Protein 7BVJ (pdb70)

Solvent-accessible surface area: 51273 Å² total; per-residue (Å²): 162,28,165,16,109,0,0,0,3,4,2,27,158,65,1,76,68,0,0,49,33,0,39,36,31,7,73,24,28,0,0,44,17,170,59,78,140,97,3,51,105,2,7,79,82,34,214,24,120,43,10,107,43,33,89,32,0,7,82,78,7,45,0,0,0,0,21,27,97,34,70,48,2,49,57,27,0,73,65,0,0,121,54,30,2,31,0,0,0,23,32,4,1,1,86,59,34,122,35,0,66,39,0,40,37,39,6,142,130,80,164,24,31,12,0,0,0,2,43,21,21,11,21,21,0,0,80,87,7,136,155,40,63,56,52,32,1,73,9,0,31,2,40,9,37,14,32,88,84,121,181,0,92,130,33,45,5,3,13,39,20,0,1,16,1,0,1,0,0,2,33,26,15,61,6,84,43,103,34,27,69,10,2,3,12,7,36,78,51,118,114,14,0,53,3,10,0,0,0,11,2,93,41,2,1,4,0,13,1,22,2,5,6,43,36,227,105,69,11,90,92,0,55,0,27,26,120,81,87,47,0,33,1,31,10,68,75,23,30,1,27,2,24,65,126,39,87,55,98,14,85,21,16,67,42,15,69,42,80,33,13,123,22,79,76,112,68,28,13,25,25,1,0,87,35,0,0,29,1,18,67,62,166,120,126,22,31,1,62,3,81,8,1,74,78,0,1,30,2,0,35,87,0,70,106,22,3,69,60,24,47,150,182,76,172,18,106,0,0,0,5,5,0,26,115,65,0,46,45,1,0,19,40,0,23,62,61,12,89,23,24,0,0,25,19,158,61,80,144,100,3,53,104,1,7,65,9,6,144,26,123,42,7,114,43,31,90,30,0,6,84,67,6,48,0,0,0,0,21,24,91,36,68,52,2,50,60,29,0,62,60,0,1,103,57,41,2,30,0,0,0,20,35,13,1,1,88,60,37,137,32,0,62,44,0,34,30,36,5,140,130,82,161,28,31,11,0,0,0,3,39,43,23,13,24,30,0,0,94,93,4,130,156,42,63,38,54,37,1,105,6,0,37,4,31,5,34,35,47,38,113,140,144,5,94,134,58,16,0,2,17,28,27,0,1,16,1,0,2,0,0,2,34,21,15,63,7,79,33,90,35,24,66,4,6,0,44,21,23,68,54,139,90,18,0,35,5,9,0,0,0,23,2,92,65,8,3,9,0,10,0,24,2,10,9,11,36,112,74,57,9,83,93,1,66,1,21,13,72,60,91,24,1,36,2,28,11,56,38,27,36,2,50,3,80,102,110,226,82,84,77,21,148,13,83,134,153,68,36,14,29,13,2,0,62,35,0,0,37,0,17,61,59,172,114,123,21,27,1,61,3,80,15,0,73,63,0,0,29,1,0,35,74,0,85,101,14,5,109,44,5,73,153,103,62,138,24,165,16,114,0,0,0,4,4,1,27,120,65,0,66,66,0,0,58,49,0,39,76,46,7,77,26,29,0,0,40,17,171,59,83,145,102,3,50,115,3,6,77,71,26,208,27,122,38,12,110,41,34,88,29,0,7,80,82,6,39,0,0,0,0,23,25,96,33,70,49,3,50,58,29,0,67,64,0,1,103,54,45,4,29,0,0,0,23,32,7,1,0,90,48,35,125,40,0,68,44,0,37,24,23,8,149,89,83,162,26,31,11,0,0,0,2,41,29,24,7,22,17,0,0,67,87,4,133,162,41,64,54,52,34,1,123,6,0,27,2,39,6,31,13,37,80,88,143,162,0,93,133,32,43,4,2,12,37,22,0,1,15,0,0,2,0,0,2,34,25,15,69,5,44,26,74,32,37,65,10,2,2,11,4,38,74,50,112,108,10,0,47,3,10,0,1,0,24,2,43,74,42,4,9,0,15,0,22,2,8,5,39,42,208,137,64,13,95,95,0,70,0,20,17,100,71,82,27,2,41,1,30,10,88,101,30,55,2,59,2,66,50,96,112,67,117,86,71,65,17,146,25,71,175,112,64,27,14,36,24,1,0,75,36,0,0,30,1,20,59,62,167,118,126,23,31,1,61,3,62,6,0,32,75,1,1,24,1,0,34,47,0,72,95,20,0,74,67,25,34,175,149,23,172,16,104,0,0,0,5,5,2,26,155,60,0,88,62,0,0,56,48,0,40,73,37,7,73,26,24,0,0,22,19,154,63,78,146,106,3,51,129,5,7,78,78,37,214,26,129,43,7,114,43,29,91,31,0,7,87,67,6,47,0,0,0,0,20,25,94,33,68,50,2,52,61,25,0,67,62,0,1,113,54,44,2,31,0,0,0,21,27,5,1,0,86,62,39,118,38,0,17,12,0,26,1,6,7,92,34,23,159,25,31,11,0,0,0,2,42,32,27,12,20,26,0,0,91,78,4,131,124,37,62,40,52,44,0,52,7,0,31,3,46,8,34,32,31,78,114,111,152,8,98,126,58,48,2,2,12,30,26,1,1,16,1,0,3,0,0,7,33,21,14,57,9,84,16,29,21,26,41,8,2,2,14,6,20,73,52,116,136,11,0,47,2,8,0,0,0,30,2,27,75,42,2,8,0,12,0,22,1,5,6,48,44,217,130,61,6,97,90,0,69,0,22,16,83,69,92,23,2,39,3,24,14,85,91,18,49,2,66,2,73,63,139,221,100,70,74,19,150,23,48,144,188,65,34,14,35,36,1,0,83,34,0,0,34,0,19,61,64,166,117,121,22,26,2,66,4,83,17,0,73,73,1,1,26,1,0,38,76,0,84,107,21,3,103,59,52,52,188

Organism: Acidithiobacillus ferrooxidans (strain ATCC 23270 / DSM 14882 / CIP 104768 / NCIMB 8455) (NCBI:txid243159)

InterPro domains:
  IPR000683 Gfo/Idh/MocA-like oxidoreductase, N-terminal [PF01408] (4-118)
  IPR036291 NAD(P)-binding domain superfamily [SSF51735] (4-131)
  IPR051450 Gfo/Idh/MocA Oxidoreductases [PTHR43377] (4-303)
  IPR055170 GFO/IDH/MocA-like oxidoreductase domain [PF22725] (154-225)

Secondary structure (DSSP, 8-state):
----EEEEE--SHHHHHHHHHHHHHSEEEEEE-SSHHHHHHHHHHHT-EE-SSHHHHHHT-SEEEE-S-GGGHHHHHHHHHHTT-EEEEESS--SSHHHHHHHHHHHHHHT--EEEE-GGGGSHHHHHHHHHT--S-SEEEEEEEEE--TTGGG--IIIIIIHHHHHHHHHHH---EEEEEEEEE-SSSSS-SEEEEEEEETTS-EEEEEEEEEESS-EEEEEEE-SSEEEEEETTTTEEEEEEE-SS--TTS-SEEEEEE-PPP--HHHHHHHHHHHHHHH----SSBHHHHHHHHHHHHHHHHHHHHHHH-/---EEEEE--SHHHHHHHHHHHHHSEEEEEE-SSHHHHHHHHHHHTSEE-SSHHHHHHT-SEEEE-S-HHHHHHHHHHHHHTT-EEEEESS--SSHHHHHHHHHHHHHHT--EEEE-GGGG-HHHHHHHHTT--S-SEEEEEEE----TTTTSS-IIIIIIHHHHHHHHHHH---EEEEEEEEE-SSSSS-SEEEEEEEETTS-EEEEEEES--SS-EEEEEEE-SSEEEEEETTTTEEEEEE--EEE--PPP--HHHHHHHHHHHHHHHT---SSBHHHHHHHHHHHHHHHHHHHHHHHH-/----EEEEE--SHHHHHHHHHHHHHSEEEEEE-SSHHHHHHHHHHHTSEE-SSHHHHHHT-SEEEE-S-GGGHHHHHHHHHHTT-EEEEESS--SSHHHHHHHHHHHHHHT--EEEE-GGGGSHHHHHHHHTT--S-SEEEEEEEEE--GGGGG--IIIIIIHHHHHHHHHHH---EEEEEEEEE-SSSSS-SEEEEEEEETTS-EEEEEEEEEESS-EEEEEEE-SSEEEEEETTTTEEEEEE---EEEEE-PPP--HHHHHHHHHHHHHHH-PPPSSBHHHHHHHHHHHHHHHHHHHHHH-/----EEEEE--SHHHHHHHHHHHHHSEEEEEE-SSHHHHHHHHHHHTSEE-SSHHHHHHT-SEEEE-S-HHHHHHHHHHHHHTT-EEEEESS--SSHHHHHHHHHHHHHHT--EEEE-GGGG-HHHHHHHHTT--S-SEEEEEEE----TTGGG--IIIIIIHHHHHHHHHHH---EEEEEEEEE-SSSSS-SEEEEEEEETTS-EEEEEEES--SS-EEEEEEE-SSEEEEEETTTTEEEEEE--EEEE-PPP--HHHHHHHHHHHHHHHT---SSBHHHHHHHHHHHHHHHHHHHHHH-

Radius of gyration: 35.22 Å; Cα contacts (8 Å, |Δi|>4): 2727; chains: 4; bounding box: 78×50×99 Å

B-factor: mean 30.52, std 9.44, range [9.85, 81.15]

Nearest PDB structures (foldseek):
  7bvj-assembly4_D  TM=9.996E-01  e=5.137E-62  Acidithiobacillus ferrooxidans ATCC 23270
  7bvj-assembly3_C  TM=9.978E-01  e=2.803E-60  Acidithiobacillus ferrooxidans ATCC 23270
  7bvj-assembly1_A  TM=9.958E-01  e=2.133E-59  Acidithiobacillus ferrooxidans ATCC 23270
  7bvk-assembly2_B  TM=9.977E-01  e=4.366E-59  Acidithiobacillus ferrooxidans ATCC 23270
  3uuw-assembly1_D  TM=8.964E-01  e=7.278E-20  Clostridioides difficile 630

Sequence (1219 aa):
MIHMRTGVIGVGHLGRFHAQKYAAISQLAGVFDENAERAAEVAAELRCRAFPSVDALLAEVDAVSIVTPTSTHFAVAEVAMQAGVHCLIEKPFTLDTEEADALIGMAQERHLVLAIGHIKRVHPAIQYLRQAGFGAPRYLEAERLAPFKPRSLDIDVIMDLMIHDLDLTLLLTGAEPVDVRAVGVAAVTDKADMATAWMTLNNGTVANLAASRVVREPARRMRIFWQDRYASVDFLNNTLHIYHHRGAGTVPGIPGVRDEAVDLAKRDALAAEIEDFLNAIAAHRPVFCDGVAGRRVLAAALQVRVAVEAFLQRIHMRTGVIGVGHLGRFHAQKYAAISQLAGVFDENAERAAEVAAELRCRAFPSVDALLAEVDAVSIVTPTSTHFAVAEVAMQAGVHCLIEKPFTLDTEEADALIGMAQERHLVLAIGHIKRVHPAIQYLRQAGFGAPRYLEAERLAPFKPRSLDIDVIMDLMIHDLDLTLLLTGAEPVDVRAVGVAAVTDKADMATAWMTLNNGTVANLAASRVVREPARRMRIFWQDRYASSVDFLNNTLHIYHRRDEAVDLAKRDALAAEIEDFLNAIAAHRPVFCDGVAGRRVLAAALQVRVAVEAFLQRLMIHMRTGVIGVGHLGRFHAQKYAAISQLAGVFDENAERAAEVAAELRCRAFPSVDALLAEVDAVSIVTPTSTHFAVAEVAMQAGVHCLIEKPFTLDTEEADALIGMAQERHLVLAIGHIKRVHPAIQYLRQAGFGAPRYLEAERLAPFKPRSLDIDVIMDLMIHDLDLTLLLTGAEPVDVRAVGVAAVTDKADMATAWMTLNNGTVANLAASRVVREPARRMRIFWQDRYASVDFLNNTLHIYHRGVRDEAVDLAKRDALAAEIEDFLNAIAAHRPVFCDGVAGRRRVLAAALQVRVAVEAFLQMIHMRTGVIGVGHLGRFHAQKYAAISQLAGVFDENAERAAEVAAELRCRAFPSVDALLAEVDAVSIVTPTSTHFAVAEVAMQAGVHCLIEKPFTLDTEEADALIGMAQERHLVLAIGHIKRVHPAIQYLRQAGFGAPRYLEAERLAPFKPRSLDIDVIMDLMIHDLDLTLLLTGAEPVDVRAVGVAAVTDKADMATAWMTLNNGTVANLAASRVVREPARRMRIFWQDRYASVDFLNNTLHIYHRRDEAVDLAKRDALAAEIEDFLNAIAAHRPVFCDGVAGRRVLAAALQVRVAVEAFLQ

Structure (mmCIF, N/CA/C/O backbone):
data_7BVJ
#
_entry.id   7BVJ
#
_cell.length_a   72.809
_cell.length_b   80.057
_cell.length_c   107.211
_cell.angle_alpha   90.000
_cell.angle_beta   95.020
_cell.angle_gamma   90.000
#
_symmetry.space_group_name_H-M   'P 1 21 1'
#
loop_
_entity.id
_entity.type
_entity.pdbx_description
1 polymer 'Oxidoreductase, NAD-binding'
2 non-polymer NICOTINAMIDE-ADENINE-DINUCLEOTIDE
3 non-polymer '(2R,3R)-2,3-bis(oxidanyl)butane-1,4-disulfonic acid'
4 water water
#
loop_
_atom_site.group_PDB
_atom_site.id
_atom_site.type_symbol
_atom_site.label_atom_id
_atom_site.label_alt_id
_atom_site.label_comp_id
_atom_site.label_asym_id
_atom_site.label_entity_id
_atom_site.label_seq_id
_atom_site.pdbx_PDB_ins_code
_atom_site.Cartn_x
_atom_site.Cartn_y
_atom_site.Cartn_z
_atom_site.occupancy
_atom_site.B_iso_or_equiv
_atom_site.auth_seq_id
_atom_site.auth_comp_id
_atom_site.auth_asym_id
_atom_site.auth_atom_id
_atom_site.pdbx_PDB_model_num
ATOM 1 N N . MET A 1 1 ? 25.213 60.467 40.866 1.00 30.64 1 MET A N 1
ATOM 2 C CA . MET A 1 1 ? 25.760 59.398 40.037 1.00 38.67 1 MET A CA 1
ATOM 3 C C . MET A 1 1 ? 27.128 59.773 39.483 1.00 43.56 1 MET A C 1
ATOM 4 O O . MET A 1 1 ? 27.275 60.794 38.797 1.00 43.03 1 MET A O 1
ATOM 9 N N . ILE A 1 2 ? 28.123 58.930 39.779 1.00 31.63 2 ILE A N 1
ATOM 10 C CA . ILE A 1 2 ? 29.509 59.151 39.384 1.00 28.72 2 ILE A CA 1
ATOM 11 C C . ILE A 1 2 ? 29.747 58.518 38.020 1.00 32.97 2 ILE A C 1
ATOM 12 O O . ILE A 1 2 ? 29.193 57.459 37.702 1.00 35.95 2 ILE A O 1
ATOM 17 N N . HIS A 1 3 ? 30.558 59.173 37.194 1.00 29.66 3 HIS A N 1
ATOM 18 C CA . HIS A 1 3 ? 30.885 58.634 35.879 1.00 28.49 3 HIS A CA 1
ATOM 19 C C . HIS A 1 3 ? 32.147 57.805 36.048 1.00 30.87 3 HIS A C 1
ATOM 20 O O . HIS A 1 3 ? 33.271 58.307 35.993 1.00 29.29 3 HIS A O 1
ATOM 27 N N . MET A 1 4 ? 31.945 56.510 36.266 1.00 29.89 4 MET A N 1
ATOM 28 C CA . MET A 1 4 ? 33.027 55.595 36.572 1.00 26.78 4 MET A CA 1
ATOM 29 C C . MET A 1 4 ? 32.640 54.198 36.105 1.00 29.76 4 MET A C 1
ATOM 30 O O . MET A 1 4 ? 31.498 53.770 36.305 1.00 24.27 4 MET A O 1
ATOM 35 N N . ARG A 1 5 ? 33.593 53.490 35.493 1.00 22.73 5 ARG A N 1
ATOM 36 C CA . ARG A 1 5 ? 33.389 52.095 35.117 1.00 23.98 5 ARG A CA 1
ATOM 37 C C . ARG A 1 5 ? 33.744 51.200 36.304 1.00 17.98 5 ARG A C 1
ATOM 38 O O . ARG A 1 5 ? 34.894 51.193 36.773 1.00 14.75 5 ARG A O 1
ATOM 46 N N . THR A 1 6 ? 32.755 50.442 36.779 1.00 18.53 6 THR A N 1
ATOM 47 C CA . THR A 1 6 ? 32.871 49.703 38.026 1.00 17.58 6 THR A CA 1
ATOM 48 C C . THR A 1 6 ? 32.542 48.228 37.819 1.00 20.18 6 THR A C 1
ATOM 49 O O . THR A 1 6 ? 31.848 47.837 36.875 1.00 18.48 6 THR A O 1
ATOM 53 N N . GLY A 1 7 ? 33.080 47.405 38.723 1.00 22.70 7 GLY A N 1
ATOM 54 C CA . GLY A 1 7 ? 32.816 45.980 38.721 1.00 18.11 7 GLY A CA 1
ATOM 55 C C . GLY A 1 7 ? 32.911 45.398 40.119 1.00 20.05 7 GLY A C 1
ATOM 56 O O . GLY A 1 7 ? 33.388 46.038 41.060 1.00 19.90 7 GLY A O 1
ATOM 57 N N . VAL A 1 8 ? 32.430 44.166 40.249 1.00 17.44 8 VAL A N 1
ATOM 58 C CA . VAL A 1 8 ? 32.536 43.410 41.489 1.00 19.45 8 VAL A CA 1
ATOM 59 C C . VAL A 1 8 ? 33.140 42.053 41.172 1.00 19.40 8 VAL A C 1
ATOM 60 O O . VAL A 1 8 ? 32.695 41.364 40.249 1.00 22.93 8 VAL A O 1
ATOM 64 N N . ILE A 1 9 ? 34.168 41.688 41.920 1.00 23.52 9 ILE A N 1
ATOM 65 C CA . ILE A 1 9 ? 34.822 40.390 41.837 1.00 24.16 9 ILE A CA 1
ATOM 66 C C . ILE A 1 9 ? 34.378 39.606 43.061 1.00 22.24 9 ILE A C 1
ATOM 67 O O . ILE A 1 9 ? 34.761 39.939 44.190 1.00 25.38 9 ILE A O 1
ATOM 72 N N . GLY A 1 10 ? 33.527 38.606 42.847 1.00 20.33 10 GLY A N 1
ATOM 73 C CA . GLY A 1 10 ? 32.957 37.847 43.941 1.00 25.61 10 GLY A CA 1
ATOM 74 C C . GLY A 1 10 ? 31.567 38.345 44.277 1.00 21.38 10 GLY A C 1
ATOM 75 O O . GLY A 1 10 ? 31.430 39.353 44.971 1.00 16.30 10 GLY A O 1
ATOM 76 N N . VAL A 1 11 ? 30.538 37.652 43.796 1.00 17.98 11 VAL A N 1
ATOM 77 C CA . VAL A 1 11 ? 29.161 38.105 43.942 1.00 21.82 11 VAL A CA 1
ATOM 78 C C . VAL A 1 11 ? 28.304 37.097 44.697 1.00 20.36 11 VAL A C 1
ATOM 79 O O . VAL A 1 11 ? 27.142 36.869 44.353 1.00 21.31 11 VAL A O 1
ATOM 83 N N . GLY A 1 12 ? 28.861 36.487 45.732 1.00 25.24 12 GLY A N 1
ATOM 84 C CA . GLY A 1 12 ? 28.020 35.766 46.666 1.00 25.00 12 GLY A CA 1
ATOM 85 C C . GLY A 1 12 ? 27.088 36.689 47.432 1.00 29.04 12 GLY A C 1
ATOM 86 O O . GLY A 1 12 ? 26.654 37.718 46.899 1.00 21.41 12 GLY A O 1
ATOM 87 N N . HIS A 1 13 ? 26.718 36.283 48.635 1.00 26.02 13 HIS A N 1
ATOM 88 C CA . HIS A 1 13 ? 25.722 37.014 49.458 1.00 29.44 13 HIS A CA 1
ATOM 89 C C . HIS A 1 13 ? 25.941 38.525 49.529 1.00 29.30 13 HIS A C 1
ATOM 90 O O . HIS A 1 13 ? 25.063 39.246 49.170 1.00 32.34 13 HIS A O 1
ATOM 97 N N . LEU A 1 14 ? 27.096 38.962 49.977 1.00 26.84 14 LEU A N 1
ATOM 98 C CA . LEU A 1 14 ? 27.354 40.396 50.146 1.00 28.88 14 LEU A CA 1
ATOM 99 C C . LEU A 1 14 ? 27.863 41.075 48.869 1.00 27.12 14 LEU A C 1
ATOM 100 O O . LEU A 1 14 ? 27.636 42.289 48.664 1.00 28.59 14 LEU A O 1
ATOM 105 N N . GLY A 1 15 ? 28.578 40.322 48.028 1.00 19.94 15 GLY A N 1
ATOM 106 C CA . GLY A 1 15 ? 29.057 40.870 46.771 1.00 22.73 15 GLY A CA 1
ATOM 107 C C . GLY A 1 15 ? 27.924 41.308 45.871 1.00 24.86 15 GLY A C 1
ATOM 108 O O . GLY A 1 15 ? 28.037 42.317 45.165 1.00 23.41 15 GLY A O 1
ATOM 109 N N . ARG A 1 16 ? 26.812 40.568 45.893 1.00 20.11 16 ARG A N 1
ATOM 110 C CA . ARG A 1 16 ? 25.635 40.971 45.137 1.00 22.22 16 ARG A CA 1
ATOM 111 C C . ARG A 1 16 ? 25.138 42.350 45.568 1.00 22.56 16 ARG A C 1
ATOM 112 O O . ARG A 1 16 ? 24.772 43.171 44.722 1.00 24.39 16 ARG A O 1
ATOM 120 N N . PHE A 1 17 ? 25.106 42.620 46.878 1.00 22.39 17 PHE A N 1
ATOM 121 C CA . PHE A 1 17 ? 24.702 43.942 47.362 1.00 25.44 17 PHE A CA 1
ATOM 122 C C . PHE A 1 17 ? 25.656 45.025 46.871 1.00 19.37 17 PHE A C 1
ATOM 123 O O . PHE A 1 17 ? 25.219 46.112 46.468 1.00 23.01 17 PHE A O 1
ATOM 131 N N . HIS A 1 18 ? 26.965 44.750 46.916 1.00 16.79 18 HIS A N 1
ATOM 132 C CA . HIS A 1 18 ? 27.921 45.680 46.315 1.00 17.63 18 HIS A CA 1
ATOM 133 C C . HIS A 1 18 ? 27.541 45.986 44.872 1.00 21.09 18 HIS A C 1
ATOM 134 O O . HIS A 1 18 ? 27.558 47.150 44.436 1.00 19.07 18 HIS A O 1
ATOM 141 N N . ALA A 1 19 ? 27.216 44.933 44.113 1.00 15.60 19 ALA A N 1
ATOM 142 C CA . ALA A 1 19 ? 26.888 45.095 42.697 1.00 21.07 19 ALA A CA 1
ATOM 143 C C . ALA A 1 19 ? 25.628 45.938 42.503 1.00 26.13 19 ALA A C 1
ATOM 144 O O . ALA A 1 19 ? 25.571 46.788 41.598 1.00 25.25 19 ALA A O 1
ATOM 146 N N . GLN A 1 20 ? 24.609 45.720 43.346 1.00 23.73 20 GLN A N 1
ATOM 147 C CA . GLN A 1 20 ? 23.396 46.538 43.271 1.00 25.46 20 GLN A CA 1
ATOM 148 C C . GLN A 1 20 ? 23.721 48.013 43.474 1.00 26.66 20 GLN A C 1
ATOM 149 O O . GLN A 1 20 ? 23.225 48.878 42.733 1.00 27.97 20 GLN A O 1
ATOM 155 N N . LYS A 1 21 ? 24.565 48.319 44.468 1.00 25.79 21 LYS A N 1
ATOM 156 C CA . LYS A 1 21 ? 24.918 49.721 44.719 1.00 21.51 21 LYS A CA 1
ATOM 157 C C . LYS A 1 21 ? 25.632 50.328 43.516 1.00 25.40 21 LYS A C 1
ATOM 158 O O . LYS A 1 21 ? 25.288 51.432 43.052 1.00 32.11 21 LYS A O 1
ATOM 164 N N . TYR A 1 22 ? 26.645 49.623 42.999 1.00 28.47 22 TYR A N 1
ATOM 165 C CA . TYR A 1 22 ? 27.389 50.170 41.869 1.00 23.95 22 TYR A CA 1
ATOM 166 C C . TYR A 1 22 ? 26.473 50.411 40.682 1.00 24.88 22 TYR A C 1
ATOM 167 O O . TYR A 1 22 ? 26.621 51.412 39.970 1.00 30.11 22 TYR A O 1
ATOM 176 N N . ALA A 1 23 ? 25.519 49.507 40.451 1.00 27.70 23 ALA A N 1
ATOM 177 C CA . ALA A 1 23 ? 24.589 49.696 39.341 1.00 32.40 23 ALA A CA 1
ATOM 178 C C . ALA A 1 23 ? 23.725 50.931 39.544 1.00 35.09 23 ALA A C 1
ATOM 179 O O . ALA A 1 23 ? 23.362 51.604 38.567 1.00 22.50 23 ALA A O 1
ATOM 181 N N . ALA A 1 24 ? 23.392 51.247 40.799 1.00 27.89 24 ALA A N 1
ATOM 182 C CA . ALA A 1 24 ? 22.583 52.437 41.032 1.00 32.39 24 ALA A CA 1
ATOM 183 C C . ALA A 1 24 ? 23.376 53.740 40.902 1.00 29.83 24 ALA A C 1
ATOM 184 O O . ALA A 1 24 ? 22.802 54.765 40.519 1.00 30.50 24 ALA A O 1
ATOM 186 N N . ILE A 1 25 ? 24.671 53.760 41.217 1.00 31.45 25 ILE A N 1
ATOM 187 C CA . ILE A 1 25 ? 25.365 55.042 41.327 1.00 23.98 25 ILE A CA 1
ATOM 188 C C . ILE A 1 25 ? 26.519 55.217 40.347 1.00 29.33 25 ILE A C 1
ATOM 189 O O . ILE A 1 25 ? 27.236 56.220 40.435 1.00 28.55 25 ILE A O 1
ATOM 194 N N . SER A 1 26 ? 26.736 54.287 39.427 1.00 35.20 26 SER A N 1
ATOM 195 C CA . SER A 1 26 ? 27.878 54.359 38.515 1.00 25.90 26 SER A CA 1
ATOM 196 C C . SER A 1 26 ? 27.536 53.537 37.284 1.00 23.73 26 SER A C 1
ATOM 197 O O . SER A 1 26 ? 26.392 53.107 37.110 1.00 22.15 26 SER A O 1
ATOM 200 N N . GLN A 1 27 ? 28.539 53.308 36.436 1.00 24.10 27 GLN A N 1
ATOM 201 C CA . GLN A 1 27 ? 28.372 52.546 35.196 1.00 25.08 27 GLN A CA 1
ATOM 202 C C . GLN A 1 27 ? 28.927 51.143 35.443 1.00 24.90 27 GLN A C 1
ATOM 203 O O . GLN A 1 27 ? 30.106 50.859 35.204 1.00 24.00 27 GLN A O 1
ATOM 209 N N . LEU A 1 28 ? 28.072 50.272 35.962 1.00 20.07 28 LEU A N 1
ATOM 210 C CA . LEU A 1 28 ? 28.476 48.904 36.285 1.00 25.36 28 LEU A CA 1
ATOM 211 C C . LEU A 1 28 ? 28.692 48.125 34.994 1.00 23.88 28 LEU A C 1
ATOM 212 O O . LEU A 1 28 ? 27.730 47.807 34.294 1.00 22.89 28 LEU A O 1
ATOM 217 N N . ALA A 1 29 ? 29.952 47.837 34.664 1.00 20.06 29 ALA A N 1
ATOM 218 C CA . ALA A 1 29 ? 30.226 46.956 33.536 1.00 23.65 29 ALA A CA 1
ATOM 219 C C . ALA A 1 29 ? 29.729 45.542 33.814 1.00 28.65 29 ALA A C 1
ATOM 220 O O . ALA A 1 29 ? 29.126 44.909 32.941 1.00 28.39 29 ALA A O 1
ATOM 222 N N . GLY A 1 30 ? 29.963 45.029 35.018 1.00 27.14 30 GLY A N 1
ATOM 223 C CA . GLY A 1 30 ? 29.505 43.687 35.329 1.00 26.86 30 GLY A CA 1
ATOM 224 C C . GLY A 1 30 ? 30.276 43.080 36.493 1.00 26.43 30 GLY A C 1
ATOM 225 O O . GLY A 1 30 ? 30.878 43.785 37.303 1.00 23.36 30 GLY A O 1
ATOM 226 N N . VAL A 1 31 ? 30.239 41.748 36.540 1.00 21.01 31 VAL A N 1
ATOM 227 C CA . VAL A 1 31 ? 30.647 40.980 37.702 1.00 18.95 31 VAL A CA 1
ATOM 228 C C . VAL A 1 31 ? 31.429 39.749 37.251 1.00 25.73 31 VAL A C 1
ATOM 229 O O . VAL A 1 31 ? 31.315 39.288 36.110 1.00 25.58 31 VAL A O 1
ATOM 233 N N . PHE A 1 32 ? 32.266 39.244 38.154 1.00 20.12 32 PHE A N 1
ATOM 234 C CA . PHE A 1 32 ? 32.956 37.980 37.964 1.00 20.87 32 PHE A CA 1
ATOM 235 C C . PHE A 1 32 ? 32.882 37.187 39.257 1.00 23.01 32 PHE A C 1
ATOM 236 O O . PHE A 1 32 ? 33.071 37.737 40.344 1.00 26.04 32 PHE A O 1
ATOM 244 N N . ASP A 1 33 ? 32.630 35.891 39.127 1.00 20.95 33 ASP A N 1
ATOM 245 C CA . ASP A 1 33 ? 32.630 34.962 40.244 1.00 23.28 33 ASP A CA 1
ATOM 246 C C . ASP A 1 33 ? 33.199 33.640 39.740 1.00 27.50 33 ASP A C 1
ATOM 247 O O . ASP A 1 33 ? 33.091 33.317 38.550 1.00 22.30 33 ASP A O 1
ATOM 252 N N . GLU A 1 34 ? 33.857 32.899 40.634 1.00 21.92 34 GLU A N 1
ATOM 253 C CA . GLU A 1 34 ? 34.401 31.607 40.221 1.00 24.21 34 GLU A CA 1
ATOM 254 C C . GLU A 1 34 ? 33.283 30.634 39.872 1.00 22.54 34 GLU A C 1
ATOM 255 O O . GLU A 1 34 ? 33.480 29.728 39.062 1.00 29.07 34 GLU A O 1
ATOM 261 N N . ASN A 1 35 ? 32.101 30.836 40.435 1.00 23.74 35 ASN A N 1
ATOM 262 C CA . ASN A 1 35 ? 30.915 30.037 40.139 1.00 23.70 35 ASN A CA 1
ATOM 263 C C . ASN A 1 35 ? 30.146 30.764 39.035 1.00 23.56 35 ASN A C 1
ATOM 264 O O . ASN A 1 35 ? 29.515 31.798 39.282 1.00 21.19 35 ASN A O 1
ATOM 269 N N . ALA A 1 36 ? 30.217 30.235 37.801 1.00 25.56 36 ALA A N 1
ATOM 270 C CA . ALA A 1 36 ? 29.706 30.966 36.639 1.00 23.53 36 ALA A CA 1
ATOM 271 C C . ALA A 1 36 ? 28.196 31.154 36.714 1.00 24.01 36 ALA A C 1
ATOM 272 O O . ALA A 1 36 ? 27.683 32.232 36.402 1.00 21.84 36 ALA A O 1
ATOM 274 N N . GLU A 1 37 ? 27.472 30.115 37.130 1.00 29.63 37 GLU A N 1
ATOM 275 C CA . GLU A 1 37 ? 26.029 30.225 37.350 1.00 29.73 37 GLU A CA 1
ATOM 276 C C . GLU A 1 37 ? 25.664 31.453 38.179 1.00 31.55 37 GLU A C 1
ATOM 277 O O . GLU A 1 37 ? 24.705 32.173 37.863 1.00 31.28 37 GLU A O 1
ATOM 283 N N . ARG A 1 38 ? 26.416 31.696 39.256 1.00 29.30 38 ARG A N 1
ATOM 284 C CA . ARG A 1 38 ? 26.068 32.754 40.201 1.00 28.88 38 ARG A CA 1
ATOM 285 C C . ARG A 1 38 ? 26.318 34.137 39.603 1.00 28.04 38 ARG A C 1
ATOM 286 O O . ARG A 1 38 ? 25.484 35.045 39.727 1.00 28.32 38 ARG A O 1
ATOM 294 N N . ALA A 1 39 ? 27.478 34.319 38.966 1.00 27.89 39 ALA A N 1
ATOM 295 C CA . ALA A 1 39 ? 27.715 35.525 38.186 1.00 23.27 39 ALA A CA 1
ATOM 296 C C . ALA A 1 39 ? 26.614 35.746 37.160 1.00 28.56 39 ALA A C 1
ATOM 297 O O . ALA A 1 39 ? 26.157 36.877 36.963 1.00 27.45 39 ALA A O 1
ATOM 299 N N . ALA A 1 40 ? 26.197 34.678 36.472 1.00 26.54 40 ALA A N 1
ATOM 300 C CA . ALA A 1 40 ? 25.183 34.820 35.433 1.00 28.57 40 ALA A CA 1
ATOM 301 C C . ALA A 1 40 ? 23.859 35.298 36.014 1.00 28.44 40 ALA A C 1
ATOM 302 O O . ALA A 1 40 ? 23.207 36.178 35.440 1.00 31.19 40 ALA A O 1
ATOM 304 N N . GLU A 1 41 ? 23.448 34.757 37.163 1.00 24.20 41 GLU A N 1
ATOM 305 C CA . GLU A 1 41 ? 22.188 35.240 37.729 1.00 24.82 41 GLU A CA 1
ATOM 306 C C . GLU A 1 41 ? 22.318 36.679 38.233 1.00 29.42 41 GLU A C 1
ATOM 307 O O . GLU A 1 41 ? 21.381 37.478 38.089 1.00 27.22 41 GLU A O 1
ATOM 313 N N . VAL A 1 42 ? 23.468 37.037 38.818 1.00 29.05 42 VAL A N 1
ATOM 314 C CA . VAL A 1 42 ? 23.649 38.413 39.281 1.00 32.99 42 VAL A CA 1
ATOM 315 C C . VAL A 1 42 ? 23.597 39.377 38.099 1.00 31.56 42 VAL A C 1
ATOM 316 O O . VAL A 1 42 ? 22.925 40.419 38.151 1.00 29.07 42 VAL A O 1
ATOM 320 N N . ALA A 1 43 ? 24.280 39.028 37.008 1.00 28.93 43 ALA A N 1
ATOM 321 C CA . ALA A 1 43 ? 24.259 39.865 35.813 1.00 26.29 43 ALA A CA 1
ATOM 322 C C . ALA A 1 43 ? 22.851 39.968 35.232 1.00 25.06 43 ALA A C 1
ATOM 323 O O . ALA A 1 43 ? 22.416 41.055 34.848 1.00 30.76 43 ALA A O 1
ATOM 325 N N . ALA A 1 44 ? 22.119 38.853 35.165 1.00 29.03 44 ALA A N 1
ATOM 326 C CA . ALA A 1 44 ? 20.741 38.896 34.681 1.00 32.64 44 ALA A CA 1
ATOM 327 C C . ALA A 1 44 ? 19.887 39.826 35.530 1.00 32.13 44 ALA A C 1
ATOM 328 O O . ALA A 1 44 ? 19.053 40.570 35.009 1.00 39.70 44 ALA A O 1
ATOM 330 N N . GLU A 1 45 ? 20.081 39.797 36.842 1.00 37.40 45 GLU A N 1
ATOM 331 C CA . GLU A 1 45 ? 19.240 40.598 37.717 1.00 32.83 45 GLU A CA 1
ATOM 332 C C . GLU A 1 45 ? 19.592 42.081 37.617 1.00 39.13 45 GLU A C 1
ATOM 333 O O . GLU A 1 45 ? 18.704 42.943 37.681 1.00 40.30 45 GLU A O 1
ATOM 339 N N . LEU A 1 46 ? 20.871 42.406 37.425 1.00 29.59 46 LEU A N 1
ATOM 340 C CA . LEU A 1 46 ? 21.275 43.803 37.357 1.00 34.74 46 LEU A CA 1
ATOM 341 C C . LEU A 1 46 ? 21.441 44.314 35.937 1.00 32.55 46 LEU A C 1
ATOM 342 O O . LEU A 1 46 ? 21.725 45.502 35.756 1.00 36.57 46 LEU A O 1
ATOM 347 N N . ARG A 1 47 ? 21.273 43.452 34.934 1.00 36.20 47 ARG A N 1
ATOM 348 C CA . ARG A 1 47 ? 21.389 43.834 33.524 1.00 34.80 47 ARG A CA 1
ATOM 349 C C . ARG A 1 47 ? 22.785 44.351 33.200 1.00 30.52 47 ARG A C 1
ATOM 350 O O . ARG A 1 47 ? 22.959 45.288 32.422 1.00 42.06 47 ARG A O 1
ATOM 358 N N . CYS A 1 48 ? 23.784 43.745 33.806 1.00 34.00 48 CYS A N 1
ATOM 359 C CA . CYS A 1 48 ? 25.181 43.953 33.465 1.00 28.39 48 CYS A CA 1
ATOM 360 C C . CYS A 1 48 ? 25.727 42.677 32.841 1.00 31.50 48 CYS A C 1
ATOM 361 O O . CYS A 1 48 ? 25.001 41.701 32.664 1.00 31.16 48 CYS A O 1
ATOM 364 N N . ARG A 1 49 ? 27.021 42.686 32.528 1.00 30.49 49 ARG A N 1
ATOM 365 C CA . ARG A 1 49 ? 27.688 41.510 31.983 1.00 25.36 49 ARG A CA 1
ATOM 366 C C . ARG A 1 49 ? 28.055 40.529 33.091 1.00 32.98 49 ARG A C 1
ATOM 367 O O . ARG A 1 49 ? 28.285 40.914 34.236 1.00 33.65 49 ARG A O 1
ATOM 375 N N . ALA A 1 50 ? 28.110 39.250 32.740 1.00 25.22 50 ALA A N 1
ATOM 376 C CA . ALA A 1 50 ? 28.822 38.251 33.522 1.00 31.00 50 ALA A CA 1
ATOM 377 C C . ALA A 1 50 ? 30.109 37.946 32.770 1.00 29.72 50 ALA A C 1
ATOM 378 O O . ALA A 1 50 ? 30.062 37.425 31.651 1.00 31.59 50 ALA A O 1
ATOM 380 N N . PHE A 1 51 ? 31.274 38.285 33.385 1.00 25.49 51 PHE A N 1
ATOM 381 C CA . PHE A 1 51 ? 32.493 38.152 32.604 1.00 21.99 51 PHE A CA 1
ATOM 382 C C . PHE A 1 51 ? 33.049 36.729 32.676 1.00 32.02 51 PHE A C 1
ATOM 383 O O . PHE A 1 51 ? 32.893 36.035 33.691 1.00 27.54 51 PHE A O 1
ATOM 391 N N . PRO A 1 52 ? 33.708 36.276 31.606 1.00 35.88 52 PRO A N 1
ATOM 392 C CA . PRO A 1 52 ? 34.268 34.921 31.605 1.00 32.36 52 PRO A CA 1
ATOM 393 C C . PRO A 1 52 ? 35.569 34.787 32.374 1.00 31.42 52 PRO A C 1
ATOM 394 O O . PRO A 1 52 ? 36.035 33.658 32.549 1.00 29.96 52 PRO A O 1
ATOM 398 N N . SER A 1 53 ? 36.179 35.881 32.822 1.00 27.82 53 SER A N 1
ATOM 399 C CA . SER A 1 53 ? 37.406 35.801 33.611 1.00 31.48 53 SER A CA 1
ATOM 400 C C . SER A 1 53 ? 37.567 37.104 34.381 1.00 28.41 53 SER A C 1
ATOM 401 O O . SER A 1 53 ? 36.965 38.124 34.034 1.00 25.44 53 SER A O 1
ATOM 404 N N . VAL A 1 54 ? 38.387 37.054 35.438 1.00 30.65 54 VAL A N 1
ATOM 405 C CA . VAL A 1 54 ? 38.682 38.272 36.192 1.00 28.86 54 VAL A CA 1
ATOM 406 C C . VAL A 1 54 ? 39.376 39.292 35.297 1.00 30.44 54 VAL A C 1
ATOM 407 O O . VAL A 1 54 ? 39.125 40.503 35.398 1.00 22.77 54 VAL A O 1
ATOM 411 N N . ASP A 1 55 ? 40.233 38.820 34.379 1.00 28.70 55 ASP A N 1
ATOM 412 C CA . ASP A 1 55 ? 41.031 39.745 33.577 1.00 31.54 55 ASP A CA 1
ATOM 413 C C . ASP A 1 55 ? 40.158 40.552 32.624 1.00 25.48 55 ASP A C 1
ATOM 414 O O . ASP A 1 55 ? 40.416 41.738 32.395 1.00 25.95 55 ASP A O 1
ATOM 419 N N . ALA A 1 56 ? 39.103 39.935 32.086 1.00 25.07 56 ALA A N 1
ATOM 420 C CA . ALA A 1 56 ? 38.233 40.637 31.149 1.00 24.20 56 ALA A CA 1
ATOM 421 C C . ALA A 1 56 ? 37.343 41.638 31.866 1.00 27.62 56 ALA A C 1
ATOM 422 O O . ALA A 1 56 ? 37.010 42.695 31.309 1.00 26.85 56 ALA A O 1
ATOM 424 N N . LEU A 1 57 ? 36.923 41.315 33.093 1.00 28.80 57 LEU A N 1
ATOM 425 C CA . LEU A 1 57 ? 36.337 42.333 33.957 1.00 30.29 57 LEU A CA 1
ATOM 426 C C . LEU A 1 57 ? 37.291 43.513 34.111 1.00 21.07 57 LEU A C 1
ATOM 427 O O . LEU A 1 57 ? 36.931 44.657 33.841 1.00 27.02 57 LEU A O 1
ATOM 432 N N . LEU A 1 58 ? 38.522 43.243 34.550 1.00 22.12 58 LEU A N 1
ATOM 433 C CA . LEU A 1 58 ? 39.436 44.334 34.858 1.00 26.49 58 LEU A CA 1
ATOM 434 C C . LEU A 1 58 ? 39.717 45.198 33.628 1.00 29.97 58 LEU A C 1
ATOM 435 O O . LEU A 1 58 ? 39.911 46.412 33.758 1.00 23.82 58 LEU A O 1
ATOM 440 N N . ALA A 1 59 ? 39.709 44.603 32.429 1.00 28.51 59 ALA A N 1
ATOM 441 C CA . ALA A 1 59 ? 39.928 45.395 31.212 1.00 30.70 59 ALA A CA 1
ATOM 442 C C . ALA A 1 59 ? 38.845 46.446 30.980 1.00 25.00 59 ALA A C 1
ATOM 443 O O . ALA A 1 59 ? 39.108 47.443 30.306 1.00 38.48 59 ALA A O 1
ATOM 445 N N . GLU A 1 60 ? 37.643 46.259 31.525 1.00 26.03 60 GLU A N 1
ATOM 446 C CA . GLU A 1 60 ? 36.501 47.120 31.247 1.00 27.46 60 GLU A CA 1
ATOM 447 C C . GLU A 1 60 ? 36.125 48.064 32.398 1.00 31.23 60 GLU A C 1
ATOM 448 O O . GLU A 1 60 ? 35.059 48.683 32.333 1.00 25.75 60 GLU A O 1
ATOM 454 N N . VAL A 1 61 ? 36.936 48.185 33.457 1.00 24.48 61 VAL A N 1
ATOM 455 C CA . VAL A 1 61 ? 36.553 49.002 34.610 1.00 24.13 61 VAL A CA 1
ATOM 456 C C . VAL A 1 61 ? 37.710 49.845 35.118 1.00 23.56 61 VAL A C 1
ATOM 457 O O . VAL A 1 61 ? 38.883 49.570 34.857 1.00 23.90 61 VAL A O 1
ATOM 461 N N . ASP A 1 62 ? 37.342 50.856 35.915 1.00 26.08 62 ASP A N 1
ATOM 462 C CA . ASP A 1 62 ? 38.250 51.693 36.684 1.00 22.74 62 ASP A CA 1
ATOM 463 C C . ASP A 1 62 ? 38.320 51.297 38.155 1.00 20.57 62 ASP A C 1
ATOM 464 O O . ASP A 1 62 ? 39.386 51.427 38.766 1.00 20.17 62 ASP A O 1
ATOM 469 N N . ALA A 1 63 ? 37.218 50.838 38.750 1.00 18.87 63 ALA A N 1
ATOM 470 C CA . ALA A 1 63 ? 37.259 50.409 40.145 1.00 23.40 63 ALA A CA 1
ATOM 471 C C . ALA A 1 63 ? 36.469 49.124 40.338 1.00 18.86 63 ALA A C 1
ATOM 472 O O . ALA A 1 63 ? 35.503 48.850 39.621 1.00 21.83 63 ALA A O 1
ATOM 474 N N . VAL A 1 64 ? 36.877 48.340 41.329 1.00 16.29 64 VAL A N 1
ATOM 475 C CA . VAL A 1 64 ? 36.121 47.153 41.691 1.00 16.97 64 VAL A CA 1
ATOM 476 C C . VAL A 1 64 ? 35.945 47.079 43.200 1.00 22.79 64 VAL A C 1
ATOM 477 O O . VAL A 1 64 ? 36.753 47.601 43.981 1.00 21.49 64 VAL A O 1
ATOM 481 N N . SER A 1 65 ? 34.872 46.410 43.600 1.00 22.20 65 SER A N 1
ATOM 482 C CA . SER A 1 65 ? 34.799 45.805 44.923 1.00 25.12 65 SER A CA 1
ATOM 483 C C . SER A 1 65 ? 35.261 44.347 44.853 1.00 21.25 65 SER A C 1
ATOM 484 O O . SER A 1 65 ? 34.916 43.616 43.921 1.00 20.59 65 SER A O 1
ATOM 487 N N . ILE A 1 66 ? 36.057 43.944 45.838 1.00 25.02 66 ILE A N 1
ATOM 488 C CA . ILE A 1 66 ? 36.547 42.574 45.980 1.00 21.47 66 ILE A CA 1
ATOM 489 C C . ILE A 1 66 ? 35.858 41.976 47.197 1.00 23.37 66 ILE A C 1
ATOM 490 O O . ILE A 1 66 ? 36.112 42.386 48.342 1.00 18.10 66 ILE A O 1
ATOM 495 N N . VAL A 1 67 ? 34.941 41.040 46.935 1.00 25.95 67 VAL A N 1
ATOM 496 C CA . VAL A 1 67 ? 34.090 40.462 47.966 1.00 24.16 67 VAL A CA 1
ATOM 497 C C . VAL A 1 67 ? 34.230 38.940 47.947 1.00 23.69 67 VAL A C 1
ATOM 498 O O . VAL A 1 67 ? 33.238 38.210 48.062 1.00 20.96 67 VAL A O 1
ATOM 502 N N . THR A 1 68 ? 35.444 38.461 47.705 1.00 20.93 68 THR A N 1
ATOM 503 C CA . THR A 1 68 ? 35.773 37.044 47.712 1.00 22.28 68 THR A CA 1
ATOM 504 C C . THR A 1 68 ? 36.186 36.613 49.119 1.00 24.37 68 THR A C 1
ATOM 505 O O . THR A 1 68 ? 36.292 37.446 50.026 1.00 19.22 68 THR A O 1
ATOM 509 N N . PRO A 1 69 ? 36.404 35.309 49.363 1.00 23.44 69 PRO A N 1
ATOM 510 C CA . PRO A 1 69 ? 36.831 34.893 50.709 1.00 20.67 69 PRO A CA 1
ATOM 511 C C . PRO A 1 69 ? 38.165 35.521 51.077 1.00 23.01 69 PRO A C 1
ATOM 512 O O . PRO A 1 69 ? 39.025 35.742 50.226 1.00 21.29 69 PRO A O 1
ATOM 516 N N . THR A 1 70 ? 38.313 35.804 52.376 1.00 19.36 70 THR A N 1
ATOM 517 C CA . THR A 1 70 ? 39.410 36.626 52.884 1.00 25.99 70 THR A CA 1
ATOM 518 C C . THR A 1 70 ? 40.778 36.100 52.468 1.00 23.85 70 THR A C 1
ATOM 519 O O . THR A 1 70 ? 41.669 36.882 52.109 1.00 20.91 70 THR A O 1
ATOM 523 N N . SER A 1 71 ? 40.971 34.779 52.538 1.00 23.81 71 SER A N 1
ATOM 524 C CA . SER A 1 71 ? 42.226 34.162 52.118 1.00 23.65 71 SER A CA 1
ATOM 525 C C . SER A 1 71 ? 42.550 34.417 50.646 1.00 26.86 71 SER A C 1
ATOM 526 O O . SER A 1 71 ? 43.703 34.232 50.237 1.00 28.03 71 SER A O 1
ATOM 529 N N . THR A 1 72 ? 41.574 34.842 49.844 1.00 21.16 72 THR A N 1
ATOM 530 C CA . THR A 1 72 ? 41.800 35.157 48.432 1.00 27.61 72 THR A CA 1
ATOM 531 C C . THR A 1 72 ? 42.002 36.644 48.156 1.00 22.47 72 THR A C 1
ATOM 532 O O . THR A 1 72 ? 42.317 37.005 47.005 1.00 21.01 72 THR A O 1
ATOM 536 N N . HIS A 1 73 ? 41.811 37.504 49.173 1.00 18.92 73 HIS A N 1
ATOM 537 C CA . HIS A 1 73 ? 41.865 38.953 48.964 1.00 18.48 73 HIS A CA 1
ATOM 538 C C . HIS A 1 73 ? 43.187 39.371 48.360 1.00 21.33 73 HIS A C 1
ATOM 539 O O . HIS A 1 73 ? 43.224 40.189 47.436 1.00 22.48 73 HIS A O 1
ATOM 546 N N . PHE A 1 74 ? 44.294 38.848 48.898 1.00 18.80 74 PHE A N 1
ATOM 547 C CA . PHE A 1 74 ? 45.609 39.254 48.413 1.00 21.40 74 PHE A CA 1
ATOM 548 C C . PHE A 1 74 ? 45.786 38.932 46.930 1.00 22.11 74 PHE A C 1
ATOM 549 O O . PHE A 1 74 ? 46.142 39.805 46.135 1.00 24.58 74 PHE A O 1
ATOM 557 N N . ALA A 1 75 ? 45.576 37.678 46.540 1.00 22.15 75 ALA A N 1
ATOM 558 C CA . ALA A 1 75 ? 45.813 37.307 45.146 1.00 27.18 75 ALA A CA 1
ATOM 559 C C . ALA A 1 75 ? 44.916 38.106 44.208 1.00 23.72 75 ALA A C 1
ATOM 560 O O . ALA A 1 75 ? 45.374 38.601 43.164 1.00 22.79 75 ALA A O 1
ATOM 562 N N . VAL A 1 76 ? 43.642 38.287 44.584 1.00 27.39 76 VAL A N 1
ATOM 563 C CA . VAL A 1 76 ? 42.725 38.985 43.691 1.00 22.58 76 VAL A CA 1
ATOM 564 C C . VAL A 1 76 ? 43.073 40.467 43.618 1.00 26.40 76 VAL A C 1
ATOM 565 O O . VAL A 1 76 ? 43.100 41.058 42.528 1.00 20.59 76 VAL A O 1
ATOM 569 N N . ALA A 1 77 ? 43.322 41.096 44.771 1.00 20.79 77 ALA A N 1
ATOM 570 C CA . ALA A 1 77 ? 43.686 42.510 44.785 1.00 24.70 77 ALA A CA 1
ATOM 571 C C . ALA A 1 77 ? 44.995 42.739 44.056 1.00 24.40 77 ALA A C 1
ATOM 572 O O . ALA A 1 77 ? 45.173 43.769 43.396 1.00 22.17 77 ALA A O 1
ATOM 574 N N . GLU A 1 78 ? 45.932 41.795 44.170 1.00 20.80 78 GLU A N 1
ATOM 575 C CA . GLU A 1 78 ? 47.172 41.902 43.414 1.00 26.65 78 GLU A CA 1
ATOM 576 C C . GLU A 1 78 ? 46.886 41.950 41.916 1.00 25.92 78 GLU A C 1
ATOM 577 O O . GLU A 1 78 ? 47.429 42.801 41.196 1.00 28.74 78 GLU A O 1
ATOM 583 N N . VAL A 1 79 ? 46.029 41.042 41.422 1.00 24.65 79 VAL A N 1
ATOM 584 C CA . VAL A 1 79 ? 45.724 41.059 39.987 1.00 25.57 79 VAL A CA 1
ATOM 585 C C . VAL A 1 79 ? 45.011 42.357 39.609 1.00 28.66 79 VAL A C 1
ATOM 586 O O . VAL A 1 79 ? 45.284 42.955 38.559 1.00 21.45 79 VAL A O 1
ATOM 590 N N . ALA A 1 80 ? 44.112 42.832 40.477 1.00 23.36 80 ALA A N 1
ATOM 591 C CA . ALA A 1 80 ? 43.332 44.017 40.149 1.00 23.98 80 ALA A CA 1
ATOM 592 C C . ALA A 1 80 ? 44.212 45.261 40.118 1.00 24.38 80 ALA A C 1
ATOM 593 O O . ALA A 1 80 ? 44.070 46.104 39.226 1.00 23.35 80 ALA A O 1
ATOM 595 N N . MET A 1 81 ? 45.168 45.365 41.039 1.00 22.53 81 MET A N 1
ATOM 596 C CA . MET A 1 81 ? 46.048 46.526 41.039 1.00 28.67 81 MET A CA 1
ATOM 597 C C . MET A 1 81 ? 47.103 46.453 39.950 1.00 27.70 81 MET A C 1
ATOM 598 O O . MET A 1 81 ? 47.588 47.500 39.506 1.00 24.07 81 MET A O 1
ATOM 603 N N . GLN A 1 82 ? 47.506 45.246 39.539 1.00 26.79 82 GLN A N 1
ATOM 604 C CA . GLN A 1 82 ? 48.442 45.143 38.423 1.00 26.40 82 GLN A CA 1
ATOM 605 C C . GLN A 1 82 ? 47.834 45.709 37.149 1.00 29.14 82 GLN A C 1
ATOM 606 O O . GLN A 1 82 ? 48.559 46.186 36.270 1.00 30.53 82 GLN A O 1
ATOM 612 N N . ALA A 1 83 ? 46.509 45.661 37.042 1.00 27.49 83 ALA A N 1
ATOM 613 C CA . ALA A 1 83 ? 45.743 46.238 35.950 1.00 28.01 83 ALA A CA 1
ATOM 614 C C . ALA A 1 83 ? 45.393 47.712 36.173 1.00 28.94 83 ALA A C 1
ATOM 615 O O . ALA A 1 83 ? 44.518 48.239 35.475 1.00 30.14 83 ALA A O 1
ATOM 617 N N . GLY A 1 84 ? 46.041 48.379 37.125 1.00 25.66 84 GLY A N 1
ATOM 618 C CA . GLY A 1 84 ? 45.767 49.791 37.370 1.00 25.56 84 GLY A CA 1
ATOM 619 C C . GLY A 1 84 ? 44.339 50.078 37.774 1.00 25.59 84 GLY A C 1
ATOM 620 O O . GLY A 1 84 ? 43.819 51.154 37.459 1.00 32.83 84 GLY A O 1
ATOM 621 N N . VAL A 1 85 ? 43.683 49.140 38.461 1.00 22.95 85 VAL A N 1
ATOM 622 C CA . VAL A 1 85 ? 42.281 49.262 38.849 1.00 22.55 85 VAL A CA 1
ATOM 623 C C . VAL A 1 85 ? 42.211 49.536 40.356 1.00 26.88 85 VAL A C 1
ATOM 624 O O . VAL A 1 85 ? 42.820 48.814 41.158 1.00 25.17 85 VAL A O 1
ATOM 628 N N . HIS A 1 86 ? 41.484 50.586 40.739 1.00 25.35 86 HIS A N 1
ATOM 629 C CA . HIS A 1 86 ? 41.284 50.893 42.156 1.00 22.94 86 HIS A CA 1
ATOM 630 C C . HIS A 1 86 ? 40.425 49.816 42.829 1.00 21.63 86 HIS A C 1
ATOM 631 O O . HIS A 1 86 ? 39.585 49.169 42.189 1.00 22.03 86 HIS A O 1
ATOM 638 N N . CYS A 1 87 ? 40.615 49.641 44.145 1.00 17.19 87 CYS A N 1
ATOM 639 C CA . CYS A 1 87 ? 40.031 48.510 44.870 1.00 17.36 87 CYS A CA 1
ATOM 640 C C . CYS A 1 87 ? 39.375 48.930 46.177 1.00 21.39 87 CYS A C 1
ATOM 641 O O . CYS A 1 87 ? 39.997 49.605 47.008 1.00 21.32 87 CYS A O 1
ATOM 644 N N . LEU A 1 88 ? 38.129 48.511 46.359 1.00 21.44 88 LEU A N 1
ATOM 645 C CA . LEU A 1 88 ? 37.480 48.463 47.668 1.00 22.67 88 LEU A CA 1
ATOM 646 C C . LEU A 1 88 ? 37.411 46.984 48.088 1.00 21.23 88 LEU A C 1
ATOM 647 O O . LEU A 1 88 ? 36.694 46.187 47.471 1.00 22.97 88 LEU A O 1
ATOM 652 N N . ILE A 1 89 ? 38.170 46.609 49.119 1.00 20.04 89 ILE A N 1
ATOM 653 C CA . ILE A 1 89 ? 38.248 45.225 49.582 1.00 21.43 89 ILE A CA 1
ATOM 654 C C . ILE A 1 89 ? 37.339 45.064 50.791 1.00 23.52 89 ILE A C 1
ATOM 655 O O . ILE A 1 89 ? 37.426 45.843 51.752 1.00 20.77 89 ILE A O 1
ATOM 660 N N . GLU A 1 90 ? 36.464 44.064 50.755 1.00 26.98 90 GLU A N 1
ATOM 661 C CA . GLU A 1 90 ? 35.640 43.807 51.931 1.00 25.39 90 GLU A CA 1
ATOM 662 C C . GLU A 1 90 ? 36.533 43.488 53.130 1.00 24.98 90 GLU A C 1
ATOM 663 O O . GLU A 1 90 ? 37.645 42.975 52.987 1.00 23.77 90 GLU A O 1
ATOM 669 N N . LYS A 1 91 ? 36.075 43.870 54.320 1.00 28.14 91 LYS A N 1
ATOM 670 C CA . LYS A 1 91 ? 36.809 43.505 55.522 1.00 25.41 91 LYS A CA 1
ATOM 671 C C . LYS A 1 91 ? 36.646 42.010 55.799 1.00 18.51 91 LYS A C 1
ATOM 672 O O . LYS A 1 91 ? 35.608 41.420 55.491 1.00 25.21 91 LYS A O 1
ATOM 678 N N . PRO A 1 92 ? 37.662 41.367 56.381 1.00 24.98 92 PRO A N 1
ATOM 679 C CA . PRO A 1 92 ? 38.970 41.948 56.688 1.00 22.46 92 PRO A CA 1
ATOM 680 C C . PRO A 1 92 ? 39.901 42.007 55.485 1.00 21.67 92 PRO A C 1
ATOM 681 O O . PRO A 1 92 ? 39.762 41.226 54.552 1.00 24.70 92 PRO A O 1
ATOM 685 N N . PHE A 1 93 ? 40.830 42.958 55.550 1.00 22.16 93 PHE A N 1
ATOM 686 C CA . PHE A 1 93 ? 41.799 43.240 54.493 1.00 24.11 93 PHE A CA 1
ATOM 687 C C . PHE A 1 93 ? 42.428 41.962 53.937 1.00 26.08 93 PHE A C 1
ATOM 688 O O . PHE A 1 93 ? 42.283 41.647 52.745 1.00 24.71 93 PHE A O 1
ATOM 696 N N . THR A 1 94 ? 43.150 41.228 54.784 1.00 24.81 94 THR A N 1
ATOM 697 C CA . THR A 1 94 ? 43.898 40.033 54.375 1.00 24.45 94 THR A CA 1
ATOM 698 C C . THR A 1 94 ? 43.954 39.063 55.556 1.00 30.83 94 THR A C 1
ATOM 699 O O . THR A 1 94 ? 43.321 39.278 56.594 1.00 26.20 94 THR A O 1
ATOM 703 N N . LEU A 1 95 ? 44.739 37.996 55.404 1.00 32.26 95 LEU A N 1
ATOM 704 C CA . LEU A 1 95 ? 44.931 37.035 56.484 1.00 33.57 95 LEU A CA 1
ATOM 705 C C . LEU A 1 95 ? 46.066 37.422 57.415 1.00 34.20 95 LEU A C 1
ATOM 706 O O . LEU A 1 95 ? 46.059 37.026 58.588 1.00 32.92 95 LEU A O 1
ATOM 711 N N . ASP A 1 96 ? 47.059 38.151 56.908 1.00 35.13 96 ASP A N 1
ATOM 712 C CA . ASP A 1 96 ? 48.205 38.545 57.711 1.00 31.48 96 ASP A CA 1
ATOM 713 C C . ASP A 1 96 ? 48.685 39.912 57.251 1.00 31.24 96 ASP A C 1
ATOM 714 O O . ASP A 1 96 ? 48.304 40.406 56.186 1.00 33.93 96 ASP A O 1
ATOM 719 N N . THR A 1 97 ? 49.547 40.516 58.065 1.00 31.89 97 THR A N 1
ATOM 720 C CA . THR A 1 97 ? 49.950 41.901 57.854 1.00 30.79 97 THR A CA 1
ATOM 721 C C . THR A 1 97 ? 50.967 42.070 56.733 1.00 32.89 97 THR A C 1
ATOM 722 O O . THR A 1 97 ? 51.154 43.191 56.248 1.00 35.28 97 THR A O 1
ATOM 726 N N . GLU A 1 98 ? 51.631 40.993 56.319 1.00 30.35 98 GLU A N 1
ATOM 727 C CA . GLU A 1 98 ? 52.598 41.071 55.231 1.00 33.37 98 GLU A CA 1
ATOM 728 C C . GLU A 1 98 ? 51.905 41.195 53.872 1.00 27.61 98 GLU A C 1
ATOM 729 O O . GLU A 1 98 ? 52.365 41.942 53.005 1.00 31.00 98 GLU A O 1
ATOM 735 N N . GLU A 1 99 ? 50.789 40.485 53.682 1.00 29.97 99 GLU A N 1
ATOM 736 C CA . GLU A 1 99 ? 49.957 40.699 52.504 1.00 30.80 99 GLU A CA 1
ATOM 737 C C . GLU A 1 99 ? 49.442 42.134 52.464 1.00 25.78 99 GLU A C 1
ATOM 738 O O . GLU A 1 99 ? 49.468 42.786 51.412 1.00 22.86 99 GLU A O 1
ATOM 744 N N . ALA A 1 100 ? 49.003 42.652 53.616 1.00 31.28 100 ALA A N 1
ATOM 745 C CA . ALA A 1 100 ? 48.503 44.020 53.685 1.00 29.56 100 ALA A CA 1
ATOM 746 C C . ALA A 1 100 ? 49.605 45.026 53.368 1.00 27.09 100 ALA A C 1
ATOM 747 O O . ALA A 1 100 ? 49.376 45.999 52.636 1.00 29.70 100 ALA A O 1
ATOM 749 N N . ASP A 1 101 ? 50.809 44.797 53.905 1.00 25.31 101 ASP A N 1
ATOM 750 C CA . ASP A 1 101 ? 51.967 45.624 53.581 1.00 25.50 101 ASP A CA 1
ATOM 751 C C . ASP A 1 101 ? 52.222 45.644 52.078 1.00 23.66 101 ASP A C 1
ATOM 752 O O . ASP A 1 101 ? 52.426 46.709 51.483 1.00 24.43 101 ASP A O 1
ATOM 757 N N . ALA A 1 102 ? 52.209 44.467 51.449 1.00 26.64 102 ALA A N 1
ATOM 758 C CA . ALA A 1 102 ? 52.476 44.381 50.014 1.00 22.01 102 ALA A CA 1
ATOM 759 C C . ALA A 1 102 ? 51.423 45.127 49.201 1.00 21.73 102 ALA A C 1
ATOM 760 O O . ALA A 1 102 ? 51.751 45.810 48.224 1.00 26.13 102 ALA A O 1
ATOM 762 N N . LEU A 1 103 ? 50.144 44.985 49.559 1.00 22.21 103 LEU A N 1
ATOM 763 C CA . LEU A 1 103 ? 49.129 45.648 48.750 1.00 22.15 103 LEU A CA 1
ATOM 764 C C . LEU A 1 103 ? 49.159 47.159 48.961 1.00 27.80 103 LEU A C 1
ATOM 765 O O . LEU A 1 103 ? 48.941 47.919 48.010 1.00 25.62 103 LEU A O 1
ATOM 770 N N . ILE A 1 104 ? 49.455 47.616 50.182 1.00 24.51 104 ILE A N 1
ATOM 771 C CA . ILE A 1 104 ? 49.645 49.048 50.409 1.00 27.68 104 ILE A CA 1
ATOM 772 C C . ILE A 1 104 ? 50.782 49.570 49.536 1.00 24.46 104 ILE A C 1
ATOM 773 O O . ILE A 1 104 ? 50.649 50.598 48.865 1.00 27.63 104 ILE A O 1
ATOM 778 N N . GLY A 1 105 ? 51.903 48.845 49.504 1.00 29.03 105 GLY A N 1
ATOM 779 C CA . GLY A 1 105 ? 53.016 49.267 48.662 1.00 25.70 105 GLY A CA 1
ATOM 780 C C . GLY A 1 105 ? 52.654 49.324 47.187 1.00 29.28 105 GLY A C 1
ATOM 781 O O . GLY A 1 105 ? 52.930 50.314 46.500 1.00 29.83 105 GLY A O 1
ATOM 782 N N . MET A 1 106 ? 52.039 48.256 46.676 1.00 30.12 106 MET A N 1
ATOM 783 C CA . MET A 1 106 ? 51.672 48.226 45.261 1.00 31.78 106 MET A CA 1
ATOM 784 C C . MET A 1 106 ? 50.672 49.332 44.928 1.00 35.35 106 MET A C 1
ATOM 785 O O . MET A 1 106 ? 50.726 49.927 43.840 1.00 32.42 106 MET A O 1
ATOM 790 N N . ALA A 1 107 ? 49.775 49.647 45.873 1.00 31.02 107 ALA A N 1
ATOM 791 C CA . ALA A 1 107 ? 48.799 50.711 45.660 1.00 35.81 107 ALA A CA 1
ATOM 792 C C . ALA A 1 107 ? 49.491 52.054 45.556 1.00 33.19 107 ALA A C 1
ATOM 793 O O . ALA A 1 107 ? 49.199 52.852 44.657 1.00 28.60 107 ALA A O 1
ATOM 795 N N . GLN A 1 108 ? 50.424 52.317 46.471 1.00 33.33 108 GLN A N 1
ATOM 796 C CA . GLN A 1 108 ? 51.152 53.580 46.420 1.00 35.49 108 GLN A CA 1
ATOM 797 C C . GLN A 1 108 ? 51.956 53.695 45.128 1.00 37.05 108 GLN A C 1
ATOM 798 O O . GLN A 1 108 ? 51.935 54.743 44.470 1.00 35.78 108 GLN A O 1
ATOM 804 N N . GLU A 1 109 ? 52.645 52.618 44.731 1.00 33.98 109 GLU A N 1
ATOM 805 C CA . GLU A 1 109 ? 53.392 52.650 43.472 1.00 36.81 109 GLU A CA 1
ATOM 806 C C . GLU A 1 109 ? 52.472 52.931 42.293 1.00 35.03 109 GLU A C 1
ATOM 807 O O . GLU A 1 109 ? 52.852 53.642 41.358 1.00 37.79 109 GLU A O 1
ATOM 813 N N . ARG A 1 110 ? 51.255 52.396 42.321 1.00 33.89 110 ARG A N 1
ATOM 814 C CA . ARG A 1 110 ? 50.351 52.566 41.192 1.00 32.12 110 ARG A CA 1
ATOM 815 C C . ARG A 1 110 ? 49.504 53.826 41.289 1.00 32.80 110 ARG A C 1
ATOM 816 O O . ARG A 1 110 ? 48.763 54.123 40.345 1.00 33.02 110 ARG A O 1
ATOM 824 N N . HIS A 1 111 ? 49.613 54.577 42.388 1.00 31.71 111 HIS A N 1
ATOM 825 C CA . HIS A 1 111 ? 48.761 55.732 42.652 1.00 30.31 111 HIS A CA 1
ATOM 826 C C . HIS A 1 111 ? 47.285 55.345 42.539 1.00 28.82 111 HIS A C 1
ATOM 827 O O . HIS A 1 111 ? 46.491 55.999 41.862 1.00 32.58 111 HIS A O 1
ATOM 834 N N . LEU A 1 112 ? 46.920 54.267 43.232 1.00 31.24 112 LEU A N 1
ATOM 835 C CA . LEU A 1 112 ? 45.566 53.736 43.257 1.00 28.24 112 LEU A CA 1
ATOM 836 C C . LEU A 1 112 ? 44.932 53.986 44.619 1.00 27.46 112 LEU A C 1
ATOM 837 O O . LEU A 1 112 ? 45.622 54.046 45.641 1.00 23.22 112 LEU A O 1
ATOM 842 N N . VAL A 1 113 ? 43.607 54.136 44.627 1.00 25.38 113 VAL A N 1
ATOM 843 C CA . VAL A 1 113 ? 42.870 54.222 45.886 1.00 21.10 113 VAL A CA 1
ATOM 844 C C . VAL A 1 113 ? 42.647 52.811 46.402 1.00 23.62 113 VAL A C 1
ATOM 845 O O . VAL A 1 113 ? 42.174 51.929 45.672 1.00 21.03 113 VAL A O 1
ATOM 849 N N . LEU A 1 114 ? 42.998 52.593 47.657 1.00 26.71 114 LEU A N 1
ATOM 850 C CA . LEU A 1 114 ? 42.837 51.315 48.325 1.00 23.60 114 LEU A CA 1
ATOM 851 C C . LEU A 1 114 ? 41.937 51.560 49.526 1.00 21.68 114 LEU A C 1
ATOM 852 O O . LEU A 1 114 ? 42.309 52.297 50.445 1.00 23.46 114 LEU A O 1
ATOM 857 N N . ALA A 1 115 ? 40.742 50.983 49.496 1.00 24.43 115 ALA A N 1
ATOM 858 C CA . ALA A 1 115 ? 39.782 51.115 50.576 1.00 21.13 115 ALA A CA 1
ATOM 859 C C . ALA A 1 115 ? 39.419 49.730 51.092 1.00 25.34 115 ALA A C 1
ATOM 860 O O . ALA A 1 115 ? 39.348 48.763 50.322 1.00 23.72 115 ALA A O 1
ATOM 862 N N . ILE A 1 116 ? 39.223 49.635 52.403 1.00 20.84 116 ILE A N 1
ATOM 863 C CA . ILE A 1 116 ? 38.784 48.410 53.055 1.00 20.60 116 ILE A CA 1
ATOM 864 C C . ILE A 1 116 ? 37.348 48.625 53.513 1.00 23.11 116 ILE A C 1
ATOM 865 O O . ILE A 1 116 ? 37.007 49.699 54.021 1.00 22.83 116 ILE A O 1
ATOM 870 N N . GLY A 1 117 ? 36.510 47.606 53.334 1.00 19.92 117 GLY A N 1
ATOM 871 C CA . GLY A 1 117 ? 35.107 47.689 53.698 1.00 19.13 117 GLY A CA 1
ATOM 872 C C . GLY A 1 117 ? 34.798 47.606 55.184 1.00 25.90 117 GLY A C 1
ATOM 873 O O . GLY A 1 117 ? 34.204 46.630 55.648 1.00 25.51 117 GLY A O 1
ATOM 874 N N . HIS A 1 118 ? 35.165 48.645 55.939 1.00 21.46 118 HIS A N 1
ATOM 875 C CA . HIS A 1 118 ? 34.869 48.711 57.365 1.00 25.43 118 HIS A CA 1
ATOM 876 C C . HIS A 1 118 ? 33.621 49.565 57.556 1.00 24.71 118 HIS A C 1
ATOM 877 O O . HIS A 1 118 ? 33.675 50.748 57.924 1.00 21.66 118 HIS A O 1
ATOM 884 N N . ILE A 1 119 ? 32.477 48.904 57.352 1.00 21.99 119 ILE A N 1
ATOM 885 C CA . ILE A 1 119 ? 31.187 49.565 57.178 1.00 25.90 119 ILE A CA 1
ATOM 886 C C . ILE A 1 119 ? 30.779 50.404 58.391 1.00 25.69 119 ILE A C 1
ATOM 887 O O . ILE A 1 119 ? 30.150 51.460 58.228 1.00 23.43 119 ILE A O 1
ATOM 892 N N . LYS A 1 120 ? 31.152 49.997 59.608 1.00 26.65 120 LYS A N 1
ATOM 893 C CA . LYS A 1 120 ? 30.716 50.617 60.891 1.00 24.05 120 LYS A CA 1
ATOM 894 C C . LYS A 1 120 ? 31.202 52.061 60.985 1.00 25.05 120 LYS A C 1
ATOM 895 O O . LYS A 1 120 ? 30.676 52.778 61.732 1.00 25.85 120 LYS A O 1
ATOM 901 N N . ARG A 1 121 ? 32.212 52.417 60.222 1.00 25.67 121 ARG A N 1
ATOM 902 C CA . ARG A 1 121 ? 32.683 53.792 60.226 1.00 27.40 121 ARG A CA 1
ATOM 903 C C . ARG A 1 121 ? 31.644 54.742 59.659 1.00 28.33 121 ARG A C 1
ATOM 904 O O . ARG A 1 121 ? 31.632 55.918 60.039 1.00 33.75 121 ARG A O 1
ATOM 912 N N . VAL A 1 122 ? 30.791 54.283 58.736 1.00 25.26 122 VAL A N 1
ATOM 913 C CA . VAL A 1 122 ? 29.796 55.169 58.132 1.00 28.78 122 VAL A CA 1
ATOM 914 C C . VAL A 1 122 ? 28.433 55.023 58.803 1.00 24.43 122 VAL A C 1
ATOM 915 O O . VAL A 1 122 ? 27.454 55.635 58.358 1.00 27.35 122 VAL A O 1
ATOM 919 N N . HIS A 1 123 ? 28.356 54.250 59.886 1.00 26.71 123 HIS A N 1
ATOM 920 C CA . HIS A 1 123 ? 27.131 54.167 60.667 1.00 22.66 123 HIS A CA 1
ATOM 921 C C . HIS A 1 123 ? 26.711 55.560 61.138 1.00 25.66 123 HIS A C 1
ATOM 922 O O . HIS A 1 123 ? 27.566 56.367 61.520 1.00 23.64 123 HIS A O 1
ATOM 929 N N . PRO A 1 124 ? 25.410 55.881 61.103 1.00 28.79 124 PRO A N 1
ATOM 930 C CA . PRO A 1 124 ? 24.982 57.253 61.445 1.00 23.63 124 PRO A CA 1
ATOM 931 C C . PRO A 1 124 ? 25.410 57.711 62.837 1.00 28.63 124 PRO A C 1
ATOM 932 O O . PRO A 1 124 ? 25.745 58.890 63.031 1.00 27.57 124 PRO A O 1
ATOM 936 N N . ALA A 1 125 ? 25.410 56.808 63.819 1.00 28.45 125 ALA A N 1
ATOM 937 C CA . ALA A 1 125 ? 25.804 57.204 65.165 1.00 24.88 125 ALA A CA 1
ATOM 938 C C . ALA A 1 125 ? 27.279 57.570 65.218 1.00 23.74 125 ALA A C 1
ATOM 939 O O . ALA A 1 125 ? 27.667 58.545 65.884 1.00 23.89 125 ALA A O 1
ATOM 941 N N . ILE A 1 126 ? 28.112 56.822 64.496 1.00 21.95 126 ILE A N 1
ATOM 942 C CA . ILE A 1 126 ? 29.545 57.099 64.516 1.00 23.34 126 ILE A CA 1
ATOM 943 C C . ILE A 1 126 ? 29.836 58.401 63.777 1.00 25.79 126 ILE A C 1
ATOM 944 O O . ILE A 1 126 ? 30.681 59.194 64.201 1.00 27.75 126 ILE A O 1
ATOM 949 N N . GLN A 1 127 ? 29.141 58.647 62.668 1.00 24.96 127 GLN A N 1
ATOM 950 C CA . GLN A 1 127 ? 29.349 59.898 61.950 1.00 31.57 127 GLN A CA 1
ATOM 951 C C . GLN A 1 127 ? 28.960 61.080 62.821 1.00 24.81 127 GLN A C 1
ATOM 952 O O . GLN A 1 127 ? 29.682 62.080 62.882 1.00 28.84 127 GLN A O 1
ATOM 958 N N . TYR A 1 128 ? 27.835 60.960 63.532 1.00 28.04 128 TYR A N 1
ATOM 959 C CA . TYR A 1 128 ? 27.409 62.035 64.415 1.00 25.13 128 TYR A CA 1
ATOM 960 C C . TYR A 1 128 ? 28.426 62.278 65.522 1.00 26.73 128 TYR A C 1
ATOM 961 O O . TYR A 1 128 ? 28.732 63.433 65.855 1.00 23.74 128 TYR A O 1
ATOM 970 N N . LEU A 1 129 ? 28.945 61.203 66.121 1.00 24.20 129 LEU A N 1
ATOM 971 C CA . LEU A 1 129 ? 29.871 61.368 67.239 1.00 25.09 129 LEU A CA 1
ATOM 972 C C . LEU A 1 129 ? 31.207 61.921 66.765 1.00 23.83 129 LEU A C 1
ATOM 973 O O . LEU A 1 129 ? 31.854 62.701 67.474 1.00 26.09 129 LEU A O 1
ATOM 978 N N . ARG A 1 130 ? 31.639 61.533 65.567 1.00 22.52 130 ARG A N 1
ATOM 979 C CA . ARG A 1 130 ? 32.846 62.133 65.018 1.00 27.31 130 ARG A CA 1
ATOM 980 C C . ARG A 1 130 ? 32.628 63.621 64.745 1.00 26.84 130 ARG A C 1
ATOM 981 O O . ARG A 1 130 ? 33.507 64.440 65.030 1.00 27.69 130 ARG A O 1
ATOM 989 N N . GLN A 1 131 ? 31.450 63.995 64.224 1.00 24.27 131 GLN A N 1
ATOM 990 C CA . GLN A 1 131 ? 31.204 65.407 63.951 1.00 27.25 131 GLN A CA 1
ATOM 991 C C . GLN A 1 131 ? 30.998 66.224 65.222 1.00 25.29 131 GLN A C 1
ATOM 992 O O . GLN A 1 131 ? 31.150 67.449 65.183 1.00 27.74 131 GLN A O 1
ATOM 998 N N . ALA A 1 132 ? 30.674 65.579 66.348 1.00 26.02 132 ALA A N 1
ATOM 999 C CA . ALA A 1 132 ? 30.574 66.301 67.615 1.00 24.58 132 ALA A CA 1
ATOM 1000 C C . ALA A 1 132 ? 31.930 66.694 68.196 1.00 22.54 132 ALA A C 1
ATOM 1001 O O . ALA A 1 132 ? 31.968 67.543 69.091 1.00 26.46 132 ALA A O 1
ATOM 1003 N N . GLY A 1 133 ? 33.032 66.112 67.724 1.00 25.57 133 GLY A N 1
ATOM 1004 C CA . GLY A 1 133 ? 34.358 66.496 68.192 1.00 24.24 133 GLY A CA 1
ATOM 1005 C C . GLY A 1 133 ? 34.592 66.381 69.692 1.00 28.21 133 GLY A C 1
ATOM 1006 O O . GLY A 1 133 ? 35.082 67.320 70.328 1.00 26.23 133 GLY A O 1
ATOM 1007 N N . PHE A 1 134 ? 34.252 65.227 70.274 1.00 30.63 134 PHE A N 1
ATOM 1008 C CA . PHE A 1 134 ? 34.427 65.002 71.703 1.00 24.53 134 PHE A CA 1
ATOM 1009 C C . PHE A 1 134 ? 35.853 64.628 72.093 1.00 22.87 134 PHE A C 1
ATOM 1010 O O . PHE A 1 134 ? 36.154 64.569 73.285 1.00 29.10 134 PHE A O 1
ATOM 1018 N N . GLY A 1 135 ? 36.743 64.413 71.147 1.00 26.50 135 GLY A N 1
ATOM 1019 C CA . GLY A 1 135 ? 38.061 63.925 71.492 1.00 28.77 135 GLY A CA 1
ATOM 1020 C C . GLY A 1 135 ? 38.066 62.416 71.663 1.00 25.30 135 GLY A C 1
ATOM 1021 O O . GLY A 1 135 ? 37.050 61.727 71.536 1.00 23.89 135 GLY A O 1
ATOM 1022 N N . ALA A 1 136 ? 39.254 61.901 71.948 1.00 20.93 136 ALA A N 1
ATOM 1023 C CA . ALA A 1 136 ? 39.422 60.477 72.172 1.00 21.70 136 ALA A CA 1
ATOM 1024 C C . ALA A 1 136 ? 38.649 60.037 73.412 1.00 23.22 136 ALA A C 1
ATOM 1025 O O . ALA A 1 136 ? 38.856 60.597 74.501 1.00 27.18 136 ALA A O 1
ATOM 1027 N N . PRO A 1 137 ? 37.763 59.048 73.301 1.00 27.21 137 PRO A N 1
ATOM 1028 C CA . PRO A 1 137 ? 37.141 58.493 74.508 1.00 24.82 137 PRO A CA 1
ATOM 1029 C C . PRO A 1 137 ? 38.193 57.914 75.433 1.00 22.81 137 PRO A C 1
ATOM 1030 O O . PRO A 1 137 ? 39.262 57.483 74.996 1.00 22.80 137 PRO A O 1
ATOM 1034 N N . ARG A 1 138 ? 37.867 57.899 76.722 1.00 20.38 138 ARG A N 1
ATOM 1035 C CA . ARG A 1 138 ? 38.742 57.306 77.719 1.00 21.99 138 ARG A CA 1
ATOM 1036 C C . ARG A 1 138 ? 38.448 55.829 77.923 1.00 18.98 138 ARG A C 1
ATOM 1037 O O . ARG A 1 138 ? 39.369 55.061 78.228 1.00 18.43 138 ARG A O 1
ATOM 1045 N N . TYR A 1 139 ? 37.192 55.414 77.749 1.00 16.81 139 TYR A N 1
ATOM 1046 C CA . TYR A 1 139 ? 36.832 54.003 77.871 1.00 20.37 139 TYR A CA 1
ATOM 1047 C C . TYR A 1 139 ? 35.771 53.638 76.837 1.00 22.18 139 TYR A C 1
ATOM 1048 O O . TYR A 1 139 ? 34.833 54.406 76.616 1.00 22.02 139 TYR A O 1
ATOM 1057 N N . LEU A 1 140 ? 35.918 52.472 76.189 1.00 20.07 140 LEU A N 1
ATOM 1058 C CA . LEU A 1 140 ? 34.876 51.940 75.306 1.00 22.42 140 LEU A CA 1
ATOM 1059 C C . LEU A 1 140 ? 34.515 50.513 75.728 1.00 23.17 140 LEU A C 1
ATOM 1060 O O . LEU A 1 140 ? 35.395 49.692 76.000 1.00 17.29 140 LEU A O 1
ATOM 1065 N N . GLU A 1 141 ? 33.212 50.229 75.762 1.00 19.70 141 GLU A N 1
ATOM 1066 C CA . GLU A 1 141 ? 32.660 48.941 76.152 1.00 20.91 141 GLU A CA 1
ATOM 1067 C C . GLU A 1 141 ? 31.694 48.525 75.051 1.00 24.98 141 GLU A C 1
ATOM 1068 O O . GLU A 1 141 ? 30.724 49.237 74.791 1.00 24.91 141 GLU A O 1
ATOM 1074 N N . ALA A 1 142 ? 31.931 47.387 74.404 1.00 19.04 142 ALA A N 1
ATOM 1075 C CA . ALA A 1 142 ? 31.088 47.040 73.261 1.00 25.68 142 ALA A CA 1
ATOM 1076 C C . ALA A 1 142 ? 30.698 45.570 73.287 1.00 23.61 142 ALA A C 1
ATOM 1077 O O . ALA A 1 142 ? 31.426 44.722 73.821 1.00 18.53 142 ALA A O 1
ATOM 1079 N N . GLU A 1 143 ? 29.524 45.289 72.702 1.00 24.75 143 GLU A N 1
ATOM 1080 C CA . GLU A 1 143 ? 29.009 43.931 72.522 1.00 26.33 143 GLU A CA 1
ATOM 1081 C C . GLU A 1 143 ? 28.527 43.736 71.087 1.00 24.74 143 GLU A C 1
ATOM 1082 O O . GLU A 1 143 ? 27.707 44.518 70.589 1.00 24.52 143 GLU A O 1
ATOM 1088 N N . ARG A 1 144 ? 29.024 42.688 70.430 1.00 21.84 144 ARG A N 1
ATOM 1089 C CA . ARG A 1 144 ? 28.559 42.293 69.099 1.00 21.09 144 ARG A CA 1
ATOM 1090 C C . ARG A 1 144 ? 28.210 40.807 69.160 1.00 20.35 144 ARG A C 1
ATOM 1091 O O . ARG A 1 144 ? 29.088 39.948 69.054 1.00 15.35 144 ARG A O 1
ATOM 1099 N N . LEU A 1 145 ? 26.930 40.521 69.325 1.00 19.26 145 LEU A N 1
ATOM 1100 C CA . LEU A 1 145 ? 26.414 39.196 69.621 1.00 25.43 145 LEU A CA 1
ATOM 1101 C C . LEU A 1 145 ? 25.471 38.796 68.501 1.00 28.07 145 LEU A C 1
ATOM 1102 O O . LEU A 1 145 ? 24.470 39.479 68.258 1.00 32.46 145 LEU A O 1
ATOM 1107 N N . ALA A 1 146 ? 25.787 37.693 67.823 1.00 29.90 146 ALA A N 1
ATOM 1108 C CA . ALA A 1 146 ? 24.995 37.210 66.707 1.00 28.31 146 ALA A CA 1
ATOM 1109 C C . ALA A 1 146 ? 24.412 35.835 67.018 1.00 34.57 146 ALA A C 1
ATOM 1110 O O . ALA A 1 146 ? 25.097 34.991 67.603 1.00 31.26 146 ALA A O 1
ATOM 1112 N N . PRO A 1 147 ? 23.151 35.592 66.675 1.00 36.02 147 PRO A N 1
ATOM 1113 C CA . PRO A 1 147 ? 22.577 34.263 66.898 1.00 35.24 147 PRO A CA 1
ATOM 1114 C C . PRO A 1 147 ? 23.259 33.213 66.036 1.00 36.27 147 PRO A C 1
ATOM 1115 O O . PRO A 1 147 ? 23.751 33.490 64.938 1.00 34.79 147 PRO A O 1
ATOM 1119 N N . PHE A 1 148 ? 23.286 31.989 66.546 1.00 33.01 148 PHE A N 1
ATOM 1120 C CA . PHE A 1 148 ? 23.879 30.894 65.791 1.00 35.24 148 PHE A CA 1
ATOM 1121 C C . PHE A 1 148 ? 22.987 30.540 64.605 1.00 33.53 148 PHE A C 1
ATOM 1122 O O . PHE A 1 148 ? 21.793 30.274 64.773 1.00 36.12 148 PHE A O 1
ATOM 1130 N N . LYS A 1 149 ? 23.554 30.580 63.408 1.00 36.78 149 LYS A N 1
ATOM 1131 C CA . LYS A 1 149 ? 22.867 30.279 62.162 1.00 39.79 149 LYS A CA 1
ATOM 1132 C C . LYS A 1 149 ? 23.586 29.137 61.455 1.00 36.32 149 LYS A C 1
ATOM 1133 O O . LYS A 1 149 ? 24.732 28.817 61.794 1.00 33.28 149 LYS A O 1
ATOM 1139 N N . PRO A 1 150 ? 22.948 28.500 60.462 1.00 41.19 150 PRO A N 1
ATOM 1140 C CA . PRO A 1 150 ? 23.609 27.364 59.795 1.00 36.50 150 PRO A CA 1
ATOM 1141 C C . PRO A 1 150 ? 25.026 27.660 59.343 1.00 36.78 150 PRO A C 1
ATOM 1142 O O . PRO A 1 150 ? 25.872 26.757 59.342 1.00 36.12 150 PRO A O 1
ATOM 1146 N N . ARG A 1 151 ? 25.329 28.911 59.013 1.00 38.40 151 ARG A N 1
ATOM 1147 C CA . ARG A 1 151 ? 26.646 29.287 58.521 1.00 35.01 151 ARG A CA 1
ATOM 1148 C C . ARG A 1 151 ? 27.593 29.768 59.619 1.00 34.47 151 ARG A C 1
ATOM 1149 O O . ARG A 1 151 ? 28.750 30.082 59.318 1.00 29.16 151 ARG A O 1
ATOM 1157 N N . SER A 1 152 ? 27.143 29.820 60.879 1.00 35.15 152 SER A N 1
ATOM 1158 C CA . SER A 1 152 ? 27.921 30.497 61.915 1.00 34.65 152 SER A CA 1
ATOM 1159 C C . SER A 1 152 ? 29.276 29.844 62.157 1.00 34.01 152 SER A C 1
ATOM 1160 O O . SER A 1 152 ? 30.192 30.505 62.659 1.00 30.42 152 SER A O 1
ATOM 1163 N N . LEU A 1 153 ? 29.430 28.570 61.807 1.00 32.86 153 LEU A N 1
ATOM 1164 C CA . LEU A 1 153 ? 30.711 27.909 62.003 1.00 32.89 153 LEU A CA 1
ATOM 1165 C C . LEU A 1 153 ? 31.816 28.542 61.177 1.00 29.60 153 LEU A C 1
ATOM 1166 O O . LEU A 1 153 ? 32.992 28.357 61.490 1.00 29.12 153 LEU A O 1
ATOM 1171 N N . ASP A 1 154 ? 31.473 29.291 60.135 1.00 34.09 154 ASP A N 1
ATOM 1172 C CA . ASP A 1 154 ? 32.462 30.012 59.352 1.00 31.97 154 ASP A CA 1
ATOM 1173 C C . ASP A 1 154 ? 32.548 31.486 59.738 1.00 34.98 154 ASP A C 1
ATOM 1174 O O . ASP A 1 154 ? 33.103 32.284 58.978 1.00 35.31 154 ASP A O 1
ATOM 1179 N N . ILE A 1 155 ? 32.005 31.862 60.894 1.00 34.29 155 ILE A N 1
ATOM 1180 C CA . ILE A 1 155 ? 32.100 33.225 61.413 1.00 29.65 155 ILE A CA 1
ATOM 1181 C C . ILE A 1 155 ? 33.256 33.254 62.400 1.00 32.41 155 ILE A C 1
ATOM 1182 O O . ILE A 1 155 ? 33.160 32.672 63.492 1.00 27.76 155 ILE A O 1
ATOM 1187 N N . ASP A 1 156 ? 34.347 33.929 62.030 1.00 26.06 156 ASP A N 1
ATOM 1188 C CA . ASP A 1 156 ? 35.474 34.099 62.944 1.00 30.62 156 ASP A CA 1
ATOM 1189 C C . ASP A 1 156 ? 35.101 35.184 63.948 1.00 22.61 156 ASP A C 1
ATOM 1190 O O . ASP A 1 156 ? 34.954 36.355 63.588 1.00 26.19 156 ASP A O 1
ATOM 1195 N N . VAL A 1 157 ? 34.950 34.789 65.208 1.00 22.19 157 VAL A N 1
ATOM 1196 C CA . VAL A 1 157 ? 34.419 35.674 66.242 1.00 23.85 157 VAL A CA 1
ATOM 1197 C C . VAL A 1 157 ? 35.240 36.961 66.366 1.00 20.89 157 VAL A C 1
ATOM 1198 O O . VAL A 1 157 ? 34.686 38.033 66.609 1.00 21.52 157 VAL A O 1
ATOM 1202 N N . ILE A 1 158 ? 36.552 36.887 66.165 1.00 23.18 158 ILE A N 1
ATOM 1203 C CA . ILE A 1 158 ? 37.401 38.072 66.218 1.00 20.62 158 ILE A CA 1
ATOM 1204 C C . ILE A 1 158 ? 37.461 38.779 64.867 1.00 26.21 158 ILE A C 1
ATOM 1205 O O . ILE A 1 158 ? 37.199 39.984 64.779 1.00 26.90 158 ILE A O 1
ATOM 1210 N N . MET A 1 159 ? 37.799 38.037 63.797 1.00 23.42 159 MET A N 1
ATOM 1211 C CA . MET A 1 159 ? 38.061 38.630 62.485 1.00 27.22 159 MET A CA 1
ATOM 1212 C C . MET A 1 159 ? 36.795 39.049 61.743 1.00 25.54 159 MET A C 1
ATOM 1213 O O . MET A 1 159 ? 36.866 39.914 60.861 1.00 25.41 159 MET A O 1
ATOM 1218 N N . ASP A 1 160 ? 35.640 38.468 62.069 1.00 26.74 160 ASP A N 1
ATOM 1219 C CA . ASP A 1 160 ? 34.400 38.819 61.391 1.00 28.17 160 ASP A CA 1
ATOM 1220 C C . ASP A 1 160 ? 33.415 39.606 62.247 1.00 28.25 160 ASP A C 1
ATOM 1221 O O . ASP A 1 160 ? 32.491 40.193 61.684 1.00 29.64 160 ASP A O 1
ATOM 1226 N N . LEU A 1 161 ? 33.546 39.590 63.580 1.00 22.06 161 LEU A N 1
ATOM 1227 C CA . LEU A 1 161 ? 32.663 40.352 64.458 1.00 22.58 161 LEU A CA 1
ATOM 1228 C C . LEU A 1 161 ? 33.417 41.423 65.231 1.00 23.84 161 LEU A C 1
ATOM 1229 O O . LEU A 1 161 ? 33.125 42.615 65.078 1.00 27.04 161 LEU A O 1
ATOM 1234 N N . MET A 1 162 ? 34.414 41.033 66.025 1.00 25.39 162 MET A N 1
ATOM 1235 C CA . MET A 1 162 ? 35.022 41.980 66.948 1.00 23.76 162 MET A CA 1
ATOM 1236 C C . MET A 1 162 ? 35.798 43.055 66.211 1.00 24.09 162 MET A C 1
ATOM 1237 O O . MET A 1 162 ? 35.944 44.178 66.718 1.00 19.40 162 MET A O 1
ATOM 1242 N N . ILE A 1 163 ? 36.267 42.737 65.006 1.00 22.45 163 ILE A N 1
ATOM 1243 C CA . ILE A 1 163 ? 37.101 43.663 64.251 1.00 18.87 163 ILE A CA 1
ATOM 1244 C C . ILE A 1 163 ? 36.380 44.979 63.998 1.00 20.19 163 ILE A C 1
ATOM 1245 O O . ILE A 1 163 ? 37.029 46.023 63.864 1.00 20.38 163 ILE A O 1
ATOM 1250 N N . HIS A 1 164 ? 35.040 44.967 63.978 1.00 21.86 164 HIS A N 1
ATOM 1251 C CA . HIS A 1 164 ? 34.277 46.214 63.852 1.00 21.23 164 HIS A CA 1
ATOM 1252 C C . HIS A 1 164 ? 34.592 47.169 64.988 1.00 21.82 164 HIS A C 1
ATOM 1253 O O . HIS A 1 164 ? 34.936 48.342 64.769 1.00 22.66 164 HIS A O 1
ATOM 1260 N N . ASP A 1 165 ? 34.461 46.683 66.220 1.00 18.66 165 ASP A N 1
ATOM 1261 C CA . ASP A 1 165 ? 34.647 47.548 67.371 1.00 18.59 165 ASP A CA 1
ATOM 1262 C C . ASP A 1 165 ? 36.118 47.785 67.668 1.00 18.73 165 ASP A C 1
ATOM 1263 O O . ASP A 1 165 ? 36.474 48.863 68.152 1.00 21.49 165 ASP A O 1
ATOM 1268 N N . LEU A 1 166 ? 36.990 46.834 67.338 1.00 17.73 166 LEU A N 1
ATOM 1269 C CA . LEU A 1 166 ? 38.416 47.142 67.354 1.00 20.31 166 LEU A CA 1
ATOM 1270 C C . LEU A 1 166 ? 38.726 48.324 66.439 1.00 20.56 166 LEU A C 1
ATOM 1271 O O . LEU A 1 166 ? 39.449 49.252 66.832 1.00 22.43 166 LEU A O 1
ATOM 1276 N N . ASP A 1 167 ? 38.157 48.328 65.225 1.00 21.83 167 ASP A N 1
ATOM 1277 C CA . ASP A 1 167 ? 38.417 49.417 64.294 1.00 21.58 167 ASP A CA 1
ATOM 1278 C C . ASP A 1 167 ? 37.855 50.733 64.816 1.00 19.81 167 ASP A C 1
ATOM 1279 O O . ASP A 1 167 ? 38.523 51.768 64.744 1.00 21.54 167 ASP A O 1
ATOM 1284 N N . LEU A 1 168 ? 36.616 50.707 65.314 1.00 17.06 168 LEU A N 1
ATOM 1285 C CA . LEU A 1 168 ? 36.008 51.899 65.886 1.00 21.04 168 LEU A CA 1
ATOM 1286 C C . LEU A 1 168 ? 36.866 52.459 67.008 1.00 22.44 168 LEU A C 1
ATOM 1287 O O . LEU A 1 168 ? 37.064 53.673 67.106 1.00 22.29 168 LEU A O 1
ATOM 1292 N N . THR A 1 169 ? 37.375 51.576 67.863 1.00 25.16 169 THR A N 1
ATOM 1293 C CA . THR A 1 169 ? 38.274 51.969 68.936 1.00 18.74 169 THR A CA 1
ATOM 1294 C C . THR A 1 169 ? 39.490 52.702 68.390 1.00 24.68 169 THR A C 1
ATOM 1295 O O . THR A 1 169 ? 39.829 53.814 68.838 1.00 21.80 169 THR A O 1
ATOM 1299 N N . LEU A 1 170 ? 40.176 52.080 67.425 1.00 22.25 170 LEU A N 1
ATOM 1300 C CA . LEU A 1 170 ? 41.384 52.714 66.902 1.00 29.12 170 LEU A CA 1
ATOM 1301 C C . LEU A 1 170 ? 41.062 54.054 66.250 1.00 25.01 170 LEU A C 1
ATOM 1302 O O . LEU A 1 170 ? 41.861 54.989 66.332 1.00 27.26 170 LEU A O 1
ATOM 1307 N N . LEU A 1 171 ? 39.885 54.177 65.633 1.00 26.29 171 LEU A N 1
ATOM 1308 C CA . LEU A 1 171 ? 39.546 55.404 64.918 1.00 26.50 171 LEU A CA 1
ATOM 1309 C C . LEU A 1 171 ? 39.160 56.525 65.878 1.00 24.25 171 LEU A C 1
ATOM 1310 O O . LEU A 1 171 ? 39.664 57.645 65.771 1.00 27.43 171 LEU A O 1
ATOM 1315 N N . LEU A 1 172 ? 38.263 56.241 66.814 1.00 26.24 172 LEU A N 1
ATOM 1316 C CA . LEU A 1 172 ? 37.837 57.255 67.766 1.00 27.35 172 LEU A CA 1
ATOM 1317 C C . LEU A 1 172 ? 38.984 57.718 68.643 1.00 23.84 172 LEU A C 1
ATOM 1318 O O . LEU A 1 172 ? 39.028 58.896 69.018 1.00 27.93 172 LEU A O 1
ATOM 1323 N N . THR A 1 173 ? 39.927 56.828 68.971 1.00 19.74 173 THR A N 1
ATOM 1324 C CA . THR A 1 173 ? 41.036 57.250 69.818 1.00 21.91 173 THR A CA 1
ATOM 1325 C C . THR A 1 173 ? 42.217 57.811 69.041 1.00 26.69 173 THR A C 1
ATOM 1326 O O . THR A 1 173 ? 42.924 58.693 69.546 1.00 18.83 173 THR A O 1
ATOM 1330 N N . GLY A 1 174 ? 42.473 57.312 67.837 1.00 29.13 174 GLY A N 1
ATOM 1331 C CA . GLY A 1 174 ? 43.701 57.699 67.169 1.00 27.91 174 GLY A CA 1
ATOM 1332 C C . GLY A 1 174 ? 44.954 57.173 67.833 1.00 23.81 174 GLY A C 1
ATOM 1333 O O . GLY A 1 174 ? 46.046 57.671 67.561 1.00 20.44 174 GLY A O 1
ATOM 1334 N N . ALA A 1 175 ? 44.830 56.155 68.679 1.00 27.09 175 ALA A N 1
ATOM 1335 C CA . ALA A 1 175 ? 45.944 55.627 69.449 1.00 28.72 175 ALA A CA 1
ATOM 1336 C C . ALA A 1 175 ? 46.289 54.216 68.981 1.00 27.58 175 ALA A C 1
ATOM 1337 O O . ALA A 1 175 ? 45.590 53.618 68.155 1.00 25.54 175 ALA A O 1
ATOM 1339 N N . GLU A 1 176 ? 47.401 53.691 69.506 1.00 30.38 176 GLU A N 1
ATOM 1340 C CA . GLU A 1 176 ? 47.900 52.363 69.189 1.00 26.72 176 GLU A CA 1
ATOM 1341 C C . GLU A 1 176 ? 47.879 51.459 70.419 1.00 26.50 176 GLU A C 1
ATOM 1342 O O . GLU A 1 176 ? 48.158 51.921 71.531 1.00 27.66 176 GLU A O 1
ATOM 1348 N N . PRO A 1 177 ? 47.593 50.163 70.248 1.00 29.22 177 PRO A N 1
ATOM 1349 C CA . PRO A 1 177 ? 47.541 49.257 71.406 1.00 32.78 177 PRO A CA 1
ATOM 1350 C C . PRO A 1 177 ? 48.914 49.058 72.034 1.00 31.53 177 PRO A C 1
ATOM 1351 O O . PRO A 1 177 ? 49.921 48.895 71.335 1.00 25.54 177 PRO A O 1
ATOM 1355 N N . VAL A 1 178 ? 48.929 49.083 73.369 1.00 26.65 178 VAL A N 1
ATOM 1356 C CA . VAL A 1 178 ? 50.104 48.738 74.156 1.00 28.19 178 VAL A CA 1
ATOM 1357 C C . VAL A 1 178 ? 49.965 47.374 74.804 1.00 30.20 178 VAL A C 1
ATOM 1358 O O . VAL A 1 178 ? 50.985 46.731 75.076 1.00 27.09 178 VAL A O 1
ATOM 1362 N N . ASP A 1 179 ? 48.743 46.955 75.135 1.00 24.02 179 ASP A N 1
ATOM 1363 C CA . ASP A 1 179 ? 48.529 45.688 75.819 1.00 26.32 179 ASP A CA 1
ATOM 1364 C C . ASP A 1 179 ? 47.208 45.127 75.341 1.00 26.17 179 ASP A C 1
ATOM 1365 O O . ASP A 1 179 ? 46.221 45.858 75.236 1.00 23.53 179 ASP A O 1
ATOM 1370 N N . VAL A 1 180 ? 47.195 43.832 75.049 1.00 24.11 180 VAL A N 1
ATOM 1371 C CA . VAL A 1 180 ? 45.974 43.131 74.684 1.00 24.10 180 VAL A CA 1
ATOM 1372 C C . VAL A 1 180 ? 45.879 41.875 75.537 1.00 27.12 180 VAL A C 1
ATOM 1373 O O . VAL A 1 180 ? 46.813 41.066 75.567 1.00 25.88 180 VAL A O 1
ATOM 1377 N N . ARG A 1 181 ? 44.775 41.731 76.252 1.00 22.96 181 ARG A N 1
ATOM 1378 C CA . ARG A 1 181 ? 44.469 40.509 76.962 1.00 20.29 181 ARG A CA 1
ATOM 1379 C C . ARG A 1 181 ? 43.095 40.082 76.506 1.00 19.67 181 ARG A C 1
ATOM 1380 O O . ARG A 1 181 ? 42.301 40.915 76.073 1.00 19.05 181 ARG A O 1
ATOM 1388 N N . ALA A 1 182 ? 42.822 38.782 76.583 1.00 20.50 182 ALA A N 1
ATOM 1389 C CA . ALA A 1 182 ? 41.563 38.282 76.053 1.00 19.33 182 ALA A CA 1
ATOM 1390 C C . ALA A 1 182 ? 41.232 36.945 76.699 1.00 29.47 182 ALA A C 1
ATOM 1391 O O . ALA A 1 182 ? 42.100 36.258 77.251 1.00 25.81 182 ALA A O 1
ATOM 1393 N N . VAL A 1 183 ? 39.943 36.603 76.635 1.00 24.64 183 VAL A N 1
ATOM 1394 C CA . VAL A 1 183 ? 39.435 35.296 77.020 1.00 24.78 183 VAL A CA 1
ATOM 1395 C C . VAL A 1 183 ? 38.527 34.806 75.906 1.00 27.87 183 VAL A C 1
ATOM 1396 O O . VAL A 1 183 ? 37.966 35.593 75.133 1.00 26.47 183 VAL A O 1
ATOM 1400 N N . GLY A 1 184 ? 38.377 33.489 75.847 1.00 23.15 184 GLY A N 1
ATOM 1401 C CA . GLY A 1 184 ? 37.531 32.865 74.851 1.00 24.19 184 GLY A CA 1
ATOM 1402 C C . GLY A 1 184 ? 36.788 31.694 75.452 1.00 25.88 184 GLY A C 1
ATOM 1403 O O . GLY A 1 184 ? 37.232 31.081 76.422 1.00 23.82 184 GLY A O 1
ATOM 1404 N N . VAL A 1 185 ? 35.626 31.408 74.875 1.00 23.06 185 VAL A N 1
ATOM 1405 C CA . VAL A 1 185 ? 34.822 30.251 75.247 1.00 24.02 185 VAL A CA 1
ATOM 1406 C C . VAL A 1 185 ? 34.450 29.514 73.962 1.00 21.96 185 VAL A C 1
ATOM 1407 O O . VAL A 1 185 ? 33.876 30.112 73.036 1.00 21.33 185 VAL A O 1
ATOM 1411 N N . ALA A 1 186 ? 34.804 28.227 73.904 1.00 24.63 186 ALA A N 1
ATOM 1412 C CA . ALA A 1 186 ? 34.564 27.342 72.762 1.00 25.44 186 ALA A CA 1
ATOM 1413 C C . ALA A 1 186 ? 33.565 26.269 73.186 1.00 23.93 186 ALA A C 1
ATOM 1414 O O . ALA A 1 186 ? 33.916 25.334 73.905 1.00 30.34 186 ALA A O 1
ATOM 1416 N N . ALA A 1 187 ? 32.319 26.395 72.736 1.00 25.74 187 ALA A N 1
ATOM 1417 C CA . ALA A 1 187 ? 31.284 25.410 73.038 1.00 28.61 187 ALA A CA 1
ATOM 1418 C C . ALA A 1 187 ? 31.071 24.391 71.918 1.00 27.31 187 ALA A C 1
ATOM 1419 O O . ALA A 1 187 ? 30.982 23.189 72.184 1.00 25.51 187 ALA A O 1
ATOM 1421 N N . VAL A 1 188 ? 30.962 24.846 70.670 1.00 23.99 188 VAL A N 1
ATOM 1422 C CA . VAL A 1 188 ? 30.608 23.941 69.576 1.00 26.26 188 VAL A CA 1
ATOM 1423 C C . VAL A 1 188 ? 31.830 23.164 69.113 1.00 27.40 188 VAL A C 1
ATOM 1424 O O . VAL A 1 188 ? 31.780 21.939 68.935 1.00 29.13 188 VAL A O 1
ATOM 1428 N N . THR A 1 189 ? 32.949 23.868 68.943 1.00 21.81 189 THR A N 1
ATOM 1429 C CA . THR A 1 189 ? 34.193 23.314 68.432 1.00 26.31 189 THR A CA 1
ATOM 1430 C C . THR A 1 189 ? 35.345 23.725 69.333 1.00 24.23 189 THR A C 1
ATOM 1431 O O . THR A 1 189 ? 35.122 24.189 70.453 1.00 26.94 189 THR A O 1
ATOM 1435 N N . ASP A 1 190 ? 36.578 23.530 68.863 1.00 24.50 190 ASP A N 1
ATOM 1436 C CA . ASP A 1 190 ? 37.766 24.099 69.488 1.00 23.54 190 ASP A CA 1
ATOM 1437 C C . ASP A 1 190 ? 37.938 25.592 69.209 1.00 29.24 190 ASP A C 1
ATOM 1438 O O . ASP A 1 190 ? 38.774 26.231 69.862 1.00 29.19 190 ASP A O 1
ATOM 1443 N N . LYS A 1 191 ? 37.209 26.140 68.232 1.00 26.75 191 LYS A N 1
ATOM 1444 C CA . LYS A 1 191 ? 37.267 27.560 67.903 1.00 29.12 191 LYS A CA 1
ATOM 1445 C C . LYS A 1 191 ? 36.356 28.340 68.833 1.00 25.30 191 LYS A C 1
ATOM 1446 O O . LYS A 1 191 ? 35.268 27.876 69.184 1.00 24.11 191 LYS A O 1
ATOM 1452 N N . ALA A 1 192 ? 36.786 29.549 69.191 1.00 27.17 192 ALA A N 1
ATOM 1453 C CA . ALA A 1 192 ? 36.014 30.372 70.112 1.00 22.90 192 ALA A CA 1
ATOM 1454 C C . ALA A 1 192 ? 34.620 30.609 69.549 1.00 21.34 192 ALA A C 1
ATOM 1455 O O . ALA A 1 192 ? 34.466 30.925 68.365 1.00 24.84 192 ALA A O 1
ATOM 1457 N N . ASP A 1 193 ? 33.598 30.412 70.384 1.00 16.74 193 ASP A N 1
ATOM 1458 C CA . ASP A 1 193 ? 32.257 30.871 70.043 1.00 22.68 193 ASP A CA 1
ATOM 1459 C C . ASP A 1 193 ? 31.954 32.229 70.645 1.00 25.46 193 ASP A C 1
ATOM 1460 O O . ASP A 1 193 ? 31.037 32.914 70.182 1.00 24.25 193 ASP A O 1
ATOM 1465 N N . MET A 1 194 ? 32.676 32.602 71.689 1.00 22.30 194 MET A N 1
ATOM 1466 C CA . MET A 1 194 ? 32.577 33.947 72.224 1.00 29.04 194 MET A CA 1
ATOM 1467 C C . MET A 1 194 ? 33.960 34.353 72.695 1.00 20.14 194 MET A C 1
ATOM 1468 O O . MET A 1 194 ? 34.749 33.518 73.124 1.00 20.53 194 MET A O 1
ATOM 1473 N N . ALA A 1 195 ? 34.266 35.630 72.565 1.00 23.01 195 ALA A N 1
ATOM 1474 C CA . ALA A 1 195 ? 35.533 36.134 73.055 1.00 24.18 195 ALA A CA 1
ATOM 1475 C C . ALA A 1 195 ? 35.313 37.522 73.632 1.00 24.07 195 ALA A C 1
ATOM 1476 O O . ALA A 1 195 ? 34.336 38.205 73.322 1.00 17.31 195 ALA A O 1
ATOM 1478 N N . THR A 1 196 ? 36.220 37.906 74.518 1.00 21.87 196 THR A N 1
ATOM 1479 C CA . THR A 1 196 ? 36.199 39.235 75.098 1.00 17.65 196 THR A CA 1
ATOM 1480 C C . THR A 1 196 ? 37.639 39.676 75.246 1.00 21.53 196 THR A C 1
ATOM 1481 O O . THR A 1 196 ? 38.473 38.923 75.766 1.00 14.87 196 THR A O 1
ATOM 1485 N N . ALA A 1 197 ? 37.931 40.862 74.719 1.00 17.34 197 ALA A N 1
ATOM 1486 C CA . ALA A 1 197 ? 39.260 41.438 74.773 1.00 18.67 197 ALA A CA 1
ATOM 1487 C C . ALA A 1 197 ? 39.247 42.699 75.623 1.00 23.10 197 ALA A C 1
ATOM 1488 O O . ALA A 1 197 ? 38.245 43.422 75.684 1.00 20.91 197 ALA A O 1
ATOM 1490 N N . TRP A 1 198 ? 40.392 42.948 76.254 1.00 20.46 198 TRP A N 1
ATOM 1491 C CA . TRP A 1 198 ? 40.655 44.079 77.132 1.00 19.71 198 TRP A CA 1
ATOM 1492 C C . TRP A 1 198 ? 41.960 44.681 76.630 1.00 24.02 198 TRP A C 1
ATOM 1493 O O . TRP A 1 198 ? 43.037 44.083 76.791 1.00 21.06 198 TRP A O 1
ATOM 1504 N N . MET A 1 199 ? 41.842 45.820 75.959 1.00 23.03 199 MET A N 1
ATOM 1505 C CA . MET A 1 199 ? 42.904 46.428 75.176 1.00 22.55 199 MET A CA 1
ATOM 1506 C C . MET A 1 199 ? 43.259 47.765 75.807 1.00 18.31 199 MET A C 1
ATOM 1507 O O . MET A 1 199 ? 42.379 48.594 76.042 1.00 19.13 199 MET A O 1
ATOM 1512 N N . THR A 1 200 ? 44.536 47.974 76.077 1.00 19.46 200 THR A N 1
ATOM 1513 C CA . THR A 1 200 ? 45.043 49.255 76.554 1.00 24.16 200 THR A CA 1
ATOM 1514 C C . THR A 1 200 ? 45.856 49.899 75.436 1.00 23.74 200 THR A C 1
ATOM 1515 O O . THR A 1 200 ? 46.810 49.291 74.929 1.00 24.65 200 THR A O 1
ATOM 1519 N N . LEU A 1 201 ? 45.467 51.117 75.057 1.00 22.74 201 LEU A N 1
ATOM 1520 C CA . LEU A 1 201 ? 46.115 51.889 74.005 1.00 26.02 201 LEU A CA 1
ATOM 1521 C C . LEU A 1 201 ? 47.153 52.835 74.596 1.00 24.96 201 LEU A C 1
ATOM 1522 O O . LEU A 1 201 ? 47.230 53.031 75.809 1.00 23.71 201 LEU A O 1
ATOM 1527 N N . ASN A 1 202 ? 47.958 53.440 73.716 1.00 27.08 202 ASN A N 1
ATOM 1528 C CA . ASN A 1 202 ? 49.101 54.215 74.194 1.00 28.01 202 ASN A CA 1
ATOM 1529 C C . ASN A 1 202 ? 48.739 55.622 74.654 1.00 24.00 202 ASN A C 1
ATOM 1530 O O . ASN A 1 202 ? 49.628 56.339 75.121 1.00 26.41 202 ASN A O 1
ATOM 1535 N N . ASN A 1 203 ? 47.468 56.019 74.580 1.00 21.15 203 ASN A N 1
ATOM 1536 C CA . ASN A 1 203 ? 46.992 57.243 75.210 1.00 22.80 203 ASN A CA 1
ATOM 1537 C C . ASN A 1 203 ? 46.299 56.963 76.534 1.00 24.07 203 ASN A C 1
ATOM 1538 O O . ASN A 1 203 ? 45.635 57.852 77.072 1.00 21.00 203 ASN A O 1
ATOM 1543 N N . GLY A 1 204 ? 46.390 55.723 77.034 1.00 23.00 204 GLY A N 1
ATOM 1544 C CA . GLY A 1 204 ? 45.695 55.280 78.225 1.00 23.33 204 GLY A CA 1
ATOM 1545 C C . GLY A 1 204 ? 44.254 54.826 78.054 1.00 22.70 204 GLY A C 1
ATOM 1546 O O . GLY A 1 204 ? 43.645 54.413 79.049 1.00 19.29 204 GLY A O 1
ATOM 1547 N N . THR A 1 205 ? 43.672 54.918 76.851 1.00 21.56 205 THR A N 1
ATOM 1548 C CA . THR A 1 205 ? 42.310 54.419 76.636 1.00 21.58 205 THR A CA 1
ATOM 1549 C C . THR A 1 205 ? 42.242 52.903 76.793 1.00 16.70 205 THR A C 1
ATOM 1550 O O . THR A 1 205 ? 43.154 52.180 76.394 1.00 17.59 205 THR A O 1
ATOM 1554 N N . VAL A 1 206 ? 41.143 52.423 77.370 1.00 20.92 206 VAL A N 1
ATOM 1555 C CA . VAL A 1 206 ? 40.883 50.997 77.545 1.00 23.30 206 VAL A CA 1
ATOM 1556 C C . VAL A 1 206 ? 39.640 50.649 76.738 1.00 17.64 206 VAL A C 1
ATOM 1557 O O . VAL A 1 206 ? 38.637 51.365 76.800 1.00 15.33 206 VAL A O 1
ATOM 1561 N N . ALA A 1 207 ? 39.716 49.561 75.976 1.00 17.79 207 ALA A N 1
ATOM 1562 C CA . ALA A 1 207 ? 38.589 49.023 75.218 1.00 21.21 207 ALA A CA 1
ATOM 1563 C C . ALA A 1 207 ? 38.270 47.626 75.722 1.00 18.48 207 ALA A C 1
ATOM 1564 O O . ALA A 1 207 ? 39.159 46.781 75.803 1.00 17.01 207 ALA A O 1
ATOM 1566 N N . ASN A 1 208 ? 36.998 47.376 76.019 1.00 18.07 208 ASN A N 1
ATOM 1567 C CA . ASN A 1 208 ? 36.520 46.128 76.608 1.00 20.40 208 ASN A CA 1
ATOM 1568 C C . ASN A 1 208 ? 35.454 45.591 75.655 1.00 22.76 208 ASN A C 1
ATOM 1569 O O . ASN A 1 208 ? 34.286 45.981 75.750 1.00 21.92 208 ASN A O 1
ATOM 1574 N N . LEU A 1 209 ? 35.863 44.701 74.742 1.00 15.67 209 LEU A N 1
ATOM 1575 C CA . LEU A 1 209 ? 35.099 44.359 73.545 1.00 19.24 209 LEU A CA 1
ATOM 1576 C C . LEU A 1 209 ? 34.687 42.894 73.559 1.00 20.47 209 LEU A C 1
ATOM 1577 O O . LEU A 1 209 ? 35.545 42.006 73.579 1.00 20.41 209 LEU A O 1
ATOM 1582 N N . ALA A 1 210 ? 33.384 42.642 73.488 1.00 18.93 210 ALA A N 1
ATOM 1583 C CA . ALA A 1 210 ? 32.842 41.292 73.514 1.00 17.19 210 ALA A CA 1
ATOM 1584 C C . ALA A 1 210 ? 32.221 40.944 72.165 1.00 21.18 210 ALA A C 1
ATOM 1585 O O . ALA A 1 210 ? 31.631 41.799 71.499 1.00 18.62 210 ALA A O 1
ATOM 1587 N N . ALA A 1 211 ? 32.367 39.688 71.756 1.00 21.01 211 ALA A N 1
ATOM 1588 C CA . ALA A 1 211 ? 31.734 39.221 70.534 1.00 21.59 211 ALA A CA 1
ATOM 1589 C C . ALA A 1 211 ? 31.313 37.768 70.719 1.00 19.61 211 ALA A C 1
ATOM 1590 O O . ALA A 1 211 ? 31.994 37.005 71.400 1.00 22.30 211 ALA A O 1
ATOM 1592 N N . SER A 1 212 ? 30.171 37.404 70.133 1.00 24.22 212 SER A N 1
ATOM 1593 C CA . SER A 1 212 ? 29.624 36.054 70.236 1.00 26.49 212 SER A CA 1
ATOM 1594 C C . SER A 1 212 ? 28.835 35.704 68.975 1.00 24.51 212 SER A C 1
ATOM 1595 O O . SER A 1 212 ? 28.173 36.562 68.376 1.00 27.34 212 SER A O 1
ATOM 1598 N N . ARG A 1 213 ? 28.896 34.424 68.597 1.00 26.33 213 ARG A N 1
ATOM 1599 C CA . ARG A 1 213 ? 28.130 33.887 67.478 1.00 24.41 213 ARG A CA 1
ATOM 1600 C C . ARG A 1 213 ? 27.086 32.863 67.911 1.00 27.97 213 ARG A C 1
ATOM 1601 O O . ARG A 1 213 ? 26.525 32.169 67.055 1.00 28.63 213 ARG A O 1
ATOM 1609 N N . VAL A 1 214 ? 26.794 32.757 69.204 1.00 26.46 214 VAL A N 1
ATOM 1610 C CA . VAL A 1 214 ? 25.849 31.756 69.688 1.00 33.79 214 VAL A CA 1
ATOM 1611 C C . VAL A 1 214 ? 24.771 32.334 70.608 1.00 38.05 214 VAL A C 1
ATOM 1612 O O . VAL A 1 214 ? 24.273 31.629 71.490 1.00 39.23 214 VAL A O 1
ATOM 1616 N N . VAL A 1 215 ? 24.405 33.608 70.451 1.00 31.98 215 VAL A N 1
ATOM 1617 C CA . VAL A 1 215 ? 23.421 34.175 71.381 1.00 38.54 215 VAL A CA 1
ATOM 1618 C C . VAL A 1 215 ? 22.006 33.836 70.921 1.00 46.09 215 VAL A C 1
ATOM 1619 O O . VAL A 1 215 ? 21.805 33.339 69.805 1.00 45.01 215 VAL A O 1
ATOM 1623 N N . ARG A 1 216 ? 21.018 34.100 71.784 1.00 41.68 216 ARG A N 1
ATOM 1624 C CA . ARG A 1 216 ? 19.617 33.955 71.393 1.00 46.63 216 ARG A CA 1
ATOM 1625 C C . ARG A 1 216 ? 19.204 35.049 70.413 1.00 50.24 216 ARG A C 1
ATOM 1626 O O . ARG A 1 216 ? 18.850 34.773 69.257 1.00 48.30 216 ARG A O 1
ATOM 1634 N N . GLU A 1 217 ? 19.255 36.304 70.854 1.00 46.50 217 GLU A N 1
ATOM 1635 C CA . GLU A 1 217 ? 18.857 37.410 69.998 1.00 46.91 217 GLU A CA 1
ATOM 1636 C C . GLU A 1 217 ? 20.049 38.320 69.701 1.00 44.93 217 GLU A C 1
ATOM 1637 O O . GLU A 1 217 ? 20.953 38.466 70.534 1.00 42.58 217 GLU A O 1
ATOM 1643 N N . PRO A 1 218 ? 20.076 38.942 68.520 1.00 37.00 218 PRO A N 1
ATOM 1644 C CA . PRO A 1 218 ? 21.204 39.814 68.170 1.00 38.92 218 PRO A CA 1
ATOM 1645 C C . PRO A 1 218 ? 21.350 40.972 69.152 1.00 37.75 218 PRO A C 1
ATOM 1646 O O . PRO A 1 218 ? 20.385 41.415 69.782 1.00 35.28 218 PRO A O 1
ATOM 1650 N N . ALA A 1 219 ? 22.581 41.453 69.283 1.00 36.30 219 ALA A N 1
ATOM 1651 C CA . ALA A 1 219 ? 22.865 42.619 70.116 1.00 32.84 219 ALA A CA 1
ATOM 1652 C C . ALA A 1 219 ? 24.116 43.297 69.580 1.00 31.81 219 ALA A C 1
ATOM 1653 O O . ALA A 1 219 ? 25.166 42.659 69.474 1.00 29.09 219 ALA A O 1
ATOM 1655 N N . ARG A 1 220 ? 23.999 44.577 69.228 1.00 27.13 220 ARG A N 1
ATOM 1656 C CA . ARG A 1 220 ? 25.087 45.365 68.645 1.00 26.90 220 ARG A CA 1
ATOM 1657 C C . ARG A 1 220 ? 25.078 46.706 69.366 1.00 31.08 220 ARG A C 1
ATOM 1658 O O . ARG A 1 220 ? 24.364 47.627 68.947 1.00 26.85 220 ARG A O 1
ATOM 1666 N N . ARG A 1 221 ? 25.864 46.809 70.439 1.00 26.62 221 ARG A N 1
ATOM 1667 C CA . ARG A 1 221 ? 25.832 47.983 71.295 1.00 22.30 221 ARG A CA 1
ATOM 1668 C C . ARG A 1 221 ? 27.247 48.437 71.629 1.00 25.43 221 ARG A C 1
ATOM 1669 O O . ARG A 1 221 ? 28.198 47.645 71.594 1.00 24.82 221 ARG A O 1
ATOM 1677 N N . MET A 1 222 ? 27.378 49.736 71.916 1.00 23.01 222 MET A N 1
ATOM 1678 C CA . MET A 1 222 ? 28.645 50.318 72.360 1.00 21.93 222 MET A CA 1
ATOM 1679 C C . MET A 1 222 ? 28.371 51.466 73.316 1.00 27.98 222 MET A C 1
ATOM 1680 O O . MET A 1 222 ? 27.683 52.430 72.962 1.00 27.26 222 MET A O 1
ATOM 1685 N N . ARG A 1 223 ? 28.927 51.377 74.514 1.00 20.59 223 ARG A N 1
ATOM 1686 C CA . ARG A 1 223 ? 28.958 52.490 75.439 1.00 21.38 223 ARG A CA 1
ATOM 1687 C C . ARG A 1 223 ? 30.351 53.117 75.415 1.00 25.02 223 ARG A C 1
ATOM 1688 O O . ARG A 1 223 ? 31.367 52.419 75.301 1.00 20.41 223 ARG A O 1
ATOM 1696 N N . ILE A 1 224 ? 30.385 54.447 75.451 1.00 22.09 224 ILE A N 1
ATOM 1697 C CA . ILE A 1 224 ? 31.598 55.225 75.261 1.00 19.31 224 ILE A CA 1
ATOM 1698 C C . ILE A 1 224 ? 31.666 56.275 76.363 1.00 23.54 224 ILE A C 1
ATOM 1699 O O . ILE A 1 224 ? 30.688 56.994 76.602 1.00 23.20 224 ILE A O 1
ATOM 1704 N N . PHE A 1 225 ? 32.812 56.361 77.034 1.00 24.49 225 PHE A N 1
ATOM 1705 C CA . PHE A 1 225 ? 33.007 57.234 78.183 1.00 21.81 225 PHE A CA 1
ATOM 1706 C C . PHE A 1 225 ? 34.137 58.214 77.897 1.00 20.82 225 PHE A C 1
ATOM 1707 O O . PHE A 1 225 ? 35.286 57.806 77.658 1.00 19.75 225 PHE A O 1
ATOM 1715 N N . TRP A 1 226 ? 33.801 59.502 77.929 1.00 32.79 226 TRP A N 1
ATOM 1716 C CA . TRP A 1 226 ? 34.747 60.601 78.014 1.00 30.12 226 TRP A CA 1
ATOM 1717 C C . TRP A 1 226 ? 34.733 61.130 79.440 1.00 29.55 226 TRP A C 1
ATOM 1718 O O . TRP A 1 226 ? 33.940 60.701 80.280 1.00 28.12 226 TRP A O 1
ATOM 1729 N N . GLN A 1 227 ? 35.612 62.097 79.710 1.00 32.65 227 GLN A N 1
ATOM 1730 C CA . GLN A 1 227 ? 35.676 62.688 81.043 1.00 37.52 227 GLN A CA 1
ATOM 1731 C C . GLN A 1 227 ? 34.384 63.398 81.431 1.00 36.15 227 GLN A C 1
ATOM 1732 O O . GLN A 1 227 ? 34.096 63.538 82.624 1.00 40.41 227 GLN A O 1
ATOM 1738 N N . ASP A 1 228 ? 33.593 63.851 80.461 1.00 36.98 228 ASP A N 1
ATOM 1739 C CA . ASP A 1 228 ? 32.395 64.611 80.787 1.00 36.49 228 ASP A CA 1
ATOM 1740 C C . ASP A 1 228 ? 31.157 64.140 80.042 1.00 36.00 228 ASP A C 1
ATOM 1741 O O . ASP A 1 228 ? 30.135 64.835 80.087 1.00 37.35 228 ASP A O 1
ATOM 1746 N N . ARG A 1 229 ? 31.207 62.983 79.377 1.00 30.32 229 ARG A N 1
ATOM 1747 C CA . ARG A 1 229 ? 30.089 62.526 78.561 1.00 30.42 229 ARG A CA 1
ATOM 1748 C C . ARG A 1 229 ? 29.988 61.012 78.611 1.00 32.87 229 ARG A C 1
ATOM 1749 O O . ARG A 1 229 ? 30.971 60.310 78.864 1.00 32.59 229 ARG A O 1
ATOM 1757 N N . TYR A 1 230 ? 28.784 60.522 78.336 1.00 28.02 230 TYR A N 1
ATOM 1758 C CA . TYR A 1 230 ? 28.553 59.095 78.151 1.00 29.39 230 TYR A CA 1
ATOM 1759 C C . TYR A 1 230 ? 27.667 58.901 76.931 1.00 26.53 230 TYR A C 1
ATOM 1760 O O . TYR A 1 230 ? 26.545 59.405 76.897 1.00 27.82 230 TYR A O 1
ATOM 1769 N N . ALA A 1 231 ? 28.165 58.190 75.929 1.00 23.76 231 ALA A N 1
ATOM 1770 C CA . ALA A 1 231 ? 27.397 57.882 74.729 1.00 22.19 231 ALA A CA 1
ATOM 1771 C C . ALA A 1 231 ? 27.025 56.403 74.727 1.00 25.91 231 ALA A C 1
ATOM 1772 O O . ALA A 1 231 ? 27.891 55.538 74.893 1.00 20.10 231 ALA A O 1
ATOM 1774 N N . SER A 1 232 ? 25.740 56.114 74.544 1.00 17.46 232 SER A N 1
ATOM 1775 C CA . SER A 1 232 ? 25.249 54.753 74.383 1.00 23.64 232 SER A CA 1
ATOM 1776 C C . SER A 1 232 ? 24.690 54.623 72.969 1.00 27.68 232 SER A C 1
ATOM 1777 O O . SER A 1 232 ? 23.818 55.405 72.571 1.00 25.78 232 SER A O 1
ATOM 1780 N N . VAL A 1 233 ? 25.206 53.656 72.212 1.00 22.87 233 VAL A N 1
ATOM 1781 C CA . VAL A 1 233 ? 24.853 53.445 70.819 1.00 25.07 233 VAL A CA 1
ATOM 1782 C C . VAL A 1 233 ? 24.259 52.049 70.693 1.00 27.91 233 VAL A C 1
ATOM 1783 O O . VAL A 1 233 ? 24.909 51.055 71.054 1.00 23.03 233 VAL A O 1
ATOM 1787 N N . ASP A 1 234 ? 23.030 51.978 70.180 1.00 26.32 234 ASP A N 1
ATOM 1788 C CA . ASP A 1 234 ? 22.422 50.738 69.705 1.00 22.98 234 ASP A CA 1
ATOM 1789 C C . ASP A 1 234 ? 22.539 50.759 68.186 1.00 30.59 234 ASP A C 1
ATOM 1790 O O . ASP A 1 234 ? 21.749 51.420 67.498 1.00 28.50 234 ASP A O 1
ATOM 1795 N N . PHE A 1 235 ? 23.559 50.061 67.682 1.00 28.70 235 PHE A N 1
ATOM 1796 C CA . PHE A 1 235 ? 23.798 49.975 66.249 1.00 26.55 235 PHE A CA 1
ATOM 1797 C C . PHE A 1 235 ? 22.616 49.336 65.529 1.00 32.48 235 PHE A C 1
ATOM 1798 O O . PHE A 1 235 ? 22.208 49.796 64.454 1.00 27.42 235 PHE A O 1
ATOM 1806 N N . LEU A 1 236 ? 22.057 48.271 66.107 1.00 28.73 236 LEU A N 1
ATOM 1807 C CA . LEU A 1 236 ? 20.976 47.542 65.452 1.00 32.20 236 LEU A CA 1
ATOM 1808 C C . LEU A 1 236 ? 19.743 48.418 65.300 1.00 33.38 236 LEU A C 1
ATOM 1809 O O . LEU A 1 236 ? 19.201 48.570 64.197 1.00 28.64 236 LEU A O 1
ATOM 1814 N N . ASN A 1 237 ? 19.298 49.020 66.399 1.00 31.99 237 ASN A N 1
ATOM 1815 C CA . ASN A 1 237 ? 18.101 49.842 66.391 1.00 32.87 237 ASN A CA 1
ATOM 1816 C C . ASN A 1 237 ? 18.369 51.278 65.972 1.00 31.19 237 ASN A C 1
ATOM 1817 O O . ASN A 1 237 ? 17.423 52.064 65.897 1.00 35.78 237 ASN A O 1
ATOM 1822 N N . ASN A 1 238 ? 19.626 51.615 65.671 1.00 27.67 238 ASN A N 1
ATOM 1823 C CA . ASN A 1 238 ? 20.039 52.927 65.169 1.00 28.64 238 ASN A CA 1
ATOM 1824 C C . ASN A 1 238 ? 19.669 54.058 66.136 1.00 35.86 238 ASN A C 1
ATOM 1825 O O . ASN A 1 238 ? 19.125 55.094 65.734 1.00 25.37 238 ASN A O 1
ATOM 1830 N N . THR A 1 239 ? 19.998 53.870 67.422 1.00 28.69 239 THR A N 1
ATOM 1831 C CA . THR A 1 239 ? 19.736 54.898 68.426 1.00 26.35 239 THR A CA 1
ATOM 1832 C C . THR A 1 239 ? 21.013 55.336 69.127 1.00 26.87 239 THR A C 1
ATOM 1833 O O . THR A 1 239 ? 21.937 54.544 69.325 1.00 20.31 239 THR A O 1
ATOM 1837 N N . LEU A 1 240 ? 21.040 56.610 69.538 1.00 27.51 240 LEU A N 1
ATOM 1838 C CA . LEU A 1 240 ? 22.193 57.186 70.220 1.00 27.47 240 LEU A CA 1
ATOM 1839 C C . LEU A 1 240 ? 21.732 58.078 71.367 1.00 32.66 240 LEU A C 1
ATOM 1840 O O . LEU A 1 240 ? 20.848 58.922 71.189 1.00 33.29 240 LEU A O 1
ATOM 1845 N N . HIS A 1 241 ? 22.330 57.889 72.542 1.00 31.90 241 HIS A N 1
ATOM 1846 C CA . HIS A 1 241 ? 22.016 58.684 73.725 1.00 32.13 241 HIS A CA 1
ATOM 1847 C C . HIS A 1 241 ? 23.299 59.231 74.322 1.00 31.85 241 HIS A C 1
ATOM 1848 O O . HIS A 1 241 ? 24.265 58.487 74.492 1.00 24.51 241 HIS A O 1
ATOM 1855 N N . ILE A 1 242 ? 23.299 60.519 74.652 1.00 28.08 242 ILE A N 1
ATOM 1856 C CA . ILE A 1 242 ? 24.470 61.198 75.194 1.00 26.76 242 ILE A CA 1
ATOM 1857 C C . ILE A 1 242 ? 24.079 61.824 76.519 1.00 31.82 242 ILE A C 1
ATOM 1858 O O . ILE A 1 242 ? 23.148 62.634 76.579 1.00 33.34 242 ILE A O 1
ATOM 1863 N N . TYR A 1 243 ? 24.782 61.452 77.579 1.00 28.70 243 TYR A N 1
ATOM 1864 C CA . TYR A 1 243 ? 24.533 61.988 78.906 1.00 36.52 243 TYR A CA 1
ATOM 1865 C C . TYR A 1 243 ? 25.643 62.972 79.240 1.00 38.48 243 TYR A C 1
ATOM 1866 O O . TYR A 1 243 ? 26.826 62.667 79.036 1.00 38.93 243 TYR A O 1
ATOM 1875 N N A HIS A 1 244 ? 25.259 64.141 79.754 0.45 39.49 244 HIS A N 1
ATOM 1876 N N B HIS A 1 244 ? 25.251 64.126 79.764 0.55 39.45 244 HIS A N 1
ATOM 1877 C CA A HIS A 1 244 ? 26.228 65.082 80.311 0.45 44.21 244 HIS A CA 1
ATOM 1878 C CA B HIS A 1 244 ? 26.242 65.085 80.312 0.55 44.23 244 HIS A CA 1
ATOM 1879 C C A HIS A 1 244 ? 25.701 65.622 81.636 0.45 42.97 244 HIS A C 1
ATOM 1880 C C B HIS A 1 244 ? 25.725 65.563 81.667 0.55 42.94 244 HIS A C 1
ATOM 1881 O O A HIS A 1 244 ? 24.505 65.586 81.897 0.45 42.43 244 HIS A O 1
ATOM 1882 O O B HIS A 1 244 ? 24.528 65.537 81.870 0.55 42.39 244 HIS A O 1
ATOM 1895 N N . ARG A 1 245 ? 26.599 66.124 82.486 1.00 45.27 245 ARG A N 1
ATOM 1896 C CA . ARG A 1 245 ? 26.183 66.590 83.813 1.00 53.52 245 ARG A CA 1
ATOM 1897 C C . ARG A 1 245 ? 25.238 67.790 83.684 1.00 50.70 245 ARG A C 1
ATOM 1898 O O . ARG A 1 245 ? 25.612 68.830 83.129 1.00 52.72 245 ARG A O 1
ATOM 1906 N N . GLY A 1 246 ? 24.009 67.641 84.196 1.00 52.15 246 GLY A N 1
ATOM 1907 C CA . GLY A 1 246 ? 22.903 68.506 83.801 1.00 56.69 246 GLY A CA 1
ATOM 1908 C C . GLY A 1 246 ? 21.789 68.776 84.804 1.00 62.40 246 GLY A C 1
ATOM 1909 O O . GLY A 1 246 ? 22.052 69.130 85.959 1.00 60.70 246 GLY A O 1
ATOM 1910 N N . ALA A 1 247 ? 20.532 68.634 84.360 1.00 62.98 247 ALA A N 1
ATOM 1911 C CA . ALA A 1 247 ? 19.360 69.172 85.051 1.00 64.93 247 ALA A CA 1
ATOM 1912 C C . ALA A 1 247 ? 18.244 68.133 85.243 1.00 63.83 247 ALA A C 1
ATOM 1913 O O . ALA A 1 247 ? 17.060 68.435 85.058 1.00 70.80 247 ALA A O 1
ATOM 1915 N N . GLY A 1 248 ? 18.585 66.898 85.613 1.00 59.48 248 GLY A N 1
ATOM 1916 C CA . GLY A 1 248 ? 17.642 66.011 86.290 1.00 57.37 248 GLY A CA 1
ATOM 1917 C C . GLY A 1 248 ? 16.382 65.464 85.625 1.00 58.03 248 GLY A C 1
ATOM 1918 O O . GLY A 1 248 ? 15.268 65.840 86.007 1.00 59.44 248 GLY A O 1
ATOM 1919 N N . THR A 1 249 ? 16.526 64.555 84.657 1.00 58.66 249 THR A N 1
ATOM 1920 C CA . THR A 1 249 ? 15.409 63.729 84.193 1.00 63.44 249 THR A CA 1
ATOM 1921 C C . THR A 1 249 ? 15.717 62.230 84.260 1.00 57.46 249 THR A C 1
ATOM 1922 O O . THR A 1 249 ? 14.793 61.412 84.160 1.00 55.18 249 THR A O 1
ATOM 1926 N N . VAL A 1 250 ? 16.967 61.843 84.541 1.00 54.61 250 VAL A N 1
ATOM 1927 C CA . VAL A 1 250 ? 17.419 60.476 84.358 1.00 55.82 250 VAL A CA 1
ATOM 1928 C C . VAL A 1 250 ? 17.183 59.699 85.649 1.00 47.13 250 VAL A C 1
ATOM 1929 O O . VAL A 1 250 ? 17.782 60.018 86.686 1.00 44.51 250 VAL A O 1
ATOM 1933 N N . PRO A 1 251 ? 16.349 58.640 85.620 1.00 49.05 251 PRO A N 1
ATOM 1934 C CA . PRO A 1 251 ? 16.064 57.894 86.853 1.00 47.51 251 PRO A CA 1
ATOM 1935 C C . PRO A 1 251 ? 17.268 57.071 87.277 1.00 40.46 251 PRO A C 1
ATOM 1936 O O . PRO A 1 251 ? 17.904 56.412 86.453 1.00 39.21 251 PRO A O 1
ATOM 1940 N N . GLY A 1 252 ? 17.586 57.129 88.573 1.00 42.99 252 GLY A N 1
ATOM 1941 C CA . GLY A 1 252 ? 18.698 56.394 89.141 1.00 35.32 252 GLY A CA 1
ATOM 1942 C C . GLY A 1 252 ? 20.059 57.026 88.951 1.00 43.33 252 GLY A C 1
ATOM 1943 O O . GLY A 1 252 ? 21.031 56.544 89.545 1.00 40.33 252 GLY A O 1
ATOM 1944 N N . ILE A 1 253 ? 20.170 58.072 88.130 1.00 46.70 253 ILE A N 1
ATOM 1945 C CA . ILE A 1 253 ? 21.428 58.788 87.918 1.00 44.05 253 ILE A CA 1
ATOM 1946 C C . ILE A 1 253 ? 21.182 60.273 88.155 1.00 48.62 253 ILE A C 1
ATOM 1947 O O . ILE A 1 253 ? 20.628 60.957 87.279 1.00 46.81 253 ILE A O 1
ATOM 1952 N N . PRO A 1 254 ? 21.565 60.811 89.312 1.00 52.58 254 PRO A N 1
ATOM 1953 C CA . PRO A 1 254 ? 21.277 62.221 89.605 1.00 55.31 254 PRO A CA 1
ATOM 1954 C C . PRO A 1 254 ? 22.229 63.175 88.899 1.00 50.95 254 PRO A C 1
ATOM 1955 O O . PRO A 1 254 ? 23.384 62.849 88.610 1.00 50.57 254 PRO A O 1
ATOM 1959 N N . GLY A 1 255 ? 21.715 64.374 88.629 1.00 51.66 255 GLY A N 1
ATOM 1960 C CA . GLY A 1 255 ? 22.519 65.465 88.086 1.00 43.07 255 GLY A CA 1
ATOM 1961 C C . GLY A 1 255 ? 23.063 65.208 86.699 1.00 47.58 255 GLY A C 1
ATOM 1962 O O . GLY A 1 255 ? 24.229 65.520 86.422 1.00 46.94 255 GLY A O 1
ATOM 1963 N N . VAL A 1 256 ? 22.245 64.645 85.816 1.00 45.18 256 VAL A N 1
ATOM 1964 C CA . VAL A 1 256 ? 22.673 64.329 84.462 1.00 48.30 256 VAL A CA 1
ATOM 1965 C C . VAL A 1 256 ? 21.499 64.558 83.513 1.00 44.13 256 VAL A C 1
ATOM 1966 O O . VAL A 1 256 ? 20.330 64.411 83.882 1.00 47.67 256 VAL A O 1
ATOM 1970 N N . ARG A 1 257 ? 21.827 64.985 82.300 1.00 43.50 257 ARG A N 1
ATOM 1971 C CA . ARG A 1 257 ? 20.880 65.177 81.216 1.00 44.18 257 ARG A CA 1
ATOM 1972 C C . ARG A 1 257 ? 21.151 64.139 80.138 1.00 44.91 257 ARG A C 1
ATOM 1973 O O . ARG A 1 257 ? 22.299 63.975 79.692 1.00 37.41 257 ARG A O 1
ATOM 1981 N N . ASP A 1 258 ? 20.092 63.438 79.744 1.00 36.34 258 ASP A N 1
ATOM 1982 C CA . ASP A 1 258 ? 20.137 62.446 78.684 1.00 40.27 258 ASP A CA 1
ATOM 1983 C C . ASP A 1 258 ? 19.552 63.075 77.430 1.00 35.29 258 ASP A C 1
ATOM 1984 O O . ASP A 1 258 ? 18.377 63.451 77.412 1.00 42.23 258 ASP A O 1
ATOM 1989 N N . GLU A 1 259 ? 20.378 63.219 76.401 1.00 30.66 259 GLU A N 1
ATOM 1990 C CA . GLU A 1 259 ? 19.953 63.735 75.108 1.00 31.69 259 GLU A CA 1
ATOM 1991 C C . GLU A 1 259 ? 19.843 62.562 74.142 1.00 31.79 259 GLU A C 1
ATOM 1992 O O . GLU A 1 259 ? 20.842 61.902 73.834 1.00 26.72 259 GLU A O 1
ATOM 1998 N N . ALA A 1 260 ? 18.611 62.309 73.732 1.00 29.61 260 ALA A N 1
ATOM 1999 C CA . ALA A 1 260 ? 18.275 61.273 72.742 1.00 38.74 260 ALA A CA 1
ATOM 2000 C C . ALA A 1 260 ? 18.581 61.866 71.372 1.00 30.73 260 ALA A C 1
ATOM 2001 O O . ALA A 1 260 ? 17.938 62.811 71.003 1.00 35.64 260 ALA A O 1
ATOM 2003 N N . VAL A 1 261 ? 19.581 61.336 70.691 1.00 34.48 261 VAL A N 1
ATOM 2004 C CA . VAL A 1 261 ? 20.044 61.918 69.400 1.00 30.40 261 VAL A CA 1
ATOM 2005 C C . VAL A 1 261 ? 19.201 61.411 68.243 1.00 39.62 261 VAL A C 1
ATOM 2006 O O . VAL A 1 261 ? 19.051 60.229 68.038 1.00 37.30 261 VAL A O 1
ATOM 2010 N N . ASP A 1 262 ? 18.679 62.355 67.470 1.00 34.79 262 ASP A N 1
ATOM 2011 C CA . ASP A 1 262 ? 17.826 61.997 66.322 1.00 34.54 262 ASP A CA 1
ATOM 2012 C C . ASP A 1 262 ? 18.698 61.541 65.147 1.00 38.60 262 ASP A C 1
ATOM 2013 O O . ASP A 1 262 ? 19.244 62.326 64.406 1.00 35.33 262 ASP A O 1
ATOM 2018 N N . LEU A 1 263 ? 18.784 60.244 65.007 1.00 37.27 263 LEU A N 1
ATOM 2019 C CA . LEU A 1 263 ? 19.598 59.631 63.914 1.00 37.13 263 LEU A CA 1
ATOM 2020 C C . LEU A 1 263 ? 18.743 59.246 62.707 1.00 34.61 263 LEU A C 1
ATOM 2021 O O . LEU A 1 263 ? 17.744 58.602 62.866 1.00 37.28 263 LEU A O 1
ATOM 2026 N N . ALA A 1 264 ? 19.219 59.586 61.532 1.00 34.68 264 ALA A N 1
ATOM 2027 C CA . ALA A 1 264 ? 18.568 59.214 60.263 1.00 38.61 264 ALA A CA 1
ATOM 2028 C C . ALA A 1 264 ? 19.110 57.858 59.811 1.00 38.46 264 ALA A C 1
ATOM 2029 O O . ALA A 1 264 ? 20.304 57.650 59.941 1.00 34.18 264 ALA A O 1
ATOM 2031 N N . LYS A 1 265 ? 18.232 56.984 59.325 1.00 35.78 265 LYS A N 1
ATOM 2032 C CA . LYS A 1 265 ? 18.675 55.680 58.785 1.00 40.92 265 LYS A CA 1
ATOM 2033 C C . LYS A 1 265 ? 19.105 55.906 57.339 1.00 38.63 265 LYS A C 1
ATOM 2034 O O . LYS A 1 265 ? 18.375 56.550 56.641 1.00 37.91 265 LYS A O 1
ATOM 2040 N N . ARG A 1 266 ? 20.295 55.459 56.959 1.00 36.22 266 ARG A N 1
ATOM 2041 C CA . ARG A 1 266 ? 20.724 55.520 55.566 1.00 40.72 266 ARG A CA 1
ATOM 2042 C C . ARG A 1 266 ? 21.381 54.201 55.161 1.00 35.29 266 ARG A C 1
ATOM 2043 O O . ARG A 1 266 ? 21.701 53.351 55.993 1.00 34.42 266 ARG A O 1
ATOM 2051 N N . ASP A 1 267 ? 21.551 54.031 53.853 1.00 34.03 267 ASP A N 1
ATOM 2052 C CA . ASP A 1 267 ? 22.198 52.848 53.293 1.00 35.10 267 ASP A CA 1
ATOM 2053 C C . ASP A 1 267 ? 23.699 52.922 53.557 1.00 28.11 267 ASP A C 1
ATOM 2054 O O . ASP A 1 267 ? 24.395 53.748 52.969 1.00 28.43 267 ASP A O 1
ATOM 2059 N N . ALA A 1 268 ? 24.206 52.069 54.445 1.00 30.36 268 ALA A N 1
ATOM 2060 C CA . ALA A 1 268 ? 25.618 52.157 54.811 1.00 30.01 268 ALA A CA 1
ATOM 2061 C C . ALA A 1 268 ? 26.526 51.723 53.661 1.00 28.87 268 ALA A C 1
ATOM 2062 O O . ALA A 1 268 ? 27.553 52.359 53.391 1.00 31.84 268 ALA A O 1
ATOM 2064 N N . LEU A 1 269 ? 26.170 50.646 52.971 1.00 28.15 269 LEU A N 1
ATOM 2065 C CA . LEU A 1 269 ? 27.044 50.142 51.920 1.00 26.62 269 LEU A CA 1
ATOM 2066 C C . LEU A 1 269 ? 27.038 51.070 50.705 1.00 23.45 269 LEU A C 1
ATOM 2067 O O . LEU A 1 269 ? 28.086 51.302 50.084 1.00 22.11 269 LEU A O 1
ATOM 2072 N N . ALA A 1 270 ? 25.873 51.621 50.355 1.00 24.58 270 ALA A N 1
ATOM 2073 C CA . ALA A 1 270 ? 25.832 52.684 49.350 1.00 27.63 270 ALA A CA 1
ATOM 2074 C C . ALA A 1 270 ? 26.716 53.864 49.748 1.00 23.49 270 ALA A C 1
ATOM 2075 O O . ALA A 1 270 ? 27.415 54.433 48.906 1.00 19.45 270 ALA A O 1
ATOM 2077 N N . ALA A 1 271 ? 26.672 54.263 51.023 1.00 25.56 271 ALA A N 1
ATOM 2078 C CA . ALA A 1 271 ? 27.499 55.375 51.495 1.00 26.01 271 ALA A CA 1
ATOM 2079 C C . ALA A 1 271 ? 28.980 55.063 51.326 1.00 20.74 271 ALA A C 1
ATOM 2080 O O . ALA A 1 271 ? 29.763 55.895 50.856 1.00 21.15 271 ALA A O 1
ATOM 2082 N N . GLU A 1 272 ? 29.376 53.857 51.716 1.00 19.72 272 GLU A N 1
ATOM 2083 C CA . GLU A 1 272 ? 30.771 53.444 51.638 1.00 26.94 272 GLU A CA 1
ATOM 2084 C C . GLU A 1 272 ? 31.237 53.372 50.178 1.00 25.43 272 GLU A C 1
ATOM 2085 O O . GLU A 1 272 ? 32.358 53.783 49.839 1.00 24.68 272 GLU A O 1
ATOM 2091 N N . ILE A 1 273 ? 30.360 52.936 49.279 1.00 22.18 273 ILE A N 1
ATOM 2092 C CA . ILE A 1 273 ? 30.776 52.826 47.887 1.00 19.37 273 ILE A CA 1
ATOM 2093 C C . ILE A 1 273 ? 30.850 54.205 47.246 1.00 22.78 273 ILE A C 1
ATOM 2094 O O . ILE A 1 273 ? 31.794 54.507 46.495 1.00 23.31 273 ILE A O 1
ATOM 2099 N N . GLU A 1 274 ? 29.884 55.079 47.549 1.00 21.14 274 GLU A N 1
ATOM 2100 C CA . GLU A 1 274 ? 29.981 56.441 47.031 1.00 26.72 274 GLU A CA 1
ATOM 2101 C C . GLU A 1 274 ? 31.241 57.123 47.536 1.00 23.36 274 GLU A C 1
ATOM 2102 O O . GLU A 1 274 ? 31.904 57.850 46.787 1.00 20.72 274 GLU A O 1
ATOM 2108 N N . ASP A 1 275 ? 31.605 56.880 48.795 1.00 23.13 275 ASP A N 1
ATOM 2109 C CA . ASP A 1 275 ? 32.828 57.472 49.320 1.00 22.83 275 ASP A CA 1
ATOM 2110 C C . ASP A 1 275 ? 34.059 56.964 48.563 1.00 22.57 275 ASP A C 1
ATOM 2111 O O . ASP A 1 275 ? 34.934 57.751 48.182 1.00 21.91 275 ASP A O 1
ATOM 2116 N N . PHE A 1 276 ? 34.138 55.646 48.336 1.00 23.37 276 PHE A N 1
ATOM 2117 C CA . PHE A 1 276 ? 35.241 55.058 47.565 1.00 23.79 276 PHE A CA 1
ATOM 2118 C C . PHE A 1 276 ? 35.365 55.715 46.182 1.00 18.99 276 PHE A C 1
ATOM 2119 O O . PHE A 1 276 ? 36.462 56.133 45.755 1.00 16.83 276 PHE A O 1
ATOM 2127 N N . LEU A 1 277 ? 34.239 55.854 45.483 1.00 16.13 277 LEU A N 1
ATOM 2128 C CA . LEU A 1 277 ? 34.287 56.402 44.125 1.00 23.83 277 LEU A CA 1
ATOM 2129 C C . LEU A 1 277 ? 34.602 57.908 44.132 1.00 23.67 277 LEU A C 1
ATOM 2130 O O . LEU A 1 277 ? 35.311 58.412 43.246 1.00 20.67 277 LEU A O 1
ATOM 2135 N N . ASN A 1 278 ? 34.105 58.635 45.131 1.00 20.90 278 ASN A N 1
ATOM 2136 C CA . ASN A 1 278 ? 34.469 60.043 45.260 1.00 28.55 278 ASN A CA 1
ATOM 2137 C C . ASN A 1 278 ? 35.948 60.190 45.553 1.00 27.43 278 ASN A C 1
ATOM 2138 O O . ASN A 1 278 ? 36.589 61.115 45.056 1.00 26.04 278 ASN A O 1
ATOM 2143 N N . ALA A 1 279 ? 36.513 59.279 46.341 1.00 27.88 279 ALA A N 1
ATOM 2144 C CA . ALA A 1 279 ? 37.941 59.363 46.619 1.00 25.44 279 ALA A CA 1
ATOM 2145 C C . ALA A 1 279 ? 38.745 59.211 45.341 1.00 27.35 279 ALA A C 1
ATOM 2146 O O . ALA A 1 279 ? 39.735 59.924 45.127 1.00 25.36 279 ALA A O 1
ATOM 2148 N N . ILE A 1 280 ? 38.339 58.276 44.479 1.00 24.27 280 ILE A N 1
ATOM 2149 C CA . ILE A 1 280 ? 39.036 58.138 43.198 1.00 25.78 280 ILE A CA 1
ATOM 2150 C C . ILE A 1 280 ? 38.918 59.425 42.396 1.00 23.04 280 ILE A C 1
ATOM 2151 O O . ILE A 1 280 ? 39.917 59.961 41.898 1.00 23.39 280 ILE A O 1
ATOM 2156 N N . ALA A 1 281 ? 37.688 59.954 42.291 1.00 23.58 281 ALA A N 1
ATOM 2157 C CA . ALA A 1 281 ? 37.386 61.031 41.344 1.00 29.37 281 ALA A CA 1
ATOM 2158 C C . ALA A 1 281 ? 37.834 62.418 41.812 1.00 31.02 281 ALA A C 1
ATOM 2159 O O . ALA A 1 281 ? 38.097 63.286 40.976 1.00 29.57 281 ALA A O 1
ATOM 2161 N N . ALA A 1 282 ? 37.932 62.656 43.118 1.00 28.05 282 ALA A N 1
ATOM 2162 C CA . ALA A 1 282 ? 38.373 63.941 43.638 1.00 31.62 282 ALA A CA 1
ATOM 2163 C C . ALA A 1 282 ? 39.775 63.913 44.234 1.00 31.79 282 ALA A C 1
ATOM 2164 O O . ALA A 1 282 ? 40.285 64.969 44.608 1.00 33.91 282 ALA A O 1
ATOM 2166 N N . HIS A 1 283 ? 40.409 62.746 44.330 1.00 32.28 283 HIS A N 1
ATOM 2167 C CA . HIS A 1 283 ? 41.663 62.597 45.067 1.00 34.02 283 HIS A CA 1
ATOM 2168 C C . HIS A 1 283 ? 41.518 63.082 46.514 1.00 33.41 283 HIS A C 1
ATOM 2169 O O . HIS A 1 283 ? 42.407 63.736 47.064 1.00 33.48 283 HIS A O 1
ATOM 2176 N N . ARG A 1 284 ? 40.388 62.770 47.137 1.00 27.53 284 ARG A N 1
ATOM 2177 C CA . ARG A 1 284 ? 40.274 63.027 48.566 1.00 34.97 284 ARG A CA 1
ATOM 2178 C C . ARG A 1 284 ? 40.388 61.723 49.354 1.00 35.69 284 ARG A C 1
ATOM 2179 O O . ARG A 1 284 ? 40.187 60.636 48.807 1.00 27.42 284 ARG A O 1
ATOM 2187 N N . PRO A 1 285 ? 40.737 61.785 50.642 1.00 38.59 285 PRO A N 1
ATOM 2188 C CA . PRO A 1 285 ? 40.996 60.543 51.384 1.00 27.99 285 PRO A CA 1
ATOM 2189 C C . PRO A 1 285 ? 39.729 59.734 51.619 1.00 31.54 285 PRO A C 1
ATOM 2190 O O . PRO A 1 285 ? 38.648 60.270 51.871 1.00 30.42 285 PRO A O 1
ATOM 2194 N N . VAL A 1 286 ? 39.880 58.422 51.528 1.00 32.09 286 VAL A N 1
ATOM 2195 C CA . VAL A 1 286 ? 38.752 57.517 51.606 1.00 25.56 286 VAL A CA 1
ATOM 2196 C C . VAL A 1 286 ? 38.431 57.208 53.071 1.00 24.79 286 VAL A C 1
ATOM 2197 O O . VAL A 1 286 ? 39.256 57.391 53.963 1.00 26.16 286 VAL A O 1
ATOM 2201 N N . PHE A 1 287 ? 37.198 56.750 53.326 1.00 26.27 287 PHE A N 1
ATOM 2202 C CA . PHE A 1 287 ? 36.739 56.572 54.707 1.00 29.19 287 PHE A CA 1
ATOM 2203 C C . PHE A 1 287 ? 37.603 55.576 55.488 1.00 30.66 287 PHE A C 1
ATOM 2204 O O . PHE A 1 287 ? 37.771 55.726 56.709 1.00 26.99 287 PHE A O 1
ATOM 2212 N N . CYS A 1 288 ? 38.137 54.545 54.828 1.00 25.09 288 CYS A N 1
ATOM 2213 C CA . CYS A 1 288 ? 39.054 53.625 55.498 1.00 24.53 288 CYS A CA 1
ATOM 2214 C C . CYS A 1 288 ? 40.025 53.102 54.455 1.00 24.66 288 CYS A C 1
ATOM 2215 O O . CYS A 1 288 ? 39.615 52.344 53.566 1.00 22.22 288 CYS A O 1
ATOM 2218 N N . ASP A 1 289 ? 41.303 53.479 54.571 1.00 20.94 289 ASP A N 1
ATOM 2219 C CA . ASP A 1 289 ? 42.263 53.082 53.552 1.00 21.94 289 ASP A CA 1
ATOM 2220 C C . ASP A 1 289 ? 43.020 51.825 53.976 1.00 24.84 289 ASP A C 1
ATOM 2221 O O . ASP A 1 289 ? 42.764 51.248 55.035 1.00 22.86 289 ASP A O 1
ATOM 2226 N N . GLY A 1 290 ? 43.968 51.404 53.128 1.00 20.64 290 GLY A N 1
ATOM 2227 C CA . GLY A 1 290 ? 44.751 50.213 53.420 1.00 23.84 290 GLY A CA 1
ATOM 2228 C C . GLY A 1 290 ? 45.500 50.299 54.739 1.00 27.93 290 GLY A C 1
ATOM 2229 O O . GLY A 1 290 ? 45.589 49.313 55.479 1.00 21.94 290 GLY A O 1
ATOM 2230 N N . VAL A 1 291 ? 46.031 51.486 55.057 1.00 26.86 291 VAL A N 1
ATOM 2231 C CA . VAL A 1 291 ? 46.814 51.677 56.280 1.00 26.16 291 VAL A CA 1
ATOM 2232 C C . VAL A 1 291 ? 45.958 51.403 57.509 1.00 24.75 291 VAL A C 1
ATOM 2233 O O . VAL A 1 291 ? 46.347 50.638 58.402 1.00 27.05 291 VAL A O 1
ATOM 2237 N N . ALA A 1 292 ? 44.757 51.978 57.542 1.00 21.95 292 ALA A N 1
ATOM 2238 C CA . ALA A 1 292 ? 43.837 51.733 58.643 1.00 17.60 292 ALA A CA 1
ATOM 2239 C C . ALA A 1 292 ? 43.384 50.274 58.689 1.00 27.38 292 ALA A C 1
ATOM 2240 O O . ALA A 1 292 ? 43.245 49.685 59.778 1.00 21.36 292 ALA A O 1
ATOM 2242 N N . GLY A 1 293 ? 43.115 49.686 57.514 1.00 23.44 293 GLY A N 1
ATOM 2243 C CA . GLY A 1 293 ? 42.733 48.286 57.474 1.00 25.26 293 GLY A CA 1
ATOM 2244 C C . GLY A 1 293 ? 43.783 47.401 58.112 1.00 22.30 293 GLY A C 1
ATOM 2245 O O . GLY A 1 293 ? 43.469 46.534 58.927 1.00 23.61 293 GLY A O 1
ATOM 2246 N N . ARG A 1 294 ? 45.054 47.654 57.785 1.00 22.98 294 ARG A N 1
ATOM 2247 C CA . ARG A 1 294 ? 46.158 46.882 58.349 1.00 24.38 294 ARG A CA 1
ATOM 2248 C C . ARG A 1 294 ? 46.311 47.142 59.846 1.00 25.18 294 ARG A C 1
ATOM 2249 O O . ARG A 1 294 ? 46.603 46.215 60.606 1.00 26.86 294 ARG A O 1
ATOM 2257 N N . ARG A 1 295 ? 46.140 48.396 60.284 1.00 25.08 295 ARG A N 1
ATOM 2258 C CA . ARG A 1 295 ? 46.166 48.709 61.717 1.00 27.76 295 ARG A CA 1
ATOM 2259 C C . ARG A 1 295 ? 45.195 47.823 62.484 1.00 25.27 295 ARG A C 1
ATOM 2260 O O . ARG A 1 295 ? 45.569 47.142 63.461 1.00 24.48 295 ARG A O 1
ATOM 2268 N N . VAL A 1 296 ? 43.929 47.828 62.064 1.00 27.00 296 VAL A N 1
ATOM 2269 C CA . VAL A 1 296 ? 42.918 47.008 62.788 1.00 21.99 296 VAL A CA 1
ATOM 2270 C C . VAL A 1 296 ? 43.224 45.520 62.599 1.00 24.36 296 VAL A C 1
ATOM 2271 O O . VAL A 1 296 ? 42.951 44.792 63.509 1.00 20.13 296 VAL A O 1
ATOM 2275 N N . LEU A 1 297 ? 43.731 45.122 61.432 1.00 24.48 297 LEU A N 1
ATOM 2276 C CA . LEU A 1 297 ? 44.065 43.718 61.193 1.00 22.99 297 LEU A CA 1
ATOM 2277 C C . LEU A 1 297 ? 45.129 43.222 62.167 1.00 25.54 297 LEU A C 1
ATOM 2278 O O . LEU A 1 297 ? 45.018 42.112 62.700 1.00 23.63 297 LEU A O 1
ATOM 2283 N N . ALA A 1 298 ? 46.173 44.026 62.392 1.00 24.95 298 ALA A N 1
ATOM 2284 C CA . ALA A 1 298 ? 47.214 43.670 63.358 1.00 28.51 298 ALA A CA 1
ATOM 2285 C C . ALA A 1 298 ? 46.650 43.579 64.775 1.00 24.12 298 ALA A C 1
ATOM 2286 O O . ALA A 1 298 ? 46.964 42.639 65.521 1.00 21.41 298 ALA A O 1
ATOM 2288 N N . ALA A 1 299 ? 45.798 44.534 65.157 1.00 21.66 299 ALA A N 1
ATOM 2289 C CA . ALA A 1 299 ? 45.144 44.429 66.462 1.00 20.32 299 ALA A CA 1
ATOM 2290 C C . ALA A 1 299 ? 44.299 43.158 66.574 1.00 19.71 299 ALA A C 1
ATOM 2291 O O . ALA A 1 299 ? 44.294 42.478 67.614 1.00 17.87 299 ALA A O 1
ATOM 2293 N N . ALA A 1 300 ? 43.544 42.841 65.527 1.00 21.07 300 ALA A N 1
ATOM 2294 C CA . ALA A 1 300 ? 42.653 41.698 65.605 1.00 19.79 300 ALA A CA 1
ATOM 2295 C C . ALA A 1 300 ? 43.455 40.415 65.701 1.00 19.81 300 ALA A C 1
ATOM 2296 O O . ALA A 1 300 ? 43.080 39.502 66.437 1.00 19.31 300 ALA A O 1
ATOM 2298 N N . LEU A 1 301 ? 44.577 40.342 64.989 1.00 22.88 301 LEU A N 1
ATOM 2299 C CA . LEU A 1 301 ? 45.430 39.167 65.109 1.00 25.94 301 LEU A CA 1
ATOM 2300 C C . LEU A 1 301 ? 46.006 39.054 66.521 1.00 20.97 301 LEU A C 1
ATOM 2301 O O . LEU A 1 301 ? 46.089 37.954 67.077 1.00 24.58 301 LEU A O 1
ATOM 2306 N N . GLN A 1 302 ? 46.380 40.178 67.135 1.00 26.27 302 GLN A N 1
ATOM 2307 C CA . GLN A 1 302 ? 46.804 40.120 68.540 1.00 29.31 302 GLN A CA 1
ATOM 2308 C C . GLN A 1 302 ? 45.704 39.545 69.428 1.00 25.42 302 GLN A C 1
ATOM 2309 O O . GLN A 1 302 ? 45.948 38.647 70.254 1.00 24.79 302 GLN A O 1
ATOM 2315 N N . VAL A 1 303 ? 44.474 40.034 69.253 1.00 22.62 303 VAL A N 1
ATOM 2316 C CA . VAL A 1 303 ? 43.369 39.511 70.049 1.00 17.89 303 VAL A CA 1
ATOM 2317 C C . VAL A 1 303 ? 43.205 38.011 69.811 1.00 23.07 303 VAL A C 1
ATOM 2318 O O . VAL A 1 303 ? 43.062 37.233 70.754 1.00 16.06 303 VAL A O 1
ATOM 2322 N N . ARG A 1 304 ? 43.193 37.589 68.544 1.00 19.07 304 ARG A N 1
ATOM 2323 C CA . ARG A 1 304 ? 42.941 36.185 68.244 1.00 23.30 304 ARG A CA 1
ATOM 2324 C C . ARG A 1 304 ? 44.031 35.288 68.817 1.00 25.62 304 ARG A C 1
ATOM 2325 O O . ARG A 1 304 ? 43.744 34.199 69.314 1.00 24.74 304 ARG A O 1
ATOM 2333 N N . VAL A 1 305 ? 45.289 35.722 68.742 1.00 22.38 305 VAL A N 1
ATOM 2334 C CA . VAL A 1 305 ? 46.363 34.937 69.320 1.00 23.33 305 VAL A CA 1
ATOM 2335 C C . VAL A 1 305 ? 46.149 34.799 70.817 1.00 27.90 305 VAL A C 1
ATOM 2336 O O . VAL A 1 305 ? 46.319 33.713 71.390 1.00 28.41 305 VAL A O 1
ATOM 2340 N N . ALA A 1 306 ? 45.749 35.892 71.472 1.00 26.42 306 ALA A N 1
ATOM 2341 C CA . ALA A 1 306 ? 45.474 35.832 72.904 1.00 21.01 306 ALA A CA 1
ATOM 2342 C C . ALA A 1 306 ? 44.327 34.875 73.203 1.00 22.93 306 ALA A C 1
ATOM 2343 O O . ALA A 1 306 ? 44.360 34.140 74.195 1.00 25.60 306 ALA A O 1
AT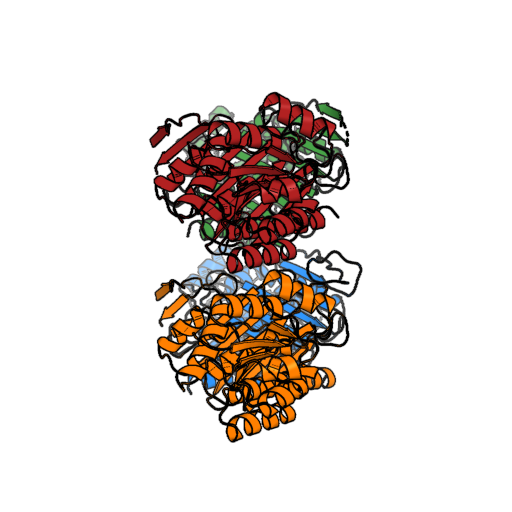OM 2345 N N . VAL A 1 307 ? 43.294 34.888 72.361 1.00 23.87 307 VAL A N 1
ATOM 2346 C CA . VAL A 1 307 ? 42.126 34.040 72.589 1.00 27.62 307 VAL A CA 1
ATOM 2347 C C . VAL A 1 307 ? 42.511 32.574 72.451 1.00 28.58 307 VAL A C 1
ATOM 2348 O O . VAL A 1 307 ? 42.202 31.745 73.317 1.00 25.17 307 VAL A O 1
ATOM 2352 N N . GLU A 1 308 ? 43.199 32.239 71.357 1.00 26.36 308 GLU A N 1
ATOM 2353 C CA . GLU A 1 308 ? 43.640 30.862 71.167 1.00 28.61 308 GLU A CA 1
ATOM 2354 C C . GLU A 1 308 ? 44.614 30.432 72.262 1.00 29.61 308 GLU A C 1
ATOM 2355 O O . GLU A 1 308 ? 44.668 29.249 72.611 1.00 32.55 308 GLU A O 1
ATOM 2361 N N . ALA A 1 309 ? 45.379 31.370 72.832 1.00 30.53 309 ALA A N 1
ATOM 2362 C CA . ALA A 1 309 ? 46.258 30.996 73.939 1.00 31.94 309 ALA A CA 1
ATOM 2363 C C . ALA A 1 309 ? 45.451 30.677 75.193 1.00 32.86 309 ALA A C 1
ATOM 2364 O O . ALA A 1 309 ? 45.717 29.680 75.872 1.00 28.47 309 ALA A O 1
ATOM 2366 N N . PHE A 1 310 ? 44.461 31.517 75.519 1.00 26.81 310 PHE A N 1
ATOM 2367 C CA . PHE A 1 310 ? 43.556 31.199 76.626 1.00 29.23 310 PHE A CA 1
ATOM 2368 C C . PHE A 1 310 ? 42.937 29.815 76.457 1.00 28.62 310 PHE A C 1
ATOM 2369 O O . PHE A 1 310 ? 42.890 29.022 77.403 1.00 29.82 310 PHE A O 1
ATOM 2377 N N . LEU A 1 311 ? 42.444 29.515 75.253 1.00 25.57 311 LEU A N 1
ATOM 2378 C CA . LEU A 1 311 ? 41.664 28.302 75.070 1.00 30.51 311 LEU A CA 1
ATOM 2379 C C . LEU A 1 311 ? 42.525 27.050 75.143 1.00 34.31 311 LEU A C 1
ATOM 2380 O O . LEU A 1 311 ? 42.002 25.970 75.433 1.00 35.30 311 LEU A O 1
ATOM 2385 N N . GLN A 1 312 ? 43.812 27.198 74.874 1.00 32.21 312 GLN A N 1
ATOM 2386 C CA . GLN A 1 312 ? 44.727 26.039 74.755 1.00 42.28 312 GLN A CA 1
ATOM 2387 C C . GLN A 1 312 ? 45.373 25.639 76.067 1.00 39.33 312 GLN A C 1
ATOM 2388 O O . GLN A 1 312 ? 45.808 24.522 76.132 1.00 42.62 312 GLN A O 1
ATOM 2394 N N . ARG A 1 313 ? 45.388 26.523 77.061 1.00 46.36 313 ARG A N 1
ATOM 2395 C CA . ARG A 1 313 ? 46.055 26.259 78.358 1.00 44.71 313 ARG A CA 1
ATOM 2396 C C . ARG A 1 313 ? 45.459 25.008 79.015 1.00 48.93 313 ARG A C 1
ATOM 2397 O O . ARG A 1 313 ? 44.244 24.841 78.958 1.00 51.12 313 ARG A O 1
ATOM 2405 N N . ILE B 1 2 ? 20.507 27.444 120.201 1.00 48.90 2 ILE B N 1
ATOM 2406 C CA . ILE B 1 2 ? 21.960 27.424 120.340 1.00 43.99 2 ILE B CA 1
ATOM 2407 C C . ILE B 1 2 ? 22.689 27.601 121.681 1.00 46.08 2 ILE B C 1
ATOM 2408 O O . ILE B 1 2 ? 23.881 27.325 121.805 1.00 49.99 2 ILE B O 1
ATOM 2413 N N . HIS B 1 3 ? 21.958 28.051 122.694 1.00 42.63 3 HIS B N 1
ATOM 2414 C CA . HIS B 1 3 ? 22.503 28.224 124.042 1.00 40.79 3 HIS B CA 1
ATOM 2415 C C . HIS B 1 3 ? 23.836 28.972 124.000 1.00 40.69 3 HIS B C 1
ATOM 2416 O O . HIS B 1 3 ? 24.903 28.427 124.285 1.00 46.67 3 HIS B O 1
ATOM 2423 N N . MET B 1 4 ? 23.754 30.231 123.587 1.00 29.48 4 MET B N 1
ATOM 2424 C CA . MET B 1 4 ? 24.948 31.050 123.590 1.00 32.45 4 MET B CA 1
ATOM 2425 C C . MET B 1 4 ? 24.574 32.509 123.792 1.00 22.48 4 MET B C 1
ATOM 2426 O O . MET B 1 4 ? 23.556 32.972 123.278 1.00 28.04 4 MET B O 1
ATOM 2431 N N . ARG B 1 5 ? 25.402 33.215 124.551 1.00 25.67 5 ARG B N 1
ATOM 2432 C CA . ARG B 1 5 ? 25.165 34.616 124.876 1.00 31.36 5 ARG B CA 1
ATOM 2433 C C . ARG B 1 5 ? 25.709 35.465 123.738 1.00 23.05 5 ARG B C 1
ATOM 2434 O O . ARG B 1 5 ? 26.910 35.410 123.432 1.00 21.93 5 ARG B O 1
ATOM 2442 N N . THR B 1 6 ? 24.821 36.236 123.112 1.00 25.55 6 THR B N 1
ATOM 2443 C CA . THR B 1 6 ? 25.157 37.016 121.932 1.00 27.34 6 THR B CA 1
ATOM 2444 C C . THR B 1 6 ? 24.858 38.499 122.151 1.00 26.81 6 THR B C 1
ATOM 2445 O O . THR B 1 6 ? 24.142 38.888 123.086 1.00 21.58 6 THR B O 1
ATOM 2449 N N . GLY B 1 7 ? 25.478 39.320 121.298 1.00 23.47 7 GLY B N 1
ATOM 2450 C CA . GLY B 1 7 ? 25.236 40.754 121.269 1.00 30.31 7 GLY B CA 1
ATOM 2451 C C . GLY B 1 7 ? 25.595 41.364 119.927 1.00 22.56 7 GLY B C 1
ATOM 2452 O O . GLY B 1 7 ? 26.331 40.774 119.128 1.00 24.58 7 GLY B O 1
ATOM 2453 N N . VAL B 1 8 ? 25.082 42.571 119.686 1.00 22.02 8 VAL B N 1
ATOM 2454 C CA . VAL B 1 8 ? 25.404 43.327 118.476 1.00 24.68 8 VAL B CA 1
ATOM 2455 C C . VAL B 1 8 ? 25.908 44.710 118.868 1.00 26.21 8 VAL B C 1
ATOM 2456 O O . VAL B 1 8 ? 25.218 45.453 119.571 1.00 25.33 8 VAL B O 1
ATOM 2460 N N . ILE B 1 9 ? 27.098 45.055 118.399 1.00 25.81 9 ILE B N 1
ATOM 2461 C CA . ILE B 1 9 ? 27.680 46.376 118.581 1.00 23.93 9 ILE B CA 1
ATOM 2462 C C . ILE B 1 9 ? 27.422 47.160 117.296 1.00 25.96 9 ILE B C 1
ATOM 2463 O O . ILE B 1 9 ? 28.000 46.846 116.249 1.00 27.70 9 ILE B O 1
ATOM 2468 N N . GLY B 1 10 ? 26.531 48.157 117.358 1.00 23.77 10 GLY B N 1
ATOM 2469 C CA . GLY B 1 10 ? 26.161 48.970 116.206 1.00 19.55 10 GLY B CA 1
ATOM 2470 C C . GLY B 1 10 ? 24.855 48.490 115.600 1.00 20.18 10 GLY B C 1
ATOM 2471 O O . GLY B 1 10 ? 24.839 47.543 114.809 1.00 21.03 10 GLY B O 1
ATOM 2472 N N . VAL B 1 11 ? 23.749 49.127 115.966 1.00 20.85 11 VAL B N 1
ATOM 2473 C CA . VAL B 1 11 ? 22.418 48.627 115.632 1.00 22.87 11 VAL B CA 1
ATOM 2474 C C . VAL B 1 11 ? 21.714 49.634 114.732 1.00 26.30 11 VAL B C 1
ATOM 2475 O O . VAL B 1 11 ? 20.543 49.965 114.937 1.00 28.66 11 VAL B O 1
ATOM 2479 N N . GLY B 1 12 ? 22.452 50.188 113.778 1.00 26.58 12 GLY B N 1
ATOM 2480 C CA . GLY B 1 12 ? 21.842 50.981 112.729 1.00 27.67 12 GLY B CA 1
ATOM 2481 C C . GLY B 1 12 ? 21.080 50.123 111.741 1.00 28.35 12 GLY B C 1
ATOM 2482 O O . GLY B 1 12 ? 20.486 49.110 112.126 1.00 28.03 12 GLY B O 1
ATOM 2483 N N . HIS B 1 13 ? 21.088 50.511 110.462 1.00 26.10 13 HIS B N 1
ATOM 2484 C CA . HIS B 1 13 ? 20.152 49.919 109.509 1.00 31.31 13 HIS B CA 1
ATOM 2485 C C . HIS B 1 13 ? 20.293 48.402 109.430 1.00 31.61 13 HIS B C 1
ATOM 2486 O O . HIS B 1 13 ? 19.288 47.682 109.358 1.00 31.17 13 HIS B O 1
ATOM 2493 N N . LEU B 1 14 ? 21.523 47.893 109.439 1.00 30.05 14 LEU B N 1
ATOM 2494 C CA . LEU B 1 14 ? 21.756 46.465 109.251 1.00 27.50 14 LEU B CA 1
ATOM 2495 C C . LEU B 1 14 ? 21.981 45.705 110.561 1.00 24.68 14 LEU B C 1
ATOM 2496 O O . LEU B 1 14 ? 21.514 44.554 110.709 1.00 26.31 14 LEU B O 1
ATOM 2501 N N . GLY B 1 15 ? 22.691 46.324 111.511 1.00 27.18 15 GLY B N 1
ATOM 2502 C CA . GLY B 1 15 ? 22.873 45.718 112.825 1.00 23.16 15 GLY B CA 1
ATOM 2503 C C . GLY B 1 15 ? 21.559 45.400 113.508 1.00 26.79 15 GLY B C 1
ATOM 2504 O O . GLY B 1 15 ? 21.465 44.417 114.248 1.00 26.94 15 GLY B O 1
ATOM 2505 N N . ARG B 1 16 ? 20.539 46.203 113.229 1.00 26.38 16 ARG B N 1
ATOM 2506 C CA . ARG B 1 16 ? 19.181 45.929 113.741 1.00 24.62 16 ARG B CA 1
ATOM 2507 C C . ARG B 1 16 ? 18.784 44.529 113.299 1.00 25.92 16 ARG B C 1
ATOM 2508 O O . ARG B 1 16 ? 18.433 43.792 114.138 1.00 25.98 16 ARG B O 1
ATOM 2516 N N . PHE B 1 17 ? 18.843 44.218 112.007 1.00 26.38 17 PHE B N 1
ATOM 2517 C CA . PHE B 1 17 ? 18.479 42.882 111.542 1.00 25.85 17 PHE B CA 1
ATOM 2518 C C . PHE B 1 17 ? 19.335 41.805 112.203 1.00 24.23 17 PHE B C 1
ATOM 2519 O O . PHE B 1 17 ? 18.807 40.760 112.614 1.00 25.08 17 PHE B O 1
ATOM 2527 N N . HIS B 1 18 ? 20.659 42.028 112.287 1.00 24.74 18 HIS B N 1
ATOM 2528 C CA . HIS B 1 18 ? 21.526 41.088 113.012 1.00 18.29 18 HIS B CA 1
ATOM 2529 C C . HIS B 1 18 ? 20.934 40.751 114.380 1.00 28.64 18 HIS B C 1
ATOM 2530 O O . HIS B 1 18 ? 20.799 39.576 114.756 1.00 26.30 18 HIS B O 1
ATOM 2537 N N . ALA B 1 19 ? 20.614 41.797 115.150 1.00 21.45 19 ALA B N 1
ATOM 2538 C CA . ALA B 1 19 ? 20.072 41.631 116.492 1.00 26.47 19 ALA B CA 1
ATOM 2539 C C . ALA B 1 19 ? 18.779 40.830 116.466 1.00 26.45 19 ALA B C 1
ATOM 2540 O O . ALA B 1 19 ? 18.548 39.989 117.344 1.00 21.62 19 ALA B O 1
ATOM 2542 N N . GLN B 1 20 ? 17.922 41.077 115.462 1.00 25.78 20 GLN B N 1
ATOM 2543 C CA . GLN B 1 20 ? 16.683 40.301 115.335 1.00 25.90 20 GLN B CA 1
ATOM 2544 C C . GLN B 1 20 ? 16.974 38.805 115.162 1.00 26.38 20 GLN B C 1
ATOM 2545 O O . GLN B 1 20 ? 16.370 37.954 115.836 1.00 25.28 20 GLN B O 1
ATOM 2551 N N . LYS B 1 21 ? 17.906 38.471 114.262 1.00 25.06 21 LYS B N 1
ATOM 2552 C CA . LYS B 1 21 ? 18.295 37.071 114.074 1.00 23.43 21 LYS B CA 1
ATOM 2553 C C . LYS B 1 21 ? 18.813 36.459 115.381 1.00 27.80 21 LYS B C 1
ATOM 2554 O O . LYS B 1 21 ? 18.433 35.338 115.763 1.00 27.15 21 LYS B O 1
ATOM 2560 N N . TYR B 1 22 ? 19.694 37.193 116.074 1.00 29.95 22 TYR B N 1
ATOM 2561 C CA . TYR B 1 22 ? 20.277 36.711 117.322 1.00 27.02 22 TYR B CA 1
ATOM 2562 C C . TYR B 1 22 ? 19.203 36.427 118.358 1.00 25.98 22 TYR B C 1
ATOM 2563 O O . TYR B 1 22 ? 19.243 35.399 119.050 1.00 25.18 22 TYR B O 1
ATOM 2572 N N . ALA B 1 23 ? 18.239 37.335 118.486 1.00 28.37 23 ALA B N 1
ATOM 2573 C CA . ALA B 1 23 ? 17.135 37.101 119.406 1.00 26.25 23 ALA B CA 1
ATOM 2574 C C . ALA B 1 23 ? 16.354 35.857 119.012 1.00 30.50 23 ALA B C 1
ATOM 2575 O O . ALA B 1 23 ? 15.858 35.140 119.886 1.00 27.33 23 ALA B O 1
ATOM 2577 N N . ALA B 1 24 ? 16.239 35.585 117.703 1.00 25.95 24 ALA B N 1
ATOM 2578 C CA . ALA B 1 24 ? 15.473 34.423 117.253 1.00 30.82 24 ALA B CA 1
ATOM 2579 C C . ALA B 1 24 ? 16.158 33.101 117.595 1.00 29.09 24 ALA B C 1
ATOM 2580 O O . ALA B 1 24 ? 15.474 32.129 117.926 1.00 33.30 24 ALA B O 1
ATOM 2582 N N . ILE B 1 25 ? 17.488 33.013 117.485 1.00 28.53 25 ILE B N 1
ATOM 2583 C CA . ILE B 1 25 ? 18.144 31.707 117.602 1.00 28.63 25 ILE B CA 1
ATOM 2584 C C . ILE B 1 25 ? 19.052 31.568 118.824 1.00 30.94 25 ILE B C 1
ATOM 2585 O O . ILE B 1 25 ? 19.618 30.486 119.031 1.00 27.90 25 ILE B O 1
ATOM 2590 N N . SER B 1 26 ? 19.255 32.614 119.611 1.00 26.96 26 SER B N 1
ATOM 2591 C CA . SER B 1 26 ? 20.290 32.558 120.632 1.00 30.13 26 SER B CA 1
ATOM 2592 C C . SER B 1 26 ? 19.789 33.284 121.867 1.00 24.93 26 SER B C 1
ATOM 2593 O O . SER B 1 26 ? 18.605 33.619 121.977 1.00 21.50 26 SER B O 1
ATOM 2596 N N . GLN B 1 27 ? 20.703 33.539 122.800 1.00 24.69 27 GLN B N 1
ATOM 2597 C CA . GLN B 1 27 ? 20.389 34.323 123.997 1.00 30.50 27 GLN B CA 1
ATOM 2598 C C . GLN B 1 27 ? 21.034 35.684 123.793 1.00 20.52 27 GLN B C 1
ATOM 2599 O O . GLN B 1 27 ? 22.210 35.887 124.092 1.00 21.83 27 GLN B O 1
ATOM 2605 N N . LEU B 1 28 ? 20.262 36.591 123.205 1.00 23.78 28 LEU B N 1
ATOM 2606 C CA . LEU B 1 28 ? 20.694 37.967 122.977 1.00 22.87 28 LEU B CA 1
ATOM 2607 C C . LEU B 1 28 ? 20.660 38.682 124.315 1.00 23.14 28 LEU B C 1
ATOM 2608 O O . LEU B 1 28 ? 19.580 38.949 124.853 1.00 24.66 28 LEU B O 1
ATOM 2613 N N . ALA B 1 29 ? 21.836 38.935 124.882 1.00 21.33 29 ALA B N 1
ATOM 2614 C CA . ALA B 1 29 ? 21.891 39.759 126.085 1.00 27.04 29 ALA B CA 1
ATOM 2615 C C . ALA B 1 29 ? 21.465 41.186 125.767 1.00 26.31 29 ALA B C 1
ATOM 2616 O O . ALA B 1 29 ? 20.674 41.786 126.500 1.00 31.44 29 ALA B O 1
ATOM 2618 N N . GLY B 1 30 ? 21.961 41.731 124.665 1.00 25.98 30 GLY B N 1
ATOM 2619 C CA . GLY B 1 30 ? 21.526 43.043 124.235 1.00 27.81 30 GLY B CA 1
ATOM 2620 C C . GLY B 1 30 ? 22.501 43.633 123.236 1.00 20.24 30 GLY B C 1
ATOM 2621 O O . GLY B 1 30 ? 23.220 42.913 122.555 1.00 28.08 30 GLY B O 1
ATOM 2622 N N . VAL B 1 31 ? 22.507 44.967 123.174 1.00 24.24 31 VAL B N 1
ATOM 2623 C CA . VAL B 1 31 ? 23.188 45.683 122.106 1.00 27.12 31 VAL B CA 1
ATOM 2624 C C . VAL B 1 31 ? 23.957 46.882 122.662 1.00 26.76 31 VAL B C 1
ATOM 2625 O O . VAL B 1 31 ? 23.731 47.332 123.785 1.00 21.05 31 VAL B O 1
ATOM 2629 N N . PHE B 1 32 ? 24.904 47.383 121.869 1.00 26.72 32 PHE B N 1
ATOM 2630 C CA . PHE B 1 32 ? 25.498 48.683 122.149 1.00 22.67 32 PHE B CA 1
ATOM 2631 C C . PHE B 1 32 ? 25.616 49.502 120.868 1.00 29.64 32 PHE B C 1
ATOM 2632 O O . PHE B 1 32 ? 25.968 48.979 119.806 1.00 27.15 32 PHE B O 1
ATOM 2640 N N . ASP B 1 33 ? 25.359 50.801 120.993 1.00 26.17 33 ASP B N 1
ATOM 2641 C CA . ASP B 1 33 ? 25.444 51.735 119.882 1.00 28.59 33 ASP B CA 1
ATOM 2642 C C . ASP B 1 33 ? 25.855 53.091 120.437 1.00 27.08 33 ASP B C 1
ATOM 2643 O O . ASP B 1 33 ? 25.483 53.453 121.557 1.00 26.33 33 ASP B O 1
ATOM 2648 N N . GLU B 1 34 ? 26.633 53.830 119.642 1.00 26.72 34 GLU B N 1
ATOM 2649 C CA . GLU B 1 34 ? 27.032 55.182 120.038 1.00 32.35 34 GLU B CA 1
ATOM 2650 C C . GLU B 1 34 ? 25.834 56.084 120.277 1.00 22.72 34 GLU B C 1
ATOM 2651 O O . GLU B 1 34 ? 25.929 57.030 121.056 1.00 25.04 34 GLU B O 1
ATOM 2657 N N . ASN B 1 35 ? 24.721 55.827 119.590 1.00 24.76 35 ASN B N 1
ATOM 2658 C CA . ASN B 1 35 ? 23.490 56.599 119.729 1.00 24.46 35 ASN B CA 1
ATOM 2659 C C . ASN B 1 35 ? 22.598 55.894 120.742 1.00 27.34 35 ASN B C 1
ATOM 2660 O O . ASN B 1 35 ? 22.025 54.837 120.449 1.00 25.81 35 ASN B O 1
ATOM 2665 N N . ALA B 1 36 ? 22.471 56.483 121.936 1.00 25.09 36 ALA B N 1
ATOM 2666 C CA . ALA B 1 36 ? 21.790 55.787 123.022 1.00 26.14 36 ALA B CA 1
ATOM 2667 C C . ALA B 1 36 ? 20.301 55.633 122.733 1.00 25.38 36 ALA B C 1
ATOM 2668 O O . ALA B 1 36 ? 19.699 54.613 123.084 1.00 25.08 36 ALA B O 1
ATOM 2670 N N . GLU B 1 37 ? 19.690 56.632 122.089 1.00 22.09 37 GLU B N 1
ATOM 2671 C CA . GLU B 1 37 ? 18.293 56.500 121.675 1.00 31.63 37 GLU B CA 1
ATOM 2672 C C . GLU B 1 37 ? 18.081 55.296 120.753 1.00 27.49 37 GLU B C 1
ATOM 2673 O O . GLU B 1 37 ? 17.063 54.598 120.854 1.00 28.25 37 GLU B O 1
ATOM 2679 N N . ARG B 1 38 ? 19.016 55.068 119.826 1.00 23.09 38 ARG B N 1
ATOM 2680 C CA . ARG B 1 38 ? 18.910 53.971 118.864 1.00 28.05 38 ARG B CA 1
ATOM 2681 C C . ARG B 1 38 ? 19.041 52.619 119.563 1.00 25.32 38 ARG B C 1
ATOM 2682 O O . ARG B 1 38 ? 18.272 51.677 119.302 1.00 27.58 38 ARG B O 1
ATOM 2690 N N . ALA B 1 39 ? 20.027 52.513 120.453 1.00 22.29 39 ALA B N 1
ATOM 2691 C CA . ALA B 1 39 ? 20.190 51.309 121.257 1.00 28.17 39 ALA B CA 1
ATOM 2692 C C . ALA B 1 39 ? 18.944 51.023 122.084 1.00 25.66 39 ALA B C 1
ATOM 2693 O O . ALA B 1 39 ? 18.493 49.876 122.157 1.00 21.80 39 ALA B O 1
ATOM 2695 N N . ALA B 1 40 ? 18.360 52.052 122.698 1.00 19.93 40 ALA B N 1
ATOM 2696 C CA . ALA B 1 40 ? 17.156 51.830 123.489 1.00 26.24 40 ALA B CA 1
ATOM 2697 C C . ALA B 1 40 ? 15.992 51.368 122.610 1.00 22.87 40 ALA B C 1
ATOM 2698 O O . ALA B 1 40 ? 15.218 50.491 123.011 1.00 19.60 40 ALA B O 1
ATOM 2700 N N . GLU B 1 41 ? 15.843 51.954 121.410 1.00 26.57 41 GLU B N 1
ATOM 2701 C CA . GLU B 1 41 ? 14.824 51.486 120.469 1.00 27.52 41 GLU B CA 1
ATOM 2702 C C . GLU B 1 41 ? 14.963 49.986 120.199 1.00 26.30 41 GLU B C 1
ATOM 2703 O O . GLU B 1 41 ? 13.992 49.221 120.317 1.00 22.02 41 GLU B O 1
ATOM 2709 N N . VAL B 1 42 ? 16.170 49.557 119.803 1.00 23.30 42 VAL B N 1
ATOM 2710 C CA . VAL B 1 42 ? 16.387 48.141 119.487 1.00 23.69 42 VAL B CA 1
ATOM 2711 C C . VAL B 1 42 ? 16.152 47.274 120.723 1.00 25.53 42 VAL B C 1
ATOM 2712 O O . VAL B 1 42 ? 15.543 46.193 120.646 1.00 25.87 42 VAL B O 1
ATOM 2716 N N . ALA B 1 43 ? 16.611 47.741 121.884 1.00 20.94 43 ALA B N 1
ATOM 2717 C CA . ALA B 1 43 ? 16.484 46.956 123.105 1.00 25.41 43 ALA B CA 1
ATOM 2718 C C . ALA B 1 43 ? 15.020 46.748 123.474 1.00 27.42 43 ALA B C 1
ATOM 2719 O O . ALA B 1 43 ? 14.604 45.630 123.808 1.00 25.12 43 ALA B O 1
ATOM 2721 N N . ALA B 1 44 ? 14.223 47.821 123.412 1.00 23.81 44 ALA B N 1
ATOM 2722 C CA . ALA B 1 44 ? 12.792 47.722 123.674 1.00 19.56 44 ALA B CA 1
ATOM 2723 C C . ALA B 1 44 ? 12.114 46.769 122.706 1.00 26.64 44 ALA B C 1
ATOM 2724 O O . ALA B 1 44 ? 11.295 45.936 123.119 1.00 23.48 44 ALA B O 1
ATOM 2726 N N . GLU B 1 45 ? 12.443 46.872 121.414 1.00 28.33 45 GLU B N 1
ATOM 2727 C CA . GLU B 1 45 ? 11.855 45.963 120.428 1.00 24.15 45 GLU B CA 1
ATOM 2728 C C . GLU B 1 45 ? 12.139 44.504 120.776 1.00 25.81 45 GLU B C 1
ATOM 2729 O O . GLU B 1 45 ? 11.235 43.657 120.768 1.00 23.73 45 GLU B O 1
ATOM 2735 N N . LEU B 1 46 ? 13.387 44.193 121.113 1.00 24.13 46 LEU B N 1
ATOM 2736 C CA . LEU B 1 46 ? 13.797 42.810 121.261 1.00 24.43 46 LEU B CA 1
ATOM 2737 C C . LEU B 1 46 ? 13.829 42.330 122.712 1.00 22.20 46 LEU B C 1
ATOM 2738 O O . LEU B 1 46 ? 14.246 41.195 122.953 1.00 24.81 46 LEU B O 1
ATOM 2743 N N . ARG B 1 47 ? 13.381 43.147 123.671 1.00 24.95 47 ARG B N 1
ATOM 2744 C CA . ARG B 1 47 ? 13.356 42.795 125.103 1.00 21.61 47 ARG B CA 1
ATOM 2745 C C . ARG B 1 47 ? 14.731 42.348 125.588 1.00 21.91 47 ARG B C 1
ATOM 2746 O O . ARG B 1 47 ? 14.883 41.313 126.238 1.00 26.73 47 ARG B O 1
ATOM 2754 N N . CYS B 1 48 ? 15.756 43.122 125.232 1.00 27.10 48 CYS B N 1
ATOM 2755 C CA . CYS B 1 48 ? 17.092 42.862 125.752 1.00 22.62 48 CYS B CA 1
ATOM 2756 C C . CYS B 1 48 ? 17.616 44.169 126.298 1.00 23.79 48 CYS B C 1
ATOM 2757 O O . CYS B 1 48 ? 16.871 45.151 126.414 1.00 25.11 48 CYS B O 1
ATOM 2760 N N . ARG B 1 49 ? 18.902 44.206 126.598 1.00 28.27 49 ARG B N 1
ATOM 2761 C CA . ARG B 1 49 ? 19.497 45.373 127.216 1.00 23.93 49 ARG B CA 1
ATOM 2762 C C . ARG B 1 49 ? 20.139 46.275 126.180 1.00 30.44 49 ARG B C 1
ATOM 2763 O O . ARG B 1 49 ? 20.707 45.803 125.190 1.00 24.52 49 ARG B O 1
ATOM 2771 N N . ALA B 1 50 ? 20.023 47.582 126.418 1.00 25.12 50 ALA B N 1
ATOM 2772 C CA . ALA B 1 50 ? 20.881 48.589 125.816 1.00 26.32 50 ALA B CA 1
ATOM 2773 C C . ALA B 1 50 ? 21.971 48.875 126.839 1.00 32.05 50 ALA B C 1
ATOM 2774 O O . ALA B 1 50 ? 21.746 49.593 127.818 1.00 30.82 50 ALA B O 1
ATOM 2776 N N . PHE B 1 51 ? 23.143 48.288 126.623 1.00 23.35 51 PHE B N 1
ATOM 2777 C CA . PHE B 1 51 ? 24.244 48.455 127.545 1.00 22.43 51 PHE B CA 1
ATOM 2778 C C . PHE B 1 51 ? 24.781 49.883 127.502 1.00 30.99 51 PHE B C 1
ATOM 2779 O O . PHE B 1 51 ? 24.666 50.577 126.482 1.00 24.99 51 PHE B O 1
ATOM 2787 N N . PRO B 1 52 ? 25.352 50.354 128.613 1.00 28.92 52 PRO B N 1
ATOM 2788 C CA . PRO B 1 52 ? 25.888 51.728 128.646 1.00 30.87 52 PRO B CA 1
ATOM 2789 C C . PRO B 1 52 ? 27.257 51.868 128.015 1.00 28.70 52 PRO B C 1
ATOM 2790 O O . PRO B 1 52 ? 27.642 52.990 127.659 1.00 29.46 52 PRO B O 1
ATOM 2794 N N . SER B 1 53 ? 28.015 50.785 127.877 1.00 28.68 53 SER B N 1
ATOM 2795 C CA . SER B 1 53 ? 29.275 50.833 127.154 1.00 28.51 53 SER B CA 1
ATOM 2796 C C . SER B 1 53 ? 29.451 49.530 126.388 1.00 26.12 53 SER B C 1
ATOM 2797 O O . SER B 1 53 ? 28.711 48.564 126.577 1.00 22.22 53 SER B O 1
ATOM 2800 N N . VAL B 1 54 ? 30.458 49.505 125.517 1.00 30.17 54 VAL B N 1
ATOM 2801 C CA . VAL B 1 54 ? 30.715 48.265 124.802 1.00 36.20 54 VAL B CA 1
ATOM 2802 C C . VAL B 1 54 ? 31.378 47.254 125.737 1.00 29.26 54 VAL B C 1
ATOM 2803 O O . VAL B 1 54 ? 31.165 46.045 125.602 1.00 28.05 54 VAL B O 1
ATOM 2807 N N . ASP B 1 55 ? 32.126 47.724 126.740 1.00 31.68 55 ASP B N 1
ATOM 2808 C CA . ASP B 1 55 ? 32.732 46.798 127.701 1.00 34.01 55 ASP B CA 1
ATOM 2809 C C . ASP B 1 55 ? 31.671 46.092 128.544 1.00 28.11 55 ASP B C 1
ATOM 2810 O O . ASP B 1 55 ? 31.797 44.899 128.848 1.00 33.22 55 ASP B O 1
ATOM 2815 N N . ALA B 1 56 ? 30.608 46.808 128.905 1.00 27.26 56 ALA B N 1
ATOM 2816 C CA . ALA B 1 56 ? 29.500 46.194 129.621 1.00 26.22 56 ALA B CA 1
ATOM 2817 C C . ALA B 1 56 ? 28.881 45.070 128.804 1.00 24.09 56 ALA B C 1
ATOM 2818 O O . ALA B 1 56 ? 28.630 43.978 129.320 1.00 28.78 56 ALA B O 1
ATOM 2820 N N . LEU B 1 57 ? 28.621 45.323 127.522 1.00 35.32 57 LEU B N 1
ATOM 2821 C CA . LEU B 1 57 ? 28.078 44.273 126.659 1.00 28.89 57 LEU B CA 1
ATOM 2822 C C . LEU B 1 57 ? 29.033 43.084 126.574 1.00 23.74 57 LEU B C 1
ATOM 2823 O O . LEU B 1 57 ? 28.616 41.932 126.720 1.00 27.58 57 LEU B O 1
ATOM 2828 N N . LEU B 1 58 ? 30.318 43.343 126.309 1.00 26.13 58 LEU B N 1
ATOM 2829 C CA . LEU B 1 58 ? 31.257 42.243 126.086 1.00 26.81 58 LEU B CA 1
ATOM 2830 C C . LEU B 1 58 ? 31.450 41.386 127.335 1.00 33.48 58 LEU B C 1
ATOM 2831 O O . LEU B 1 58 ? 31.719 40.178 127.228 1.00 27.32 58 LEU B O 1
ATOM 2836 N N . ALA B 1 59 ? 31.330 41.985 128.524 1.00 34.14 59 ALA B N 1
ATOM 2837 C CA . ALA B 1 59 ? 31.397 41.190 129.747 1.00 34.97 59 ALA B CA 1
ATOM 2838 C C . ALA B 1 59 ? 30.292 40.144 129.791 1.00 30.37 59 ALA B C 1
ATOM 2839 O O . ALA B 1 59 ? 30.455 39.083 130.400 1.00 36.45 59 ALA B O 1
ATOM 2841 N N . GLU B 1 60 ? 29.178 40.413 129.131 1.00 34.31 60 GLU B N 1
ATOM 2842 C CA . GLU B 1 60 ? 27.959 39.636 129.269 1.00 33.97 60 GLU B CA 1
ATOM 2843 C C . GLU B 1 60 ? 27.744 38.619 128.144 1.00 32.77 60 GLU B C 1
ATOM 2844 O O . GLU B 1 60 ? 26.731 37.912 128.161 1.00 33.64 60 GLU B O 1
ATOM 2850 N N . VAL B 1 61 ? 28.652 38.514 127.163 1.00 31.09 61 VAL B N 1
ATOM 2851 C CA . VAL B 1 61 ? 28.361 37.713 125.974 1.00 24.06 61 VAL B CA 1
ATOM 2852 C C . VAL B 1 61 ? 29.532 36.817 125.600 1.00 27.00 61 VAL B C 1
ATOM 2853 O O . VAL B 1 61 ? 30.669 37.011 126.034 1.00 24.59 61 VAL B O 1
ATOM 2857 N N . ASP B 1 62 ? 29.225 35.828 124.750 1.00 26.51 62 ASP B N 1
ATOM 2858 C CA . ASP B 1 62 ? 30.215 34.975 124.109 1.00 25.68 62 ASP B CA 1
ATOM 2859 C C . ASP B 1 62 ? 30.484 35.359 122.659 1.00 28.55 62 ASP B C 1
ATOM 2860 O O . ASP B 1 62 ? 31.603 35.171 122.176 1.00 24.87 62 ASP B O 1
ATOM 2865 N N . ALA B 1 63 ? 29.488 35.862 121.939 1.00 25.32 63 ALA B N 1
ATOM 2866 C CA . ALA B 1 63 ? 29.685 36.174 120.531 1.00 29.97 63 ALA B CA 1
ATOM 2867 C C . ALA B 1 63 ? 28.978 37.479 120.212 1.00 25.27 63 ALA B C 1
ATOM 2868 O O . ALA B 1 63 ? 27.947 37.802 120.814 1.00 24.83 63 ALA B O 1
ATOM 2870 N N . VAL B 1 64 ? 29.549 38.237 119.266 1.00 24.51 64 VAL B N 1
ATOM 2871 C CA . VAL B 1 64 ? 28.961 39.498 118.834 1.00 23.79 64 VAL B CA 1
ATOM 2872 C C . VAL B 1 64 ? 29.045 39.646 117.321 1.00 24.21 64 VAL B C 1
ATOM 2873 O O . VAL B 1 64 ? 29.992 39.184 116.677 1.00 22.66 64 VAL B O 1
ATOM 2877 N N . SER B 1 65 ? 28.019 40.290 116.764 1.00 24.63 65 SER B N 1
ATOM 2878 C CA . SER B 1 65 ? 28.132 40.975 115.479 1.00 30.72 65 SER B CA 1
ATOM 2879 C C . SER B 1 65 ? 28.658 42.397 115.695 1.00 26.09 65 SER B C 1
ATOM 2880 O O . SER B 1 65 ? 28.292 43.068 116.665 1.00 23.77 65 SER B O 1
ATOM 2883 N N . ILE B 1 66 ? 29.558 42.824 114.810 1.00 22.52 66 ILE B N 1
ATOM 2884 C CA . ILE B 1 66 ? 30.063 44.192 114.761 1.00 21.80 66 ILE B CA 1
ATOM 2885 C C . ILE B 1 66 ? 29.605 44.796 113.435 1.00 27.14 66 ILE B C 1
ATOM 2886 O O . ILE B 1 66 ? 30.094 44.422 112.357 1.00 18.82 66 ILE B O 1
ATOM 2891 N N . VAL B 1 67 ? 28.634 45.706 113.518 1.00 28.90 67 VAL B N 1
ATOM 2892 C CA . VAL B 1 67 ? 27.985 46.314 112.364 1.00 24.36 67 VAL B CA 1
ATOM 2893 C C . VAL B 1 67 ? 28.140 47.831 112.478 1.00 25.90 67 VAL B C 1
ATOM 2894 O O . VAL B 1 67 ? 27.187 48.603 112.296 1.00 19.47 67 VAL B O 1
ATOM 2898 N N . THR B 1 68 ? 29.309 48.255 112.910 1.00 25.77 68 THR B N 1
ATOM 2899 C CA . THR B 1 68 ? 29.644 49.665 112.984 1.00 25.51 68 THR B CA 1
ATOM 2900 C C . THR B 1 68 ? 30.293 50.104 111.678 1.00 28.19 68 THR B C 1
ATOM 2901 O O . THR B 1 68 ? 30.567 49.289 110.799 1.00 22.63 68 THR B O 1
ATOM 2905 N N . PRO B 1 69 ? 30.523 51.403 111.482 1.00 34.68 69 PRO B N 1
ATOM 2906 C CA . PRO B 1 69 ? 31.167 51.834 110.232 1.00 32.88 69 PRO B CA 1
ATOM 2907 C C . PRO B 1 69 ? 32.530 51.176 110.064 1.00 30.54 69 PRO B C 1
ATOM 2908 O O . PRO B 1 69 ? 33.208 50.853 111.045 1.00 23.25 69 PRO B O 1
ATOM 2912 N N . THR B 1 70 ? 32.898 50.952 108.793 1.00 28.74 70 THR B N 1
ATOM 2913 C CA . THR B 1 70 ? 34.063 50.130 108.451 1.00 26.46 70 THR B CA 1
ATOM 2914 C C . THR B 1 70 ? 35.346 50.662 109.091 1.00 30.25 70 THR B C 1
ATOM 2915 O O . THR B 1 70 ? 36.185 49.880 109.566 1.00 27.53 70 THR B O 1
ATOM 2919 N N . SER B 1 71 ? 35.503 51.991 109.134 1.00 28.02 71 SER B N 1
ATOM 2920 C CA . SER B 1 71 ? 36.646 52.627 109.788 1.00 26.57 71 SER B CA 1
ATOM 2921 C C . SER B 1 71 ? 36.721 52.346 111.281 1.00 29.18 71 SER B C 1
ATOM 2922 O O . SER B 1 71 ? 37.779 52.557 111.881 1.00 34.51 71 SER B O 1
ATOM 2925 N N . THR B 1 72 ? 35.626 51.928 111.912 1.00 28.02 72 THR B N 1
ATOM 2926 C CA . THR B 1 72 ? 35.690 51.575 113.326 1.00 23.13 72 THR B CA 1
ATOM 2927 C C . THR B 1 72 ? 35.892 50.085 113.547 1.00 27.15 72 THR B C 1
ATOM 2928 O O . THR B 1 72 ? 36.203 49.688 114.678 1.00 24.54 72 THR B O 1
ATOM 2932 N N . HIS B 1 73 ? 35.792 49.264 112.483 1.00 28.17 73 HIS B N 1
ATOM 2933 C CA . HIS B 1 73 ? 35.816 47.808 112.657 1.00 27.68 73 HIS B CA 1
ATOM 2934 C C . HIS B 1 73 ? 37.036 47.368 113.449 1.00 24.33 73 HIS B C 1
ATOM 2935 O O . HIS B 1 73 ? 36.943 46.519 114.336 1.00 29.54 73 HIS B O 1
ATOM 2942 N N . PHE B 1 74 ? 38.201 47.916 113.117 1.00 27.88 74 PHE B N 1
ATOM 2943 C CA . PHE B 1 74 ? 39.412 47.552 113.834 1.00 27.06 74 PHE B CA 1
ATOM 2944 C C . PHE B 1 74 ? 39.248 47.805 115.329 1.00 35.35 74 PHE B C 1
ATOM 2945 O O . PHE B 1 74 ? 39.257 46.862 116.135 1.00 30.05 74 PHE B O 1
ATOM 2953 N N . ALA B 1 75 ? 39.025 49.071 115.709 1.00 33.44 75 ALA B N 1
ATOM 2954 C CA . ALA B 1 75 ? 39.057 49.425 117.127 1.00 28.91 75 ALA B CA 1
ATOM 2955 C C . ALA B 1 75 ? 38.031 48.616 117.904 1.00 30.37 75 ALA B C 1
ATOM 2956 O O . ALA B 1 75 ? 38.370 47.908 118.859 1.00 34.21 75 ALA B O 1
ATOM 2958 N N . VAL B 1 76 ? 36.775 48.647 117.455 1.00 30.49 76 VAL B N 1
ATOM 2959 C CA . VAL B 1 76 ? 35.737 47.827 118.076 1.00 27.37 76 VAL B CA 1
ATOM 2960 C C . VAL B 1 76 ? 36.204 46.386 118.206 1.00 33.27 76 VAL B C 1
ATOM 2961 O O . VAL B 1 76 ? 36.251 45.836 119.316 1.00 34.56 76 VAL B O 1
ATOM 2965 N N . ALA B 1 77 ? 36.605 45.770 117.091 1.00 28.09 77 ALA B N 1
ATOM 2966 C CA . ALA B 1 77 ? 36.904 44.340 117.163 1.00 28.38 77 ALA B CA 1
ATOM 2967 C C . ALA B 1 77 ? 38.060 44.057 118.119 1.00 31.87 77 ALA B C 1
ATOM 2968 O O . ALA B 1 77 ? 38.070 43.021 118.808 1.00 34.80 77 ALA B O 1
ATOM 2970 N N . GLU B 1 78 ? 39.005 44.995 118.232 1.00 37.60 78 GLU B N 1
ATOM 2971 C CA . GLU B 1 78 ? 40.152 44.755 119.099 1.00 40.40 78 GLU B CA 1
ATOM 2972 C C . GLU B 1 78 ? 39.727 44.698 120.557 1.00 36.04 78 GLU B C 1
ATOM 2973 O O . GLU B 1 78 ? 40.277 43.914 121.337 1.00 42.82 78 GLU B O 1
ATOM 2979 N N . VAL B 1 79 ? 38.723 45.492 120.932 1.00 33.72 79 VAL B N 1
ATOM 2980 C CA . VAL B 1 79 ? 38.216 45.435 122.299 1.00 37.32 79 VAL B CA 1
ATOM 2981 C C . VAL B 1 79 ? 37.392 44.171 122.504 1.00 35.16 79 VAL B C 1
ATOM 2982 O O . VAL B 1 79 ? 37.327 43.636 123.618 1.00 33.09 79 VAL B O 1
ATOM 2986 N N . ALA B 1 80 ? 36.780 43.649 121.438 1.00 31.95 80 ALA B N 1
ATOM 2987 C CA . ALA B 1 80 ? 35.963 42.455 121.604 1.00 36.96 80 ALA B CA 1
ATOM 2988 C C . ALA B 1 80 ? 36.841 41.235 121.843 1.00 31.58 80 ALA B C 1
ATOM 2989 O O . ALA B 1 80 ? 36.634 40.495 122.810 1.00 32.11 80 ALA B O 1
ATOM 2991 N N . MET B 1 81 ? 37.851 41.034 120.991 1.00 32.38 81 MET B N 1
ATOM 2992 C CA . MET B 1 81 ? 38.726 39.877 121.146 1.00 34.87 81 MET B CA 1
ATOM 2993 C C . MET B 1 81 ? 39.636 40.012 122.358 1.00 37.18 81 MET B C 1
ATOM 2994 O O . MET B 1 81 ? 39.965 39.005 122.991 1.00 34.76 81 MET B O 1
ATOM 2999 N N . GLN B 1 82 ? 39.955 41.245 122.732 1.00 37.63 82 GLN B N 1
ATOM 3000 C CA . GLN B 1 82 ? 40.725 41.515 123.970 1.00 38.69 82 GLN B CA 1
ATOM 3001 C C . GLN B 1 82 ? 39.892 40.992 125.135 1.00 33.07 82 GLN B C 1
ATOM 3002 O O . GLN B 1 82 ? 40.490 40.567 126.082 1.00 33.30 82 GLN B O 1
ATOM 3008 N N . ALA B 1 83 ? 38.561 40.987 124.996 1.00 32.36 83 ALA B N 1
ATOM 3009 C CA . ALA B 1 83 ? 37.659 40.408 125.985 1.00 29.39 83 ALA B CA 1
ATOM 3010 C C . ALA B 1 83 ? 37.368 38.922 125.749 1.00 32.78 83 ALA B C 1
ATOM 3011 O O . ALA B 1 83 ? 36.521 38.356 126.447 1.00 30.07 83 ALA B O 1
ATOM 3013 N N . GLY B 1 84 ? 38.031 38.283 124.786 1.00 29.29 84 GLY B N 1
ATOM 3014 C CA . GLY B 1 84 ? 37.768 36.878 124.522 1.00 28.49 84 GLY B CA 1
ATOM 3015 C C . GLY B 1 84 ? 36.430 36.586 123.871 1.00 31.75 84 GLY B C 1
ATOM 3016 O O . GLY B 1 84 ? 35.907 35.478 124.025 1.00 28.14 84 GLY B O 1
ATOM 3017 N N . VAL B 1 85 ? 35.872 37.540 123.115 1.00 32.64 85 VAL B N 1
ATOM 3018 C CA . VAL B 1 85 ? 34.559 37.391 122.483 1.00 30.86 85 VAL B CA 1
ATOM 3019 C C . VAL B 1 85 ? 34.728 37.069 120.999 1.00 30.10 85 VAL B C 1
ATOM 3020 O O . VAL B 1 85 ? 35.468 37.758 120.281 1.00 31.27 85 VAL B O 1
ATOM 3024 N N . HIS B 1 86 ? 34.044 36.019 120.539 1.00 32.66 86 HIS B N 1
ATOM 3025 C CA . HIS B 1 86 ? 33.948 35.719 119.111 1.00 30.49 86 HIS B CA 1
ATOM 3026 C C . HIS B 1 86 ? 33.254 36.858 118.349 1.00 24.16 86 HIS B C 1
ATOM 3027 O O . HIS B 1 86 ? 32.328 37.491 118.862 1.00 29.74 86 HIS B O 1
ATOM 3034 N N . CYS B 1 87 ? 33.688 37.096 117.102 1.00 24.24 87 CYS B N 1
ATOM 3035 C CA . CYS B 1 87 ? 33.267 38.265 116.317 1.00 21.97 87 CYS B CA 1
ATOM 3036 C C . CYS B 1 87 ? 32.857 37.888 114.897 1.00 25.81 87 CYS B C 1
ATOM 3037 O O . CYS B 1 87 ? 33.661 37.336 114.143 1.00 24.41 87 CYS B O 1
ATOM 3040 N N . LEU B 1 88 ? 31.627 38.230 114.522 1.00 23.66 88 LEU B N 1
ATOM 3041 C CA . LEU B 1 88 ? 31.216 38.323 113.126 1.00 28.20 88 LEU B CA 1
ATOM 3042 C C . LEU B 1 88 ? 31.243 39.806 112.737 1.00 27.47 88 LEU B C 1
ATOM 3043 O O . LEU B 1 88 ? 30.406 40.593 113.189 1.00 25.90 88 LEU B O 1
ATOM 3048 N N . ILE B 1 89 ? 32.227 40.186 111.930 1.00 22.72 89 ILE B N 1
ATOM 3049 C CA . ILE B 1 89 ? 32.399 41.566 111.496 1.00 23.62 89 ILE B CA 1
ATOM 3050 C C . ILE B 1 89 ? 31.722 41.709 110.144 1.00 28.65 89 ILE B C 1
ATOM 3051 O O . ILE B 1 89 ? 32.040 40.967 109.206 1.00 26.02 89 ILE B O 1
ATOM 3056 N N . GLU B 1 90 ? 30.788 42.653 110.039 1.00 23.85 90 GLU B N 1
ATOM 3057 C CA . GLU B 1 90 ? 30.116 42.866 108.767 1.00 27.84 90 GLU B CA 1
ATOM 3058 C C . GLU B 1 90 ? 31.125 43.340 107.717 1.00 29.89 90 GLU B C 1
ATOM 3059 O O . GLU B 1 90 ? 32.115 44.001 108.035 1.00 30.82 90 GLU B O 1
ATOM 3065 N N . LYS B 1 91 ? 30.902 42.962 106.455 1.00 31.17 91 LYS B N 1
ATOM 3066 C CA . LYS B 1 91 ? 31.856 43.325 105.409 1.00 28.13 91 LYS B CA 1
ATOM 3067 C C . LYS B 1 91 ? 31.798 44.831 105.128 1.00 24.50 91 LYS B C 1
ATOM 3068 O O . LYS B 1 91 ? 30.742 45.450 105.265 1.00 29.36 91 LYS B O 1
ATOM 3074 N N . PRO B 1 92 ? 32.918 45.448 104.702 1.00 22.78 92 PRO B N 1
ATOM 3075 C CA . PRO B 1 92 ? 34.261 44.876 104.514 1.00 26.85 92 PRO B CA 1
ATOM 3076 C C . PRO B 1 92 ? 35.020 44.723 105.823 1.00 28.21 92 PRO B C 1
ATOM 3077 O O . PRO B 1 92 ? 34.726 45.460 106.767 1.00 29.04 92 PRO B O 1
ATOM 3081 N N . PHE B 1 93 ? 35.973 43.787 105.868 1.00 28.29 93 PHE B N 1
ATOM 3082 C CA . PHE B 1 93 ? 36.712 43.474 107.092 1.00 29.02 93 PHE B CA 1
ATOM 3083 C C . PHE B 1 93 ? 37.220 44.742 107.765 1.00 22.17 93 PHE B C 1
ATOM 3084 O O . PHE B 1 93 ? 36.762 45.088 108.856 1.00 24.13 93 PHE B O 1
ATOM 3092 N N . THR B 1 94 ? 38.138 45.453 107.118 1.00 26.84 94 THR B N 1
ATOM 3093 C CA . THR B 1 94 ? 38.751 46.641 107.701 1.00 25.48 94 THR B CA 1
ATOM 3094 C C . THR B 1 94 ? 38.991 47.659 106.589 1.00 28.11 94 THR B C 1
ATOM 3095 O O . THR B 1 94 ? 38.597 47.450 105.441 1.00 27.38 94 THR B O 1
ATOM 3099 N N . LEU B 1 95 ? 39.666 48.766 106.928 1.00 26.40 95 LEU B N 1
ATOM 3100 C CA . LEU B 1 95 ? 40.075 49.713 105.896 1.00 29.50 95 LEU B CA 1
ATOM 3101 C C . LEU B 1 95 ? 41.346 49.268 105.196 1.00 30.44 95 LEU B C 1
ATOM 3102 O O . LEU B 1 95 ? 41.545 49.600 104.023 1.00 31.60 95 LEU B O 1
ATOM 3107 N N . ASP B 1 96 ? 42.224 48.541 105.885 1.00 29.60 96 ASP B N 1
ATOM 3108 C CA . ASP B 1 96 ? 43.489 48.157 105.272 1.00 30.53 96 ASP B CA 1
ATOM 3109 C C . ASP B 1 96 ? 43.936 46.805 105.805 1.00 28.15 96 ASP B C 1
ATOM 3110 O O . ASP B 1 96 ? 43.437 46.313 106.819 1.00 28.96 96 ASP B O 1
ATOM 3115 N N . THR B 1 97 ? 44.895 46.208 105.100 1.00 27.86 97 THR B N 1
ATOM 3116 C CA . THR B 1 97 ? 45.323 44.859 105.441 1.00 35.26 97 THR B CA 1
ATOM 3117 C C . THR B 1 97 ? 46.115 44.803 106.740 1.00 35.95 97 THR B C 1
ATOM 3118 O O . THR B 1 97 ? 46.234 43.725 107.328 1.00 37.20 97 THR B O 1
ATOM 3122 N N . GLU B 1 98 ? 46.637 45.930 107.219 1.00 37.92 98 GLU B N 1
ATOM 3123 C CA . GLU B 1 98 ? 47.344 45.901 108.496 1.00 39.05 98 GLU B CA 1
ATOM 3124 C C . GLU B 1 98 ? 46.385 45.662 109.656 1.00 34.93 98 GLU B C 1
ATOM 3125 O O . GLU B 1 98 ? 46.635 44.804 110.517 1.00 36.46 98 GLU B O 1
ATOM 3131 N N . GLU B 1 99 ? 45.299 46.439 109.714 1.00 33.69 99 GLU B N 1
ATOM 3132 C CA . GLU B 1 99 ? 44.254 46.190 110.702 1.00 30.77 99 GLU B CA 1
ATOM 3133 C C . GLU B 1 99 ? 43.792 44.735 110.640 1.00 34.51 99 GLU B C 1
ATOM 3134 O O . GLU B 1 99 ? 43.718 44.040 111.667 1.00 32.99 99 GLU B O 1
ATOM 3140 N N . ALA B 1 100 ? 43.472 44.268 109.428 1.00 30.93 100 ALA B N 1
ATOM 3141 C CA . ALA B 1 100 ? 42.979 42.907 109.236 1.00 35.76 100 ALA B CA 1
ATOM 3142 C C . ALA B 1 100 ? 43.983 41.884 109.746 1.00 29.65 100 ALA B C 1
ATOM 3143 O O . ALA B 1 100 ? 43.619 40.940 110.451 1.00 34.41 100 ALA B O 1
ATOM 3145 N N . ASP B 1 101 ? 45.254 42.059 109.390 1.00 32.42 101 ASP B N 1
ATOM 3146 C CA . ASP B 1 101 ? 46.308 41.161 109.845 1.00 38.82 101 ASP B CA 1
ATOM 3147 C C . ASP B 1 101 ? 46.377 41.121 111.363 1.00 33.81 101 ASP B C 1
ATOM 3148 O O . ASP B 1 101 ? 46.480 40.046 111.968 1.00 41.59 101 ASP B O 1
ATOM 3153 N N . ALA B 1 102 ? 46.359 42.296 111.991 1.00 39.89 102 ALA B N 1
ATOM 3154 C CA . ALA B 1 102 ? 46.394 42.365 113.447 1.00 38.37 102 ALA B CA 1
ATOM 3155 C C . ALA B 1 102 ? 45.256 41.559 114.055 1.00 37.99 102 ALA B C 1
ATOM 3156 O O . ALA B 1 102 ? 45.478 40.705 114.926 1.00 39.30 102 ALA B O 1
ATOM 3158 N N . LEU B 1 103 ? 44.028 41.801 113.584 1.00 34.62 103 LEU B N 1
ATOM 3159 C CA . LEU B 1 103 ? 42.876 41.064 114.102 1.00 33.96 103 LEU B CA 1
ATOM 3160 C C . LEU B 1 103 ? 42.997 39.561 113.848 1.00 38.28 103 LEU B C 1
ATOM 3161 O O . LEU B 1 103 ? 42.611 38.750 114.701 1.00 38.98 103 LEU B O 1
ATOM 3166 N N . ILE B 1 104 ? 43.510 39.171 112.672 1.00 35.02 104 ILE B N 1
ATOM 3167 C CA . ILE B 1 104 ? 43.622 37.753 112.329 1.00 32.41 104 ILE B CA 1
ATOM 3168 C C . ILE B 1 104 ? 44.538 37.053 113.316 1.00 39.51 104 ILE B C 1
ATOM 3169 O O . ILE B 1 104 ? 44.214 35.987 113.856 1.00 33.39 104 ILE B O 1
ATOM 3174 N N . GLY B 1 105 ? 45.699 37.659 113.570 1.00 42.91 105 GLY B N 1
ATOM 3175 C CA . GLY B 1 105 ? 46.617 37.097 114.547 1.00 45.11 105 GLY B CA 1
ATOM 3176 C C . GLY B 1 105 ? 46.059 37.092 115.959 1.00 44.88 105 GLY B C 1
ATOM 3177 O O . GLY B 1 105 ? 46.285 36.145 116.718 1.00 42.44 105 GLY B O 1
ATOM 3178 N N . MET B 1 106 ? 45.328 38.144 116.337 1.00 39.66 106 MET B N 1
ATOM 3179 C CA . MET B 1 106 ? 44.749 38.171 117.676 1.00 39.23 106 MET B CA 1
ATOM 3180 C C . MET B 1 106 ? 43.753 37.030 117.868 1.00 45.27 106 MET B C 1
ATOM 3181 O O . MET B 1 106 ? 43.760 36.341 118.900 1.00 42.50 106 MET B O 1
ATOM 3186 N N . ALA B 1 107 ? 42.887 36.809 116.875 1.00 42.17 107 ALA B N 1
ATOM 3187 C CA . ALA B 1 107 ? 41.940 35.703 116.965 1.00 38.04 107 ALA B CA 1
ATOM 3188 C C . ALA B 1 107 ? 42.668 34.373 117.015 1.00 40.90 107 ALA B C 1
ATOM 3189 O O . ALA B 1 107 ? 42.282 33.477 117.776 1.00 36.53 107 ALA B O 1
ATOM 3191 N N . GLN B 1 108 ? 43.723 34.225 116.202 1.00 43.68 108 GLN B N 1
ATOM 3192 C CA . GLN B 1 108 ? 44.509 32.993 116.214 1.00 49.62 108 GLN B CA 1
ATOM 3193 C C . GLN B 1 108 ? 45.096 32.734 117.600 1.00 47.13 108 GLN B C 1
ATOM 3194 O O . GLN B 1 108 ? 44.987 31.625 118.139 1.00 44.02 108 GLN B O 1
ATOM 3200 N N . GLU B 1 109 ? 45.692 33.767 118.205 1.00 48.38 109 GLU B N 1
ATOM 3201 C CA . GLU B 1 109 ? 46.321 33.626 119.519 1.00 49.95 109 GLU B CA 1
ATOM 3202 C C . GLU B 1 109 ? 45.299 33.349 120.618 1.00 49.20 109 GLU B C 1
ATOM 3203 O O . GLU B 1 109 ? 45.621 32.675 121.602 1.00 43.00 109 GLU B O 1
ATOM 3209 N N . ARG B 1 110 ? 44.069 33.835 120.469 1.00 46.18 110 ARG B N 1
ATOM 3210 C CA . ARG B 1 110 ? 43.063 33.664 121.503 1.00 39.05 110 ARG B CA 1
ATOM 3211 C C . ARG B 1 110 ? 42.065 32.546 121.209 1.00 47.02 110 ARG B C 1
ATOM 3212 O O . ARG B 1 110 ? 41.147 32.333 122.009 1.00 48.53 110 ARG B O 1
ATOM 3220 N N . HIS B 1 111 ? 42.239 31.813 120.105 1.00 40.21 111 HIS B N 1
ATOM 3221 C CA . HIS B 1 111 ? 41.381 30.675 119.747 1.00 40.64 111 HIS B CA 1
ATOM 3222 C C . HIS B 1 111 ? 39.917 31.086 119.569 1.00 37.07 111 HIS B C 1
ATOM 3223 O O . HIS B 1 111 ? 38.997 30.336 119.910 1.00 33.96 111 HIS B O 1
ATOM 3230 N N . LEU B 1 112 ? 39.692 32.263 118.992 1.00 38.57 112 LEU B N 1
ATOM 3231 C CA . LEU B 1 112 ? 38.345 32.760 118.750 1.00 29.78 112 LEU B CA 1
ATOM 3232 C C . LEU B 1 112 ? 37.954 32.581 117.285 1.00 32.69 112 LEU B C 1
ATOM 3233 O O . LEU B 1 112 ? 38.800 32.472 116.391 1.00 30.18 112 LEU B O 1
ATOM 3238 N N . VAL B 1 113 ? 36.650 32.526 117.055 1.00 25.54 113 VAL B N 1
ATOM 3239 C CA . VAL B 1 113 ? 36.108 32.455 115.708 1.00 31.79 113 VAL B CA 1
ATOM 3240 C C . VAL B 1 113 ? 35.959 33.880 115.196 1.00 32.51 113 VAL B C 1
ATOM 3241 O O . VAL B 1 113 ? 35.186 34.667 115.758 1.00 32.33 113 VAL B O 1
ATOM 3245 N N . LEU B 1 114 ? 36.722 34.215 114.152 1.00 25.76 114 LEU B N 1
ATOM 3246 C CA . LEU B 1 114 ? 36.669 35.511 113.486 1.00 27.53 114 LEU B CA 1
ATOM 3247 C C . LEU B 1 114 ? 36.015 35.294 112.124 1.00 33.39 114 LEU B C 1
ATOM 3248 O O . LEU B 1 114 ? 36.599 34.655 111.243 1.00 31.65 114 LEU B O 1
ATOM 3253 N N . ALA B 1 115 ? 34.793 35.787 111.962 1.00 28.17 115 ALA B N 1
ATOM 3254 C CA . ALA B 1 115 ? 34.053 35.606 110.726 1.00 24.18 115 ALA B CA 1
ATOM 3255 C C . ALA B 1 115 ? 33.710 36.967 110.132 1.00 28.68 115 ALA B C 1
ATOM 3256 O O . ALA B 1 115 ? 33.483 37.939 110.855 1.00 23.48 115 ALA B O 1
ATOM 3258 N N . ILE B 1 116 ? 33.676 37.026 108.806 1.00 27.20 116 ILE B N 1
ATOM 3259 C CA . ILE B 1 116 ? 33.370 38.248 108.079 1.00 23.80 116 ILE B CA 1
ATOM 3260 C C . ILE B 1 116 ? 32.092 38.042 107.286 1.00 24.51 116 ILE B C 1
ATOM 3261 O O . ILE B 1 116 ? 31.890 36.989 106.673 1.00 22.76 116 ILE B O 1
ATOM 3266 N N . GLY B 1 117 ? 31.235 39.051 107.298 1.00 23.81 117 GLY B N 1
ATOM 3267 C CA . GLY B 1 117 ? 29.916 38.912 106.722 1.00 28.43 117 GLY B CA 1
ATOM 3268 C C . GLY B 1 117 ? 29.878 39.101 105.218 1.00 32.69 117 GLY B C 1
ATOM 3269 O O . GLY B 1 117 ? 29.334 40.098 104.729 1.00 27.54 117 GLY B O 1
ATOM 3270 N N . HIS B 1 118 ? 30.447 38.150 104.470 1.00 29.18 118 HIS B N 1
ATOM 3271 C CA . HIS B 1 118 ? 30.385 38.175 103.002 1.00 19.44 118 HIS B CA 1
ATOM 3272 C C . HIS B 1 118 ? 29.210 37.309 102.575 1.00 19.18 118 HIS B C 1
ATOM 3273 O O . HIS B 1 118 ? 29.353 36.135 102.217 1.00 22.58 118 HIS B O 1
ATOM 3280 N N . ILE B 1 119 ? 28.035 37.935 102.570 1.00 21.17 119 ILE B N 1
ATOM 3281 C CA . ILE B 1 119 ? 26.757 37.236 102.585 1.00 23.77 119 ILE B CA 1
ATOM 3282 C C . ILE B 1 119 ? 26.460 36.487 101.274 1.00 23.94 119 ILE B C 1
ATOM 3283 O O . ILE B 1 119 ? 25.710 35.501 101.278 1.00 24.66 119 ILE B O 1
ATOM 3288 N N . LYS B 1 120 ? 27.033 36.905 100.138 1.00 28.15 120 LYS B N 1
ATOM 3289 C CA . LYS B 1 120 ? 26.766 36.134 98.921 1.00 21.81 120 LYS B CA 1
ATOM 3290 C C . LYS B 1 120 ? 27.351 34.731 98.995 1.00 25.80 120 LYS B C 1
ATOM 3291 O O . LYS B 1 120 ? 26.987 33.873 98.175 1.00 25.00 120 LYS B O 1
ATOM 3297 N N . ARG B 1 121 ? 28.238 34.479 99.962 1.00 25.30 121 ARG B N 1
ATOM 3298 C CA . ARG B 1 121 ? 28.763 33.138 100.154 1.00 23.17 121 ARG B CA 1
ATOM 3299 C C . ARG B 1 121 ? 27.669 32.160 100.555 1.00 27.73 121 ARG B C 1
ATOM 3300 O O . ARG B 1 121 ? 27.787 30.963 100.281 1.00 27.12 121 ARG B O 1
ATOM 3308 N N . VAL B 1 122 ? 26.591 32.632 101.179 1.00 26.77 122 VAL B N 1
ATOM 3309 C CA . VAL B 1 122 ? 25.508 31.719 101.515 1.00 24.34 122 VAL B CA 1
ATOM 3310 C C . VAL B 1 122 ? 24.378 31.788 100.505 1.00 23.99 122 VAL B C 1
ATOM 3311 O O . VAL B 1 122 ? 23.329 31.170 100.720 1.00 21.71 122 VAL B O 1
ATOM 3315 N N . HIS B 1 123 ? 24.566 32.503 99.398 1.00 22.80 123 HIS B N 1
ATOM 3316 C CA . HIS B 1 123 ? 23.525 32.523 98.390 1.00 23.43 123 HIS B CA 1
ATOM 3317 C C . HIS B 1 123 ? 23.297 31.106 97.868 1.00 27.67 123 HIS B C 1
ATOM 3318 O O . HIS B 1 123 ? 24.264 30.384 97.594 1.00 22.40 123 HIS B O 1
ATOM 3325 N N . PRO B 1 124 ? 22.037 30.682 97.728 1.00 24.95 124 PRO B N 1
ATOM 3326 C CA . PRO B 1 124 ? 21.768 29.279 97.372 1.00 25.35 124 PRO B CA 1
ATOM 3327 C C . PRO B 1 124 ? 22.429 28.852 96.078 1.00 24.61 124 PRO B C 1
ATOM 3328 O O . PRO B 1 124 ? 22.906 27.714 95.977 1.00 25.39 124 PRO B O 1
ATOM 3332 N N . ALA B 1 125 ? 22.467 29.742 95.081 1.00 25.24 125 ALA B N 1
ATOM 3333 C CA . ALA B 1 125 ? 23.128 29.422 93.826 1.00 25.94 125 ALA B CA 1
ATOM 3334 C C . ALA B 1 125 ? 24.598 29.099 94.052 1.00 22.77 125 ALA B C 1
ATOM 3335 O O . ALA B 1 125 ? 25.129 28.132 93.488 1.00 21.38 125 ALA B O 1
ATOM 3337 N N . ILE B 1 126 ? 25.268 29.880 94.895 1.00 17.75 126 ILE B N 1
ATOM 3338 C CA . ILE B 1 126 ? 26.687 29.635 95.121 1.00 21.87 126 ILE B CA 1
ATOM 3339 C C . ILE B 1 126 ? 26.880 28.357 95.935 1.00 23.63 126 ILE B C 1
ATOM 3340 O O . ILE B 1 126 ? 27.834 27.600 95.706 1.00 25.41 126 ILE B O 1
ATOM 3345 N N . GLN B 1 127 ? 25.960 28.061 96.853 1.00 21.63 127 GLN B N 1
ATOM 3346 C CA . GLN B 1 127 ? 26.111 26.854 97.660 1.00 25.27 127 GLN B CA 1
ATOM 3347 C C . GLN B 1 127 ? 25.927 25.613 96.801 1.00 23.19 127 GLN B C 1
ATOM 3348 O O . GLN B 1 127 ? 26.693 24.644 96.916 1.00 22.59 127 GLN B O 1
ATOM 3354 N N . TYR B 1 128 ? 24.949 25.653 95.895 1.00 25.86 128 TYR B N 1
ATOM 3355 C CA . TYR B 1 128 ? 24.791 24.572 94.928 1.00 29.31 128 TYR B CA 1
ATOM 3356 C C . TYR B 1 128 ? 26.046 24.410 94.083 1.00 22.81 128 TYR B C 1
ATOM 3357 O O . TYR B 1 128 ? 26.536 23.292 93.898 1.00 26.14 128 TYR B O 1
ATOM 3366 N N . LEU B 1 129 ? 26.568 25.511 93.540 1.00 24.53 129 LEU B N 1
ATOM 3367 C CA . LEU B 1 129 ? 27.698 25.391 92.621 1.00 24.36 129 LEU B CA 1
ATOM 3368 C C . LEU B 1 129 ? 28.927 24.837 93.319 1.00 21.27 129 LEU B C 1
ATOM 3369 O O . LEU B 1 129 ? 29.702 24.083 92.720 1.00 22.76 129 LEU B O 1
ATOM 3374 N N . ARG B 1 130 ? 29.142 25.222 94.576 1.00 23.94 130 ARG B N 1
ATOM 3375 C CA . ARG B 1 130 ? 30.314 24.726 95.276 1.00 23.14 130 ARG B CA 1
ATOM 3376 C C . ARG B 1 130 ? 30.161 23.250 95.598 1.00 24.48 130 ARG B C 1
ATOM 3377 O O . ARG B 1 130 ? 31.135 22.492 95.520 1.00 23.29 130 ARG B O 1
ATOM 3385 N N . GLN B 1 131 ? 28.951 22.825 95.978 1.00 19.95 131 GLN B N 1
ATOM 3386 C CA . GLN B 1 131 ? 28.755 21.418 96.270 1.00 21.96 131 GLN B CA 1
ATOM 3387 C C . GLN B 1 131 ? 28.793 20.560 95.007 1.00 26.36 131 GLN B C 1
ATOM 3388 O O . GLN B 1 131 ? 29.007 19.345 95.100 1.00 25.17 131 GLN B O 1
ATOM 3394 N N . ALA B 1 132 ? 28.632 21.163 93.823 1.00 24.05 132 ALA B N 1
ATOM 3395 C CA . ALA B 1 132 ? 28.761 20.394 92.594 1.00 20.85 132 ALA B CA 1
ATOM 3396 C C . ALA B 1 132 ? 30.201 20.007 92.291 1.00 24.03 132 ALA B C 1
ATOM 3397 O O . ALA B 1 132 ? 30.420 19.153 91.424 1.00 26.72 132 ALA B O 1
ATOM 3399 N N . GLY B 1 133 ? 31.179 20.599 92.976 1.00 20.26 133 GLY B N 1
ATOM 3400 C CA . GLY B 1 133 ? 32.573 20.262 92.745 1.00 25.11 133 GLY B CA 1
ATOM 3401 C C . GLY B 1 133 ? 33.037 20.376 91.302 1.00 25.27 133 GLY B C 1
ATOM 3402 O O . GLY B 1 133 ? 33.615 19.431 90.760 1.00 22.54 133 GLY B O 1
ATOM 3403 N N . PHE B 1 134 ? 32.796 21.532 90.678 1.00 21.94 134 PHE B N 1
ATOM 3404 C CA . PHE B 1 134 ? 33.243 21.819 89.318 1.00 23.88 134 PHE B CA 1
ATOM 3405 C C . PHE B 1 134 ? 34.715 22.208 89.226 1.00 22.93 134 PHE B C 1
ATOM 3406 O O . PHE B 1 134 ? 35.240 22.268 88.111 1.00 25.95 134 PHE B O 1
ATOM 3414 N N . GLY B 1 135 ? 35.383 22.509 90.345 1.00 23.90 135 GLY B N 1
ATOM 3415 C CA . GLY B 1 135 ? 36.750 23.030 90.293 1.00 25.14 135 GLY B CA 1
ATOM 3416 C C . GLY B 1 135 ? 36.810 24.524 89.982 1.00 25.78 135 GLY B C 1
ATOM 3417 O O . GLY B 1 135 ? 35.818 25.248 90.077 1.00 24.33 135 GLY B O 1
ATOM 3418 N N . ALA B 1 136 ? 38.006 24.979 89.592 1.00 17.50 136 ALA B N 1
ATOM 3419 C CA . ALA B 1 136 ? 38.258 26.390 89.337 1.00 22.41 136 ALA B CA 1
ATOM 3420 C C . ALA B 1 136 ? 37.718 26.803 87.970 1.00 22.52 136 ALA B C 1
ATOM 3421 O O . ALA B 1 136 ? 38.110 26.217 86.958 1.00 19.33 136 ALA B O 1
ATOM 3423 N N . PRO B 1 137 ? 36.840 27.797 87.893 1.00 24.12 137 PRO B N 1
ATOM 3424 C CA . PRO B 1 137 ? 36.401 28.282 86.580 1.00 21.92 137 PRO B CA 1
ATOM 3425 C C . PRO B 1 137 ? 37.551 28.844 85.764 1.00 23.48 137 PRO B C 1
ATOM 3426 O O . PRO B 1 137 ? 38.551 29.327 86.298 1.00 24.57 137 PRO B O 1
ATOM 3430 N N . ARG B 1 138 ? 37.392 28.748 84.445 1.00 25.31 138 ARG B N 1
ATOM 3431 C CA . ARG B 1 138 ? 38.295 29.413 83.516 1.00 27.23 138 ARG B CA 1
ATOM 3432 C C . ARG B 1 138 ? 38.058 30.920 83.509 1.00 24.02 138 ARG B C 1
ATOM 3433 O O . ARG B 1 138 ? 39.007 31.710 83.588 1.00 21.72 138 ARG B O 1
ATOM 3441 N N . TYR B 1 139 ? 36.796 31.338 83.411 1.00 19.62 139 TYR B N 1
ATOM 3442 C CA . TYR B 1 139 ? 36.475 32.750 83.242 1.00 23.65 139 TYR B CA 1
ATOM 3443 C C . TYR B 1 139 ? 35.242 33.085 84.053 1.00 25.52 139 TYR B C 1
ATOM 3444 O O . TYR B 1 139 ? 34.315 32.275 84.127 1.00 23.48 139 TYR B O 1
ATOM 3453 N N . LEU B 1 140 ? 35.247 34.266 84.687 1.00 19.71 140 LEU B N 1
ATOM 3454 C CA . LEU B 1 140 ? 34.100 34.767 85.432 1.00 22.48 140 LEU B CA 1
ATOM 3455 C C . LEU B 1 140 ? 33.800 36.197 85.016 1.00 22.70 140 LEU B C 1
ATOM 3456 O O . LEU B 1 140 ? 34.713 37.017 84.868 1.00 19.51 140 LEU B O 1
ATOM 3461 N N . GLU B 1 141 ? 32.511 36.503 84.908 1.00 19.12 141 GLU B N 1
ATOM 3462 C CA . GLU B 1 141 ? 32.023 37.775 84.400 1.00 24.75 141 GLU B CA 1
ATOM 3463 C C . GLU B 1 141 ? 30.880 38.204 85.295 1.00 25.73 141 GLU B C 1
ATOM 3464 O O . GLU B 1 141 ? 29.949 37.432 85.510 1.00 26.27 141 GLU B O 1
ATOM 3470 N N . ALA B 1 142 ? 30.931 39.415 85.818 1.00 19.02 142 ALA B N 1
ATOM 3471 C CA . ALA B 1 142 ? 29.911 39.813 86.771 1.00 24.34 142 ALA B CA 1
ATOM 3472 C C . ALA B 1 142 ? 29.527 41.258 86.536 1.00 24.11 142 ALA B C 1
ATOM 3473 O O . ALA B 1 142 ? 30.353 42.089 86.133 1.00 20.68 142 ALA B O 1
ATOM 3475 N N . GLU B 1 143 ? 28.259 41.542 86.799 1.00 22.29 143 GLU B N 1
ATOM 3476 C CA . GLU B 1 143 ? 27.790 42.907 86.908 1.00 26.29 143 GLU B CA 1
ATOM 3477 C C . GLU B 1 143 ? 26.955 43.031 88.171 1.00 25.89 143 GLU B C 1
ATOM 3478 O O . GLU B 1 143 ? 26.157 42.147 88.492 1.00 26.48 143 GLU B O 1
ATOM 3484 N N . ARG B 1 144 ? 27.195 44.110 88.909 1.00 22.46 144 ARG B N 1
ATOM 3485 C CA . ARG B 1 144 ? 26.467 44.446 90.134 1.00 22.98 144 ARG B CA 1
ATOM 3486 C C . ARG B 1 144 ? 26.146 45.936 89.998 1.00 25.71 144 ARG B C 1
ATOM 3487 O O . ARG B 1 144 ? 26.959 46.801 90.330 1.00 23.46 144 ARG B O 1
ATOM 3495 N N . LEU B 1 145 ? 24.966 46.227 89.466 1.00 23.64 145 LEU B N 1
ATOM 3496 C CA . LEU B 1 145 ? 24.603 47.557 89.008 1.00 22.41 145 LEU B CA 1
ATOM 3497 C C . LEU B 1 145 ? 23.353 47.990 89.743 1.00 27.10 145 LEU B C 1
ATOM 3498 O O . LEU B 1 145 ? 22.375 47.234 89.800 1.00 23.82 145 LEU B O 1
ATOM 3503 N N . ALA B 1 146 ? 23.390 49.200 90.308 1.00 23.83 146 ALA B N 1
ATOM 3504 C CA . ALA B 1 146 ? 22.309 49.693 91.144 1.00 25.17 146 ALA B CA 1
ATOM 3505 C C . ALA B 1 146 ? 22.032 51.157 90.837 1.00 27.24 146 ALA B C 1
ATOM 3506 O O . ALA B 1 146 ? 22.970 51.929 90.585 1.00 25.06 146 ALA B O 1
ATOM 3508 N N . PRO B 1 147 ? 20.768 51.560 90.827 1.00 28.99 147 PRO B N 1
ATOM 3509 C CA . PRO B 1 147 ? 20.461 52.993 90.753 1.00 35.81 147 PRO B CA 1
ATOM 3510 C C . PRO B 1 147 ? 20.860 53.714 92.033 1.00 32.55 147 PRO B C 1
ATOM 3511 O O . PRO B 1 147 ? 20.926 53.132 93.120 1.00 35.72 147 PRO B O 1
ATOM 3515 N N . PHE B 1 148 ? 21.153 54.997 91.880 1.00 36.64 148 PHE B N 1
ATOM 3516 C CA . PHE B 1 148 ? 21.671 55.806 92.980 1.00 44.89 148 PHE B CA 1
ATOM 3517 C C . PHE B 1 148 ? 20.571 56.105 93.996 1.00 42.56 148 PHE B C 1
ATOM 3518 O O . PHE B 1 148 ? 19.487 56.572 93.631 1.00 45.98 148 PHE B O 1
ATOM 3526 N N . LYS B 1 149 ? 20.844 55.829 95.267 1.00 48.07 149 LYS B N 1
ATOM 3527 C CA . LYS B 1 149 ? 19.941 56.141 96.365 1.00 50.79 149 LYS B CA 1
ATOM 3528 C C . LYS B 1 149 ? 20.610 57.122 97.327 1.00 54.19 149 LYS B C 1
ATOM 3529 O O . LYS B 1 149 ? 21.842 57.224 97.364 1.00 49.78 149 LYS B O 1
ATOM 3535 N N . PRO B 1 150 ? 19.824 57.873 98.109 1.00 53.54 150 PRO B N 1
ATOM 3536 C CA . PRO B 1 150 ? 20.405 58.963 98.921 1.00 56.24 150 PRO B CA 1
ATOM 3537 C C . PRO B 1 150 ? 21.667 58.602 99.699 1.00 59.10 150 PRO B C 1
ATOM 3538 O O . PRO B 1 150 ? 22.549 59.459 99.846 1.00 59.03 150 PRO B O 1
ATOM 3542 N N . ARG B 1 151 ? 21.795 57.356 100.172 1.00 57.66 151 ARG B N 1
ATOM 3543 C CA . ARG B 1 151 ? 22.933 56.924 100.986 1.00 60.85 151 ARG B CA 1
ATOM 3544 C C . ARG B 1 151 ? 24.261 56.898 100.237 1.00 65.52 151 ARG B C 1
ATOM 3545 O O . ARG B 1 151 ? 25.311 56.740 100.872 1.00 60.06 151 ARG B O 1
ATOM 3553 N N . SER B 1 152 ? 24.250 57.047 98.915 1.00 70.10 152 SER B N 1
ATOM 3554 C CA . SER B 1 152 ? 25.340 56.501 98.106 1.00 65.64 152 SER B CA 1
ATOM 3555 C C . SER B 1 152 ? 26.602 57.367 98.060 1.00 68.52 152 SER B C 1
ATOM 3556 O O . SER B 1 152 ? 27.154 57.591 96.977 1.00 68.00 152 SER B O 1
ATOM 3559 N N . LEU B 1 153 ? 27.105 57.818 99.219 1.00 68.20 153 LEU B N 1
ATOM 3560 C CA . LEU B 1 153 ? 28.305 58.658 99.220 1.00 71.93 153 LEU B CA 1
ATOM 3561 C C . LEU B 1 153 ? 29.334 58.320 100.295 1.00 70.59 153 LEU B C 1
ATOM 3562 O O . LEU B 1 153 ? 30.478 58.779 100.185 1.00 67.44 153 LEU B O 1
ATOM 3567 N N . ASP B 1 154 ? 28.987 57.551 101.327 1.00 65.07 154 ASP B N 1
ATOM 3568 C CA . ASP B 1 154 ? 29.965 57.082 102.305 1.00 70.23 154 ASP B CA 1
ATOM 3569 C C . ASP B 1 154 ? 30.783 55.911 101.777 1.00 72.49 154 ASP B C 1
ATOM 3570 O O . ASP B 1 154 ? 31.846 55.601 102.332 1.00 56.70 154 ASP B O 1
ATOM 3575 N N . ILE B 1 155 ? 30.340 55.301 100.681 1.00 73.62 155 ILE B N 1
ATOM 3576 C CA . ILE B 1 155 ? 30.718 53.945 100.315 1.00 62.12 155 ILE B CA 1
ATOM 3577 C C . ILE B 1 155 ? 31.556 53.959 99.044 1.00 55.66 155 ILE B C 1
ATOM 3578 O O . ILE B 1 155 ? 31.305 54.739 98.119 1.00 50.92 155 ILE B O 1
ATOM 3583 N N . ASP B 1 156 ? 32.555 53.086 99.013 1.00 54.83 156 ASP B N 1
ATOM 3584 C CA . ASP B 1 156 ? 33.390 52.849 97.841 1.00 51.21 156 ASP B CA 1
ATOM 3585 C C . ASP B 1 156 ? 32.699 51.829 96.935 1.00 38.28 156 ASP B C 1
ATOM 3586 O O . ASP B 1 156 ? 32.419 50.706 97.374 1.00 40.25 156 ASP B O 1
ATOM 3591 N N . VAL B 1 157 ? 32.435 52.205 95.674 1.00 34.60 157 VAL B N 1
ATOM 3592 C CA . VAL B 1 157 ? 31.735 51.285 94.762 1.00 34.49 157 VAL B CA 1
ATOM 3593 C C . VAL B 1 157 ? 32.507 49.980 94.603 1.00 27.93 157 VAL B C 1
ATOM 3594 O O . VAL B 1 157 ? 31.909 48.916 94.384 1.00 23.26 157 VAL B O 1
ATOM 3598 N N . ILE B 1 158 ? 33.834 50.033 94.736 1.00 22.61 158 ILE B N 1
ATOM 3599 C CA . ILE B 1 158 ? 34.626 48.816 94.871 1.00 23.23 158 ILE B CA 1
ATOM 3600 C C . ILE B 1 158 ? 34.350 48.138 96.213 1.00 26.64 158 ILE B C 1
ATOM 3601 O O . ILE B 1 158 ? 34.041 46.942 96.266 1.00 28.09 158 ILE B O 1
ATOM 3606 N N . MET B 1 159 ? 34.452 48.889 97.319 1.00 28.15 159 MET B N 1
ATOM 3607 C CA . MET B 1 159 ? 34.400 48.277 98.650 1.00 29.17 159 MET B CA 1
ATOM 3608 C C . MET B 1 159 ? 32.999 47.858 99.069 1.00 28.54 159 MET B C 1
ATOM 3609 O O . MET B 1 159 ? 32.856 46.953 99.896 1.00 35.66 159 MET B O 1
ATOM 3614 N N . ASP B 1 160 ? 31.952 48.493 98.557 1.00 27.89 160 ASP B N 1
ATOM 3615 C CA . ASP B 1 160 ? 30.634 48.022 98.952 1.00 37.28 160 ASP B CA 1
ATOM 3616 C C . ASP B 1 160 ? 29.937 47.158 97.907 1.00 31.16 160 ASP B C 1
ATOM 3617 O O . ASP B 1 160 ? 29.069 46.367 98.283 1.00 33.10 160 ASP B O 1
ATOM 3622 N N . LEU B 1 161 ? 30.276 47.269 96.619 1.00 29.62 161 LEU B N 1
ATOM 3623 C CA . LEU B 1 161 ? 29.587 46.492 95.587 1.00 30.79 161 LEU B CA 1
ATOM 3624 C C . LEU B 1 161 ? 30.479 45.435 94.952 1.00 24.46 161 LEU B C 1
ATOM 3625 O O . LEU B 1 161 ? 30.173 44.237 95.004 1.00 23.76 161 LEU B O 1
ATOM 3630 N N . MET B 1 162 ? 31.593 45.849 94.350 1.00 24.02 162 MET B N 1
ATOM 3631 C CA . MET B 1 162 ? 32.383 44.903 93.577 1.00 24.44 162 MET B CA 1
ATOM 3632 C C . MET B 1 162 ? 32.986 43.823 94.465 1.00 24.81 162 MET B C 1
ATOM 3633 O O . MET B 1 162 ? 33.207 42.697 94.002 1.00 20.56 162 MET B O 1
ATOM 3638 N N . ILE B 1 163 ? 33.219 44.148 95.745 1.00 20.12 163 ILE B N 1
ATOM 3639 C CA . ILE B 1 163 ? 33.864 43.235 96.683 1.00 20.97 163 ILE B CA 1
ATOM 3640 C C . ILE B 1 163 ? 33.124 41.908 96.803 1.00 17.65 163 ILE B C 1
ATOM 3641 O O . ILE B 1 163 ? 33.751 40.879 97.068 1.00 23.18 163 ILE B O 1
ATOM 3646 N N . HIS B 1 164 ? 31.795 41.895 96.624 1.00 22.65 164 HIS B N 1
ATOM 3647 C CA . HIS B 1 164 ? 31.060 40.627 96.664 1.00 20.85 164 HIS B CA 1
ATOM 3648 C C . HIS B 1 164 ? 31.545 39.681 95.572 1.00 20.45 164 HIS B C 1
ATOM 3649 O O . HIS B 1 164 ? 31.721 38.473 95.796 1.00 21.38 164 HIS B O 1
ATOM 3656 N N . ASP B 1 165 ? 31.753 40.232 94.383 1.00 20.05 165 ASP B N 1
ATOM 3657 C CA . ASP B 1 165 ? 32.159 39.444 93.199 1.00 21.77 165 ASP B CA 1
ATOM 3658 C C . ASP B 1 165 ? 33.653 39.140 93.259 1.00 23.23 165 ASP B C 1
ATOM 3659 O O . ASP B 1 165 ? 34.021 38.105 92.788 1.00 22.32 165 ASP B O 1
ATOM 3664 N N . LEU B 1 166 ? 34.428 40.033 93.855 1.00 18.02 166 LEU B N 1
ATOM 3665 C CA . LEU B 1 166 ? 35.860 39.756 94.066 1.00 20.01 166 LEU B CA 1
ATOM 3666 C C . LEU B 1 166 ? 35.949 38.567 95.031 1.00 22.51 166 LEU B C 1
ATOM 3667 O O . LEU B 1 166 ? 36.655 37.676 94.747 1.00 22.82 166 LEU B O 1
ATOM 3672 N N . ASP B 1 167 ? 35.140 38.551 96.077 1.00 21.52 167 ASP B N 1
ATOM 3673 C CA . ASP B 1 167 ? 35.178 37.422 97.025 1.00 22.11 167 ASP B CA 1
ATOM 3674 C C . ASP B 1 167 ? 34.725 36.128 96.335 1.00 26.02 167 ASP B C 1
ATOM 3675 O O . ASP B 1 167 ? 35.383 35.151 96.531 1.00 21.30 167 ASP B O 1
ATOM 3680 N N . LEU B 1 168 ? 33.617 36.144 95.590 1.00 20.08 168 LEU B N 1
ATOM 3681 C CA . LEU B 1 168 ? 33.191 34.906 94.936 1.00 22.95 168 LEU B CA 1
ATOM 3682 C C . LEU B 1 168 ? 34.268 34.400 93.986 1.00 21.55 168 LEU B C 1
ATOM 3683 O O . LEU B 1 168 ? 34.484 33.187 93.875 1.00 22.47 168 LEU B O 1
ATOM 3688 N N . THR B 1 169 ? 34.947 35.315 93.285 1.00 20.44 169 THR B N 1
ATOM 3689 C CA . THR B 1 169 ? 36.066 34.942 92.425 1.00 20.29 169 THR B CA 1
ATOM 3690 C C . THR B 1 169 ? 37.140 34.210 93.220 1.00 21.50 169 THR B C 1
ATOM 3691 O O . THR B 1 169 ? 37.555 33.095 92.861 1.00 18.16 169 THR B O 1
ATOM 3695 N N . LEU B 1 170 ? 37.605 34.831 94.310 1.00 18.57 170 LEU B N 1
ATOM 3696 C CA . LEU B 1 170 ? 38.654 34.199 95.106 1.00 24.86 170 LEU B CA 1
ATOM 3697 C C . LEU B 1 170 ? 38.188 32.866 95.668 1.00 22.15 170 LEU B C 1
ATOM 3698 O O . LEU B 1 170 ? 38.976 31.922 95.764 1.00 25.12 170 LEU B O 1
ATOM 3703 N N . LEU B 1 171 ? 36.895 32.757 95.983 1.00 22.28 171 LEU B N 1
ATOM 3704 C CA . LEU B 1 171 ? 36.360 31.551 96.596 1.00 24.59 171 LEU B CA 1
ATOM 3705 C C . LEU B 1 171 ? 36.298 30.406 95.594 1.00 19.14 171 LEU B C 1
ATOM 3706 O O . LEU B 1 171 ? 36.757 29.297 95.874 1.00 26.55 171 LEU B O 1
ATOM 3711 N N . LEU B 1 172 ? 35.717 30.654 94.426 1.00 22.77 172 LEU B N 1
ATOM 3712 C CA . LEU B 1 172 ? 35.548 29.587 93.449 1.00 18.55 172 LEU B CA 1
ATOM 3713 C C . LEU B 1 172 ? 36.876 29.164 92.845 1.00 23.21 172 LEU B C 1
ATOM 3714 O O . LEU B 1 172 ? 37.056 27.982 92.530 1.00 24.85 172 LEU B O 1
ATOM 3719 N N . THR B 1 173 ? 37.820 30.099 92.690 1.00 21.03 173 THR B N 1
ATOM 3720 C CA . THR B 1 173 ? 39.096 29.742 92.074 1.00 23.81 173 THR B CA 1
ATOM 3721 C C . THR B 1 173 ? 40.066 29.127 93.079 1.00 23.75 173 THR B C 1
ATOM 3722 O O . THR B 1 173 ? 40.837 28.225 92.734 1.00 27.21 173 THR B O 1
ATOM 3726 N N . GLY B 1 174 ? 40.062 29.613 94.315 1.00 27.03 174 GLY B N 1
ATOM 3727 C CA . GLY B 1 174 ? 41.125 29.272 95.237 1.00 22.49 174 GLY B CA 1
ATOM 3728 C C . GLY B 1 174 ? 42.478 29.777 94.801 1.00 28.99 174 GLY B C 1
ATOM 3729 O O . GLY B 1 174 ? 43.502 29.189 95.161 1.00 33.06 174 GLY B O 1
ATOM 3730 N N . ALA B 1 175 ? 42.516 30.858 94.036 1.00 26.12 175 ALA B N 1
ATOM 3731 C CA . ALA B 1 175 ? 43.754 31.347 93.466 1.00 25.91 175 ALA B CA 1
ATOM 3732 C C . ALA B 1 175 ? 44.037 32.760 93.959 1.00 28.79 175 ALA B C 1
ATOM 3733 O O . ALA B 1 175 ? 43.195 33.426 94.570 1.00 27.73 175 ALA B O 1
ATOM 3735 N N . GLU B 1 176 ? 45.244 33.208 93.684 1.00 28.78 176 GLU B N 1
ATOM 3736 C CA . GLU B 1 176 ? 45.755 34.520 94.028 1.00 29.38 176 GLU B CA 1
ATOM 3737 C C . GLU B 1 176 ? 45.756 35.438 92.814 1.00 27.47 176 GLU B C 1
ATOM 3738 O O . GLU B 1 176 ? 46.091 35.005 91.708 1.00 26.91 176 GLU B O 1
ATOM 3744 N N . PRO B 1 177 ? 45.416 36.709 92.992 1.00 27.24 177 PRO B N 1
ATOM 3745 C CA . PRO B 1 177 ? 45.537 37.651 91.879 1.00 26.60 177 PRO B CA 1
ATOM 3746 C C . PRO B 1 177 ? 46.999 37.875 91.523 1.00 29.68 177 PRO B C 1
ATOM 3747 O O . PRO B 1 177 ? 47.867 37.966 92.393 1.00 30.36 177 PRO B O 1
ATOM 3751 N N . VAL B 1 178 ? 47.264 37.947 90.224 1.00 23.08 178 VAL B N 1
ATOM 3752 C CA . VAL B 1 178 ? 48.571 38.339 89.722 1.00 26.16 178 VAL B CA 1
ATOM 3753 C C . VAL B 1 178 ? 48.511 39.592 88.870 1.00 36.81 178 VAL B C 1
ATOM 3754 O O . VAL B 1 178 ? 49.563 40.187 88.591 1.00 34.98 178 VAL B O 1
ATOM 3758 N N . ASP B 1 179 ? 47.345 39.972 88.366 1.00 28.53 179 ASP B N 1
ATOM 3759 C CA . ASP B 1 179 ? 47.259 41.190 87.582 1.00 33.91 179 ASP B CA 1
ATOM 3760 C C . ASP B 1 179 ? 45.892 41.786 87.823 1.00 26.71 179 ASP B C 1
ATOM 3761 O O . ASP B 1 179 ? 44.902 41.054 87.800 1.00 22.40 179 ASP B O 1
ATOM 3766 N N . VAL B 1 180 ? 45.845 43.096 88.057 1.00 23.67 180 VAL B N 1
ATOM 3767 C CA . VAL B 1 180 ? 44.591 43.838 88.104 1.00 22.30 180 VAL B CA 1
ATOM 3768 C C . VAL B 1 180 ? 44.710 45.068 87.219 1.00 28.93 180 VAL B C 1
ATOM 3769 O O . VAL B 1 180 ? 45.596 45.906 87.424 1.00 24.96 180 VAL B O 1
ATOM 3773 N N . ARG B 1 181 ? 43.821 45.169 86.242 1.00 24.25 181 ARG B N 1
ATOM 3774 C CA . ARG B 1 181 ? 43.612 46.365 85.453 1.00 24.06 181 ARG B CA 1
ATOM 3775 C C . ARG B 1 181 ? 42.173 46.788 85.682 1.00 25.64 181 ARG B C 1
ATOM 3776 O O . ARG B 1 181 ? 41.337 45.970 86.075 1.00 20.66 181 ARG B O 1
ATOM 3784 N N . ALA B 1 182 ? 41.887 48.069 85.462 1.00 22.37 182 ALA B N 1
ATOM 3785 C CA . ALA B 1 182 ? 40.604 48.587 85.923 1.00 23.81 182 ALA B CA 1
ATOM 3786 C C . ALA B 1 182 ? 40.352 49.971 85.344 1.00 23.49 182 ALA B C 1
ATOM 3787 O O . ALA B 1 182 ? 41.281 50.755 85.163 1.00 21.11 182 ALA B O 1
ATOM 3789 N N . VAL B 1 183 ? 39.083 50.256 85.079 1.00 14.80 183 VAL B N 1
ATOM 3790 C CA . VAL B 1 183 ? 38.624 51.584 84.722 1.00 22.01 183 VAL B CA 1
ATOM 3791 C C . VAL B 1 183 ? 37.625 51.992 85.785 1.00 19.88 183 VAL B C 1
ATOM 3792 O O . VAL B 1 183 ? 36.977 51.154 86.417 1.00 16.70 183 VAL B O 1
ATOM 3796 N N . GLY B 1 184 ? 37.501 53.290 85.976 1.00 19.30 184 GLY B N 1
ATOM 3797 C CA . GLY B 1 184 ? 36.683 53.795 87.052 1.00 21.15 184 GLY B CA 1
ATOM 3798 C C . GLY B 1 184 ? 36.365 55.248 86.829 1.00 26.81 184 GLY B C 1
ATOM 3799 O O . GLY B 1 184 ? 37.213 56.025 86.367 1.00 20.05 184 GLY B O 1
ATOM 3800 N N . VAL B 1 185 ? 35.118 55.597 87.130 1.00 30.79 185 VAL B N 1
ATOM 3801 C CA . VAL B 1 185 ? 34.583 56.935 86.950 1.00 38.53 185 VAL B CA 1
ATOM 3802 C C . VAL B 1 185 ? 33.905 57.372 88.235 1.00 40.86 185 VAL B C 1
ATOM 3803 O O . VAL B 1 185 ? 33.059 56.653 88.789 1.00 31.51 185 VAL B O 1
ATOM 3807 N N . ALA B 1 186 ? 34.256 58.560 88.691 1.00 49.25 186 ALA B N 1
ATOM 3808 C CA . ALA B 1 186 ? 33.426 59.282 89.636 1.00 51.47 186 ALA B CA 1
ATOM 3809 C C . ALA B 1 186 ? 32.551 60.226 88.824 1.00 45.05 186 ALA B C 1
ATOM 3810 O O . ALA B 1 186 ? 33.055 61.138 88.163 1.00 49.16 186 ALA B O 1
ATOM 3812 N N . ALA B 1 187 ? 31.244 59.974 88.834 1.00 46.34 187 ALA B N 1
ATOM 3813 C CA . ALA B 1 187 ? 30.290 60.811 88.117 1.00 51.08 187 ALA B CA 1
ATOM 3814 C C . ALA B 1 187 ? 29.801 61.971 88.974 1.00 49.48 187 ALA B C 1
ATOM 3815 O O . ALA B 1 187 ? 29.752 63.116 88.510 1.00 46.85 187 ALA B O 1
ATOM 3817 N N . VAL B 1 188 ? 29.458 61.686 90.224 1.00 44.64 188 VAL B N 1
ATOM 3818 C CA . VAL B 1 188 ? 28.890 62.685 91.117 1.00 51.44 188 VAL B CA 1
ATOM 3819 C C . VAL B 1 188 ? 29.977 63.526 91.782 1.00 57.13 188 VAL B C 1
ATOM 3820 O O . VAL B 1 188 ? 29.824 64.741 91.932 1.00 50.10 188 VAL B O 1
ATOM 3824 N N . THR B 1 189 ? 31.087 62.890 92.138 1.00 56.78 189 THR B N 1
ATOM 3825 C CA . THR B 1 189 ? 32.136 63.441 92.997 1.00 55.04 189 THR B CA 1
ATOM 3826 C C . THR B 1 189 ? 33.450 63.075 92.311 1.00 59.47 189 THR B C 1
ATOM 3827 O O . THR B 1 189 ? 33.484 62.852 91.097 1.00 59.99 189 THR B O 1
ATOM 3831 N N . ASP B 1 190 ? 34.571 63.070 93.043 1.00 68.10 190 ASP B N 1
ATOM 3832 C CA . ASP B 1 190 ? 35.736 62.326 92.567 1.00 69.57 190 ASP B CA 1
ATOM 3833 C C . ASP B 1 190 ? 35.974 61.062 93.409 1.00 67.52 190 ASP B C 1
ATOM 3834 O O . ASP B 1 190 ? 37.109 60.605 93.575 1.00 72.65 190 ASP B O 1
ATOM 3839 N N . LYS B 1 191 ? 34.880 60.465 93.904 1.00 63.66 191 LYS B N 1
ATOM 3840 C CA . LYS B 1 191 ? 34.848 59.121 94.482 1.00 53.31 191 LYS B CA 1
ATOM 3841 C C . LYS B 1 191 ? 34.155 58.177 93.501 1.00 49.91 191 LYS B C 1
ATOM 3842 O O . LYS B 1 191 ? 32.993 58.401 93.147 1.00 53.22 191 LYS B O 1
ATOM 3848 N N . ALA B 1 192 ? 34.857 57.123 93.080 1.00 37.29 192 ALA B N 1
ATOM 3849 C CA . ALA B 1 192 ? 34.409 56.288 91.964 1.00 42.56 192 ALA B CA 1
ATOM 3850 C C . ALA B 1 192 ? 32.976 55.789 92.149 1.00 38.18 192 ALA B C 1
ATOM 3851 O O . ALA B 1 192 ? 32.653 55.137 93.147 1.00 42.95 192 ALA B O 1
ATOM 3853 N N . ASP B 1 193 ? 32.119 56.116 91.182 1.00 31.59 193 ASP B N 1
ATOM 3854 C CA . ASP B 1 193 ? 30.723 55.702 91.170 1.00 35.53 193 ASP B CA 1
ATOM 3855 C C . ASP B 1 193 ? 30.479 54.519 90.246 1.00 32.35 193 ASP B C 1
ATOM 3856 O O . ASP B 1 193 ? 29.398 53.925 90.295 1.00 27.61 193 ASP B O 1
ATOM 3861 N N . MET B 1 194 ? 31.451 54.178 89.433 1.00 29.86 194 MET B N 1
ATOM 3862 C CA . MET B 1 194 ? 31.343 52.999 88.551 1.00 32.24 194 MET B CA 1
ATOM 3863 C C . MET B 1 194 ? 32.759 52.526 88.244 1.00 28.51 194 MET B C 1
ATOM 3864 O O . MET B 1 194 ? 33.672 53.344 88.235 1.00 27.72 194 MET B O 1
ATOM 3869 N N . ALA B 1 195 ? 32.902 51.240 88.019 1.00 20.51 195 ALA B N 1
ATOM 3870 C CA . ALA B 1 195 ? 34.214 50.675 87.766 1.00 22.16 195 ALA B CA 1
ATOM 3871 C C . ALA B 1 195 ? 34.057 49.326 87.085 1.00 23.04 195 ALA B C 1
ATOM 3872 O O . ALA B 1 195 ? 33.014 48.670 87.184 1.00 19.76 195 ALA B O 1
ATOM 3874 N N . THR B 1 196 ? 35.114 48.929 86.386 1.00 20.66 196 THR B N 1
ATOM 3875 C CA . THR B 1 196 ? 35.212 47.595 85.823 1.00 16.14 196 THR B CA 1
ATOM 3876 C C . THR B 1 196 ? 36.649 47.131 86.002 1.00 17.68 196 THR B C 1
ATOM 3877 O O . THR B 1 196 ? 37.589 47.855 85.664 1.00 16.59 196 THR B O 1
ATOM 3881 N N . ALA B 1 197 ? 36.802 45.940 86.578 1.00 19.78 197 ALA B N 1
ATOM 3882 C CA . ALA B 1 197 ? 38.087 45.313 86.828 1.00 15.77 197 ALA B CA 1
ATOM 3883 C C . ALA B 1 197 ? 38.260 44.096 85.931 1.00 16.15 197 ALA B C 1
ATOM 3884 O O . ALA B 1 197 ? 37.314 43.327 85.708 1.00 14.21 197 ALA B O 1
ATOM 3886 N N . TRP B 1 198 ? 39.485 43.935 85.438 1.00 16.31 198 TRP B N 1
ATOM 3887 C CA . TRP B 1 198 ? 39.962 42.786 84.678 1.00 20.13 198 TRP B CA 1
ATOM 3888 C C . TRP B 1 198 ? 41.099 42.194 85.501 1.00 21.23 198 TRP B C 1
ATOM 3889 O O . TRP B 1 198 ? 42.171 42.803 85.626 1.00 19.31 198 TRP B O 1
ATOM 3900 N N . MET B 1 199 ? 40.836 41.041 86.110 1.00 20.42 199 MET B N 1
ATOM 3901 C CA . MET B 1 199 ? 41.709 40.440 87.109 1.00 23.37 199 MET B CA 1
ATOM 3902 C C . MET B 1 199 ? 42.210 39.109 86.575 1.00 23.26 199 MET B C 1
ATOM 3903 O O . MET B 1 199 ? 41.412 38.241 86.212 1.00 18.51 199 MET B O 1
ATOM 3908 N N . THR B 1 200 ? 43.523 38.952 86.521 1.00 21.17 200 THR B N 1
ATOM 3909 C CA . THR B 1 200 ? 44.144 37.703 86.128 1.00 23.55 200 THR B CA 1
ATOM 3910 C C . THR B 1 200 ? 44.720 37.060 87.381 1.00 21.58 200 THR B C 1
ATOM 3911 O O . THR B 1 200 ? 45.474 37.699 88.118 1.00 25.45 200 THR B O 1
ATOM 3915 N N . LEU B 1 201 ? 44.335 35.819 87.632 1.00 24.53 201 LEU B N 1
ATOM 3916 C CA . LEU B 1 201 ? 44.784 35.076 88.797 1.00 24.77 201 LEU B CA 1
ATOM 3917 C C . LEU B 1 201 ? 45.864 34.085 88.374 1.00 24.27 201 LEU B C 1
ATOM 3918 O O . LEU B 1 201 ? 46.065 33.833 87.186 1.00 23.38 201 LEU B O 1
ATOM 3923 N N . ASN B 1 202 ? 46.575 33.527 89.363 1.00 25.07 202 ASN B N 1
ATOM 3924 C CA . ASN B 1 202 ? 47.793 32.777 89.058 1.00 25.04 202 ASN B CA 1
ATOM 3925 C C . ASN B 1 202 ? 47.534 31.363 88.555 1.00 28.57 202 ASN B C 1
ATOM 3926 O O . ASN B 1 202 ? 48.486 30.688 88.157 1.00 28.55 202 ASN B O 1
ATOM 3931 N N . ASN B 1 203 ? 46.293 30.893 88.565 1.00 23.98 203 ASN B N 1
ATOM 3932 C CA . ASN B 1 203 ? 45.961 29.674 87.844 1.00 27.41 203 ASN B CA 1
ATOM 3933 C C . ASN B 1 203 ? 45.560 29.967 86.406 1.00 33.08 203 ASN B C 1
ATOM 3934 O O . ASN B 1 203 ? 45.251 29.034 85.657 1.00 32.06 203 ASN B O 1
ATOM 3939 N N . GLY B 1 204 ? 45.550 31.244 86.014 1.00 28.56 204 GLY B N 1
ATOM 3940 C CA . GLY B 1 204 ? 45.150 31.639 84.690 1.00 26.41 204 GLY B CA 1
ATOM 3941 C C . GLY B 1 204 ? 43.688 31.985 84.539 1.00 25.69 204 GLY B C 1
ATOM 3942 O O . GLY B 1 204 ? 43.269 32.316 83.427 1.00 32.71 204 GLY B O 1
ATOM 3943 N N . THR B 1 205 ? 42.892 31.902 85.604 1.00 24.73 205 THR B N 1
ATOM 3944 C CA . THR B 1 205 ? 41.526 32.408 85.531 1.00 26.37 205 THR B CA 1
ATOM 3945 C C . THR B 1 205 ? 41.549 33.907 85.234 1.00 26.36 205 THR B C 1
ATOM 3946 O O . THR B 1 205 ? 42.502 34.612 85.578 1.00 26.41 205 THR B O 1
ATOM 3950 N N . VAL B 1 206 ? 40.503 34.391 84.567 1.00 22.36 206 VAL B N 1
ATOM 3951 C CA . VAL B 1 206 ? 40.271 35.823 84.383 1.00 22.90 206 VAL B CA 1
ATOM 3952 C C . VAL B 1 206 ? 38.903 36.161 84.957 1.00 19.36 206 VAL B C 1
ATOM 3953 O O . VAL B 1 206 ? 37.930 35.436 84.714 1.00 23.07 206 VAL B O 1
ATOM 3957 N N . ALA B 1 207 ? 38.830 37.266 85.696 1.00 15.87 207 ALA B N 1
ATOM 3958 C CA . ALA B 1 207 ? 37.594 37.783 86.265 1.00 17.44 207 ALA B CA 1
ATOM 3959 C C . ALA B 1 207 ? 37.318 39.172 85.701 1.00 17.25 207 ALA B C 1
ATOM 3960 O O . ALA B 1 207 ? 38.147 40.079 85.839 1.00 17.81 207 ALA B O 1
ATOM 3962 N N . ASN B 1 208 ? 36.139 39.345 85.117 1.00 16.28 208 ASN B N 1
ATOM 3963 C CA . ASN B 1 208 ? 35.714 40.580 84.465 1.00 15.09 208 ASN B CA 1
ATOM 3964 C C . ASN B 1 208 ? 34.498 41.086 85.233 1.00 17.47 208 ASN B C 1
ATOM 3965 O O . ASN B 1 208 ? 33.388 40.566 85.074 1.00 15.63 208 ASN B O 1
ATOM 3970 N N . LEU B 1 209 ? 34.702 42.100 86.068 1.00 18.70 209 LEU B N 1
ATOM 3971 C CA . LEU B 1 209 ? 33.731 42.462 87.091 1.00 18.04 209 LEU B CA 1
ATOM 3972 C C . LEU B 1 209 ? 33.362 43.928 86.945 1.00 20.51 209 LEU B C 1
ATOM 3973 O O . LEU B 1 209 ? 34.238 44.797 86.984 1.00 20.86 209 LEU B O 1
ATOM 3978 N N . ALA B 1 210 ? 32.071 44.202 86.791 1.00 21.05 210 ALA B N 1
ATOM 3979 C CA . ALA B 1 210 ? 31.574 45.565 86.650 1.00 22.61 210 ALA B CA 1
ATOM 3980 C C . ALA B 1 210 ? 30.678 45.893 87.829 1.00 24.37 210 ALA B C 1
ATOM 3981 O O . ALA B 1 210 ? 29.923 45.037 88.301 1.00 22.78 210 ALA B O 1
ATOM 3983 N N . ALA B 1 211 ? 30.786 47.126 88.320 1.00 17.92 211 ALA B N 1
ATOM 3984 C CA . ALA B 1 211 ? 29.957 47.573 89.421 1.00 21.60 211 ALA B CA 1
ATOM 3985 C C . ALA B 1 211 ? 29.639 49.047 89.231 1.00 21.56 211 ALA B C 1
ATOM 3986 O O . ALA B 1 211 ? 30.515 49.850 88.903 1.00 20.50 211 ALA B O 1
ATOM 3988 N N . SER B 1 212 ? 28.383 49.405 89.441 1.00 20.46 212 SER B N 1
ATOM 3989 C CA . SER B 1 212 ? 28.018 50.799 89.285 1.00 25.52 212 SER B CA 1
ATOM 3990 C C . SER B 1 212 ? 26.856 51.097 90.211 1.00 28.62 212 SER B C 1
ATOM 3991 O O . SER B 1 212 ? 25.916 50.300 90.319 1.00 27.56 212 SER B O 1
ATOM 3994 N N . ARG B 1 213 ? 26.947 52.262 90.835 1.00 20.94 213 ARG B N 1
ATOM 3995 C CA . ARG B 1 213 ? 25.913 52.813 91.724 1.00 27.90 213 ARG B CA 1
ATOM 3996 C C . ARG B 1 213 ? 25.123 53.904 90.992 1.00 28.16 213 ARG B C 1
ATOM 3997 O O . ARG B 1 213 ? 24.356 54.550 91.631 1.00 29.62 213 ARG B O 1
ATOM 4005 N N . VAL B 1 214 ? 25.360 54.120 89.705 1.00 30.49 214 VAL B N 1
ATOM 4006 C CA . VAL B 1 214 ? 24.550 55.034 88.893 1.00 26.34 214 VAL B CA 1
ATOM 4007 C C . VAL B 1 214 ? 24.173 54.315 87.611 1.00 35.81 214 VAL B C 1
ATOM 4008 O O . VAL B 1 214 ? 24.815 54.482 86.563 1.00 40.51 214 VAL B O 1
ATOM 4012 N N . VAL B 1 215 ? 23.071 53.566 87.642 1.00 32.13 215 VAL B N 1
ATOM 4013 C CA . VAL B 1 215 ? 22.446 53.018 86.451 1.00 29.93 215 VAL B CA 1
ATOM 4014 C C . VAL B 1 215 ? 20.956 53.244 86.609 1.00 30.70 215 VAL B C 1
ATOM 4015 O O . VAL B 1 215 ? 20.451 53.457 87.714 1.00 26.57 215 VAL B O 1
ATOM 4019 N N . ARG B 1 216 ? 20.251 53.180 85.503 1.00 30.21 216 ARG B N 1
ATOM 4020 C CA . ARG B 1 216 ? 18.804 53.413 85.589 1.00 32.51 216 ARG B CA 1
ATOM 4021 C C . ARG B 1 216 ? 18.130 52.242 86.296 1.00 32.13 216 ARG B C 1
ATOM 4022 O O . ARG B 1 216 ? 17.296 52.505 87.100 1.00 35.03 216 ARG B O 1
ATOM 4030 N N . GLU B 1 217 ? 18.594 51.014 86.071 1.00 27.68 217 GLU B N 1
ATOM 4031 C CA . GLU B 1 217 ? 17.899 49.817 86.536 1.00 34.05 217 GLU B CA 1
ATOM 4032 C C . GLU B 1 217 ? 18.846 48.773 87.129 1.00 35.97 217 GLU B C 1
ATOM 4033 O O . GLU B 1 217 ? 19.946 48.552 86.596 1.00 27.59 217 GLU B O 1
ATOM 4039 N N . PRO B 1 218 ? 18.437 48.100 88.206 1.00 27.65 218 PRO B N 1
ATOM 4040 C CA . PRO B 1 218 ? 19.354 47.177 88.896 1.00 30.50 218 PRO B CA 1
ATOM 4041 C C . PRO B 1 218 ? 19.592 45.902 88.101 1.00 26.55 218 PRO B C 1
ATOM 4042 O O . PRO B 1 218 ? 18.683 45.372 87.459 1.00 25.59 218 PRO B O 1
ATOM 4046 N N . ALA B 1 219 ? 20.830 45.408 88.162 1.00 31.59 219 ALA B N 1
ATOM 4047 C CA . ALA B 1 219 ? 21.198 44.120 87.578 1.00 25.99 219 ALA B CA 1
ATOM 4048 C C . ALA B 1 219 ? 22.323 43.508 88.402 1.00 26.70 219 ALA B C 1
ATOM 4049 O O . ALA B 1 219 ? 23.363 44.138 88.588 1.00 24.72 219 ALA B O 1
ATOM 4051 N N . ARG B 1 220 ? 22.133 42.275 88.870 1.00 29.87 220 ARG B N 1
ATOM 4052 C CA . ARG B 1 220 ? 23.122 41.591 89.712 1.00 25.80 220 ARG B CA 1
ATOM 4053 C C . ARG B 1 220 ? 23.269 40.167 89.186 1.00 29.40 220 ARG B C 1
ATOM 4054 O O . ARG B 1 220 ? 22.500 39.276 89.551 1.00 23.62 220 ARG B O 1
ATOM 4062 N N . ARG B 1 221 ? 24.247 39.971 88.307 1.00 23.25 221 ARG B N 1
ATOM 4063 C CA . ARG B 1 221 ? 24.391 38.731 87.568 1.00 32.55 221 ARG B CA 1
ATOM 4064 C C . ARG B 1 221 ? 25.851 38.320 87.544 1.00 28.37 221 ARG B C 1
ATOM 4065 O O . ARG B 1 221 ? 26.751 39.165 87.612 1.00 25.13 221 ARG B O 1
ATOM 4073 N N . MET B 1 222 ? 26.070 37.011 87.441 1.00 23.91 222 MET B N 1
ATOM 4074 C CA . MET B 1 222 ? 27.405 36.449 87.279 1.00 24.18 222 MET B CA 1
ATOM 4075 C C . MET B 1 222 ? 27.322 35.262 86.333 1.00 26.65 222 MET B C 1
ATOM 4076 O O . MET B 1 222 ? 26.506 34.362 86.533 1.00 25.25 222 MET B O 1
ATOM 4081 N N . ARG B 1 223 ? 28.154 35.266 85.304 1.00 22.13 223 ARG B N 1
ATOM 4082 C CA . ARG B 1 223 ? 28.332 34.124 84.425 1.00 24.14 223 ARG B CA 1
ATOM 4083 C C . ARG B 1 223 ? 29.705 33.521 84.692 1.00 24.50 223 ARG B C 1
ATOM 4084 O O . ARG B 1 223 ? 30.713 34.239 84.732 1.00 21.98 223 ARG B O 1
ATOM 4092 N N . ILE B 1 224 ? 29.731 32.205 84.881 1.00 26.95 224 ILE B N 1
ATOM 4093 C CA . ILE B 1 224 ? 30.928 31.457 85.255 1.00 24.83 224 ILE B CA 1
ATOM 4094 C C . ILE B 1 224 ? 31.152 30.362 84.216 1.00 25.44 224 ILE B C 1
ATOM 4095 O O . ILE B 1 224 ? 30.288 29.504 84.026 1.00 25.50 224 ILE B O 1
ATOM 4100 N N . PHE B 1 225 ? 32.324 30.349 83.594 1.00 25.69 225 PHE B N 1
ATOM 4101 C CA . PHE B 1 225 ? 32.658 29.401 82.542 1.00 23.54 225 PHE B CA 1
ATOM 4102 C C . PHE B 1 225 ? 33.802 28.514 83.013 1.00 22.48 225 PHE B C 1
ATOM 4103 O O . PHE B 1 225 ? 34.958 28.960 83.089 1.00 23.60 225 PHE B O 1
ATOM 4111 N N . TRP B 1 226 ? 33.461 27.273 83.346 1.00 24.64 226 TRP B N 1
ATOM 4112 C CA . TRP B 1 226 ? 34.400 26.171 83.452 1.00 28.15 226 TRP B CA 1
ATOM 4113 C C . TRP B 1 226 ? 34.633 25.568 82.069 1.00 34.62 226 TRP B C 1
ATOM 4114 O O . TRP B 1 226 ? 34.047 25.998 81.073 1.00 31.70 226 TRP B O 1
ATOM 4125 N N . GLN B 1 227 ? 35.472 24.527 82.012 1.00 36.49 227 GLN B N 1
ATOM 4126 C CA . GLN B 1 227 ? 35.863 23.959 80.723 1.00 37.24 227 GLN B CA 1
ATOM 4127 C C . GLN B 1 227 ? 34.653 23.420 79.967 1.00 35.67 227 GLN B C 1
ATOM 4128 O O . GLN B 1 227 ? 34.472 23.708 78.777 1.00 33.06 227 GLN B O 1
ATOM 4134 N N . ASP B 1 228 ? 33.791 22.665 80.656 1.00 39.62 228 ASP B N 1
ATOM 4135 C CA . ASP B 1 228 ? 32.688 21.958 80.014 1.00 41.08 228 ASP B CA 1
ATOM 4136 C C . ASP B 1 228 ? 31.322 22.313 80.593 1.00 38.78 228 ASP B C 1
ATOM 4137 O O . ASP B 1 228 ? 30.333 21.641 80.269 1.00 39.49 228 ASP B O 1
ATOM 4142 N N . ARG B 1 229 ? 31.235 23.331 81.447 1.00 33.85 229 ARG B N 1
ATOM 4143 C CA . ARG B 1 229 ? 29.977 23.731 82.064 1.00 32.90 229 ARG B CA 1
ATOM 4144 C C . ARG B 1 229 ? 30.008 25.238 82.271 1.00 33.74 229 ARG B C 1
ATOM 4145 O O . ARG B 1 229 ? 31.037 25.785 82.679 1.00 33.33 229 ARG B O 1
ATOM 4153 N N . TYR B 1 230 ? 28.891 25.909 81.982 1.00 25.74 230 TYR B N 1
ATOM 4154 C CA . TYR B 1 230 ? 28.795 27.357 82.150 1.00 29.75 230 TYR B CA 1
ATOM 4155 C C . TYR B 1 230 ? 27.528 27.685 82.921 1.00 30.48 230 TYR B C 1
ATOM 4156 O O . TYR B 1 230 ? 26.440 27.227 82.566 1.00 28.59 230 TYR B O 1
ATOM 4165 N N . ALA B 1 231 ? 27.665 28.487 83.964 1.00 24.28 231 ALA B N 1
ATOM 4166 C CA . ALA B 1 231 ? 26.556 28.811 84.842 1.00 23.32 231 ALA B CA 1
ATOM 4167 C C . ALA B 1 231 ? 26.187 30.285 84.720 1.00 22.68 231 ALA B C 1
ATOM 4168 O O . ALA B 1 231 ? 27.061 31.157 84.651 1.00 17.91 231 ALA B O 1
ATOM 4170 N N . SER B 1 232 ? 24.889 30.549 84.686 1.00 17.58 232 SER B N 1
ATOM 4171 C CA A SER B 1 232 ? 24.340 31.896 84.751 0.59 22.37 232 SER B CA 1
ATOM 4172 C CA B SER B 1 232 ? 24.348 31.899 84.753 0.41 22.68 232 SER B CA 1
ATOM 4173 C C . SER B 1 232 ? 23.606 32.022 86.077 1.00 22.04 232 SER B C 1
ATOM 4174 O O . SER B 1 232 ? 22.582 31.359 86.291 1.00 24.37 232 SER B O 1
ATOM 4179 N N . VAL B 1 233 ? 24.155 32.831 86.971 1.00 17.72 233 VAL B N 1
ATOM 4180 C CA . VAL B 1 233 ? 23.572 33.138 88.263 1.00 20.72 233 VAL B CA 1
ATOM 4181 C C . VAL B 1 233 ? 22.939 34.517 88.154 1.00 26.69 233 VAL B C 1
ATOM 4182 O O . VAL B 1 233 ? 23.615 35.484 87.791 1.00 24.05 233 VAL B O 1
ATOM 4186 N N . ASP B 1 234 ? 21.647 34.613 88.431 1.00 24.77 234 ASP B N 1
ATOM 4187 C CA . ASP B 1 234 ? 20.957 35.902 88.489 1.00 30.62 234 ASP B CA 1
ATOM 4188 C C . ASP B 1 234 ? 20.599 36.136 89.955 1.00 23.67 234 ASP B C 1
ATOM 4189 O O . ASP B 1 234 ? 19.579 35.639 90.443 1.00 28.91 234 ASP B O 1
ATOM 4194 N N . PHE B 1 235 ? 21.469 36.861 90.658 1.00 24.12 235 PHE B N 1
ATOM 4195 C CA . PHE B 1 235 ? 21.246 37.133 92.077 1.00 26.67 235 PHE B CA 1
ATOM 4196 C C . PHE B 1 235 ? 19.919 37.851 92.308 1.00 33.18 235 PHE B C 1
ATOM 4197 O O . PHE B 1 235 ? 19.227 37.591 93.295 1.00 29.74 235 PHE B O 1
ATOM 4205 N N . LEU B 1 236 ? 19.547 38.771 91.419 1.00 35.02 236 LEU B N 1
ATOM 4206 C CA . LEU B 1 236 ? 18.347 39.557 91.688 1.00 35.85 236 LEU B CA 1
ATOM 4207 C C . LEU B 1 236 ? 17.096 38.692 91.595 1.00 36.44 236 LEU B C 1
ATOM 4208 O O . LEU B 1 236 ? 16.244 38.721 92.490 1.00 37.64 236 LEU B O 1
ATOM 4213 N N . ASN B 1 237 ? 16.991 37.886 90.540 1.00 35.37 237 ASN B N 1
ATOM 4214 C CA . ASN B 1 237 ? 15.866 36.981 90.353 1.00 37.28 237 ASN B CA 1
ATOM 4215 C C . ASN B 1 237 ? 15.974 35.698 91.168 1.00 38.01 237 ASN B C 1
ATOM 4216 O O . ASN B 1 237 ? 15.010 34.923 91.191 1.00 41.72 237 ASN B O 1
ATOM 4221 N N . ASN B 1 238 ? 17.099 35.461 91.839 1.00 34.25 238 ASN B N 1
ATOM 4222 C CA . ASN B 1 238 ? 17.386 34.189 92.510 1.00 35.90 238 ASN B CA 1
ATOM 4223 C C . ASN B 1 238 ? 17.262 33.017 91.528 1.00 36.21 238 ASN B C 1
ATOM 4224 O O . ASN B 1 238 ? 16.441 32.113 91.682 1.00 34.96 238 ASN B O 1
ATOM 4229 N N . THR B 1 239 ? 18.117 33.046 90.507 1.00 34.33 239 THR B N 1
ATOM 4230 C CA . THR B 1 239 ? 18.042 32.105 89.399 1.00 32.71 239 THR B CA 1
ATOM 4231 C C . THR B 1 239 ? 19.411 31.480 89.155 1.00 31.18 239 THR B C 1
ATOM 4232 O O . THR B 1 239 ? 20.435 32.159 89.277 1.00 23.61 239 THR B O 1
ATOM 4236 N N . LEU B 1 240 ? 19.427 30.183 88.829 1.00 26.36 240 LEU B N 1
ATOM 4237 C CA . LEU B 1 240 ? 20.658 29.498 88.440 1.00 28.53 240 LEU B CA 1
ATOM 4238 C C . LEU B 1 240 ? 20.373 28.567 87.274 1.00 26.31 240 LEU B C 1
ATOM 4239 O O . LEU B 1 240 ? 19.540 27.661 87.382 1.00 22.15 240 LEU B O 1
ATOM 4244 N N . HIS B 1 241 ? 21.065 28.792 86.167 1.00 26.70 241 HIS B N 1
ATOM 4245 C CA . HIS B 1 241 ? 20.998 27.897 85.027 1.00 25.48 241 HIS B CA 1
ATOM 4246 C C . HIS B 1 241 ? 22.398 27.389 84.726 1.00 28.46 241 HIS B C 1
ATOM 4247 O O . HIS B 1 241 ? 23.372 28.143 84.796 1.00 23.64 241 HIS B O 1
ATOM 4254 N N . ILE B 1 242 ? 22.498 26.096 84.436 1.00 27.42 242 ILE B N 1
ATOM 4255 C CA . ILE B 1 242 ? 23.761 25.446 84.111 1.00 28.01 242 ILE B CA 1
ATOM 4256 C C . ILE B 1 242 ? 23.639 24.836 82.720 1.00 35.57 242 ILE B C 1
ATOM 4257 O O . ILE B 1 242 ? 22.700 24.080 82.442 1.00 29.72 242 ILE B O 1
ATOM 4262 N N . TYR B 1 243 ? 24.571 25.191 81.845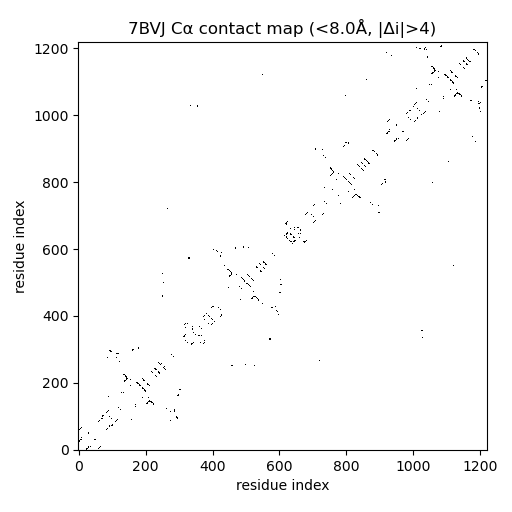 1.00 31.93 243 TYR B N 1
ATOM 4263 C CA . TYR B 1 243 ? 24.607 24.727 80.470 1.00 33.30 243 TYR B CA 1
ATOM 4264 C C . TYR B 1 243 ? 25.806 23.799 80.328 1.00 42.31 243 TYR B C 1
ATOM 4265 O O . TYR B 1 243 ? 26.945 24.199 80.610 1.00 39.67 243 TYR B O 1
ATOM 4274 N N . HIS B 1 244 ? 25.543 22.558 79.932 1.00 34.78 244 HIS B N 1
ATOM 4275 C CA . HIS B 1 244 ? 26.578 21.547 79.799 1.00 42.00 244 HIS B CA 1
ATOM 4276 C C . HIS B 1 244 ? 27.013 21.489 78.342 1.00 49.32 244 HIS B C 1
ATOM 4277 O O . HIS B 1 244 ? 26.165 21.458 77.443 1.00 43.96 244 HIS B O 1
ATOM 4284 N N . ARG B 1 245 ? 28.327 21.490 78.115 1.00 45.65 245 ARG B N 1
ATOM 4285 C CA . ARG B 1 245 ? 28.871 21.528 76.760 1.00 46.15 245 ARG B CA 1
ATOM 4286 C C . ARG B 1 245 ? 28.489 20.282 75.974 1.00 45.16 245 ARG B C 1
ATOM 4287 O O . ARG B 1 245 ? 29.025 19.210 76.226 1.00 49.74 245 ARG B O 1
ATOM 4295 N N . ARG B 1 257 ? 22.310 21.686 76.429 1.00 50.12 257 ARG B N 1
ATOM 4296 C CA . ARG B 1 257 ? 21.500 21.302 77.582 1.00 52.82 257 ARG B CA 1
ATOM 4297 C C . ARG B 1 257 ? 21.440 22.395 78.635 1.00 50.56 257 ARG B C 1
ATOM 4298 O O . ARG B 1 257 ? 22.387 22.557 79.401 1.00 47.00 257 ARG B O 1
ATOM 4306 N N . ASP B 1 258 ? 20.333 23.133 78.688 1.00 48.19 258 ASP B N 1
ATOM 4307 C CA . ASP B 1 258 ? 20.106 24.085 79.768 1.00 49.26 258 ASP B CA 1
ATOM 4308 C C . ASP B 1 258 ? 19.314 23.398 80.871 1.00 50.83 258 ASP B C 1
ATOM 4309 O O . ASP B 1 258 ? 18.168 22.989 80.661 1.00 54.77 258 ASP B O 1
ATOM 4314 N N . GLU B 1 259 ? 19.921 23.289 82.044 1.00 50.49 259 GLU B N 1
ATOM 4315 C CA . GLU B 1 259 ? 19.275 22.733 83.219 1.00 38.71 259 GLU B CA 1
ATOM 4316 C C . GLU B 1 259 ? 18.989 23.886 84.184 1.00 43.10 259 GLU B C 1
ATOM 4317 O O . GLU B 1 259 ? 19.892 24.659 84.535 1.00 33.23 259 GLU B O 1
ATOM 4323 N N . ALA B 1 260 ? 17.716 24.041 84.528 1.00 35.28 260 ALA B N 1
ATOM 4324 C CA . ALA B 1 260 ? 17.270 25.035 85.514 1.00 38.63 260 ALA B CA 1
ATOM 4325 C C . ALA B 1 260 ? 17.430 24.422 86.912 1.00 38.98 260 ALA B C 1
ATOM 4326 O O . ALA B 1 260 ? 17.025 23.283 87.129 1.00 43.19 260 ALA B O 1
ATOM 4328 N N . VAL B 1 261 ? 18.036 25.154 87.825 1.00 33.48 261 VAL B N 1
ATOM 4329 C CA . VAL B 1 261 ? 18.264 24.607 89.181 1.00 29.99 261 VAL B CA 1
ATOM 4330 C C . VAL B 1 261 ? 17.265 25.244 90.134 1.00 34.05 261 VAL B C 1
ATOM 4331 O O . VAL B 1 261 ? 17.261 26.426 90.237 1.00 33.80 261 VAL B O 1
ATOM 4335 N N . ASP B 1 262 ? 16.471 24.441 90.812 1.00 33.96 262 ASP B N 1
ATOM 4336 C CA . ASP B 1 262 ? 15.502 24.998 91.784 1.00 47.01 262 ASP B CA 1
ATOM 4337 C C . ASP B 1 262 ? 16.251 25.485 93.026 1.00 40.38 262 ASP B C 1
ATOM 4338 O O . ASP B 1 262 ? 16.758 24.672 93.747 1.00 42.70 262 ASP B O 1
ATOM 4343 N N . LEU B 1 263 ? 16.320 26.791 93.219 1.00 45.25 263 LEU B N 1
ATOM 4344 C CA . LEU B 1 263 ? 17.010 27.379 94.395 1.00 46.64 263 LEU B CA 1
ATOM 4345 C C . LEU B 1 263 ? 15.974 27.648 95.476 1.00 39.52 263 LEU B C 1
ATOM 4346 O O . LEU B 1 263 ? 15.052 28.357 95.177 1.00 46.74 263 LEU B O 1
ATOM 4351 N N . ALA B 1 264 ? 16.134 27.069 96.654 1.00 37.45 264 ALA B N 1
ATOM 4352 C CA . ALA B 1 264 ? 15.202 27.295 97.776 1.00 43.65 264 ALA B CA 1
ATOM 4353 C C . ALA B 1 264 ? 15.461 28.676 98.370 1.00 45.53 264 ALA B C 1
ATOM 4354 O O . ALA B 1 264 ? 16.594 29.026 98.469 1.00 47.62 264 ALA B O 1
ATOM 4356 N N . LYS B 1 265 ? 14.416 29.409 98.727 1.00 43.46 265 LYS B N 1
ATOM 4357 C CA . LYS B 1 265 ? 14.493 30.781 99.266 1.00 46.48 265 LYS B CA 1
ATOM 4358 C C . LYS B 1 265 ? 14.740 30.745 100.772 1.00 46.60 265 LYS B C 1
ATOM 4359 O O . LYS B 1 265 ? 13.991 30.104 101.471 1.00 46.20 265 LYS B O 1
ATOM 4365 N N . ARG B 1 266 ? 15.786 31.420 101.217 1.00 39.06 266 ARG B N 1
ATOM 4366 C CA . ARG B 1 266 ? 16.084 31.473 102.641 1.00 37.02 266 ARG B CA 1
ATOM 4367 C C . ARG B 1 266 ? 16.632 32.844 103.006 1.00 32.16 266 ARG B C 1
ATOM 4368 O O . ARG B 1 266 ? 17.174 33.559 102.160 1.00 24.70 266 ARG B O 1
ATOM 4376 N N . ASP B 1 267 ? 16.480 33.204 104.280 1.00 32.27 267 ASP B N 1
ATOM 4377 C CA . ASP B 1 267 ? 17.044 34.451 104.779 1.00 31.24 267 ASP B CA 1
ATOM 4378 C C . ASP B 1 267 ? 18.556 34.302 104.911 1.00 27.28 267 ASP B C 1
ATOM 4379 O O . ASP B 1 267 ? 19.039 33.494 105.709 1.00 23.88 267 ASP B O 1
ATOM 4384 N N . ALA B 1 268 ? 19.299 35.104 104.141 1.00 26.55 268 ALA B N 1
ATOM 4385 C CA . ALA B 1 268 ? 20.745 34.928 104.037 1.00 24.76 268 ALA B CA 1
ATOM 4386 C C . ALA B 1 268 ? 21.466 35.396 105.299 1.00 22.11 268 ALA B C 1
ATOM 4387 O O . ALA B 1 268 ? 22.445 34.771 105.734 1.00 19.10 268 ALA B O 1
ATOM 4389 N N . LEU B 1 269 ? 21.028 36.516 105.881 1.00 28.68 269 LEU B N 1
ATOM 4390 C CA . LEU B 1 269 ? 21.628 36.964 107.136 1.00 21.48 269 LEU B CA 1
ATOM 4391 C C . LEU B 1 269 ? 21.427 35.923 108.236 1.00 21.49 269 LEU B C 1
ATOM 4392 O O . LEU B 1 269 ? 22.364 35.601 108.972 1.00 21.69 269 LEU B O 1
ATOM 4397 N N . ALA B 1 270 ? 20.205 35.393 108.372 1.00 21.34 270 ALA B N 1
ATOM 4398 C CA . ALA B 1 270 ? 19.973 34.323 109.343 1.00 22.22 270 ALA B CA 1
ATOM 4399 C C . ALA B 1 270 ? 20.945 33.169 109.143 1.00 23.57 270 ALA B C 1
ATOM 4400 O O . ALA B 1 270 ? 21.509 32.643 110.112 1.00 21.40 270 ALA B O 1
ATOM 4402 N N . ALA B 1 271 ? 21.125 32.736 107.886 1.00 20.88 271 ALA B N 1
ATOM 4403 C CA . ALA B 1 271 ? 22.023 31.619 107.612 1.00 24.43 271 ALA B CA 1
ATOM 4404 C C . ALA B 1 271 ? 23.446 31.955 108.020 1.00 23.16 271 ALA B C 1
ATOM 4405 O O . ALA B 1 271 ? 24.159 31.107 108.573 1.00 25.39 271 ALA B O 1
ATOM 4407 N N . GLU B 1 272 ? 23.872 33.194 107.759 1.00 20.61 272 GLU B N 1
ATOM 4408 C CA . GLU B 1 272 ? 25.192 33.653 108.188 1.00 26.37 272 GLU B CA 1
ATOM 4409 C C . GLU B 1 272 ? 25.347 33.566 109.701 1.00 26.94 272 GLU B C 1
ATOM 4410 O O . GLU B 1 272 ? 26.351 33.053 110.213 1.00 25.99 272 GLU B O 1
ATOM 4416 N N . ILE B 1 273 ? 24.385 34.131 110.432 1.00 23.69 273 ILE B N 1
ATOM 4417 C CA . ILE B 1 273 ? 24.464 34.143 111.893 1.00 28.01 273 ILE B CA 1
ATOM 4418 C C . ILE B 1 273 ? 24.516 32.714 112.430 1.00 25.65 273 ILE B C 1
ATOM 4419 O O . ILE B 1 273 ? 25.359 32.371 113.276 1.00 25.85 273 ILE B O 1
ATOM 4424 N N . GLU B 1 274 ? 23.599 31.868 111.952 1.00 25.46 274 GLU B N 1
ATOM 4425 C CA . GLU B 1 274 ? 23.573 30.468 112.360 1.00 25.17 274 GLU B CA 1
ATOM 4426 C C . GLU B 1 274 ? 24.896 29.770 112.065 1.00 28.47 274 GLU B C 1
ATOM 4427 O O . GLU B 1 274 ? 25.381 28.980 112.887 1.00 33.00 274 GLU B O 1
ATOM 4433 N N . ASP B 1 275 ? 25.501 30.046 110.903 1.00 29.12 275 ASP B N 1
ATOM 4434 C CA . ASP B 1 275 ? 26.795 29.436 110.592 1.00 29.22 275 ASP B CA 1
ATOM 4435 C C . ASP B 1 275 ? 27.880 29.919 111.549 1.00 25.72 275 ASP B C 1
ATOM 4436 O O . ASP B 1 275 ? 28.714 29.130 112.000 1.00 25.48 275 ASP B O 1
ATOM 4441 N N . PHE B 1 276 ? 27.886 31.218 111.857 1.00 26.55 276 PHE B N 1
ATOM 4442 C CA . PHE B 1 276 ? 28.857 31.776 112.794 1.00 19.89 276 PHE B CA 1
ATOM 4443 C C . PHE B 1 276 ? 28.767 31.087 114.163 1.00 25.08 276 PHE B C 1
ATOM 4444 O O . PHE B 1 276 ? 29.780 30.650 114.738 1.00 23.09 276 PHE B O 1
ATOM 4452 N N . LEU B 1 277 ? 27.541 30.934 114.670 1.00 20.76 277 LEU B N 1
ATOM 4453 C CA . LEU B 1 277 ? 27.341 30.361 115.995 1.00 22.71 277 LEU B CA 1
ATOM 4454 C C . LEU B 1 277 ? 27.616 28.853 116.005 1.00 29.91 277 LEU B C 1
ATOM 4455 O O . LEU B 1 277 ? 28.177 28.325 116.981 1.00 27.43 277 LEU B O 1
ATOM 4460 N N . ASN B 1 278 ? 27.235 28.144 114.930 1.00 24.37 278 ASN B N 1
ATOM 4461 C CA . ASN B 1 278 ? 27.566 26.725 114.837 1.00 32.48 278 ASN B CA 1
ATOM 4462 C C . ASN B 1 278 ? 29.071 26.526 114.801 1.00 35.78 278 ASN B C 1
ATOM 4463 O O . ASN B 1 278 ? 29.597 25.615 115.449 1.00 33.95 278 ASN B O 1
ATOM 4468 N N . ALA B 1 279 ? 29.781 27.361 114.039 1.00 32.85 279 ALA B N 1
ATOM 4469 C CA . ALA B 1 279 ? 31.231 27.230 113.977 1.00 31.71 279 ALA B CA 1
ATOM 4470 C C . ALA B 1 279 ? 31.853 27.395 115.357 1.00 27.61 279 ALA B C 1
ATOM 4471 O O . ALA B 1 279 ? 32.783 26.660 115.716 1.00 30.68 279 ALA B O 1
ATOM 4473 N N . ILE B 1 280 ? 31.354 28.356 116.146 1.00 29.81 280 ILE B N 1
ATOM 4474 C CA . ILE B 1 280 ? 31.864 28.516 117.514 1.00 29.00 280 ILE B CA 1
ATOM 4475 C C . ILE B 1 280 ? 31.606 27.253 118.328 1.00 33.03 280 ILE B C 1
ATOM 4476 O O . ILE B 1 280 ? 32.524 26.649 118.901 1.00 29.41 280 ILE B O 1
ATOM 4481 N N . ALA B 1 281 ? 30.338 26.850 118.406 1.00 33.82 281 ALA B N 1
ATOM 4482 C CA . ALA B 1 281 ? 29.949 25.808 119.347 1.00 30.70 281 ALA B CA 1
ATOM 4483 C C . ALA B 1 281 ? 30.458 24.425 118.949 1.00 39.35 281 ALA B C 1
ATOM 4484 O O . ALA B 1 281 ? 30.617 23.567 119.825 1.00 36.66 281 ALA B O 1
ATOM 4486 N N . ALA B 1 282 ? 30.730 24.195 117.662 1.00 34.72 282 ALA B N 1
ATOM 4487 C CA . ALA B 1 282 ? 31.098 22.885 117.147 1.00 34.07 282 ALA B CA 1
ATOM 4488 C C . ALA B 1 282 ? 32.531 22.823 116.629 1.00 40.81 282 ALA B C 1
ATOM 4489 O O . ALA B 1 282 ? 32.918 21.808 116.044 1.00 49.49 282 ALA B O 1
ATOM 4491 N N . HIS B 1 283 ? 33.321 23.881 116.821 1.00 41.69 283 HIS B N 1
ATOM 4492 C CA . HIS B 1 283 ? 34.740 23.916 116.438 1.00 40.17 283 HIS B CA 1
ATOM 4493 C C . HIS B 1 283 ? 34.968 23.467 114.985 1.00 46.00 283 HIS B C 1
ATOM 4494 O O . HIS B 1 283 ? 35.792 22.592 114.700 1.00 48.47 283 HIS B O 1
ATOM 4501 N N . ARG B 1 284 ? 34.247 24.092 114.063 1.00 39.70 284 ARG B N 1
ATOM 4502 C CA . ARG B 1 284 ? 34.282 23.776 112.634 1.00 39.87 284 ARG B CA 1
ATOM 4503 C C . ARG B 1 284 ? 34.411 25.053 111.819 1.00 35.54 284 ARG B C 1
ATOM 4504 O O . ARG B 1 284 ? 34.203 26.155 112.335 1.00 30.87 284 ARG B O 1
ATOM 4512 N N . PRO B 1 285 ? 34.763 24.947 110.526 1.00 36.76 285 PRO B N 1
ATOM 4513 C CA . PRO B 1 285 ? 35.117 26.162 109.773 1.00 35.94 285 PRO B CA 1
ATOM 4514 C C . PRO B 1 285 ? 33.905 27.033 109.478 1.00 32.95 285 PRO B C 1
ATOM 4515 O O . PRO B 1 285 ? 32.811 26.548 109.177 1.00 33.20 285 PRO B O 1
ATOM 4519 N N . VAL B 1 286 ? 34.109 28.316 109.570 1.00 29.81 286 VAL B N 1
ATOM 4520 C CA . VAL B 1 286 ? 33.040 29.284 109.380 1.00 29.26 286 VAL B CA 1
ATOM 4521 C C . VAL B 1 286 ? 32.959 29.661 107.905 1.00 26.19 286 VAL B C 1
ATOM 4522 O O . VAL B 1 286 ? 33.937 29.544 107.163 1.00 25.72 286 VAL B O 1
ATOM 4526 N N . PHE B 1 287 ? 31.770 30.097 107.471 1.00 24.80 287 PHE B N 1
ATOM 4527 C CA . PHE B 1 287 ? 31.505 30.326 106.050 1.00 27.55 287 PHE B CA 1
ATOM 4528 C C . PHE B 1 287 ? 32.503 31.290 105.411 1.00 26.47 287 PHE B C 1
ATOM 4529 O O . PHE B 1 287 ? 32.770 31.197 104.210 1.00 23.00 287 PHE B O 1
ATOM 4537 N N . CYS B 1 288 ? 33.065 32.210 106.195 1.00 23.68 288 CYS B N 1
ATOM 4538 C CA . CYS B 1 288 ? 34.084 33.145 105.717 1.00 25.06 288 CYS B CA 1
ATOM 4539 C C . CYS B 1 288 ? 34.850 33.645 106.934 1.00 24.04 288 CYS B C 1
ATOM 4540 O O . CYS B 1 288 ? 34.293 34.400 107.729 1.00 22.78 288 CYS B O 1
ATOM 4543 N N . ASP B 1 289 ? 36.113 33.253 107.071 1.00 24.29 289 ASP B N 1
ATOM 4544 C CA . ASP B 1 289 ? 36.904 33.627 108.234 1.00 27.84 289 ASP B CA 1
ATOM 4545 C C . ASP B 1 289 ? 37.729 34.881 107.930 1.00 28.93 289 ASP B C 1
ATOM 4546 O O . ASP B 1 289 ? 37.642 35.477 106.848 1.00 27.30 289 ASP B O 1
ATOM 4551 N N . GLY B 1 290 ? 38.537 35.285 108.913 1.00 26.37 290 GLY B N 1
ATOM 4552 C CA . GLY B 1 290 ? 39.326 36.499 108.767 1.00 25.72 290 GLY B CA 1
ATOM 4553 C C . GLY B 1 290 ? 40.278 36.445 107.590 1.00 28.36 290 GLY B C 1
ATOM 4554 O O . GLY B 1 290 ? 40.365 37.399 106.812 1.00 23.02 290 GLY B O 1
ATOM 4555 N N . VAL B 1 291 ? 41.003 35.327 107.444 1.00 24.50 291 VAL B N 1
ATOM 4556 C CA . VAL B 1 291 ? 41.944 35.167 106.331 1.00 26.03 291 VAL B CA 1
ATOM 4557 C C . VAL B 1 291 ? 41.266 35.461 104.999 1.00 22.64 291 VAL B C 1
ATOM 4558 O O . VAL B 1 291 ? 41.812 36.171 104.140 1.00 26.93 291 VAL B O 1
ATOM 4562 N N . ALA B 1 292 ? 40.045 34.953 104.820 1.00 23.88 292 ALA B N 1
ATOM 4563 C CA . ALA B 1 292 ? 39.332 35.164 103.562 1.00 24.02 292 ALA B CA 1
ATOM 4564 C C . ALA B 1 292 ? 38.945 36.632 103.365 1.00 23.74 292 ALA B C 1
ATOM 4565 O O . ALA B 1 292 ? 39.071 37.178 102.252 1.00 23.23 292 ALA B O 1
ATOM 4567 N N . GLY B 1 293 ? 38.460 37.282 104.428 1.00 25.87 293 GLY B N 1
ATOM 4568 C CA . GLY B 1 293 ? 38.102 38.687 104.329 1.00 20.63 293 GLY B CA 1
ATOM 4569 C C . GLY B 1 293 ? 39.299 39.549 103.987 1.00 27.38 293 GLY B C 1
ATOM 4570 O O . GLY B 1 293 ? 39.199 40.488 103.191 1.00 24.81 293 GLY B O 1
ATOM 4571 N N . ARG B 1 294 ? 40.459 39.216 104.555 1.00 21.99 294 ARG B N 1
ATOM 4572 C CA . ARG B 1 294 ? 41.664 39.959 104.222 1.00 24.69 294 ARG B CA 1
ATOM 4573 C C . ARG B 1 294 ? 42.078 39.731 102.771 1.00 26.16 294 ARG B C 1
ATOM 4574 O O . ARG B 1 294 ? 42.550 40.661 102.110 1.00 22.98 294 ARG B O 1
ATOM 4582 N N . ARG B 1 295 ? 41.932 38.503 102.262 1.00 24.29 295 ARG B N 1
ATOM 4583 C CA . ARG B 1 295 ? 42.269 38.257 100.858 1.00 20.91 295 ARG B CA 1
ATOM 4584 C C . ARG B 1 295 ? 41.422 39.121 99.926 1.00 20.58 295 ARG B C 1
ATOM 4585 O O . ARG B 1 295 ? 41.937 39.761 98.990 1.00 22.08 295 ARG B O 1
ATOM 4593 N N . VAL B 1 296 ? 40.109 39.154 100.167 1.00 21.11 296 VAL B N 1
ATOM 4594 C CA . VAL B 1 296 ? 39.269 39.927 99.259 1.00 22.77 296 VAL B CA 1
ATOM 4595 C C . VAL B 1 296 ? 39.487 41.426 99.460 1.00 23.07 296 VAL B C 1
ATOM 4596 O O . VAL B 1 296 ? 39.391 42.204 98.500 1.00 21.16 296 VAL B O 1
ATOM 4600 N N . LEU B 1 297 ? 39.805 41.854 100.684 1.00 16.32 297 LEU B N 1
ATOM 4601 C CA . LEU B 1 297 ? 40.163 43.247 100.916 1.00 22.53 297 LEU B CA 1
ATOM 4602 C C . LEU B 1 297 ? 41.408 43.627 100.128 1.00 23.49 297 LEU B C 1
ATOM 4603 O O . LEU B 1 297 ? 41.452 44.683 99.485 1.00 26.97 297 LEU B O 1
ATOM 4608 N N . ALA B 1 298 ? 42.440 42.783 100.185 1.00 19.45 298 ALA B N 1
ATOM 4609 C CA . ALA B 1 298 ? 43.658 43.043 99.426 1.00 23.63 298 ALA B CA 1
ATOM 4610 C C . ALA B 1 298 ? 43.351 43.193 97.936 1.00 26.75 298 ALA B C 1
ATOM 4611 O O . ALA B 1 298 ? 43.850 44.120 97.278 1.00 24.68 298 ALA B O 1
ATOM 4613 N N . ALA B 1 299 ? 42.471 42.331 97.410 1.00 22.43 299 ALA B N 1
ATOM 4614 C CA . ALA B 1 299 ? 42.068 42.431 96.003 1.00 21.60 299 ALA B CA 1
ATOM 4615 C C . ALA B 1 299 ? 41.328 43.736 95.698 1.00 22.20 299 ALA B C 1
ATOM 4616 O O . ALA B 1 299 ? 41.597 44.404 94.686 1.00 23.12 299 ALA B O 1
ATOM 4618 N N . ALA B 1 300 ? 40.334 44.072 96.515 1.00 22.14 300 ALA B N 1
ATOM 4619 C CA . ALA B 1 300 ? 39.542 45.270 96.263 1.00 22.39 300 ALA B CA 1
ATOM 4620 C C . ALA B 1 300 ? 40.420 46.516 96.308 1.00 22.22 300 ALA B C 1
ATOM 4621 O O . ALA B 1 300 ? 40.244 47.448 95.510 1.00 23.54 300 ALA B O 1
ATOM 4623 N N . LEU B 1 301 ? 41.401 46.524 97.211 1.00 24.68 301 LEU B N 1
ATOM 4624 C CA . LEU B 1 301 ? 42.368 47.616 97.241 1.00 29.39 301 LEU B CA 1
ATOM 4625 C C . LEU B 1 301 ? 43.209 47.640 95.967 1.00 27.30 301 LEU B C 1
ATOM 4626 O O . LEU B 1 301 ? 43.528 48.715 95.444 1.00 29.42 301 LEU B O 1
ATOM 4631 N N . GLN B 1 302 ? 43.578 46.466 95.454 1.00 22.80 302 GLN B N 1
ATOM 4632 C CA . GLN B 1 302 ? 44.267 46.412 94.169 1.00 21.75 302 GLN B CA 1
ATOM 4633 C C . GLN B 1 302 ? 43.437 47.070 93.072 1.00 24.90 302 GLN B C 1
ATOM 4634 O O . GLN B 1 302 ? 43.969 47.813 92.241 1.00 25.17 302 GLN B O 1
ATOM 4640 N N . VAL B 1 303 ? 42.129 46.802 93.059 1.00 24.25 303 VAL B N 1
ATOM 4641 C CA . VAL B 1 303 ? 41.253 47.369 92.037 1.00 19.85 303 VAL B CA 1
ATOM 4642 C C . VAL B 1 303 ? 41.170 48.884 92.194 1.00 21.76 303 VAL B C 1
ATOM 4643 O O . VAL B 1 303 ? 41.165 49.626 91.211 1.00 20.64 303 VAL B O 1
ATOM 4647 N N . ARG B 1 304 ? 41.108 49.363 93.434 1.00 23.41 304 ARG B N 1
ATOM 4648 C CA . ARG B 1 304 ? 41.084 50.801 93.673 1.00 24.02 304 ARG B CA 1
ATOM 4649 C C . ARG B 1 304 ? 42.374 51.457 93.186 1.00 27.12 304 ARG B C 1
ATOM 4650 O O . ARG B 1 304 ? 42.348 52.482 92.487 1.00 26.80 304 ARG B O 1
ATOM 4658 N N . VAL B 1 305 ? 43.519 50.869 93.541 1.00 26.13 305 VAL B N 1
ATOM 4659 C CA . VAL B 1 305 ? 44.791 51.364 93.027 1.00 30.56 305 VAL B CA 1
ATOM 4660 C C . VAL B 1 305 ? 44.768 51.393 91.504 1.00 26.92 305 VAL B C 1
ATOM 4661 O O . VAL B 1 305 ? 45.197 52.369 90.885 1.00 29.80 305 VAL B O 1
ATOM 4665 N N . ALA B 1 306 ? 44.262 50.325 90.875 1.00 23.15 306 ALA B N 1
ATOM 4666 C CA . ALA B 1 306 ? 44.268 50.262 89.417 1.00 25.96 306 ALA B CA 1
ATOM 4667 C C . ALA B 1 306 ? 43.376 51.340 88.817 1.00 32.55 306 ALA B C 1
ATOM 4668 O O . ALA B 1 306 ? 43.708 51.917 87.771 1.00 30.74 306 ALA B O 1
ATOM 4670 N N . VAL B 1 307 ? 42.245 51.627 89.470 1.00 28.28 307 VAL B N 1
ATOM 4671 C CA . VAL B 1 307 ? 41.349 52.672 88.984 1.00 28.30 307 VAL B CA 1
ATOM 4672 C C . VAL B 1 307 ? 42.057 54.020 89.020 1.00 34.67 307 VAL B C 1
ATOM 4673 O O . VAL B 1 307 ? 42.016 54.797 88.053 1.00 32.33 307 VAL B O 1
ATOM 4677 N N . GLU B 1 308 ? 42.750 54.305 90.125 1.00 33.46 308 GLU B N 1
ATOM 4678 C CA . GLU B 1 308 ? 43.473 55.568 90.204 1.00 34.13 308 GLU B CA 1
ATOM 4679 C C . GLU B 1 308 ? 44.569 55.646 89.141 1.00 34.84 308 GLU B C 1
ATOM 4680 O O . GLU B 1 308 ? 44.739 56.685 88.487 1.00 33.03 308 GLU B O 1
ATOM 4686 N N . ALA B 1 309 ? 45.311 54.551 88.940 1.00 30.83 309 ALA B N 1
ATOM 4687 C CA . ALA B 1 309 ? 46.386 54.560 87.949 1.00 32.85 309 ALA B CA 1
ATOM 4688 C C . ALA B 1 309 ? 45.855 54.693 86.516 1.00 39.26 309 ALA B C 1
ATOM 4689 O O . ALA B 1 309 ? 46.511 55.314 85.662 1.00 35.78 309 ALA B O 1
ATOM 4691 N N . PHE B 1 310 ? 44.680 54.127 86.230 1.00 33.83 310 PHE B N 1
ATOM 4692 C CA . PHE B 1 310 ? 44.055 54.352 84.928 1.00 33.65 310 PHE B CA 1
ATOM 4693 C C . PHE B 1 310 ? 43.715 55.821 84.748 1.00 35.22 310 PHE B C 1
ATOM 4694 O O . PHE B 1 310 ? 44.002 56.418 83.699 1.00 38.88 310 PHE B O 1
ATOM 4702 N N . LEU B 1 311 ? 43.094 56.419 85.763 1.00 32.17 311 LEU B N 1
ATOM 4703 C CA . LEU B 1 311 ? 42.736 57.828 85.661 1.00 38.42 311 LEU B CA 1
ATOM 4704 C C . LEU B 1 311 ? 43.972 58.695 85.407 1.00 42.87 311 LEU B C 1
ATOM 4705 O O . LEU B 1 311 ? 43.978 59.543 84.503 1.00 36.25 311 LEU B O 1
ATOM 4710 N N . GLN B 1 312 ? 45.051 58.459 86.157 1.00 37.55 312 GLN B N 1
ATOM 4711 C CA . GLN B 1 312 ? 46.256 59.269 85.974 1.00 36.09 312 GLN B CA 1
ATOM 4712 C C . GLN B 1 312 ? 47.038 58.926 84.706 1.00 38.46 312 GLN B C 1
ATOM 4713 O O . GLN B 1 312 ? 47.933 59.692 84.334 1.00 34.28 312 GLN B O 1
ATOM 4719 N N . ARG B 1 313 ? 46.755 57.788 84.051 1.00 40.54 313 ARG B N 1
ATOM 4720 C CA . ARG B 1 313 ? 47.428 57.438 82.799 1.00 36.40 313 ARG B CA 1
ATOM 4721 C C . ARG B 1 313 ? 46.808 58.119 81.577 1.00 40.36 313 ARG B C 1
ATOM 4722 O O . ARG B 1 313 ? 47.378 58.041 80.481 1.00 43.65 313 ARG B O 1
ATOM 4730 N N . LEU B 1 314 ? 45.669 58.794 81.738 1.00 40.77 314 LEU B N 1
ATOM 4731 C CA . LEU B 1 314 ? 44.974 59.463 80.631 1.00 41.27 314 LEU B CA 1
ATOM 4732 C C . LEU B 1 314 ? 45.777 60.641 80.044 1.00 42.52 314 LEU B C 1
ATOM 4733 O O . LEU B 1 314 ? 46.086 60.674 78.841 1.00 40.79 314 LEU B O 1
ATOM 4738 N N . MET C 1 1 ? -11.481 64.207 41.153 1.00 43.09 1 MET C N 1
ATOM 4739 C CA . MET C 1 1 ? -10.925 63.280 40.172 1.00 37.16 1 MET C CA 1
ATOM 4740 C C . MET C 1 1 ? -9.531 63.719 39.737 1.00 42.91 1 MET C C 1
ATOM 4741 O O . MET C 1 1 ? -9.337 64.873 39.371 1.00 46.06 1 MET C O 1
ATOM 4746 N N . ILE C 1 2 ? -8.567 62.799 39.774 1.00 39.96 2 ILE C N 1
ATOM 4747 C CA . ILE C 1 2 ? -7.176 63.077 39.427 1.00 31.96 2 ILE C CA 1
ATOM 4748 C C . ILE C 1 2 ? -6.864 62.429 38.083 1.00 34.76 2 ILE C C 1
ATOM 4749 O O . ILE C 1 2 ? -7.354 61.334 37.783 1.00 37.02 2 ILE C O 1
ATOM 4754 N N . HIS C 1 3 ? -6.051 63.108 37.268 1.00 32.10 3 HIS C N 1
ATOM 4755 C CA . HIS C 1 3 ? -5.680 62.598 35.943 1.00 33.32 3 HIS C CA 1
ATOM 4756 C C . HIS C 1 3 ? -4.423 61.753 36.077 1.00 35.20 3 HIS C C 1
ATOM 4757 O O . HIS C 1 3 ? -3.301 62.188 35.799 1.00 37.96 3 HIS C O 1
ATOM 4764 N N . MET C 1 4 ? -4.624 60.517 36.506 1.00 30.13 4 MET C N 1
ATOM 4765 C CA . MET C 1 4 ? -3.532 59.569 36.590 1.00 27.75 4 MET C CA 1
ATOM 4766 C C . MET C 1 4 ? -4.017 58.190 36.176 1.00 25.28 4 MET C C 1
ATOM 4767 O O . MET C 1 4 ? -5.176 57.836 36.393 1.00 24.97 4 MET C O 1
ATOM 4772 N N . ARG C 1 5 ? -3.105 57.424 35.575 1.00 26.82 5 ARG C N 1
ATOM 4773 C CA . ARG C 1 5 ? -3.340 56.023 35.256 1.00 28.84 5 ARG C CA 1
ATOM 4774 C C . ARG C 1 5 ? -3.024 55.170 36.482 1.00 22.62 5 ARG C C 1
ATOM 4775 O O . ARG C 1 5 ? -1.872 55.133 36.946 1.00 21.90 5 ARG C O 1
ATOM 4783 N N . THR C 1 6 ? -4.035 54.477 36.995 1.00 24.77 6 THR C N 1
ATOM 4784 C CA . THR C 1 6 ? -3.899 53.731 38.238 1.00 24.05 6 THR C CA 1
ATOM 4785 C C . THR C 1 6 ? -4.143 52.241 38.013 1.00 28.75 6 THR C C 1
ATOM 4786 O O . THR C 1 6 ? -4.783 51.832 37.035 1.00 26.30 6 THR C O 1
ATOM 4790 N N . GLY C 1 7 ? -3.585 51.431 38.922 1.00 28.04 7 GLY C N 1
ATOM 4791 C CA . GLY C 1 7 ? -3.803 49.992 38.913 1.00 26.27 7 GLY C CA 1
ATOM 4792 C C . GLY C 1 7 ? -3.704 49.374 40.299 1.00 27.71 7 GLY C C 1
ATOM 4793 O O . GLY C 1 7 ? -3.225 49.994 41.257 1.00 25.89 7 GLY C O 1
ATOM 4794 N N . VAL C 1 8 ? -4.171 48.134 40.394 1.00 23.70 8 VAL C N 1
ATOM 4795 C CA . VAL C 1 8 ? -4.118 47.366 41.634 1.00 27.89 8 VAL C CA 1
ATOM 4796 C C . VAL C 1 8 ? -3.508 46.012 41.329 1.00 27.37 8 VAL C C 1
ATOM 4797 O O . VAL C 1 8 ? -3.920 45.346 40.375 1.00 29.65 8 VAL C O 1
ATOM 4801 N N . ILE C 1 9 ? -2.533 45.609 42.131 1.00 24.83 9 ILE C N 1
ATOM 4802 C CA . ILE C 1 9 ? -1.897 44.304 42.014 1.00 25.72 9 ILE C CA 1
ATOM 4803 C C . ILE C 1 9 ? -2.303 43.516 43.249 1.00 27.65 9 ILE C C 1
ATOM 4804 O O . ILE C 1 9 ? -1.944 43.879 44.379 1.00 23.92 9 ILE C O 1
ATOM 4809 N N . GLY C 1 10 ? -3.095 42.469 43.039 1.00 22.65 10 GLY C N 1
ATOM 4810 C CA . GLY C 1 10 ? -3.673 41.719 44.131 1.00 24.00 10 GLY C CA 1
ATOM 4811 C C . GLY C 1 10 ? -5.055 42.254 44.422 1.00 25.33 10 GLY C C 1
ATOM 4812 O O . GLY C 1 10 ? -5.199 43.308 45.054 1.00 19.03 10 GLY C O 1
ATOM 4813 N N . VAL C 1 11 ? -6.079 41.540 43.959 1.00 22.19 11 VAL C N 1
ATOM 4814 C CA . VAL C 1 11 ? -7.453 42.014 44.079 1.00 24.16 11 VAL C CA 1
ATOM 4815 C C . VAL C 1 11 ? -8.316 40.999 44.813 1.00 22.40 11 VAL C C 1
ATOM 4816 O O . VAL C 1 11 ? -9.437 40.697 44.396 1.00 22.61 11 VAL C O 1
ATOM 4820 N N . GLY C 1 12 ? -7.772 40.426 45.886 1.00 27.70 12 GLY C N 1
ATOM 4821 C CA . GLY C 1 12 ? -8.563 39.624 46.794 1.00 24.59 12 GLY C CA 1
ATOM 4822 C C . GLY C 1 12 ? -9.519 40.487 47.596 1.00 30.76 12 GLY C C 1
ATOM 4823 O O . GLY C 1 12 ? -10.060 41.464 47.071 1.00 25.74 12 GLY C O 1
ATOM 4824 N N . HIS C 1 13 ? -9.749 40.139 48.865 1.00 30.53 13 HIS C N 1
ATOM 4825 C CA . HIS C 1 13 ? -10.807 40.797 49.627 1.00 34.99 13 HIS C CA 1
ATOM 4826 C C . HIS C 1 13 ? -10.594 42.309 49.717 1.00 32.94 13 HIS C C 1
ATOM 4827 O O . HIS C 1 13 ? -11.503 43.088 49.402 1.00 35.32 13 HIS C O 1
ATOM 4834 N N . LEU C 1 14 ? -9.402 42.752 50.122 1.00 26.92 14 LEU C N 1
ATOM 4835 C CA . LEU C 1 14 ? -9.193 44.192 50.290 1.00 32.16 14 LEU C CA 1
ATOM 4836 C C . LEU C 1 14 ? -8.714 44.890 49.016 1.00 26.09 14 LEU C C 1
ATOM 4837 O O . LEU C 1 14 ? -9.039 46.075 48.797 1.00 29.59 14 LEU C O 1
ATOM 4842 N N . GLY C 1 15 ? -7.932 44.191 48.183 1.00 24.17 15 GLY C N 1
ATOM 4843 C CA . GLY C 1 15 ? -7.519 44.762 46.907 1.00 22.11 15 GLY C CA 1
ATOM 4844 C C . GLY C 1 15 ? -8.689 45.149 46.023 1.00 24.26 15 GLY C C 1
ATOM 4845 O O . GLY C 1 15 ? -8.618 46.138 45.271 1.00 24.15 15 GLY C O 1
ATOM 4846 N N . ARG C 1 16 ? -9.789 44.400 46.105 1.00 21.37 16 ARG C N 1
ATOM 4847 C CA . ARG C 1 16 ? -10.949 44.767 45.304 1.00 26.45 16 ARG C CA 1
ATOM 4848 C C . ARG C 1 16 ? -11.471 46.133 45.722 1.00 29.79 16 ARG C C 1
ATOM 4849 O O . ARG C 1 16 ? -11.795 46.968 44.869 1.00 25.08 16 ARG C O 1
ATOM 4857 N N . PHE C 1 17 ? -11.527 46.389 47.034 1.00 31.58 17 PHE C N 1
ATOM 4858 C CA . PHE C 1 17 ? -12.001 47.683 47.521 1.00 28.66 17 PHE C CA 1
ATOM 4859 C C . PHE C 1 17 ? -11.071 48.806 47.091 1.00 24.30 17 PHE C C 1
ATOM 4860 O O . PHE C 1 17 ? -11.536 49.902 46.744 1.00 25.29 17 PHE C O 1
ATOM 4868 N N . HIS C 1 18 ? -9.750 48.553 47.119 1.00 26.41 18 HIS C N 1
ATOM 4869 C CA . HIS C 1 18 ? -8.805 49.515 46.539 1.00 21.88 18 HIS C CA 1
ATOM 4870 C C . HIS C 1 18 ? -9.213 49.875 45.119 1.00 24.05 18 HIS C C 1
ATOM 4871 O O . HIS C 1 18 ? -9.261 51.056 44.743 1.00 22.59 18 HIS C O 1
ATOM 4878 N N . ALA C 1 19 ? -9.464 48.847 44.304 1.00 21.31 19 ALA C N 1
ATOM 4879 C CA . ALA C 1 19 ? -9.788 49.068 42.896 1.00 23.36 19 ALA C CA 1
ATOM 4880 C C . ALA C 1 19 ? -11.094 49.840 42.745 1.00 26.34 19 ALA C C 1
ATOM 4881 O O . ALA C 1 19 ? -11.231 50.670 41.839 1.00 25.41 19 ALA C O 1
ATOM 4883 N N . GLN C 1 20 ? -12.062 49.593 43.636 1.00 24.45 20 GLN C N 1
ATOM 4884 C CA . GLN C 1 20 ? -13.323 50.341 43.579 1.00 31.43 20 GLN C CA 1
ATOM 4885 C C . GLN C 1 20 ? -13.083 51.835 43.799 1.00 37.25 20 GLN C C 1
ATOM 4886 O O . GLN C 1 20 ? -13.571 52.691 43.032 1.00 34.24 20 GLN C O 1
ATOM 4892 N N . LYS C 1 21 ? -12.325 52.167 44.851 1.00 32.71 21 LYS C N 1
ATOM 4893 C CA . LYS C 1 21 ? -11.989 53.574 45.088 1.00 27.84 21 LYS C CA 1
ATOM 4894 C C . LYS C 1 21 ? -11.252 54.177 43.890 1.00 22.60 21 LYS C C 1
ATOM 4895 O O . LYS C 1 21 ? -11.580 55.285 43.424 1.00 34.44 21 LYS C O 1
ATOM 4901 N N . TYR C 1 22 ? -10.251 53.458 43.370 1.00 27.13 22 TYR C N 1
ATOM 4902 C CA . TYR C 1 22 ? -9.493 53.960 42.226 1.00 25.41 22 TYR C CA 1
ATOM 4903 C C . TYR C 1 22 ? -10.404 54.233 41.039 1.00 30.93 22 TYR C C 1
ATOM 4904 O O . TYR C 1 22 ? -10.226 55.225 40.321 1.00 35.71 22 TYR C O 1
ATOM 4913 N N . ALA C 1 23 ? -11.385 53.355 40.815 1.00 29.59 23 ALA C N 1
ATOM 4914 C CA . ALA C 1 23 ? -12.322 53.548 39.718 1.00 35.86 23 ALA C CA 1
ATOM 4915 C C . ALA C 1 23 ? -13.111 54.831 39.899 1.00 34.12 23 ALA C C 1
ATOM 4916 O O . ALA C 1 23 ? -13.399 55.529 38.922 1.00 34.03 23 ALA C O 1
ATOM 4918 N N . ALA C 1 24 ? -13.479 55.148 41.140 1.00 34.73 24 ALA C N 1
ATOM 4919 C CA . ALA C 1 24 ? -14.283 56.352 41.361 1.00 35.61 24 ALA C CA 1
ATOM 4920 C C . ALA C 1 24 ? -13.466 57.643 41.258 1.00 36.92 24 ALA C C 1
ATOM 4921 O O . ALA C 1 24 ? -14.027 58.701 40.952 1.00 39.16 24 ALA C O 1
ATOM 4923 N N . ILE C 1 25 ? -12.161 57.603 41.517 1.00 36.74 25 ILE C N 1
ATOM 4924 C CA . ILE C 1 25 ? -11.394 58.838 41.669 1.00 35.83 25 ILE C CA 1
ATOM 4925 C C . ILE C 1 25 ? -10.340 59.053 40.590 1.00 32.81 25 ILE C C 1
ATOM 4926 O O . ILE C 1 25 ? -9.754 60.144 40.535 1.00 33.72 25 ILE C O 1
ATOM 4931 N N . SER C 1 26 ? -10.054 58.076 39.737 1.00 33.79 26 SER C N 1
ATOM 4932 C CA . SER C 1 26 ? -8.937 58.204 38.800 1.00 30.83 26 SER C CA 1
ATOM 4933 C C . SER C 1 26 ? -9.281 57.433 37.534 1.00 27.94 26 SER C C 1
ATOM 4934 O O . SER C 1 26 ? -10.433 57.050 37.317 1.00 29.46 26 SER C O 1
ATOM 4937 N N . GLN C 1 27 ? -8.272 57.204 36.693 1.00 28.71 27 GLN C N 1
ATOM 4938 C CA . GLN C 1 27 ? -8.449 56.456 35.444 1.00 28.50 27 GLN C CA 1
ATOM 4939 C C . GLN C 1 27 ? -7.896 55.047 35.650 1.00 22.74 27 GLN C C 1
ATOM 4940 O O . GLN C 1 27 ? -6.747 54.741 35.326 1.00 25.96 27 GLN C O 1
ATOM 4946 N N . LEU C 1 28 ? -8.735 54.178 36.208 1.00 23.82 28 LEU C N 1
ATOM 4947 C CA . LEU C 1 28 ? -8.312 52.821 36.539 1.00 22.79 28 LEU C CA 1
ATOM 4948 C C . LEU C 1 28 ? -8.109 52.028 35.253 1.00 24.14 28 LEU C C 1
ATOM 4949 O O . LEU C 1 28 ? -9.082 51.655 34.596 1.00 23.76 28 LEU C O 1
ATOM 4954 N N . ALA C 1 29 ? -6.846 51.796 34.885 1.00 20.18 29 ALA C N 1
ATOM 4955 C CA . ALA C 1 29 ? -6.544 50.927 33.754 1.00 26.79 29 ALA C CA 1
ATOM 4956 C C . ALA C 1 29 ? -7.010 49.491 34.008 1.00 28.90 29 ALA C C 1
ATOM 4957 O O . ALA C 1 29 ? -7.585 48.851 33.119 1.00 31.48 29 ALA C O 1
ATOM 4959 N N . GLY C 1 30 ? -6.769 48.959 35.201 1.00 30.44 30 GLY C N 1
ATOM 4960 C CA . GLY C 1 30 ? -7.216 47.604 35.477 1.00 25.76 30 GLY C CA 1
ATOM 4961 C C . GLY C 1 30 ? -6.483 46.999 36.665 1.00 23.68 30 GLY C C 1
ATOM 4962 O O . GLY C 1 30 ? -5.972 47.706 37.531 1.00 26.86 30 GLY C O 1
ATOM 4963 N N . VAL C 1 31 ? -6.465 45.668 36.693 1.00 26.19 31 VAL C N 1
ATOM 4964 C CA . VAL C 1 31 ? -5.981 44.936 37.857 1.00 21.96 31 VAL C CA 1
ATOM 4965 C C . VAL C 1 31 ? -5.152 43.733 37.411 1.00 27.56 31 VAL C C 1
ATOM 4966 O O . VAL C 1 31 ? -5.287 43.224 36.293 1.00 29.48 31 VAL C O 1
ATOM 4970 N N . PHE C 1 32 ? -4.255 43.301 38.288 1.00 18.81 32 PHE C N 1
ATOM 4971 C CA . PHE C 1 32 ? -3.575 42.030 38.099 1.00 24.88 32 PHE C CA 1
ATOM 4972 C C . PHE C 1 32 ? -3.628 41.211 39.384 1.00 27.69 32 PHE C C 1
ATOM 4973 O O . PHE C 1 32 ? -3.403 41.726 40.487 1.00 21.45 32 PHE C O 1
ATOM 4981 N N . ASP C 1 33 ? -3.898 39.927 39.227 1.00 21.62 33 ASP C N 1
ATOM 4982 C CA . ASP C 1 33 ? -3.875 38.997 40.340 1.00 24.35 33 ASP C CA 1
ATOM 4983 C C . ASP C 1 33 ? -3.274 37.692 39.844 1.00 25.89 33 ASP C C 1
ATOM 4984 O O . ASP C 1 33 ? -3.386 37.354 38.659 1.00 26.21 33 ASP C O 1
ATOM 4989 N N . GLU C 1 34 ? -2.615 36.968 40.749 1.00 23.30 34 GLU C N 1
ATOM 4990 C CA . GLU C 1 34 ? -2.055 35.682 40.347 1.00 28.23 34 GLU C CA 1
ATOM 4991 C C . GLU C 1 34 ? -3.151 34.669 40.022 1.00 20.73 34 GLU C C 1
ATOM 4992 O O . GLU C 1 34 ? -2.915 33.754 39.232 1.00 26.65 34 GLU C O 1
ATOM 4998 N N . ASN C 1 35 ? -4.356 34.859 40.554 1.00 23.25 35 ASN C N 1
ATOM 4999 C CA . ASN C 1 35 ? -5.526 34.029 40.256 1.00 23.22 35 ASN C CA 1
ATOM 5000 C C . ASN C 1 35 ? -6.283 34.683 39.096 1.00 23.44 35 ASN C C 1
ATOM 5001 O O . ASN C 1 35 ? -6.974 35.690 39.287 1.00 18.00 35 ASN C O 1
ATOM 5006 N N . ALA C 1 36 ? -6.171 34.092 37.888 1.00 23.43 36 ALA C N 1
ATOM 5007 C CA . ALA C 1 36 ? -6.651 34.751 36.668 1.00 23.06 36 ALA C CA 1
ATOM 5008 C C . ALA C 1 36 ? -8.159 34.981 36.709 1.00 27.31 36 ALA C C 1
ATOM 5009 O O . ALA C 1 36 ? -8.642 36.078 36.383 1.00 20.06 36 ALA C O 1
ATOM 5011 N N . GLU C 1 37 ? -8.914 33.960 37.142 1.00 24.16 37 GLU C N 1
ATOM 5012 C CA . GLU C 1 37 ? -10.373 34.057 37.217 1.00 27.22 37 GLU C CA 1
ATOM 5013 C C . GLU C 1 37 ? -10.826 35.158 38.183 1.00 27.79 37 GLU C C 1
ATOM 5014 O O . GLU C 1 37 ? -11.801 35.870 37.905 1.00 28.61 37 GLU C O 1
ATOM 5020 N N . ARG C 1 38 ? -10.143 35.301 39.332 1.00 23.77 38 ARG C N 1
ATOM 5021 C CA . ARG C 1 38 ? -10.506 36.352 40.291 1.00 28.54 38 ARG C CA 1
ATOM 5022 C C . ARG C 1 38 ? -10.273 37.752 39.720 1.00 24.63 38 ARG C C 1
ATOM 5023 O O . ARG C 1 38 ? -11.106 38.652 39.899 1.00 24.72 38 ARG C O 1
ATOM 5031 N N . ALA C 1 39 ? -9.128 37.963 39.062 1.00 20.98 39 ALA C N 1
ATOM 5032 C CA . ALA C 1 39 ? -8.879 39.229 38.388 1.00 23.76 39 ALA C CA 1
ATOM 5033 C C . ALA C 1 39 ? -9.931 39.510 37.320 1.00 25.75 39 ALA C C 1
ATOM 5034 O O . ALA C 1 39 ? -10.380 40.652 37.171 1.00 25.00 39 ALA C O 1
ATOM 5036 N N . ALA C 1 40 ? -10.334 38.485 36.559 1.00 22.30 40 ALA C N 1
ATOM 5037 C CA . ALA C 1 40 ? -11.343 38.709 35.527 1.00 26.51 40 ALA C CA 1
ATOM 5038 C C . ALA C 1 40 ? -12.687 39.081 36.142 1.00 27.19 40 ALA C C 1
ATOM 5039 O O . ALA C 1 40 ? -13.411 39.924 35.598 1.00 26.55 40 ALA C O 1
ATOM 5041 N N . GLU C 1 41 ? -13.037 38.488 37.289 1.00 23.75 41 GLU C N 1
ATOM 5042 C CA . GLU C 1 41 ? -14.311 38.869 37.894 1.00 26.77 41 GLU C CA 1
ATOM 5043 C C . GLU C 1 41 ? -14.254 40.288 38.465 1.00 31.03 41 GLU C C 1
ATOM 5044 O O . GLU C 1 41 ? -15.231 41.040 38.348 1.00 31.41 41 GLU C O 1
ATOM 5050 N N . VAL C 1 42 ? -13.115 40.690 39.051 1.00 30.01 42 VAL C N 1
ATOM 5051 C CA . VAL C 1 42 ? -12.969 42.072 39.526 1.00 28.26 42 VAL C CA 1
ATOM 5052 C C . VAL C 1 42 ? -13.024 43.052 38.351 1.00 32.63 42 VAL C C 1
ATOM 5053 O O . VAL C 1 42 ? -13.614 44.142 38.443 1.00 28.93 42 VAL C O 1
ATOM 5057 N N . ALA C 1 43 ? -12.415 42.673 37.226 1.00 24.89 43 ALA C N 1
ATOM 5058 C CA . ALA C 1 43 ? -12.424 43.517 36.036 1.00 29.68 43 ALA C CA 1
ATOM 5059 C C . ALA C 1 43 ? -13.813 43.632 35.418 1.00 30.93 43 ALA C C 1
ATOM 5060 O O . ALA C 1 43 ? -14.165 44.690 34.887 1.00 34.44 43 ALA C O 1
ATOM 5062 N N . ALA C 1 44 ? -14.599 42.557 35.445 1.00 30.68 44 ALA C N 1
ATOM 5063 C CA . ALA C 1 44 ? -15.964 42.632 34.936 1.00 31.24 44 ALA C CA 1
ATOM 5064 C C . ALA C 1 44 ? -16.852 43.442 35.871 1.00 33.73 44 ALA C C 1
ATOM 5065 O O . ALA C 1 44 ? -17.724 44.184 35.416 1.00 31.65 44 ALA C O 1
ATOM 5067 N N . GLU C 1 45 ? -16.647 43.310 37.185 1.00 36.70 45 GLU C N 1
ATOM 5068 C CA . GLU C 1 45 ? -17.382 44.139 38.132 1.00 30.88 45 GLU C CA 1
ATOM 5069 C C . GLU C 1 45 ? -17.092 45.617 37.911 1.00 37.03 45 GLU C C 1
ATOM 5070 O O . GLU C 1 45 ? -18.010 46.446 37.941 1.00 35.61 45 GLU C O 1
ATOM 5076 N N . LEU C 1 46 ? -15.823 45.968 37.679 1.00 33.88 46 LEU C N 1
ATOM 5077 C CA . LEU C 1 46 ? -15.418 47.365 37.593 1.00 31.60 46 LEU C CA 1
ATOM 5078 C C . LEU C 1 46 ? -15.326 47.878 36.168 1.00 33.45 46 LEU C C 1
ATOM 5079 O O . LEU C 1 46 ? -14.946 49.038 35.968 1.00 30.18 46 LEU C O 1
ATOM 5084 N N . ARG C 1 47 ? -15.660 47.046 35.182 1.00 39.13 47 ARG C N 1
ATOM 5085 C CA . ARG C 1 47 ? -15.598 47.414 33.764 1.00 35.13 47 ARG C CA 1
ATOM 5086 C C . ARG C 1 47 ? -14.211 47.937 33.375 1.00 35.31 47 ARG C C 1
ATOM 5087 O O . ARG C 1 47 ? -14.072 48.900 32.622 1.00 41.51 47 ARG C O 1
ATOM 5095 N N . CYS C 1 48 ? -13.172 47.291 33.888 1.00 39.34 48 CYS C N 1
ATOM 5096 C CA . CYS C 1 48 ? -11.790 47.610 33.544 1.00 33.35 48 CYS C CA 1
ATOM 5097 C C . CYS C 1 48 ? -11.129 46.353 32.978 1.00 31.35 48 CYS C C 1
ATOM 5098 O O . CYS C 1 48 ? -11.781 45.329 32.773 1.00 39.11 48 CYS C O 1
ATOM 5101 N N . ARG C 1 49 ? -9.842 46.433 32.759 1.00 30.05 49 ARG C N 1
ATOM 5102 C CA . ARG C 1 49 ? -9.145 45.285 32.173 1.00 32.02 49 ARG C CA 1
ATOM 5103 C C . ARG C 1 49 ? -8.516 44.394 33.239 1.00 34.24 49 ARG C C 1
ATOM 5104 O O . ARG C 1 49 ? -8.118 44.902 34.245 1.00 30.87 49 ARG C O 1
ATOM 5112 N N . ALA C 1 50 ? -8.571 43.088 33.025 1.00 31.74 50 ALA C N 1
ATOM 5113 C CA . ALA C 1 50 ? -7.762 42.123 33.762 1.00 30.86 50 ALA C CA 1
ATOM 5114 C C . ALA C 1 50 ? -6.545 41.824 32.901 1.00 27.74 50 ALA C C 1
ATOM 5115 O O . ALA C 1 50 ? -6.671 41.260 31.810 1.00 32.68 50 ALA C O 1
ATOM 5117 N N . PHE C 1 51 ? -5.386 42.208 33.379 1.00 28.22 51 PHE C N 1
ATOM 5118 C CA . PHE C 1 51 ? -4.165 42.094 32.613 1.00 25.39 51 PHE C CA 1
ATOM 5119 C C . PHE C 1 51 ? -3.595 40.679 32.681 1.00 32.90 51 PHE C C 1
ATOM 5120 O O . PHE C 1 51 ? -3.820 39.947 33.650 1.00 27.88 51 PHE C O 1
ATOM 5128 N N . PRO C 1 52 ? -2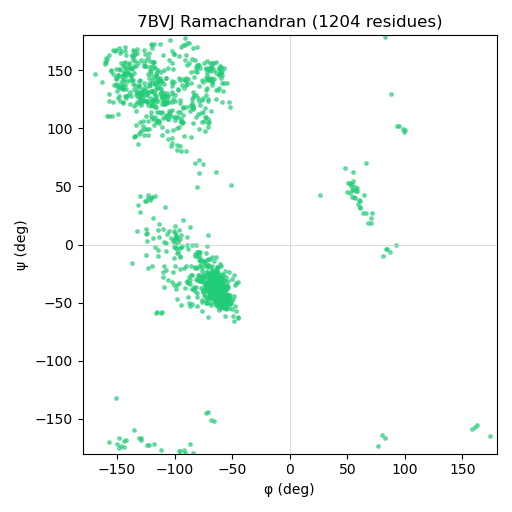.851 40.270 31.653 1.00 36.55 52 PRO C N 1
ATOM 5129 C CA . PRO C 1 52 ? -2.303 38.910 31.647 1.00 30.66 52 PRO C CA 1
ATOM 5130 C C . PRO C 1 52 ? -1.027 38.768 32.450 1.00 31.07 52 PRO C C 1
ATOM 5131 O O . PRO C 1 52 ? -0.693 37.643 32.834 1.00 27.30 52 PRO C O 1
ATOM 5135 N N . SER C 1 53 ? -0.304 39.853 32.719 1.00 28.30 53 SER C N 1
ATOM 5136 C CA . SER C 1 53 ? 0.888 39.800 33.557 1.00 29.12 53 SER C CA 1
ATOM 5137 C C . SER C 1 53 ? 0.963 41.058 34.415 1.00 27.93 53 SER C C 1
ATOM 5138 O O . SER C 1 53 ? 0.271 42.052 34.170 1.00 22.60 53 SER C O 1
ATOM 5141 N N . VAL C 1 54 ? 1.844 41.023 35.418 1.00 32.32 54 VAL C N 1
ATOM 5142 C CA . VAL C 1 54 ? 2.017 42.217 36.236 1.00 32.39 54 VAL C CA 1
ATOM 5143 C C . VAL C 1 54 ? 2.744 43.296 35.440 1.00 32.24 54 VAL C C 1
ATOM 5144 O O . VAL C 1 54 ? 2.507 44.497 35.647 1.00 28.16 54 VAL C O 1
ATOM 5148 N N . ASP C 1 55 ? 3.585 42.898 34.476 1.00 30.31 55 ASP C N 1
ATOM 5149 C CA . ASP C 1 55 ? 4.313 43.885 33.676 1.00 32.33 55 ASP C CA 1
ATOM 5150 C C . ASP C 1 55 ? 3.387 44.630 32.721 1.00 28.96 55 ASP C C 1
ATOM 5151 O O . ASP C 1 55 ? 3.584 45.822 32.459 1.00 34.08 55 ASP C O 1
ATOM 5156 N N . ALA C 1 56 ? 2.377 43.942 32.194 1.00 26.87 56 ALA C N 1
ATOM 5157 C CA . ALA C 1 56 ? 1.456 44.556 31.244 1.00 29.81 56 ALA C CA 1
ATOM 5158 C C . ALA C 1 56 ? 0.545 45.553 31.940 1.00 33.72 56 ALA C C 1
ATOM 5159 O O . ALA C 1 56 ? 0.185 46.590 31.357 1.00 25.31 56 ALA C O 1
ATOM 5161 N N . LEU C 1 57 ? 0.144 45.237 33.179 1.00 29.50 57 LEU C N 1
ATOM 5162 C CA . LEU C 1 57 ? -0.453 46.246 34.048 1.00 30.33 57 LEU C CA 1
ATOM 5163 C C . LEU C 1 57 ? 0.489 47.426 34.234 1.00 27.42 57 LEU C C 1
ATOM 5164 O O . LEU C 1 57 ? 0.110 48.576 33.994 1.00 31.26 57 LEU C O 1
ATOM 5169 N N . LEU C 1 58 ? 1.722 47.161 34.679 1.00 27.64 58 LEU C N 1
ATOM 5170 C CA . LEU C 1 58 ? 2.609 48.259 35.045 1.00 30.22 58 LEU C CA 1
ATOM 5171 C C . LEU C 1 58 ? 2.891 49.179 33.861 1.00 34.86 58 LEU C C 1
ATOM 5172 O O . LEU C 1 58 ? 3.148 50.374 34.053 1.00 27.72 58 LEU C O 1
ATOM 5177 N N . ALA C 1 59 ? 2.847 48.644 32.636 1.00 34.38 59 ALA C N 1
ATOM 5178 C CA . ALA C 1 59 ? 3.114 49.472 31.462 1.00 34.28 59 ALA C CA 1
ATOM 5179 C C . ALA C 1 59 ? 2.007 50.488 31.219 1.00 31.40 59 ALA C C 1
ATOM 5180 O O . ALA C 1 59 ? 2.263 51.543 30.639 1.00 38.80 59 ALA C O 1
ATOM 5182 N N . GLU C 1 60 ? 0.792 50.205 31.654 1.00 32.75 60 GLU C N 1
ATOM 5183 C CA . GLU C 1 60 ? -0.345 51.129 31.436 1.00 28.09 60 GLU C CA 1
ATOM 5184 C C . GLU C 1 60 ? -0.699 51.984 32.664 1.00 35.15 60 GLU C C 1
ATOM 5185 O O . GLU C 1 60 ? -1.729 52.618 32.596 1.00 33.70 60 GLU C O 1
ATOM 5191 N N . VAL C 1 61 ? 0.114 52.044 33.724 1.00 31.56 61 VAL C N 1
ATOM 5192 C CA . VAL C 1 61 ? -0.325 52.807 34.934 1.00 30.26 61 VAL C CA 1
ATOM 5193 C C . VAL C 1 61 ? 0.703 53.852 35.365 1.00 30.53 61 VAL C C 1
ATOM 5194 O O . VAL C 1 61 ? 1.739 53.821 34.890 1.00 26.80 61 VAL C O 1
ATOM 5198 N N . ASP C 1 62 ? 0.340 54.762 36.262 1.00 29.62 62 ASP C N 1
ATOM 5199 C CA . ASP C 1 62 ? 1.327 55.705 36.844 1.00 30.70 62 ASP C CA 1
ATOM 5200 C C . ASP C 1 62 ? 1.533 55.284 38.302 1.00 26.38 62 ASP C C 1
ATOM 5201 O O . ASP C 1 62 ? 2.606 55.361 38.800 1.00 28.20 62 ASP C O 1
ATOM 5206 N N . ALA C 1 63 ? 0.480 54.843 38.938 1.00 24.65 63 ALA C N 1
ATOM 5207 C CA . ALA C 1 63 ? 0.562 54.445 40.346 1.00 26.26 63 ALA C CA 1
ATOM 5208 C C . ALA C 1 63 ? -0.243 53.171 40.539 1.00 27.31 63 ALA C C 1
ATOM 5209 O O . ALA C 1 63 ? -1.130 52.903 39.752 1.00 26.11 63 ALA C O 1
ATOM 5211 N N . VAL C 1 64 ? 0.148 52.374 41.523 1.00 25.49 64 VAL C N 1
ATOM 5212 C CA . VAL C 1 64 ? -0.543 51.139 41.869 1.00 23.43 64 VAL C CA 1
ATOM 5213 C C . VAL C 1 64 ? -0.696 51.048 43.384 1.00 23.71 64 VAL C C 1
ATOM 5214 O O . VAL C 1 64 ? 0.138 51.543 44.150 1.00 22.84 64 VAL C O 1
ATOM 5218 N N . SER C 1 65 ? -1.792 50.425 43.803 1.00 21.54 65 SER C N 1
ATOM 5219 C CA . SER C 1 65 ? -1.858 49.785 45.115 1.00 25.29 65 SER C CA 1
ATOM 5220 C C . SER C 1 65 ? -1.360 48.346 45.009 1.00 20.59 65 SER C C 1
ATOM 5221 O O . SER C 1 65 ? -1.583 47.668 44.000 1.00 21.86 65 SER C O 1
ATOM 5224 N N . ILE C 1 66 ? -0.655 47.904 46.045 1.00 22.19 66 ILE C N 1
ATOM 5225 C CA . ILE C 1 66 ? -0.145 46.541 46.167 1.00 20.97 66 ILE C CA 1
ATOM 5226 C C . ILE C 1 66 ? -0.813 45.929 47.386 1.00 23.05 66 ILE C C 1
ATOM 5227 O O . ILE C 1 66 ? -0.568 46.357 48.525 1.00 20.19 66 ILE C O 1
ATOM 5232 N N . VAL C 1 67 ? -1.706 44.970 47.139 1.00 25.76 67 VAL C N 1
ATOM 5233 C CA . VAL C 1 67 ? -2.533 44.355 48.167 1.00 25.61 67 VAL C CA 1
ATOM 5234 C C . VAL C 1 67 ? -2.364 42.838 48.124 1.00 26.86 67 VAL C C 1
ATOM 5235 O O . VAL C 1 67 ? -3.343 42.087 48.238 1.00 19.80 67 VAL C O 1
ATOM 5239 N N . THR C 1 68 ? -1.145 42.387 47.863 1.00 27.24 68 THR C N 1
ATOM 5240 C CA . THR C 1 68 ? -0.797 40.974 47.863 1.00 20.74 68 THR C CA 1
ATOM 5241 C C . THR C 1 68 ? -0.286 40.560 49.240 1.00 24.69 68 THR C C 1
ATOM 5242 O O . THR C 1 68 ? -0.086 41.399 50.113 1.00 21.74 68 THR C O 1
ATOM 5246 N N . PRO C 1 69 ? -0.076 39.258 49.495 1.00 24.68 69 PRO C N 1
ATOM 5247 C CA . PRO C 1 69 ? 0.344 38.850 50.849 1.00 25.08 69 PRO C CA 1
ATOM 5248 C C . PRO C 1 69 ? 1.671 39.483 51.233 1.00 24.66 69 PRO C C 1
ATOM 5249 O O . PRO C 1 69 ? 2.526 39.739 50.383 1.00 20.01 69 PRO C O 1
ATOM 5253 N N . THR C 1 70 ? 1.827 39.731 52.541 1.00 23.11 70 THR C N 1
ATOM 5254 C CA . THR C 1 70 ? 2.925 40.563 53.029 1.00 27.18 70 THR C CA 1
ATOM 5255 C C . THR C 1 70 ? 4.278 40.066 52.532 1.00 25.62 70 THR C C 1
ATOM 5256 O O . THR C 1 70 ? 5.122 40.865 52.097 1.00 22.63 70 THR C O 1
ATOM 5260 N N . SER C 1 71 ? 4.490 38.744 52.571 1.00 26.66 71 SER C N 1
ATOM 5261 C CA . SER C 1 71 ? 5.739 38.131 52.130 1.00 22.19 71 SER C CA 1
ATOM 5262 C C . SER C 1 71 ? 6.052 38.418 50.670 1.00 27.15 71 SER C C 1
ATOM 5263 O O . SER C 1 71 ? 7.200 38.245 50.242 1.00 30.07 71 SER C O 1
ATOM 5266 N N . THR C 1 72 ? 5.061 38.819 49.885 1.00 22.41 72 THR C N 1
ATOM 5267 C CA . THR C 1 72 ? 5.281 39.140 48.478 1.00 25.33 72 THR C CA 1
ATOM 5268 C C . THR C 1 72 ? 5.459 40.630 48.230 1.00 24.01 72 THR C C 1
ATOM 5269 O O . THR C 1 72 ? 5.761 41.013 47.088 1.00 21.90 72 THR C O 1
ATOM 5273 N N . HIS C 1 73 ? 5.270 41.464 49.268 1.00 17.26 73 HIS C N 1
ATOM 5274 C CA . HIS C 1 73 ? 5.317 42.917 49.099 1.00 22.24 73 HIS C CA 1
ATOM 5275 C C . HIS C 1 73 ? 6.638 43.360 48.488 1.00 21.36 73 HIS C C 1
ATOM 5276 O O . HIS C 1 73 ? 6.663 44.185 47.565 1.00 27.15 73 HIS C O 1
ATOM 5283 N N . PHE C 1 74 ? 7.752 42.830 48.995 1.00 21.82 74 PHE C N 1
ATOM 5284 C CA . PHE C 1 74 ? 9.058 43.276 48.526 1.00 23.62 74 PHE C CA 1
ATOM 5285 C C . PHE C 1 74 ? 9.256 42.968 47.039 1.00 27.42 74 PHE C C 1
ATOM 5286 O O . PHE C 1 74 ? 9.639 43.848 46.260 1.00 22.01 74 PHE C O 1
ATOM 5294 N N . ALA C 1 75 ? 8.999 41.723 46.624 1.00 24.14 75 ALA C N 1
ATOM 5295 C CA . ALA C 1 75 ? 9.242 41.355 45.228 1.00 27.66 75 ALA C CA 1
ATOM 5296 C C . ALA C 1 75 ? 8.325 42.118 44.285 1.00 25.97 75 ALA C C 1
ATOM 5297 O O . ALA C 1 75 ? 8.774 42.633 43.244 1.00 30.78 75 ALA C O 1
ATOM 5299 N N . VAL C 1 76 ? 7.034 42.227 44.635 1.00 25.34 76 VAL C N 1
ATOM 5300 C CA . VAL C 1 76 ? 6.111 42.940 43.754 1.00 18.24 76 VAL C CA 1
ATOM 5301 C C . VAL C 1 76 ? 6.492 44.417 43.664 1.00 25.74 76 VAL C C 1
ATOM 5302 O O . VAL C 1 76 ? 6.546 44.994 42.569 1.00 25.12 76 VAL C O 1
ATOM 5306 N N . ALA C 1 77 ? 6.780 45.051 44.810 1.00 23.06 77 ALA C N 1
ATOM 5307 C CA . ALA C 1 77 ? 7.091 46.479 44.793 1.00 24.39 77 ALA C CA 1
ATOM 5308 C C . ALA C 1 77 ? 8.433 46.750 44.131 1.00 23.69 77 ALA C C 1
ATOM 5309 O O . ALA C 1 77 ? 8.611 47.805 43.514 1.00 26.52 77 ALA C O 1
ATOM 5311 N N . GLU C 1 78 ? 9.382 45.816 44.234 1.00 27.13 78 GLU C N 1
ATOM 5312 C CA . GLU C 1 78 ? 10.608 45.912 43.448 1.00 30.83 78 GLU C CA 1
ATOM 5313 C C . GLU C 1 78 ? 10.281 45.987 41.961 1.00 28.21 78 GLU C C 1
ATOM 5314 O O . GLU C 1 78 ? 10.777 46.868 41.247 1.00 36.63 78 GLU C O 1
ATOM 5320 N N . VAL C 1 79 ? 9.428 45.077 41.474 1.00 31.13 79 VAL C N 1
ATOM 5321 C CA . VAL C 1 79 ? 9.140 45.131 40.042 1.00 31.62 79 VAL C CA 1
ATOM 5322 C C . VAL C 1 79 ? 8.353 46.400 39.693 1.00 33.78 79 VAL C C 1
ATOM 5323 O O . VAL C 1 79 ? 8.550 46.985 38.621 1.00 26.38 79 VAL C O 1
ATOM 5327 N N . ALA C 1 80 ? 7.469 46.860 40.589 1.00 29.55 80 ALA C N 1
ATOM 5328 C CA . ALA C 1 80 ? 6.650 48.024 40.262 1.00 29.44 80 ALA C CA 1
ATOM 5329 C C . ALA C 1 80 ? 7.492 49.293 40.227 1.00 30.75 80 ALA C C 1
ATOM 5330 O O . ALA C 1 80 ? 7.296 50.145 39.355 1.00 29.87 80 ALA C O 1
ATOM 5332 N N . MET C 1 81 ? 8.471 49.408 41.123 1.00 28.67 81 MET C N 1
ATOM 5333 C CA . MET C 1 81 ? 9.323 50.588 41.144 1.00 35.28 81 MET C CA 1
ATOM 5334 C C . MET C 1 81 ? 10.406 50.540 40.075 1.00 32.98 81 MET C C 1
ATOM 5335 O O . MET C 1 81 ? 10.884 51.596 39.648 1.00 30.98 81 MET C O 1
ATOM 5340 N N . GLN C 1 82 ? 10.815 49.344 39.642 1.00 37.44 82 GLN C N 1
ATOM 5341 C CA . GLN C 1 82 ? 11.723 49.251 38.503 1.00 35.59 82 GLN C CA 1
ATOM 5342 C C . GLN C 1 82 ? 11.046 49.694 37.212 1.00 39.41 82 GLN C C 1
ATOM 5343 O O . GLN C 1 82 ? 11.734 50.026 36.240 1.00 41.59 82 GLN C O 1
ATOM 5349 N N . ALA C 1 83 ? 9.716 49.734 37.191 1.00 38.19 83 ALA C N 1
ATOM 5350 C CA . ALA C 1 83 ? 8.968 50.255 36.062 1.00 34.21 83 ALA C CA 1
ATOM 5351 C C . ALA C 1 83 ? 8.570 51.720 36.249 1.00 33.81 83 ALA C C 1
ATOM 5352 O O . ALA C 1 83 ? 7.744 52.230 35.485 1.00 33.65 83 ALA C O 1
ATOM 5354 N N . GLY C 1 84 ? 9.141 52.411 37.234 1.00 28.81 84 GLY C N 1
ATOM 5355 C CA . GLY C 1 84 ? 8.852 53.826 37.396 1.00 26.90 84 GLY C CA 1
ATOM 5356 C C . GLY C 1 84 ? 7.452 54.127 37.875 1.00 27.30 84 GLY C C 1
ATOM 5357 O O . GLY C 1 84 ? 6.959 55.239 37.680 1.00 30.67 84 GLY C O 1
ATOM 5358 N N . VAL C 1 85 ? 6.803 53.167 38.520 1.00 28.15 85 VAL C N 1
ATOM 5359 C CA . VAL C 1 85 ? 5.421 53.287 38.960 1.00 25.64 85 VAL C CA 1
ATOM 5360 C C . VAL C 1 85 ? 5.414 53.568 40.463 1.00 31.43 85 VAL C C 1
ATOM 5361 O O . VAL C 1 85 ? 6.104 52.891 41.234 1.00 31.11 85 VAL C O 1
ATOM 5365 N N . HIS C 1 86 ? 4.648 54.568 40.881 1.00 28.08 86 HIS C N 1
ATOM 5366 C CA . HIS C 1 86 ? 4.502 54.848 42.303 1.00 25.45 86 HIS C CA 1
ATOM 5367 C C . HIS C 1 86 ? 3.680 53.743 42.976 1.00 27.48 86 HIS C C 1
ATOM 5368 O O . HIS C 1 86 ? 2.840 53.088 42.345 1.00 28.99 86 HIS C O 1
ATOM 5375 N N . CYS C 1 87 ? 3.935 53.529 44.270 1.00 25.54 87 CYS C N 1
ATOM 5376 C CA . CYS C 1 87 ? 3.342 52.422 45.019 1.00 23.18 87 CYS C CA 1
ATOM 5377 C C . CYS C 1 87 ? 2.688 52.872 46.314 1.00 22.43 87 CYS C C 1
ATOM 5378 O O . CYS C 1 87 ? 3.294 53.604 47.109 1.00 24.96 87 CYS C O 1
ATOM 5381 N N . LEU C 1 88 ? 1.454 52.428 46.520 1.00 20.45 88 LEU C N 1
ATOM 5382 C CA . LEU C 1 88 ? 0.832 52.387 47.839 1.00 26.87 88 LEU C CA 1
ATOM 5383 C C . LEU C 1 88 ? 0.765 50.914 48.270 1.00 23.77 88 LEU C C 1
ATOM 5384 O O . LEU C 1 88 ? 0.015 50.120 47.692 1.00 23.34 88 LEU C O 1
ATOM 5389 N N . ILE C 1 89 ? 1.542 50.553 49.281 1.00 20.33 89 ILE C N 1
ATOM 5390 C CA . ILE C 1 89 ? 1.636 49.176 49.747 1.00 19.28 89 ILE C CA 1
ATOM 5391 C C . ILE C 1 89 ? 0.753 49.027 50.974 1.00 22.10 89 ILE C C 1
ATOM 5392 O O . ILE C 1 89 ? 0.903 49.777 51.957 1.00 18.05 89 ILE C O 1
ATOM 5397 N N . GLU C 1 90 ? -0.190 48.084 50.913 1.00 20.65 90 GLU C N 1
ATOM 5398 C CA . GLU C 1 90 ? -1.008 47.789 52.084 1.00 25.22 90 GLU C CA 1
ATOM 5399 C C . GLU C 1 90 ? -0.113 47.405 53.264 1.00 25.17 90 GLU C C 1
ATOM 5400 O O . GLU C 1 90 ? 1.015 46.936 53.090 1.00 23.57 90 GLU C O 1
ATOM 5406 N N . LYS C 1 91 ? -0.605 47.664 54.488 1.00 24.21 91 LYS C N 1
ATOM 5407 C CA . LYS C 1 91 ? 0.162 47.286 55.665 1.00 24.08 91 LYS C CA 1
ATOM 5408 C C . LYS C 1 91 ? -0.017 45.794 55.989 1.00 20.82 91 LYS C C 1
ATOM 5409 O O . LYS C 1 91 ? -1.084 45.218 55.762 1.00 24.06 91 LYS C O 1
ATOM 5415 N N . PRO C 1 92 ? 1.003 45.150 56.559 1.00 21.69 92 PRO C N 1
ATOM 5416 C CA . PRO C 1 92 ? 2.290 45.786 56.871 1.00 26.57 92 PRO C CA 1
ATOM 5417 C C . PRO C 1 92 ? 3.233 45.919 55.664 1.00 23.55 92 PRO C C 1
ATOM 5418 O O . PRO C 1 92 ? 3.144 45.145 54.714 1.00 25.16 92 PRO C O 1
ATOM 5422 N N . PHE C 1 93 ? 4.116 46.919 55.752 1.00 24.11 93 PHE C N 1
ATOM 5423 C CA . PHE C 1 93 ? 5.073 47.257 54.696 1.00 28.42 93 PHE C CA 1
ATOM 5424 C C . PHE C 1 93 ? 5.757 46.019 54.130 1.00 28.83 93 PHE C C 1
ATOM 5425 O O . PHE C 1 93 ? 5.649 45.727 52.931 1.00 27.40 93 PHE C O 1
ATOM 5433 N N . THR C 1 94 ? 6.503 45.301 54.971 1.00 24.82 94 THR C N 1
ATOM 5434 C CA . THR C 1 94 ? 7.254 44.127 54.526 1.00 24.98 94 THR C CA 1
ATOM 5435 C C . THR C 1 94 ? 7.316 43.126 55.672 1.00 28.07 94 THR C C 1
ATOM 5436 O O . THR C 1 94 ? 6.734 43.337 56.738 1.00 28.00 94 THR C O 1
ATOM 5440 N N . LEU C 1 95 ? 8.048 42.035 55.460 1.00 30.51 95 LEU C N 1
ATOM 5441 C CA . LEU C 1 95 ? 8.226 41.073 56.539 1.00 27.89 95 LEU C CA 1
ATOM 5442 C C . LEU C 1 95 ? 9.386 41.430 57.457 1.00 29.65 95 LEU C C 1
ATOM 5443 O O . LEU C 1 95 ? 9.374 41.040 58.630 1.00 28.84 95 LEU C O 1
ATOM 5448 N N . ASP C 1 96 ? 10.384 42.162 56.963 1.00 28.05 96 ASP C N 1
ATOM 5449 C CA . ASP C 1 96 ? 11.513 42.558 57.793 1.00 28.14 96 ASP C CA 1
ATOM 5450 C C . ASP C 1 96 ? 12.041 43.905 57.316 1.00 29.70 96 ASP C C 1
ATOM 5451 O O . ASP C 1 96 ? 11.661 44.407 56.253 1.00 28.96 96 ASP C O 1
ATOM 5456 N N . THR C 1 97 ? 12.926 44.496 58.123 1.00 28.10 97 THR C N 1
ATOM 5457 C CA . THR C 1 97 ? 13.350 45.873 57.888 1.00 27.70 97 THR C CA 1
ATOM 5458 C C . THR C 1 97 ? 14.397 46.016 56.785 1.00 28.71 97 THR C C 1
ATOM 5459 O O . THR C 1 97 ? 14.592 47.129 56.286 1.00 33.58 97 THR C O 1
ATOM 5463 N N . GLU C 1 98 ? 15.095 44.942 56.418 1.00 30.36 98 GLU C N 1
ATOM 5464 C CA . GLU C 1 98 ? 16.038 45.006 55.303 1.00 33.26 98 GLU C CA 1
ATOM 5465 C C . GLU C 1 98 ? 15.301 45.157 53.974 1.00 27.61 98 GLU C C 1
ATOM 5466 O O . GLU C 1 98 ? 15.708 45.948 53.111 1.00 29.39 98 GLU C O 1
ATOM 5472 N N . GLU C 1 99 ? 14.192 44.427 53.806 1.00 30.05 99 GLU C N 1
ATOM 5473 C CA . GLU C 1 99 ? 13.312 44.659 52.664 1.00 27.51 99 GLU C CA 1
ATOM 5474 C C . GLU C 1 99 ? 12.790 46.095 52.656 1.00 22.26 99 GLU C C 1
ATOM 5475 O O . GLU C 1 99 ? 12.801 46.764 51.615 1.00 23.53 99 GLU C O 1
ATOM 5481 N N . ALA C 1 100 ? 12.312 46.579 53.809 1.00 22.79 100 ALA C N 1
ATOM 5482 C CA . ALA C 1 100 ? 11.810 47.955 53.902 1.00 24.27 100 ALA C CA 1
ATOM 5483 C C . ALA C 1 100 ? 12.880 48.964 53.508 1.00 22.15 100 ALA C C 1
ATOM 5484 O O . ALA C 1 100 ? 12.604 49.928 52.778 1.00 26.02 100 ALA C O 1
ATOM 5486 N N . ASP C 1 101 ? 14.113 48.737 53.977 1.00 26.10 101 ASP C N 1
ATOM 5487 C CA . ASP C 1 101 ? 15.257 49.579 53.637 1.00 29.81 101 ASP C CA 1
ATOM 5488 C C . ASP C 1 101 ? 15.519 49.590 52.136 1.00 27.44 101 ASP C C 1
ATOM 5489 O O . ASP C 1 101 ? 15.782 50.646 51.547 1.00 28.79 101 ASP C O 1
ATOM 5494 N N . ALA C 1 102 ? 15.463 48.416 51.507 1.00 25.13 102 ALA C N 1
ATOM 5495 C CA . ALA C 1 102 ? 15.733 48.316 50.079 1.00 25.20 102 ALA C CA 1
ATOM 5496 C C . ALA C 1 102 ? 14.676 49.048 49.270 1.00 25.08 102 ALA C C 1
ATOM 5497 O O . ALA C 1 102 ? 15.002 49.759 48.313 1.00 27.47 102 ALA C O 1
ATOM 5499 N N . LEU C 1 103 ? 13.403 48.881 49.638 1.00 22.79 103 LEU C N 1
ATOM 5500 C CA . LEU C 1 103 ? 12.340 49.563 48.910 1.00 19.80 103 LEU C CA 1
ATOM 5501 C C . LEU C 1 103 ? 12.425 51.082 49.094 1.00 32.22 103 LEU C C 1
ATOM 5502 O O . LEU C 1 103 ? 12.218 51.841 48.132 1.00 28.66 103 LEU C O 1
ATOM 5507 N N . ILE C 1 104 ? 12.753 51.548 50.307 1.00 28.78 104 ILE C N 1
ATOM 5508 C CA . ILE C 1 104 ? 12.946 52.985 50.514 1.00 30.46 104 ILE C CA 1
ATOM 5509 C C . ILE C 1 104 ? 14.083 53.495 49.637 1.00 29.11 104 ILE C C 1
ATOM 5510 O O . ILE C 1 104 ? 13.969 54.549 49.000 1.00 32.05 104 ILE C O 1
ATOM 5515 N N . GLY C 1 105 ? 15.195 52.752 49.586 1.00 33.56 105 GLY C N 1
ATOM 5516 C CA . GLY C 1 105 ? 16.295 53.136 48.710 1.00 32.13 105 GLY C CA 1
ATOM 5517 C C . GLY C 1 105 ? 15.887 53.218 47.247 1.00 36.63 105 GLY C C 1
ATOM 5518 O O . GLY C 1 105 ? 16.181 54.201 46.563 1.00 36.64 105 GLY C O 1
ATOM 5519 N N . MET C 1 106 ? 15.223 52.172 46.742 1.00 36.16 106 MET C N 1
ATOM 5520 C CA . MET C 1 106 ? 14.721 52.193 45.367 1.00 37.31 106 MET C CA 1
ATOM 5521 C C . MET C 1 106 ? 13.846 53.408 45.115 1.00 38.16 106 MET C C 1
ATOM 5522 O O . MET C 1 106 ? 13.940 54.049 44.055 1.00 39.95 106 MET C O 1
ATOM 5527 N N . ALA C 1 107 ? 12.967 53.721 46.073 1.00 39.27 107 ALA C N 1
ATOM 5528 C CA . ALA C 1 107 ? 12.017 54.809 45.889 1.00 38.45 107 ALA C CA 1
ATOM 5529 C C . ALA C 1 107 ? 12.731 56.141 45.837 1.00 35.68 107 ALA C C 1
ATOM 5530 O O . ALA C 1 107 ? 12.399 56.989 45.005 1.00 38.70 107 ALA C O 1
ATOM 5532 N N . GLN C 1 108 ? 13.727 56.345 46.700 1.00 35.87 108 GLN C N 1
ATOM 5533 C CA . GLN C 1 108 ? 14.475 57.595 46.613 1.00 39.79 108 GLN C CA 1
ATOM 5534 C C . GLN C 1 108 ? 15.279 57.663 45.315 1.00 41.14 108 GLN C C 1
ATOM 5535 O O . GLN C 1 108 ? 15.293 58.704 44.643 1.00 36.58 108 GLN C O 1
ATOM 5541 N N . GLU C 1 109 ? 15.946 56.562 44.944 1.00 39.61 109 GLU C N 1
ATOM 5542 C CA . GLU C 1 109 ? 16.649 56.504 43.663 1.00 42.04 109 GLU C CA 1
ATOM 5543 C C . GLU C 1 109 ? 15.756 56.971 42.519 1.00 36.27 109 GLU C C 1
ATOM 5544 O O . GLU C 1 109 ? 16.166 57.787 41.689 1.00 40.65 109 GLU C O 1
ATOM 5550 N N . ARG C 1 110 ? 14.519 56.482 42.469 1.00 33.77 110 ARG C N 1
ATOM 5551 C CA . ARG C 1 110 ? 13.677 56.706 41.304 1.00 37.98 110 ARG C CA 1
ATOM 5552 C C . ARG C 1 110 ? 12.676 57.843 41.470 1.00 35.29 110 ARG C C 1
ATOM 5553 O O . ARG C 1 110 ? 11.853 58.059 40.573 1.00 31.34 110 ARG C O 1
ATOM 5561 N N . HIS C 1 111 ? 12.746 58.589 42.573 1.00 35.00 111 HIS C N 1
ATOM 5562 C CA . HIS C 1 111 ? 11.896 59.762 42.803 1.00 33.40 111 HIS C CA 1
ATOM 5563 C C . HIS C 1 111 ? 10.414 59.406 42.724 1.00 34.55 111 HIS C C 1
ATOM 5564 O O . HIS C 1 111 ? 9.595 60.170 42.205 1.00 36.53 111 HIS C O 1
ATOM 5571 N N . LEU C 1 112 ? 10.067 58.253 43.280 1.00 30.81 112 LEU C N 1
ATOM 5572 C CA . LEU C 1 112 ? 8.695 57.784 43.366 1.00 28.55 112 LEU C CA 1
ATOM 5573 C C . LEU C 1 112 ? 8.124 58.016 44.763 1.00 31.76 112 LEU C C 1
ATOM 5574 O O . LEU C 1 112 ? 8.851 58.038 45.764 1.00 27.10 112 LEU C O 1
ATOM 5579 N N . VAL C 1 113 ? 6.807 58.199 44.824 1.00 27.50 113 VAL C N 1
ATOM 5580 C CA . VAL C 1 113 ? 6.102 58.188 46.101 1.00 30.93 113 VAL C CA 1
ATOM 5581 C C . VAL C 1 113 ? 5.932 56.741 46.559 1.00 27.53 113 VAL C C 1
ATOM 5582 O O . VAL C 1 113 ? 5.314 55.933 45.857 1.00 28.20 113 VAL C O 1
ATOM 5586 N N . LEU C 1 114 ? 6.485 56.416 47.733 1.00 22.91 114 LEU C N 1
ATOM 5587 C CA . LEU C 1 114 ? 6.230 55.152 48.428 1.00 23.16 114 LEU C CA 1
ATOM 5588 C C . LEU C 1 114 ? 5.295 55.431 49.600 1.00 25.64 114 LEU C C 1
ATOM 5589 O O . LEU C 1 114 ? 5.680 56.109 50.556 1.00 23.63 114 LEU C O 1
ATOM 5594 N N . ALA C 1 115 ? 4.069 54.918 49.517 1.00 25.09 115 ALA C N 1
ATOM 5595 C CA . ALA C 1 115 ? 3.067 55.057 50.561 1.00 22.59 115 ALA C CA 1
ATOM 5596 C C . ALA C 1 115 ? 2.737 53.693 51.159 1.00 25.24 115 ALA C C 1
ATOM 5597 O O . ALA C 1 115 ? 2.618 52.684 50.449 1.00 18.06 115 ALA C O 1
ATOM 5599 N N . ILE C 1 116 ? 2.577 53.664 52.473 1.00 22.74 116 ILE C N 1
ATOM 5600 C CA . ILE C 1 116 ? 2.183 52.454 53.172 1.00 19.47 116 ILE C CA 1
ATOM 5601 C C . ILE C 1 116 ? 0.779 52.682 53.699 1.00 22.37 116 ILE C C 1
ATOM 5602 O O . ILE C 1 116 ? 0.487 53.746 54.265 1.00 23.49 116 ILE C O 1
ATOM 5607 N N . GLY C 1 117 ? -0.088 51.694 53.492 1.00 19.52 117 GLY C N 1
ATOM 5608 C CA . GLY C 1 117 ? -1.493 51.808 53.819 1.00 19.89 117 GLY C CA 1
ATOM 5609 C C . GLY C 1 117 ? -1.798 51.626 55.288 1.00 26.06 117 GLY C C 1
ATOM 5610 O O . GLY C 1 117 ? -2.335 50.590 55.692 1.00 28.21 117 GLY C O 1
ATOM 5611 N N . HIS C 1 118 ? -1.457 52.617 56.109 1.00 20.32 118 HIS C N 1
ATOM 5612 C CA . HIS C 1 118 ? -1.773 52.576 57.536 1.00 23.43 118 HIS C CA 1
ATOM 5613 C C . HIS C 1 118 ? -3.047 53.395 57.715 1.00 24.16 118 HIS C C 1
ATOM 5614 O O . HIS C 1 118 ? -3.012 54.585 58.042 1.00 23.86 118 HIS C O 1
ATOM 5621 N N . ILE C 1 119 ? -4.182 52.723 57.516 1.00 20.50 119 ILE C N 1
ATOM 5622 C CA . ILE C 1 119 ? -5.461 53.391 57.310 1.00 23.06 119 ILE C CA 1
ATOM 5623 C C . ILE C 1 119 ? -5.900 54.204 58.525 1.00 24.71 119 ILE C C 1
ATOM 5624 O O . ILE C 1 119 ? -6.590 55.220 58.374 1.00 27.81 119 ILE C O 1
ATOM 5629 N N . LYS C 1 120 ? -5.527 53.805 59.744 1.00 24.30 120 LYS C N 1
ATOM 5630 C CA . LYS C 1 120 ? -5.994 54.451 60.999 1.00 22.52 120 LYS C CA 1
ATOM 5631 C C . LYS C 1 120 ? -5.551 55.915 61.069 1.00 25.47 120 LYS C C 1
ATOM 5632 O O . LYS C 1 120 ? -6.210 56.669 61.732 1.00 23.67 120 LYS C O 1
ATOM 5638 N N . ARG C 1 121 ? -4.420 56.239 60.447 1.00 23.34 121 ARG C N 1
ATOM 5639 C CA . ARG C 1 121 ? -3.997 57.633 60.355 1.00 24.56 121 ARG C CA 1
ATOM 5640 C C . ARG C 1 121 ? -5.084 58.535 59.788 1.00 28.63 121 ARG C C 1
ATOM 5641 O O . ARG C 1 121 ? -5.084 59.736 60.066 1.00 25.49 121 ARG C O 1
ATOM 5649 N N . VAL C 1 122 ? -6.021 57.975 59.021 1.00 20.41 122 VAL C N 1
ATOM 5650 C CA . VAL C 1 122 ? -7.039 58.740 58.316 1.00 29.63 122 VAL C CA 1
ATOM 5651 C C . VAL C 1 122 ? -8.375 58.726 59.047 1.00 25.05 122 VAL C C 1
ATOM 5652 O O . VAL C 1 122 ? -9.312 59.427 58.642 1.00 29.41 122 VAL C O 1
ATOM 5656 N N . HIS C 1 123 ? -8.464 58.007 60.161 1.00 29.48 123 HIS C N 1
ATOM 5657 C CA . HIS C 1 123 ? -9.695 57.967 60.934 1.00 27.23 123 HIS C CA 1
ATOM 5658 C C . HIS C 1 123 ? -10.081 59.372 61.391 1.00 27.99 123 HIS C C 1
ATOM 5659 O O . HIS C 1 123 ? -9.207 60.168 61.759 1.00 25.82 123 HIS C O 1
ATOM 5666 N N . PRO C 1 124 ? -11.370 59.718 61.343 1.00 27.33 124 PRO C N 1
ATOM 5667 C CA . PRO C 1 124 ? -11.779 61.094 61.671 1.00 25.51 124 PRO C CA 1
ATOM 5668 C C . PRO C 1 124 ? -11.305 61.585 63.030 1.00 28.52 124 PRO C C 1
ATOM 5669 O O . PRO C 1 124 ? -10.968 62.770 63.172 1.00 23.17 124 PRO C O 1
ATOM 5673 N N . ALA C 1 125 ? -11.249 60.701 64.033 1.00 24.95 125 ALA C N 1
ATOM 5674 C CA . ALA C 1 125 ? -10.843 61.137 65.358 1.00 23.77 125 ALA C CA 1
ATOM 5675 C C . ALA C 1 125 ? -9.366 61.500 65.379 1.00 26.93 125 ALA C C 1
ATOM 5676 O O . ALA C 1 125 ? -8.977 62.511 65.981 1.00 22.47 125 ALA C O 1
ATOM 5678 N N . ILE C 1 126 ? -8.531 60.707 64.706 1.00 23.02 126 ILE C N 1
ATOM 5679 C CA . ILE C 1 126 ? -7.101 61.005 64.707 1.00 24.29 126 ILE C CA 1
ATOM 5680 C C . ILE C 1 126 ? -6.835 62.309 63.962 1.00 30.15 126 ILE C C 1
ATOM 5681 O O . ILE C 1 126 ? -5.993 63.117 64.375 1.00 28.72 126 ILE C O 1
ATOM 5686 N N . GLN C 1 127 ? -7.562 62.545 62.864 1.00 29.62 127 GLN C N 1
ATOM 5687 C CA . GLN C 1 127 ? -7.398 63.794 62.137 1.00 26.90 127 GLN C CA 1
ATOM 5688 C C . GLN C 1 127 ? -7.806 64.969 63.009 1.00 25.41 127 GLN C C 1
ATOM 5689 O O . GLN C 1 127 ? -7.078 65.965 63.095 1.00 26.85 127 GLN C O 1
ATOM 5695 N N . TYR C 1 128 ? -8.943 64.850 63.702 1.00 25.16 128 TYR C N 1
ATOM 5696 C CA . TYR C 1 128 ? -9.344 65.908 64.621 1.00 25.41 128 TYR C CA 1
ATOM 5697 C C . TYR C 1 128 ? -8.256 66.181 65.652 1.00 25.96 128 TYR C C 1
ATOM 5698 O O . TYR C 1 128 ? -7.867 67.336 65.873 1.00 25.30 128 TYR C O 1
ATOM 5707 N N . LEU C 1 129 ? -7.759 65.128 66.308 1.00 26.53 129 LEU C N 1
ATOM 5708 C CA . LEU C 1 129 ? -6.825 65.329 67.418 1.00 22.15 129 LEU C CA 1
ATOM 5709 C C . LEU C 1 129 ? -5.512 65.917 66.926 1.00 25.58 129 LEU C C 1
ATOM 5710 O O . LEU C 1 129 ? -4.915 66.770 67.593 1.00 30.16 129 LEU C O 1
ATOM 5715 N N . ARG C 1 130 ? -5.045 65.467 65.762 1.00 23.55 130 ARG C N 1
ATOM 5716 C CA . ARG C 1 130 ? -3.818 66.008 65.195 1.00 28.55 130 ARG C CA 1
ATOM 5717 C C . ARG C 1 130 ? -3.968 67.484 64.829 1.00 29.99 130 ARG C C 1
ATOM 5718 O O . ARG C 1 130 ? -3.037 68.270 65.037 1.00 22.40 130 ARG C O 1
ATOM 5726 N N . GLN C 1 131 ? -5.115 67.875 64.253 1.00 23.62 131 GLN C N 1
ATOM 5727 C CA . GLN C 1 131 ? -5.339 69.296 63.983 1.00 29.24 131 GLN C CA 1
ATOM 5728 C C . GLN C 1 131 ? -5.484 70.103 65.259 1.00 27.18 131 GLN C C 1
ATOM 5729 O O . GLN C 1 131 ? -5.234 71.314 65.240 1.00 29.49 131 GLN C O 1
ATOM 5735 N N . ALA C 1 132 ? -5.894 69.469 66.364 1.00 25.33 132 ALA C N 1
ATOM 5736 C CA . ALA C 1 132 ? -5.997 70.194 67.623 1.00 18.70 132 ALA C CA 1
ATOM 5737 C C . ALA C 1 132 ? -4.642 70.559 68.217 1.00 24.05 132 ALA C C 1
ATOM 5738 O O . ALA C 1 132 ? -4.596 71.395 69.126 1.00 27.63 132 ALA C O 1
ATOM 5740 N N . GLY C 1 133 ? -3.546 69.998 67.713 1.00 26.63 133 GLY C N 1
ATOM 5741 C CA . GLY C 1 133 ? -2.219 70.420 68.137 1.00 25.19 133 GLY C CA 1
ATOM 5742 C C . GLY C 1 133 ? -1.979 70.361 69.637 1.00 23.43 133 GLY C C 1
ATOM 5743 O O . GLY C 1 133 ? -1.464 71.317 70.228 1.00 20.92 133 GLY C O 1
ATOM 5744 N N . PHE C 1 134 ? -2.355 69.237 70.261 1.00 25.73 134 PHE C N 1
ATOM 5745 C CA . PHE C 1 134 ? -2.114 68.997 71.681 1.00 21.15 134 PHE C CA 1
ATOM 5746 C C . PHE C 1 134 ? -0.680 68.593 71.993 1.00 22.92 134 PHE C C 1
ATOM 5747 O O . PHE C 1 134 ? -0.336 68.470 73.168 1.00 24.87 134 PHE C O 1
ATOM 5755 N N . GLY C 1 135 ? 0.162 68.377 70.997 1.00 25.14 135 GLY C N 1
ATOM 5756 C CA . GLY C 1 135 ? 1.495 67.882 71.293 1.00 28.14 135 GLY C CA 1
ATOM 5757 C C . GLY C 1 135 ? 1.502 66.396 71.619 1.00 22.25 135 GLY C C 1
ATOM 5758 O O . GLY C 1 135 ? 0.495 65.690 71.505 1.00 24.88 135 GLY C O 1
ATOM 5759 N N . ALA C 1 136 ? 2.669 65.926 72.037 1.00 21.33 136 ALA C N 1
ATOM 5760 C CA . ALA C 1 136 ? 2.885 64.507 72.329 1.00 22.01 136 ALA C CA 1
ATOM 5761 C C . ALA C 1 136 ? 2.164 64.082 73.601 1.00 21.37 136 ALA C C 1
ATOM 5762 O O . ALA C 1 136 ? 2.383 64.686 74.655 1.00 19.96 136 ALA C O 1
ATOM 5764 N N . PRO C 1 137 ? 1.312 63.059 73.564 1.00 24.52 137 PRO C N 1
ATOM 5765 C CA . PRO C 1 137 ? 0.676 62.599 74.802 1.00 21.63 137 PRO C CA 1
ATOM 5766 C C . PRO C 1 137 ? 1.693 61.974 75.733 1.00 23.05 137 PRO C C 1
ATOM 5767 O O . PRO C 1 137 ? 2.756 61.507 75.312 1.00 19.50 137 PRO C O 1
ATOM 5771 N N . ARG C 1 138 ? 1.343 61.988 77.026 1.00 20.36 138 ARG C N 1
ATOM 5772 C CA . ARG C 1 138 ? 2.170 61.358 78.043 1.00 20.58 138 ARG C CA 1
ATOM 5773 C C . ARG C 1 138 ? 1.904 59.858 78.122 1.00 18.10 138 ARG C C 1
ATOM 5774 O O . ARG C 1 138 ? 2.846 59.068 78.258 1.00 23.63 138 ARG C O 1
ATOM 5782 N N . TYR C 1 139 ? 0.645 59.435 78.012 1.00 17.32 139 TYR C N 1
ATOM 5783 C CA . TYR C 1 139 ? 0.322 58.016 78.169 1.00 17.22 139 TYR C CA 1
ATOM 5784 C C . TYR C 1 139 ? -0.764 57.572 77.192 1.00 21.05 139 TYR C C 1
ATOM 5785 O O . TYR C 1 139 ? -1.791 58.241 77.065 1.00 20.96 139 TYR C O 1
ATOM 5794 N N . LEU C 1 140 ? -0.567 56.427 76.529 1.00 20.56 140 LEU C N 1
ATOM 5795 C CA . LEU C 1 140 ? -1.552 55.881 75.595 1.00 24.63 140 LEU C CA 1
ATOM 5796 C C . LEU C 1 140 ? -1.945 54.463 75.992 1.00 21.94 140 LEU C C 1
ATOM 5797 O O . LEU C 1 140 ? -1.073 53.619 76.219 1.00 20.15 140 LEU C O 1
ATOM 5802 N N . GLU C 1 141 ? -3.251 54.199 76.014 1.00 19.36 141 GLU C N 1
ATOM 5803 C CA . GLU C 1 141 ? -3.824 52.894 76.321 1.00 23.67 141 GLU C CA 1
ATOM 5804 C C . GLU C 1 141 ? -4.740 52.493 75.176 1.00 23.42 141 GLU C C 1
ATOM 5805 O O . GLU C 1 141 ? -5.621 53.261 74.806 1.00 25.69 141 GLU C O 1
ATOM 5811 N N . ALA C 1 142 ? -4.572 51.297 74.629 1.00 18.20 142 ALA C N 1
ATOM 5812 C CA . ALA C 1 142 ? -5.382 50.932 73.471 1.00 21.81 142 ALA C CA 1
ATOM 5813 C C . ALA C 1 142 ? -5.772 49.472 73.531 1.00 20.92 142 ALA C C 1
ATOM 5814 O O . ALA C 1 142 ? -4.998 48.622 73.981 1.00 18.05 142 ALA C O 1
ATOM 5816 N N . GLU C 1 143 ? -6.984 49.188 73.052 1.00 23.92 143 GLU C N 1
ATOM 5817 C CA . GLU C 1 143 ? -7.422 47.814 72.830 1.00 29.27 143 GLU C CA 1
ATOM 5818 C C . GLU C 1 143 ? -7.911 47.669 71.395 1.00 24.47 143 GLU C C 1
ATOM 5819 O O . GLU C 1 143 ? -8.691 48.498 70.913 1.00 26.77 143 GLU C O 1
ATOM 5825 N N . ARG C 1 144 ? -7.451 46.622 70.718 1.00 20.13 144 ARG C N 1
ATOM 5826 C CA . ARG C 1 144 ? -7.940 46.265 69.383 1.00 25.90 144 ARG C CA 1
ATOM 5827 C C . ARG C 1 144 ? -8.277 44.776 69.427 1.00 25.88 144 ARG C C 1
ATOM 5828 O O . ARG C 1 144 ? -7.390 43.931 69.280 1.00 17.41 144 ARG C O 1
ATOM 5836 N N . LEU C 1 145 ? -9.558 44.476 69.641 1.00 20.24 145 LEU C N 1
ATOM 5837 C CA . LEU C 1 145 ? -10.050 43.143 69.947 1.00 22.14 145 LEU C CA 1
ATOM 5838 C C . LEU C 1 145 ? -11.024 42.735 68.860 1.00 31.66 145 LEU C C 1
ATOM 5839 O O . LEU C 1 145 ? -12.046 43.405 68.652 1.00 31.88 145 LEU C O 1
ATOM 5844 N N . ALA C 1 146 ? -10.704 41.640 68.178 1.00 27.18 146 ALA C N 1
ATOM 5845 C CA . ALA C 1 146 ? -11.476 41.126 67.067 1.00 31.55 146 ALA C CA 1
ATOM 5846 C C . ALA C 1 146 ? -12.046 39.762 67.422 1.00 35.95 146 ALA C C 1
ATOM 5847 O O . ALA C 1 146 ? -11.416 38.990 68.154 1.00 34.96 146 ALA C O 1
ATOM 5849 N N . PRO C 1 147 ? -13.244 39.449 66.943 1.00 36.91 147 PRO C N 1
ATOM 5850 C CA . PRO C 1 147 ? -13.754 38.085 67.095 1.00 36.04 147 PRO C CA 1
ATOM 5851 C C . PRO C 1 147 ? -13.015 37.120 66.183 1.00 38.32 147 PRO C C 1
ATOM 5852 O O . PRO C 1 147 ? -12.579 37.471 65.084 1.00 33.47 147 PRO C O 1
ATOM 5856 N N . PHE C 1 148 ? -12.851 35.895 66.674 1.00 36.00 148 PHE C N 1
ATOM 5857 C CA . PHE C 1 148 ? -12.284 34.830 65.860 1.00 38.77 148 PHE C CA 1
ATOM 5858 C C . PHE C 1 148 ? -13.203 34.524 64.685 1.00 32.06 148 PHE C C 1
ATOM 5859 O O . PHE C 1 148 ? -14.423 34.423 64.834 1.00 34.07 148 PHE C O 1
ATOM 5867 N N . LYS C 1 149 ? -12.631 34.422 63.490 1.00 38.52 149 LYS C N 1
ATOM 5868 C CA . LYS C 1 149 ? -13.336 34.130 62.278 1.00 37.04 149 LYS C CA 1
ATOM 5869 C C . LYS C 1 149 ? -12.562 33.041 61.557 1.00 37.85 149 LYS C C 1
ATOM 5870 O O . LYS C 1 149 ? -11.426 32.737 61.948 1.00 34.39 149 LYS C O 1
ATOM 5876 N N . PRO C 1 150 ? -13.135 32.418 60.517 1.00 41.47 150 PRO C N 1
ATOM 5877 C CA . PRO C 1 150 ? -12.371 31.377 59.800 1.00 36.30 150 PRO C CA 1
ATOM 5878 C C . PRO C 1 150 ? -11.016 31.858 59.296 1.00 37.98 150 PRO C C 1
ATOM 5879 O O . PRO C 1 150 ? -10.046 31.088 59.322 1.00 40.42 150 PRO C O 1
ATOM 5883 N N . ARG C 1 151 ? -10.921 33.126 58.873 1.00 37.72 151 ARG C N 1
ATOM 5884 C CA . ARG C 1 151 ? -9.660 33.708 58.418 1.00 40.94 151 ARG C CA 1
ATOM 5885 C C . ARG C 1 151 ? -8.655 33.902 59.544 1.00 40.97 151 ARG C C 1
ATOM 5886 O O . ARG C 1 151 ? -7.457 34.032 59.268 1.00 40.83 151 ARG C O 1
ATOM 5894 N N . SER C 1 152 ? -9.114 33.920 60.802 1.00 42.14 152 SER C N 1
ATOM 5895 C CA . SER C 1 152 ? -8.372 34.550 61.894 1.00 38.12 152 SER C CA 1
ATOM 5896 C C . SER C 1 152 ? -7.066 33.844 62.253 1.00 38.71 152 SER C C 1
ATOM 5897 O O . SER C 1 152 ? -6.185 34.479 62.847 1.00 30.90 152 SER C O 1
ATOM 5900 N N . LEU C 1 153 ? -6.914 32.558 61.926 1.00 37.91 153 LEU C N 1
ATOM 5901 C CA . LEU C 1 153 ? -5.629 31.913 62.173 1.00 37.78 153 LEU C CA 1
ATOM 5902 C C . LEU C 1 153 ? -4.511 32.555 61.359 1.00 38.21 153 LEU C C 1
ATOM 5903 O O . LEU C 1 153 ? -3.344 32.476 61.758 1.00 44.00 153 LEU C O 1
ATOM 5908 N N . ASP C 1 154 ? -4.835 33.211 60.246 1.00 38.54 154 ASP C N 1
ATOM 5909 C CA . ASP C 1 154 ? -3.846 33.961 59.485 1.00 39.36 154 ASP C CA 1
ATOM 5910 C C . ASP C 1 154 ? -3.780 35.432 59.901 1.00 39.59 154 ASP C C 1
ATOM 5911 O O . ASP C 1 154 ? -3.298 36.266 59.132 1.00 39.90 154 ASP C O 1
ATOM 5916 N N . ILE C 1 155 ? -4.244 35.757 61.103 1.00 40.94 155 ILE C N 1
ATOM 5917 C CA . ILE C 1 155 ? -4.154 37.101 61.661 1.00 35.76 155 ILE C CA 1
ATOM 5918 C C . ILE C 1 155 ? -3.016 37.102 62.675 1.00 38.92 155 ILE C C 1
ATOM 5919 O O . ILE C 1 155 ? -3.108 36.461 63.731 1.00 30.65 155 ILE C O 1
ATOM 5924 N N . ASP C 1 156 ? -1.930 37.802 62.332 1.00 29.85 156 ASP C N 1
ATOM 5925 C CA . ASP C 1 156 ? -0.825 38.057 63.252 1.00 30.25 156 ASP C CA 1
ATOM 5926 C C . ASP C 1 156 ? -1.277 39.130 64.235 1.00 25.78 156 ASP C C 1
ATOM 5927 O O . ASP C 1 156 ? -1.501 40.277 63.834 1.00 26.79 156 ASP C O 1
ATOM 5932 N N . VAL C 1 157 ? -1.413 38.769 65.516 1.00 23.73 157 VAL C N 1
ATOM 5933 C CA . VAL C 1 157 ? -2.014 39.693 66.482 1.00 24.39 157 VAL C CA 1
ATOM 5934 C C . VAL C 1 157 ? -1.250 41.017 66.514 1.00 19.46 157 VAL C C 1
ATOM 5935 O O . VAL C 1 157 ? -1.849 42.092 66.640 1.00 18.19 157 VAL C O 1
ATOM 5939 N N . ILE C 1 158 ? 0.071 40.969 66.369 1.00 16.97 158 ILE C N 1
ATOM 5940 C CA . ILE C 1 158 ? 0.885 42.180 66.424 1.00 16.04 158 ILE C CA 1
ATOM 5941 C C . ILE C 1 158 ? 0.997 42.838 65.049 1.00 22.57 158 ILE C C 1
ATOM 5942 O O . ILE C 1 158 ? 0.718 44.032 64.896 1.00 23.27 158 ILE C O 1
ATOM 5947 N N . MET C 1 159 ? 1.350 42.064 64.015 1.00 20.07 159 MET C N 1
ATOM 5948 C CA . MET C 1 159 ? 1.579 42.619 62.687 1.00 24.79 159 MET C CA 1
ATOM 5949 C C . MET C 1 159 ? 0.297 42.972 61.951 1.00 22.81 159 MET C C 1
ATOM 5950 O O . MET C 1 159 ? 0.345 43.744 60.990 1.00 24.64 159 MET C O 1
ATOM 5955 N N . ASP C 1 160 ? -0.838 42.408 62.344 1.00 27.24 160 ASP C N 1
ATOM 5956 C CA . ASP C 1 160 ? -2.088 42.713 61.664 1.00 28.45 160 ASP C CA 1
ATOM 5957 C C . ASP C 1 160 ? -3.047 43.538 62.498 1.00 28.84 160 ASP C C 1
ATOM 5958 O O . ASP C 1 160 ? -3.837 44.277 61.922 1.00 30.60 160 ASP C O 1
ATOM 5963 N N . LEU C 1 161 ? -2.996 43.449 63.832 1.00 26.08 161 LEU C N 1
ATOM 5964 C CA . LEU C 1 161 ? -3.874 44.235 64.693 1.00 25.67 161 LEU C CA 1
ATOM 5965 C C . LEU C 1 161 ? -3.125 45.311 65.469 1.00 24.53 161 LEU C C 1
ATOM 5966 O O . LEU C 1 161 ? -3.434 46.497 65.331 1.00 21.85 161 LEU C O 1
ATOM 5971 N N . MET C 1 162 ? -2.124 44.938 66.275 1.00 23.90 162 MET C N 1
ATOM 5972 C CA . MET C 1 162 ? -1.502 45.922 67.161 1.00 22.14 162 MET C CA 1
ATOM 5973 C C . MET C 1 162 ? -0.745 47.000 66.385 1.00 21.79 162 MET C C 1
ATOM 5974 O O . MET C 1 162 ? -0.630 48.145 66.853 1.00 19.03 162 MET C O 1
ATOM 5979 N N . ILE C 1 163 ? -0.263 46.649 65.190 1.00 20.28 163 ILE C N 1
ATOM 5980 C CA . ILE C 1 163 ? 0.474 47.557 64.315 1.00 16.57 163 ILE C CA 1
ATOM 5981 C C . ILE C 1 163 ? -0.232 48.905 64.170 1.00 15.99 163 ILE C C 1
ATOM 5982 O O . ILE C 1 163 ? 0.423 49.945 64.073 1.00 16.34 163 ILE C O 1
ATOM 5987 N N . HIS C 1 164 ? -1.573 48.915 64.170 1.00 19.19 164 HIS C N 1
ATOM 5988 C CA . HIS C 1 164 ? -2.319 50.165 64.017 1.00 17.08 164 HIS C CA 1
ATOM 5989 C C . HIS C 1 164 ? -2.016 51.136 65.151 1.00 18.70 164 HIS C C 1
ATOM 5990 O O . HIS C 1 164 ? -1.711 52.313 64.920 1.00 23.93 164 HIS C O 1
ATOM 5997 N N . ASP C 1 165 ? -2.124 50.663 66.394 1.00 19.51 165 ASP C N 1
ATOM 5998 C CA . ASP C 1 165 ? -1.907 51.529 67.546 1.00 18.28 165 ASP C CA 1
ATOM 5999 C C . ASP C 1 165 ? -0.432 51.769 67.795 1.00 19.89 165 ASP C C 1
ATOM 6000 O O . ASP C 1 165 ? -0.068 52.837 68.301 1.00 20.88 165 ASP C O 1
ATOM 6005 N N . LEU C 1 166 ? 0.428 50.810 67.427 1.00 20.26 166 LEU C N 1
ATOM 6006 C CA . LEU C 1 166 ? 1.862 51.086 67.421 1.00 19.32 166 LEU C CA 1
ATOM 6007 C C . LEU C 1 166 ? 2.170 52.273 66.516 1.00 17.43 166 LEU C C 1
ATOM 6008 O O . LEU C 1 166 ? 2.884 53.208 66.907 1.00 22.25 166 LEU C O 1
ATOM 6013 N N . ASP C 1 167 ? 1.589 52.280 65.312 1.00 19.15 167 ASP C N 1
ATOM 6014 C CA . ASP C 1 167 ? 1.832 53.389 64.401 1.00 19.60 167 ASP C CA 1
ATOM 6015 C C . ASP C 1 167 ? 1.251 54.688 64.937 1.00 17.30 167 ASP C C 1
ATOM 6016 O O . ASP C 1 167 ? 1.916 55.727 64.904 1.00 20.68 167 ASP C O 1
ATOM 6021 N N . LEU C 1 168 ? -0.000 54.653 65.407 1.00 17.22 168 LEU C N 1
ATOM 6022 C CA . LEU C 1 168 ? -0.603 55.846 65.985 1.00 18.13 168 LEU C CA 1
ATOM 6023 C C . LEU C 1 168 ? 0.256 56.405 67.112 1.00 20.39 168 LEU C C 1
ATOM 6024 O O . LEU C 1 168 ? 0.388 57.625 67.250 1.00 21.94 168 LEU C O 1
ATOM 6029 N N . THR C 1 169 ? 0.853 55.524 67.919 1.00 25.66 169 THR C N 1
ATOM 6030 C CA . THR C 1 169 ? 1.713 55.954 69.015 1.00 17.96 169 THR C CA 1
ATOM 6031 C C . THR C 1 169 ? 2.928 56.692 68.485 1.00 22.17 169 THR C C 1
ATOM 6032 O O . THR C 1 169 ? 3.245 57.817 68.924 1.00 19.10 169 THR C O 1
ATOM 6036 N N . LEU C 1 170 ? 3.629 56.063 67.538 1.00 20.83 170 LEU C N 1
ATOM 6037 C CA . LEU C 1 170 ? 4.813 56.713 66.992 1.00 27.10 170 LEU C CA 1
ATOM 6038 C C . LEU C 1 170 ? 4.458 58.045 66.338 1.00 22.42 170 LEU C C 1
ATOM 6039 O O . LEU C 1 170 ? 5.230 59.002 66.430 1.00 23.67 170 LEU C O 1
ATOM 6044 N N . LEU C 1 171 ? 3.275 58.141 65.726 1.00 25.50 171 LEU C N 1
ATOM 6045 C CA . LEU C 1 171 ? 2.906 59.337 64.970 1.00 23.12 171 LEU C CA 1
ATOM 6046 C C . LEU C 1 171 ? 2.516 60.477 65.896 1.00 25.92 171 LEU C C 1
ATOM 6047 O O . LEU C 1 171 ? 2.966 61.614 65.722 1.00 21.31 171 LEU C O 1
ATOM 6052 N N . LEU C 1 172 ? 1.656 60.191 66.871 1.00 25.52 172 LEU C N 1
ATOM 6053 C CA . LEU C 1 172 ? 1.241 61.224 67.803 1.00 25.18 172 LEU C CA 1
ATOM 6054 C C . LEU C 1 172 ? 2.404 61.703 68.644 1.00 20.04 172 LEU C C 1
ATOM 6055 O O . LEU C 1 172 ? 2.471 62.891 68.968 1.00 25.11 172 LEU C O 1
ATOM 6060 N N . THR C 1 173 ? 3.343 60.813 68.978 1.00 19.99 173 THR C N 1
ATOM 6061 C CA . THR C 1 173 ? 4.441 61.198 69.858 1.00 26.91 173 THR C CA 1
ATOM 6062 C C . THR C 1 173 ? 5.624 61.806 69.125 1.00 27.13 173 THR C C 1
ATOM 6063 O O . THR C 1 173 ? 6.307 62.674 69.684 1.00 20.43 173 THR C O 1
ATOM 6067 N N . GLY C 1 174 ? 5.912 61.353 67.909 1.00 25.55 174 GLY C N 1
ATOM 6068 C CA . GLY C 1 174 ? 7.134 61.781 67.258 1.00 22.33 174 GLY C CA 1
ATOM 6069 C C . GLY C 1 174 ? 8.393 61.219 67.872 1.00 26.65 174 GLY C C 1
ATOM 6070 O O . GLY C 1 174 ? 9.480 61.751 67.635 1.00 26.35 174 GLY C O 1
ATOM 6071 N N . ALA C 1 175 ? 8.277 60.139 68.643 1.00 31.19 175 ALA C N 1
ATOM 6072 C CA . ALA C 1 175 ? 9.343 59.622 69.483 1.00 24.16 175 ALA C CA 1
ATOM 6073 C C . ALA C 1 175 ? 9.726 58.211 69.043 1.00 32.20 175 ALA C C 1
ATOM 6074 O O . ALA C 1 175 ? 9.084 57.604 68.177 1.00 35.85 175 ALA C O 1
ATOM 6076 N N . GLU C 1 176 ? 10.797 57.687 69.640 1.00 31.61 176 GLU C N 1
ATOM 6077 C CA . GLU C 1 176 ? 11.278 56.369 69.246 1.00 37.85 176 GLU C CA 1
ATOM 6078 C C . GLU C 1 176 ? 11.331 55.421 70.439 1.00 31.75 176 GLU C C 1
ATOM 6079 O O . GLU C 1 176 ? 11.637 55.841 71.553 1.00 30.42 176 GLU C O 1
ATOM 6085 N N . PRO C 1 177 ? 11.076 54.130 70.221 1.00 35.10 177 PRO C N 1
ATOM 6086 C CA . PRO C 1 177 ? 11.071 53.178 71.339 1.00 30.28 177 PRO C CA 1
ATOM 6087 C C . PRO C 1 177 ? 12.437 53.085 71.999 1.00 32.95 177 PRO C C 1
ATOM 6088 O O . PRO C 1 177 ? 13.471 52.971 71.330 1.00 26.86 177 PRO C O 1
ATOM 6092 N N . VAL C 1 178 ? 12.426 53.150 73.327 1.00 32.02 178 VAL C N 1
ATOM 6093 C CA . VAL C 1 178 ? 13.608 52.862 74.115 1.00 29.48 178 VAL C CA 1
ATOM 6094 C C . VAL C 1 178 ? 13.463 51.564 74.890 1.00 26.15 178 VAL C C 1
ATOM 6095 O O . VAL C 1 178 ? 14.480 50.958 75.243 1.00 26.48 178 VAL C O 1
ATOM 6099 N N . ASP C 1 179 ? 12.236 51.121 75.170 1.00 21.17 179 ASP C N 1
ATOM 6100 C CA . ASP C 1 179 ? 12.043 49.864 75.881 1.00 26.18 179 ASP C CA 1
ATOM 6101 C C . ASP C 1 179 ? 10.737 49.242 75.412 1.00 22.62 179 ASP C C 1
ATOM 6102 O O . ASP C 1 179 ? 9.733 49.941 75.277 1.00 17.67 179 ASP C O 1
ATOM 6107 N N . VAL C 1 180 ? 10.756 47.936 75.151 1.00 24.08 180 VAL C N 1
ATOM 6108 C CA . VAL C 1 180 ? 9.557 47.188 74.769 1.00 22.59 180 VAL C CA 1
ATOM 6109 C C . VAL C 1 180 ? 9.442 45.980 75.684 1.00 25.38 180 VAL C C 1
ATOM 6110 O O . VAL C 1 180 ? 10.363 45.160 75.752 1.00 24.49 180 VAL C O 1
ATOM 6114 N N . ARG C 1 181 ? 8.321 45.862 76.385 1.00 22.39 181 ARG C N 1
ATOM 6115 C CA . ARG C 1 181 ? 8.027 44.657 77.144 1.00 23.84 181 ARG C CA 1
ATOM 6116 C C . ARG C 1 181 ? 6.666 44.144 76.696 1.00 18.44 181 ARG C C 1
ATOM 6117 O O . ARG C 1 181 ? 5.834 44.919 76.240 1.00 15.28 181 ARG C O 1
ATOM 6125 N N . ALA C 1 182 ? 6.429 42.843 76.820 1.00 19.17 182 ALA C N 1
ATOM 6126 C CA . ALA C 1 182 ? 5.188 42.321 76.260 1.00 17.74 182 ALA C CA 1
ATOM 6127 C C . ALA C 1 182 ? 4.847 40.979 76.880 1.00 23.95 182 ALA C C 1
ATOM 6128 O O . ALA C 1 182 ? 5.723 40.245 77.342 1.00 22.44 182 ALA C O 1
ATOM 6130 N N . VAL C 1 183 ? 3.548 40.667 76.851 1.00 21.32 183 VAL C N 1
ATOM 6131 C CA . VAL C 1 183 ? 3.014 39.362 77.202 1.00 19.53 183 VAL C CA 1
ATOM 6132 C C . VAL C 1 183 ? 2.177 38.857 76.036 1.00 24.96 183 VAL C C 1
ATOM 6133 O O . VAL C 1 183 ? 1.679 39.631 75.209 1.00 18.47 183 VAL C O 1
ATOM 6137 N N . GLY C 1 184 ? 1.989 37.544 76.015 1.00 21.01 184 GLY C N 1
ATOM 6138 C CA . GLY C 1 184 ? 1.127 36.912 75.035 1.00 23.85 184 GLY C CA 1
ATOM 6139 C C . GLY C 1 184 ? 0.410 35.720 75.631 1.00 29.93 184 GLY C C 1
ATOM 6140 O O . GLY C 1 184 ? 0.874 35.098 76.591 1.00 29.18 184 GLY C O 1
ATOM 6141 N N . VAL C 1 185 ? -0.750 35.414 75.052 1.00 30.61 185 VAL C N 1
ATOM 6142 C CA . VAL C 1 185 ? -1.499 34.198 75.348 1.00 27.96 185 VAL C CA 1
ATOM 6143 C C . VAL C 1 185 ? -1.826 33.498 74.030 1.00 27.11 185 VAL C C 1
ATOM 6144 O O . VAL C 1 185 ? -2.347 34.124 73.094 1.00 25.67 185 VAL C O 1
ATOM 6148 N N . ALA C 1 186 ? -1.516 32.205 73.965 1.00 33.58 186 ALA C N 1
ATOM 6149 C CA . ALA C 1 186 ? -1.689 31.368 72.774 1.00 29.85 186 ALA C CA 1
ATOM 6150 C C . ALA C 1 186 ? -2.599 30.210 73.160 1.00 29.17 186 ALA C C 1
ATOM 6151 O O . ALA C 1 186 ? -2.141 29.235 73.758 1.00 33.88 186 ALA C O 1
ATOM 6153 N N . ALA C 1 187 ? -3.888 30.306 72.835 1.00 28.41 187 ALA C N 1
ATOM 6154 C CA . ALA C 1 187 ? -4.838 29.260 73.199 1.00 31.37 187 ALA C CA 1
ATOM 6155 C C . ALA C 1 187 ? -5.118 28.269 72.070 1.00 35.06 187 ALA C C 1
ATOM 6156 O O . ALA C 1 187 ? -5.317 27.076 72.335 1.00 34.73 187 ALA C O 1
ATOM 6158 N N . VAL C 1 188 ? -5.136 28.736 70.820 1.00 27.66 188 VAL C N 1
ATOM 6159 C CA . VAL C 1 188 ? -5.536 27.902 69.689 1.00 36.31 188 VAL C CA 1
ATOM 6160 C C . VAL C 1 188 ? -4.361 27.078 69.173 1.00 32.19 188 VAL C C 1
ATOM 6161 O O . VAL C 1 188 ? -4.467 25.859 68.969 1.00 34.89 188 VAL C O 1
ATOM 6165 N N . THR C 1 189 ? -3.242 27.750 68.920 1.00 33.57 189 THR C N 1
ATOM 6166 C CA . THR C 1 189 ? -2.001 27.170 68.436 1.00 33.30 189 THR C CA 1
ATOM 6167 C C . THR C 1 189 ? -0.881 27.648 69.349 1.00 32.65 189 THR C C 1
ATOM 6168 O O . THR C 1 189 ? -1.136 28.160 70.446 1.00 32.20 189 THR C O 1
ATOM 6172 N N . ASP C 1 190 ? 0.366 27.461 68.913 1.00 35.02 190 ASP C N 1
ATOM 6173 C CA . ASP C 1 190 ? 1.500 28.067 69.601 1.00 37.37 190 ASP C CA 1
ATOM 6174 C C . ASP C 1 190 ? 1.542 29.587 69.419 1.00 39.43 190 ASP C C 1
ATOM 6175 O O . ASP C 1 190 ? 2.091 30.289 70.277 1.00 38.81 190 ASP C O 1
ATOM 6180 N N . LYS C 1 191 ? 0.976 30.108 68.321 1.00 33.03 191 LYS C N 1
ATOM 6181 C CA . LYS C 1 191 ? 1.036 31.539 68.032 1.00 39.38 191 LYS C CA 1
ATOM 6182 C C . LYS C 1 191 ? 0.118 32.331 68.956 1.00 37.52 191 LYS C C 1
ATOM 6183 O O . LYS C 1 191 ? -0.924 31.840 69.403 1.00 27.81 191 LYS C O 1
ATOM 6189 N N . ALA C 1 192 ? 0.502 33.587 69.205 1.00 31.84 192 ALA C N 1
ATOM 6190 C CA . ALA C 1 192 ? -0.252 34.458 70.100 1.00 31.00 192 ALA C CA 1
ATOM 6191 C C . ALA C 1 192 ? -1.687 34.639 69.609 1.00 27.64 192 ALA C C 1
ATOM 6192 O O . ALA C 1 192 ? -1.915 35.059 68.470 1.00 30.30 192 ALA C O 1
ATOM 6194 N N . ASP C 1 193 ? -2.655 34.297 70.464 1.00 29.13 193 ASP C N 1
ATOM 6195 C CA . ASP C 1 193 ? -4.035 34.709 70.227 1.00 26.11 193 ASP C CA 1
ATOM 6196 C C . ASP C 1 193 ? -4.298 36.108 70.766 1.00 26.28 193 ASP C C 1
ATOM 6197 O O . ASP C 1 193 ? -5.203 36.801 70.290 1.00 24.54 193 ASP C O 1
ATOM 6202 N N . MET C 1 194 ? -3.543 36.519 71.772 1.00 23.59 194 MET C N 1
ATOM 6203 C CA . MET C 1 194 ? -3.682 37.846 72.337 1.00 26.64 194 MET C CA 1
ATOM 6204 C C . MET C 1 194 ? -2.315 38.285 72.821 1.00 24.95 194 MET C C 1
ATOM 6205 O O . MET C 1 194 ? -1.465 37.462 73.174 1.00 23.63 194 MET C O 1
ATOM 6210 N N . ALA C 1 195 ? -2.102 39.589 72.800 1.00 22.86 195 ALA C N 1
ATOM 6211 C CA . ALA C 1 195 ? -0.817 40.135 73.186 1.00 21.51 195 ALA C CA 1
ATOM 6212 C C . ALA C 1 195 ? -1.040 41.516 73.775 1.00 25.56 195 ALA C C 1
ATOM 6213 O O . ALA C 1 195 ? -1.921 42.264 73.325 1.00 19.32 195 ALA C O 1
ATOM 6215 N N . THR C 1 196 ? -0.249 41.839 74.794 1.00 28.73 196 THR C N 1
ATOM 6216 C CA . THR C 1 196 ? -0.232 43.189 75.343 1.00 18.15 196 THR C CA 1
ATOM 6217 C C . THR C 1 196 ? 1.211 43.653 75.419 1.00 19.81 196 THR C C 1
ATOM 6218 O O . THR C 1 196 ? 2.073 42.927 75.924 1.00 15.23 196 THR C O 1
ATOM 6222 N N . ALA C 1 197 ? 1.471 44.845 74.882 1.00 16.51 197 ALA C N 1
ATOM 6223 C CA . ALA C 1 197 ? 2.785 45.464 74.916 1.00 17.72 197 ALA C CA 1
ATOM 6224 C C . ALA C 1 197 ? 2.785 46.706 75.804 1.00 18.21 197 ALA C C 1
ATOM 6225 O O . ALA C 1 197 ? 1.781 47.418 75.913 1.00 17.93 197 ALA C O 1
ATOM 6227 N N . TRP C 1 198 ? 3.933 46.953 76.433 1.00 16.80 198 TRP C N 1
ATOM 6228 C CA . TRP C 1 198 ? 4.195 48.108 77.294 1.00 16.48 198 TRP C CA 1
ATOM 6229 C C . TRP C 1 198 ? 5.469 48.754 76.772 1.00 16.62 198 TRP C C 1
ATOM 6230 O O . TRP C 1 198 ? 6.565 48.197 76.916 1.00 17.86 198 TRP C O 1
ATOM 6241 N N . MET C 1 199 ? 5.316 49.891 76.116 1.00 20.47 199 MET C N 1
ATOM 6242 C CA . MET C 1 199 ? 6.360 50.491 75.304 1.00 23.03 199 MET C CA 1
ATOM 6243 C C . MET C 1 199 ? 6.731 51.836 75.894 1.00 17.55 199 MET C C 1
ATOM 6244 O O . MET C 1 199 ? 5.857 52.670 76.128 1.00 18.12 199 MET C O 1
ATOM 6249 N N . THR C 1 200 ? 8.018 52.049 76.115 1.00 21.23 200 THR C N 1
ATOM 6250 C CA . THR C 1 200 ? 8.529 53.334 76.560 1.00 23.05 200 THR C CA 1
ATOM 6251 C C . THR C 1 200 ? 9.327 53.963 75.431 1.00 24.48 200 THR C C 1
ATOM 6252 O O . THR C 1 200 ? 10.233 53.331 74.877 1.00 25.89 200 THR C O 1
ATOM 6256 N N . LEU C 1 201 ? 8.981 55.207 75.114 1.00 28.36 201 LEU C N 1
ATOM 6257 C CA . LEU C 1 201 ? 9.598 56.047 74.105 1.00 23.53 201 LEU C CA 1
ATOM 6258 C C . LEU C 1 201 ? 10.632 56.970 74.738 1.00 29.24 201 LEU C C 1
ATOM 6259 O O . LEU C 1 201 ? 10.622 57.213 75.952 1.00 26.36 201 LEU C O 1
ATOM 6264 N N . ASN C 1 202 ? 11.520 57.507 73.889 1.00 30.26 202 ASN C N 1
ATOM 6265 C CA . ASN C 1 202 ? 12.639 58.318 74.371 1.00 32.05 202 ASN C CA 1
ATOM 6266 C C . ASN C 1 202 ? 12.210 59.691 74.859 1.00 31.83 202 ASN C C 1
ATOM 6267 O O . ASN C 1 202 ? 13.039 60.415 75.420 1.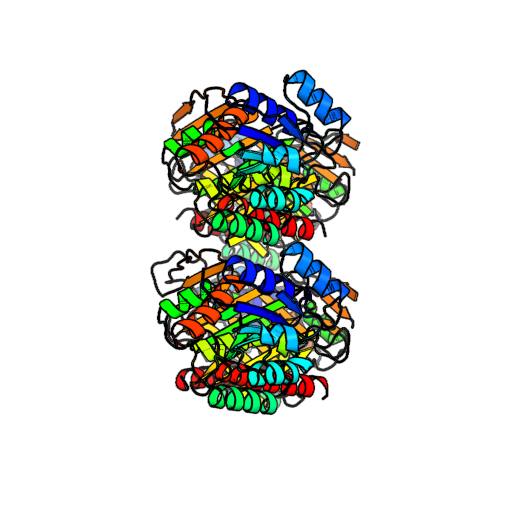00 36.51 202 ASN C O 1
ATOM 6272 N N . ASN C 1 203 ? 10.951 60.072 74.665 1.00 25.54 203 ASN C N 1
ATOM 6273 C CA . ASN C 1 203 ? 10.441 61.298 75.250 1.00 26.78 203 ASN C CA 1
ATOM 6274 C C . ASN C 1 203 ? 9.749 61.049 76.576 1.00 28.98 203 ASN C C 1
ATOM 6275 O O . ASN C 1 203 ? 9.081 61.953 77.086 1.00 26.60 203 ASN C O 1
ATOM 6280 N N . GLY C 1 204 ? 9.843 59.819 77.109 1.00 28.65 204 GLY C N 1
ATOM 6281 C CA . GLY C 1 204 ? 9.168 59.423 78.323 1.00 23.47 204 GLY C CA 1
ATOM 6282 C C . GLY C 1 204 ? 7.751 58.900 78.153 1.00 26.23 204 GLY C C 1
ATOM 6283 O O . GLY C 1 204 ? 7.158 58.446 79.145 1.00 19.43 204 GLY C O 1
ATOM 6284 N N . THR C 1 205 ? 7.174 58.964 76.950 1.00 23.30 205 THR C N 1
ATOM 6285 C CA . THR C 1 205 ? 5.791 58.525 76.771 1.00 23.39 205 THR C CA 1
ATOM 6286 C C . THR C 1 205 ? 5.694 57.013 76.915 1.00 23.79 205 THR C C 1
ATOM 6287 O O . THR C 1 205 ? 6.591 56.280 76.493 1.00 25.15 205 THR C O 1
ATOM 6291 N N . VAL C 1 206 ? 4.604 56.540 77.524 1.00 21.06 206 VAL C N 1
ATOM 6292 C CA . VAL C 1 206 ? 4.349 55.111 77.677 1.00 19.82 206 VAL C CA 1
ATOM 6293 C C . VAL C 1 206 ? 3.100 54.739 76.886 1.00 19.03 206 VAL C C 1
ATOM 6294 O O . VAL C 1 206 ? 2.084 55.436 76.947 1.00 17.08 206 VAL C O 1
ATOM 6298 N N . ALA C 1 207 ? 3.170 53.627 76.160 1.00 18.61 207 ALA C N 1
ATOM 6299 C CA . ALA C 1 207 ? 2.035 53.081 75.427 1.00 15.57 207 ALA C CA 1
ATOM 6300 C C . ALA C 1 207 ? 1.734 51.679 75.934 1.00 17.95 207 ALA C C 1
ATOM 6301 O O . ALA C 1 207 ? 2.636 50.848 76.036 1.00 15.41 207 ALA C O 1
ATOM 6303 N N . ASN C 1 208 ? 0.463 51.415 76.210 1.00 18.85 208 ASN C N 1
ATOM 6304 C CA . ASN C 1 208 ? -0.014 50.164 76.789 1.00 19.03 208 ASN C CA 1
ATOM 6305 C C . ASN C 1 208 ? -1.057 49.657 75.800 1.00 19.03 208 ASN C C 1
ATOM 6306 O O . ASN C 1 208 ? -2.189 50.149 75.782 1.00 18.67 208 ASN C O 1
ATOM 6311 N N . LEU C 1 209 ? -0.662 48.710 74.943 1.00 13.22 209 LEU C N 1
ATOM 6312 C CA . LEU C 1 209 ? -1.432 48.360 73.752 1.00 16.65 209 LEU C CA 1
ATOM 6313 C C . LEU C 1 209 ? -1.829 46.895 73.797 1.00 20.28 209 LEU C C 1
ATOM 6314 O O . LEU C 1 209 ? -0.956 46.022 73.855 1.00 17.87 209 LEU C O 1
ATOM 6319 N N . ALA C 1 210 ? -3.136 46.633 73.722 1.00 16.65 210 ALA C N 1
ATOM 6320 C CA . ALA C 1 210 ? -3.688 45.288 73.740 1.00 17.02 210 ALA C CA 1
ATOM 6321 C C . ALA C 1 210 ? -4.299 44.941 72.386 1.00 22.29 210 ALA C C 1
ATOM 6322 O O . ALA C 1 210 ? -4.925 45.782 71.735 1.00 22.23 210 ALA C O 1
ATOM 6324 N N . ALA C 1 211 ? -4.105 43.698 71.958 1.00 18.98 211 ALA C N 1
ATOM 6325 C CA . ALA C 1 211 ? -4.712 43.218 70.731 1.00 21.68 211 ALA C CA 1
ATOM 6326 C C . ALA C 1 211 ? -5.076 41.754 70.919 1.00 18.32 211 ALA C C 1
ATOM 6327 O O . ALA C 1 211 ? -4.301 40.983 71.491 1.00 23.56 211 ALA C O 1
ATOM 6329 N N . SER C 1 212 ? -6.264 41.380 70.447 1.00 23.10 212 SER C N 1
ATOM 6330 C CA . SER C 1 212 ? -6.738 40.006 70.526 1.00 25.99 212 SER C CA 1
ATOM 6331 C C . SER C 1 212 ? -7.547 39.648 69.288 1.00 25.67 212 SER C C 1
ATOM 6332 O O . SER C 1 212 ? -8.330 40.461 68.788 1.00 23.59 212 SER C O 1
ATOM 6335 N N . ARG C 1 213 ? -7.373 38.413 68.821 1.00 26.36 213 ARG C N 1
ATOM 6336 C CA . ARG C 1 213 ? -8.168 37.860 67.735 1.00 24.59 213 ARG C CA 1
ATOM 6337 C C . ARG C 1 213 ? -9.147 36.786 68.201 1.00 28.81 213 ARG C C 1
ATOM 6338 O O . ARG C 1 213 ? -9.862 36.210 67.371 1.00 28.49 213 ARG C O 1
ATOM 6346 N N . VAL C 1 214 ? -9.205 36.506 69.499 1.00 27.57 214 VAL C N 1
ATOM 6347 C CA . VAL C 1 214 ? -10.072 35.477 70.051 1.00 41.16 214 VAL C CA 1
ATOM 6348 C C . VAL C 1 214 ? -11.089 36.061 71.027 1.00 42.92 214 VAL C C 1
ATOM 6349 O O . VAL C 1 214 ? -11.598 35.355 71.884 1.00 49.53 214 VAL C O 1
ATOM 6353 N N . VAL C 1 215 ? -11.389 37.350 70.923 1.00 41.97 215 VAL C N 1
ATOM 6354 C CA . VAL C 1 215 ? -12.457 37.913 71.740 1.00 47.11 215 VAL C CA 1
ATOM 6355 C C . VAL C 1 215 ? -13.753 37.554 71.032 1.00 47.08 215 VAL C C 1
ATOM 6356 O O . VAL C 1 215 ? -13.727 37.039 69.910 1.00 49.25 215 VAL C O 1
ATOM 6360 N N . ARG C 1 216 ? -14.894 37.765 71.670 1.00 52.52 216 ARG C N 1
ATOM 6361 C CA . ARG C 1 216 ? -16.132 37.577 70.936 1.00 50.76 216 ARG C CA 1
ATOM 6362 C C . ARG C 1 216 ? -17.028 38.806 70.956 1.00 56.02 216 ARG C C 1
ATOM 6363 O O . ARG C 1 216 ? -18.113 38.769 70.373 1.00 64.73 216 ARG C O 1
ATOM 6371 N N . GLU C 1 217 ? -16.589 39.904 71.566 1.00 52.82 217 GLU C N 1
ATOM 6372 C CA . GLU C 1 217 ? -17.165 41.226 71.329 1.00 50.22 217 GLU C CA 1
ATOM 6373 C C . GLU C 1 217 ? -16.091 42.118 70.711 1.00 46.32 217 GLU C C 1
ATOM 6374 O O . GLU C 1 217 ? -15.049 42.356 71.350 1.00 45.76 217 GLU C O 1
ATOM 6380 N N . PRO C 1 218 ? -16.273 42.629 69.497 1.00 36.64 218 PRO C N 1
ATOM 6381 C CA . PRO C 1 218 ? -15.256 43.516 68.912 1.00 41.33 218 PRO C CA 1
ATOM 6382 C C . PRO C 1 218 ? -15.151 44.843 69.659 1.00 35.55 218 PRO C C 1
ATOM 6383 O O . PRO C 1 218 ? -16.155 45.436 70.058 1.00 31.30 218 PRO C O 1
ATOM 6387 N N . ALA C 1 219 ? -13.916 45.312 69.835 1.00 32.62 219 ALA C N 1
ATOM 6388 C CA . ALA C 1 219 ? -13.682 46.607 70.466 1.00 28.30 219 ALA C CA 1
ATOM 6389 C C . ALA C 1 219 ? -12.430 47.247 69.889 1.00 28.70 219 ALA C C 1
ATOM 6390 O O . ALA C 1 219 ? -11.363 46.632 69.883 1.00 29.44 219 ALA C O 1
ATOM 6392 N N . ARG C 1 220 ? -12.555 48.490 69.431 1.00 25.37 220 ARG C N 1
ATOM 6393 C CA . ARG C 1 220 ? -11.423 49.280 68.956 1.00 21.31 220 ARG C CA 1
ATOM 6394 C C . ARG C 1 220 ? -11.480 50.578 69.745 1.00 28.73 220 ARG C C 1
ATOM 6395 O O . ARG C 1 220 ? -12.194 51.510 69.360 1.00 25.84 220 ARG C O 1
ATOM 6403 N N . ARG C 1 221 ? -10.738 50.640 70.848 1.00 29.24 221 ARG C N 1
ATOM 6404 C CA . ARG C 1 221 ? -10.747 51.821 71.693 1.00 24.84 221 ARG C CA 1
ATOM 6405 C C . ARG C 1 221 ? -9.323 52.306 71.914 1.00 31.79 221 ARG C C 1
ATOM 6406 O O . ARG C 1 221 ? -8.360 51.526 71.851 1.00 27.12 221 ARG C O 1
ATOM 6414 N N . MET C 1 222 ? -9.207 53.606 72.180 1.00 25.28 222 MET C N 1
ATOM 6415 C CA . MET C 1 222 ? -7.949 54.202 72.612 1.00 26.59 222 MET C CA 1
ATOM 6416 C C . MET C 1 222 ? -8.238 55.311 73.612 1.00 27.48 222 MET C C 1
ATOM 6417 O O . MET C 1 222 ? -9.118 56.143 73.395 1.00 27.45 222 MET C O 1
ATOM 6422 N N . ARG C 1 223 ? -7.499 55.326 74.705 1.00 20.30 223 ARG C N 1
ATOM 6423 C CA . ARG C 1 223 ? -7.489 56.454 75.611 1.00 22.36 223 ARG C CA 1
ATOM 6424 C C . ARG C 1 223 ? -6.107 57.092 75.540 1.00 28.58 223 ARG C C 1
ATOM 6425 O O . ARG C 1 223 ? -5.085 56.385 75.510 1.00 23.85 223 ARG C O 1
ATOM 6433 N N . ILE C 1 224 ? -6.089 58.420 75.446 1.00 18.27 224 ILE C N 1
ATOM 6434 C CA . ILE C 1 224 ? -4.888 59.206 75.203 1.00 26.13 224 ILE C CA 1
ATOM 6435 C C . ILE C 1 224 ? -4.813 60.282 76.272 1.00 25.80 224 ILE C C 1
ATOM 6436 O O . ILE C 1 224 ? -5.771 61.043 76.446 1.00 24.56 224 ILE C O 1
ATOM 6441 N N . PHE C 1 225 ? -3.674 60.370 76.966 1.00 23.53 225 PHE C N 1
ATOM 6442 C CA . PHE C 1 225 ? -3.507 61.284 78.096 1.00 23.98 225 PHE C CA 1
ATOM 6443 C C . PHE C 1 225 ? -2.362 62.246 77.823 1.00 23.31 225 PHE C C 1
ATOM 6444 O O . PHE C 1 225 ? -1.190 61.839 77.815 1.00 23.32 225 PHE C O 1
ATOM 6452 N N . TRP C 1 226 ? -2.715 63.521 77.611 1.00 32.91 226 TRP C N 1
ATOM 6453 C CA . TRP C 1 226 ? -1.817 64.663 77.733 1.00 22.87 226 TRP C CA 1
ATOM 6454 C C . TRP C 1 226 ? -1.892 65.205 79.160 1.00 26.78 226 TRP C C 1
ATOM 6455 O O . TRP C 1 226 ? -2.671 64.739 79.989 1.00 28.65 226 TRP C O 1
ATOM 6466 N N . GLN C 1 227 ? -1.089 66.232 79.445 1.00 37.47 227 GLN C N 1
ATOM 6467 C CA . GLN C 1 227 ? -1.037 66.795 80.792 1.00 33.39 227 GLN C CA 1
ATOM 6468 C C . GLN C 1 227 ? -2.346 67.460 81.201 1.00 31.46 227 GLN C C 1
ATOM 6469 O O . GLN C 1 227 ? -2.691 67.454 82.385 1.00 36.78 227 GLN C O 1
ATOM 6475 N N . ASP C 1 228 ? -3.087 68.044 80.259 1.00 31.43 228 ASP C N 1
ATOM 6476 C CA . ASP C 1 228 ? -4.314 68.753 80.607 1.00 36.20 228 ASP C CA 1
ATOM 6477 C C . ASP C 1 228 ? -5.548 68.271 79.854 1.00 37.93 228 ASP C C 1
ATOM 6478 O O . ASP C 1 228 ? -6.580 68.953 79.899 1.00 38.25 228 ASP C O 1
ATOM 6483 N N . ARG C 1 229 ? -5.479 67.118 79.190 1.00 32.99 229 ARG C N 1
ATOM 6484 C CA . ARG C 1 229 ? -6.490 66.722 78.208 1.00 33.34 229 ARG C CA 1
ATOM 6485 C C . ARG C 1 229 ? -6.478 65.210 78.069 1.00 31.85 229 ARG C C 1
ATOM 6486 O O . ARG C 1 229 ? -5.432 64.632 77.765 1.00 35.48 229 ARG C O 1
ATOM 6494 N N . TYR C 1 230 ? -7.627 64.574 78.284 1.00 28.99 230 TYR C N 1
ATOM 6495 C CA . TYR C 1 230 ? -7.764 63.127 78.139 1.00 34.70 230 TYR C CA 1
ATOM 6496 C C . TYR C 1 230 ? -8.769 62.859 77.024 1.00 29.50 230 TYR C C 1
ATOM 6497 O O . TYR C 1 230 ? -9.924 63.282 77.110 1.00 29.05 230 TYR C O 1
ATOM 6506 N N . ALA C 1 231 ? -8.320 62.203 75.964 1.00 22.94 231 ALA C N 1
ATOM 6507 C CA . ALA C 1 231 ? -9.156 61.891 74.810 1.00 25.56 231 ALA C CA 1
ATOM 6508 C C . ALA C 1 231 ? -9.515 60.409 74.822 1.00 28.64 231 ALA C C 1
ATOM 6509 O O . ALA C 1 231 ? -8.634 59.556 74.938 1.00 22.47 231 ALA C O 1
ATOM 6511 N N . SER C 1 232 ? -10.802 60.100 74.714 1.00 19.91 232 SER C N 1
ATOM 6512 C CA . SER C 1 232 ? -11.262 58.720 74.639 1.00 26.80 232 SER C CA 1
ATOM 6513 C C . SER C 1 232 ? -11.882 58.539 73.257 1.00 26.70 232 SER C C 1
ATOM 6514 O O . SER C 1 232 ? -12.884 59.189 72.924 1.00 28.63 232 SER C O 1
ATOM 6517 N N . VAL C 1 233 ? -11.254 57.703 72.438 1.00 22.32 233 VAL C N 1
ATOM 6518 C CA . VAL C 1 233 ? -11.670 57.450 71.068 1.00 25.25 233 VAL C CA 1
ATOM 6519 C C . VAL C 1 233 ? -12.264 56.055 70.999 1.00 29.39 233 VAL C C 1
ATOM 6520 O O . VAL C 1 233 ? -11.629 55.076 71.421 1.00 29.40 233 VAL C O 1
ATOM 6524 N N . ASP C 1 234 ? -13.479 55.963 70.476 1.00 29.29 234 ASP C N 1
ATOM 6525 C CA . ASP C 1 234 ? -14.074 54.689 70.087 1.00 28.38 234 ASP C CA 1
ATOM 6526 C C . ASP C 1 234 ? -14.037 54.671 68.571 1.00 27.08 234 ASP C C 1
ATOM 6527 O O . ASP C 1 234 ? -14.902 55.263 67.914 1.00 28.46 234 ASP C O 1
ATOM 6532 N N . PHE C 1 235 ? -13.012 54.012 68.027 1.00 28.84 235 PHE C N 1
ATOM 6533 C CA . PHE C 1 235 ? -12.867 53.928 66.580 1.00 23.18 235 PHE C CA 1
ATOM 6534 C C . PHE C 1 235 ? -14.073 53.239 65.961 1.00 30.14 235 PHE C C 1
ATOM 6535 O O . PHE C 1 235 ? -14.638 53.722 64.968 1.00 28.81 235 PHE C O 1
ATOM 6543 N N . LEU C 1 236 ? -14.510 52.140 66.578 1.00 27.97 236 LEU C N 1
ATOM 6544 C CA . LEU C 1 236 ? -15.566 51.300 66.015 1.00 34.59 236 LEU C CA 1
ATOM 6545 C C . LEU C 1 236 ? -16.877 52.060 65.890 1.00 32.82 236 LEU C C 1
ATOM 6546 O O . LEU C 1 236 ? -17.550 51.986 64.859 1.00 35.24 236 LEU C O 1
ATOM 6551 N N . ASN C 1 237 ? -17.250 52.806 66.924 1.00 37.78 237 ASN C N 1
ATOM 6552 C CA . ASN C 1 237 ? -18.502 53.544 66.926 1.00 33.96 237 ASN C CA 1
ATOM 6553 C C . ASN C 1 237 ? -18.317 54.977 66.480 1.00 34.74 237 ASN C C 1
ATOM 6554 O O . ASN C 1 237 ? -19.277 55.751 66.496 1.00 38.92 237 ASN C O 1
ATOM 6559 N N . ASN C 1 238 ? -17.107 55.333 66.059 1.00 34.10 238 ASN C N 1
ATOM 6560 C CA . ASN C 1 238 ? -16.777 56.669 65.588 1.00 31.86 238 ASN C CA 1
ATOM 6561 C C . ASN C 1 238 ? -17.185 57.745 66.597 1.00 34.23 238 ASN C C 1
ATOM 6562 O O . ASN C 1 238 ? -17.884 58.705 66.268 1.00 28.15 238 ASN C O 1
ATOM 6567 N N . THR C 1 239 ? -16.744 57.588 67.846 1.00 31.17 239 THR C N 1
ATOM 6568 C CA . THR C 1 239 ? -16.972 58.636 68.827 1.00 27.07 239 THR C CA 1
ATOM 6569 C C . THR C 1 239 ? -15.646 59.114 69.398 1.00 30.75 239 THR C C 1
ATOM 6570 O O . THR C 1 239 ? -14.657 58.373 69.433 1.00 21.84 239 THR C O 1
ATOM 6574 N N . LEU C 1 240 ? -15.638 60.378 69.829 1.00 25.46 240 LEU C N 1
ATOM 6575 C CA . LEU C 1 240 ? -14.472 60.991 70.449 1.00 29.82 240 LEU C CA 1
ATOM 6576 C C . LEU C 1 240 ? -14.935 61.901 71.577 1.00 27.19 240 LEU C C 1
ATOM 6577 O O . LEU C 1 240 ? -15.790 62.765 71.375 1.00 26.97 240 LEU C O 1
ATOM 6582 N N . HIS C 1 241 ? -14.391 61.697 72.767 1.00 30.18 241 HIS C N 1
ATOM 6583 C CA . HIS C 1 241 ? -14.666 62.580 73.889 1.00 27.29 241 HIS C CA 1
ATOM 6584 C C . HIS C 1 241 ? -13.353 63.138 74.398 1.00 27.18 241 HIS C C 1
ATOM 6585 O O . HIS C 1 241 ? -12.357 62.421 74.453 1.00 22.64 241 HIS C O 1
ATOM 6592 N N . ILE C 1 242 ? -13.346 64.426 74.739 1.00 26.12 242 ILE C N 1
ATOM 6593 C CA . ILE C 1 242 ? -12.148 65.107 75.217 1.00 30.97 242 ILE C CA 1
ATOM 6594 C C . ILE C 1 242 ? -12.472 65.793 76.535 1.00 33.55 242 ILE C C 1
ATOM 6595 O O . ILE C 1 242 ? -13.404 66.601 76.612 1.00 30.40 242 ILE C O 1
ATOM 6600 N N . TYR C 1 243 ? -11.698 65.482 77.561 1.00 31.06 243 TYR C N 1
ATOM 6601 C CA . TYR C 1 243 ? -11.906 65.990 78.904 1.00 35.25 243 TYR C CA 1
ATOM 6602 C C . TYR C 1 243 ? -10.764 66.950 79.193 1.00 38.77 243 TYR C C 1
ATOM 6603 O O . TYR C 1 243 ? -9.595 66.566 79.073 1.00 35.84 243 TYR C O 1
ATOM 6612 N N . HIS C 1 244 ? -11.088 68.193 79.543 1.00 34.87 244 HIS C N 1
ATOM 6613 C CA . HIS C 1 244 ? -10.063 69.115 80.005 1.00 41.17 244 HIS C CA 1
ATOM 6614 C C . HIS C 1 244 ? -10.194 69.329 81.507 1.00 50.99 244 HIS C C 1
ATOM 6615 O O . HIS C 1 244 ? -11.305 69.340 82.059 1.00 42.30 244 HIS C O 1
ATOM 6622 N N . ARG C 1 245 ? -9.036 69.458 82.153 1.00 51.91 245 ARG C N 1
ATOM 6623 C CA . ARG C 1 245 ? -8.917 69.638 83.593 1.00 56.04 245 ARG C CA 1
ATOM 6624 C C . ARG C 1 245 ? -9.785 70.777 84.103 1.00 56.30 245 ARG C C 1
ATOM 6625 O O . ARG C 1 245 ? -9.272 71.783 84.589 1.00 61.04 245 ARG C O 1
ATOM 6633 N N . GLY C 1 255 ? -14.114 67.177 88.491 1.00 56.45 255 GLY C N 1
ATOM 6634 C CA . GLY C 1 255 ? -14.445 68.600 88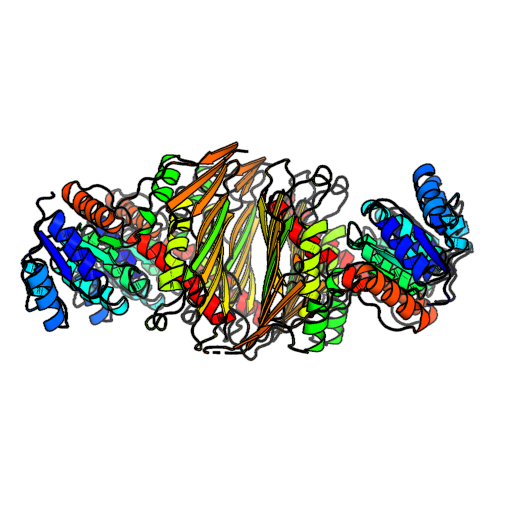.291 1.00 57.53 255 GLY C CA 1
ATOM 6635 C C . GLY C 1 255 ? -13.945 69.080 86.942 1.00 64.26 255 GLY C C 1
ATOM 6636 O O . GLY C 1 255 ? -13.433 70.187 86.865 1.00 62.40 255 GLY C O 1
ATOM 6637 N N . VAL C 1 256 ? -14.139 68.254 85.918 1.00 65.51 256 VAL C N 1
ATOM 6638 C CA . VAL C 1 256 ? -13.648 68.518 84.536 1.00 63.74 256 VAL C CA 1
ATOM 6639 C C . VAL C 1 256 ? -14.834 68.560 83.561 1.00 57.93 256 VAL C C 1
ATOM 6640 O O . VAL C 1 256 ? -15.958 68.327 84.006 1.00 58.97 256 VAL C O 1
ATOM 6644 N N . ARG C 1 257 ? -14.598 68.938 82.305 1.00 54.06 257 ARG C N 1
ATOM 6645 C CA . ARG C 1 257 ? -15.681 69.069 81.301 1.00 52.79 257 ARG C CA 1
ATOM 6646 C C . ARG C 1 257 ? -15.551 68.002 80.195 1.00 48.41 257 ARG C C 1
ATOM 6647 O O . ARG C 1 257 ? -14.470 67.869 79.628 1.00 45.38 257 ARG C O 1
ATOM 6655 N N . ASP C 1 258 ? -16.639 67.290 79.894 1.00 43.72 258 ASP C N 1
ATOM 6656 C CA . ASP C 1 258 ? -16.658 66.279 78.832 1.00 44.99 258 ASP C CA 1
ATOM 6657 C C . ASP C 1 258 ? -17.142 66.924 77.534 1.00 39.27 258 ASP C C 1
ATOM 6658 O O . ASP C 1 258 ? -18.338 67.168 77.363 1.00 44.68 258 ASP C O 1
ATOM 6663 N N . GLU C 1 259 ? -16.220 67.185 76.602 1.00 34.33 259 GLU C N 1
ATOM 6664 C CA . GLU C 1 259 ? -16.558 67.713 75.283 1.00 34.03 259 GLU C CA 1
ATOM 6665 C C . GLU C 1 259 ? -16.728 66.541 74.318 1.00 37.11 259 GLU C C 1
ATOM 6666 O O . GLU C 1 259 ? -15.757 65.846 73.995 1.00 34.48 259 GLU C O 1
ATOM 6672 N N . ALA C 1 260 ? -17.962 66.312 73.868 1.00 32.75 260 ALA C N 1
ATOM 6673 C CA . ALA C 1 260 ? -18.233 65.298 72.855 1.00 37.15 260 ALA C CA 1
ATOM 6674 C C . ALA C 1 260 ? -17.977 65.893 71.475 1.00 34.23 260 ALA C C 1
ATOM 6675 O O . ALA C 1 260 ? -18.626 66.874 71.093 1.00 38.04 260 ALA C O 1
ATOM 6677 N N . VAL C 1 261 ? -17.032 65.321 70.728 1.00 33.61 261 VAL C N 1
ATOM 6678 C CA . VAL C 1 261 ? -16.648 65.867 69.427 1.00 36.11 261 VAL C CA 1
ATOM 6679 C C . VAL C 1 261 ? -17.460 65.188 68.331 1.00 40.13 261 VAL C C 1
ATOM 6680 O O . VAL C 1 261 ? -17.366 63.970 68.126 1.00 38.15 261 VAL C O 1
ATOM 6684 N N . ASP C 1 262 ? -18.241 65.977 67.608 1.00 37.38 262 ASP C N 1
ATOM 6685 C CA . ASP C 1 262 ? -19.041 65.431 66.523 1.00 42.38 262 ASP C CA 1
ATOM 6686 C C . ASP C 1 262 ? -18.105 65.047 65.387 1.00 40.43 262 ASP C C 1
ATOM 6687 O O . ASP C 1 262 ? -17.573 65.903 64.678 1.00 40.42 262 ASP C O 1
ATOM 6692 N N . LEU C 1 263 ? -17.866 63.750 65.246 1.00 36.28 263 LEU C N 1
ATOM 6693 C CA . LEU C 1 263 ? -17.039 63.228 64.174 1.00 36.81 263 LEU C CA 1
ATOM 6694 C C . LEU C 1 263 ? -17.902 62.924 62.955 1.00 37.88 263 LEU C C 1
ATOM 6695 O O . LEU C 1 263 ? -18.998 62.367 63.075 1.00 42.85 263 LEU C O 1
ATOM 6700 N N . ALA C 1 264 ? -17.399 63.281 61.782 1.00 29.84 264 ALA C N 1
ATOM 6701 C CA . ALA C 1 264 ? -18.062 62.880 60.551 1.00 38.97 264 ALA C CA 1
ATOM 6702 C C . ALA C 1 264 ? -17.663 61.458 60.163 1.00 39.66 264 ALA C C 1
ATOM 6703 O O . ALA C 1 264 ? -16.562 60.990 60.479 1.00 37.35 264 ALA C O 1
ATOM 6705 N N . LYS C 1 265 ? -18.584 60.756 59.499 1.00 38.61 265 LYS C N 1
ATOM 6706 C CA . LYS C 1 265 ? -18.252 59.489 58.857 1.00 45.69 265 LYS C CA 1
ATOM 6707 C C . LYS C 1 265 ? -17.497 59.775 57.568 1.00 39.78 265 LYS C C 1
ATOM 6708 O O . LYS C 1 265 ? -17.806 60.734 56.858 1.00 46.94 265 LYS C O 1
ATOM 6714 N N . ARG C 1 266 ? -16.494 58.957 57.269 1.00 38.76 266 ARG C N 1
ATOM 6715 C CA . ARG C 1 266 ? -15.801 59.121 56.000 1.00 41.94 266 ARG C CA 1
ATOM 6716 C C . ARG C 1 266 ? -15.242 57.792 55.518 1.00 38.20 266 ARG C C 1
ATOM 6717 O O . ARG C 1 266 ? -14.914 56.911 56.315 1.00 36.76 266 ARG C O 1
ATOM 6725 N N . ASP C 1 267 ? -15.141 57.667 54.195 1.00 35.08 267 ASP C N 1
ATOM 6726 C CA . ASP C 1 267 ? -14.555 56.509 53.520 1.00 29.74 267 ASP C CA 1
ATOM 6727 C C . ASP C 1 267 ? -13.040 56.565 53.694 1.00 26.32 267 ASP C C 1
ATOM 6728 O O . ASP C 1 267 ? -12.342 57.257 52.956 1.00 27.31 267 ASP C O 1
ATOM 6733 N N . ALA C 1 268 ? -12.511 55.827 54.666 1.00 34.32 268 ALA C N 1
ATOM 6734 C CA . ALA C 1 268 ? -11.094 55.989 54.976 1.00 34.93 268 ALA C CA 1
ATOM 6735 C C . ALA C 1 268 ? -10.192 55.525 53.831 1.00 22.94 268 ALA C C 1
ATOM 6736 O O . ALA C 1 268 ? -9.135 56.119 53.604 1.00 24.71 268 ALA C O 1
ATOM 6738 N N . LEU C 1 269 ? -10.576 54.471 53.103 1.00 30.75 269 LEU C N 1
ATOM 6739 C CA . LEU C 1 269 ? -9.713 53.992 52.021 1.00 26.99 269 LEU C CA 1
ATOM 6740 C C . LEU C 1 269 ? -9.705 54.961 50.841 1.00 23.63 269 LEU C C 1
ATOM 6741 O O . LEU C 1 269 ? -8.657 55.176 50.213 1.00 23.76 269 LEU C O 1
ATOM 6746 N N . ALA C 1 270 ? -10.859 55.561 50.528 1.00 26.38 270 ALA C N 1
ATOM 6747 C CA . ALA C 1 270 ? -10.892 56.634 49.535 1.00 24.98 270 ALA C CA 1
ATOM 6748 C C . ALA C 1 270 ? -9.964 57.775 49.929 1.00 26.84 270 ALA C C 1
ATOM 6749 O O . ALA C 1 270 ? -9.200 58.280 49.101 1.00 22.75 270 ALA C O 1
ATOM 6751 N N . ALA C 1 271 ? -10.036 58.218 51.190 1.00 28.99 271 ALA C N 1
ATOM 6752 C CA . ALA C 1 271 ? -9.181 59.319 51.619 1.00 24.85 271 ALA C CA 1
ATOM 6753 C C . ALA C 1 271 ? -7.714 58.941 51.489 1.00 24.81 271 ALA C C 1
ATOM 6754 O O . ALA C 1 271 ? -6.892 59.723 51.003 1.00 26.69 271 ALA C O 1
ATOM 6756 N N . GLU C 1 272 ? -7.373 57.736 51.932 1.00 22.67 272 GLU C N 1
ATOM 6757 C CA . GLU C 1 272 ? -6.010 57.233 51.817 1.00 27.60 272 GLU C CA 1
ATOM 6758 C C . GLU C 1 272 ? -5.509 57.273 50.369 1.00 26.55 272 GLU C C 1
ATOM 6759 O O . GLU C 1 272 ? -4.418 57.790 50.078 1.00 25.12 272 GLU C O 1
ATOM 6765 N N . ILE C 1 273 ? -6.306 56.740 49.439 1.00 23.09 273 ILE C N 1
ATOM 6766 C CA . ILE C 1 273 ? -5.846 56.652 48.053 1.00 21.61 273 ILE C CA 1
ATOM 6767 C C . ILE C 1 273 ? -5.766 58.041 47.419 1.00 22.71 273 ILE C C 1
ATOM 6768 O O . ILE C 1 273 ? -4.810 58.355 46.698 1.00 26.80 273 ILE C O 1
ATOM 6773 N N . GLU C 1 274 ? -6.758 58.897 47.669 1.00 24.45 274 GLU C N 1
ATOM 6774 C CA . GLU C 1 274 ? -6.678 60.259 47.135 1.00 28.16 274 GLU C CA 1
ATOM 6775 C C . GLU C 1 274 ? -5.467 61.004 47.689 1.00 25.48 274 GLU C C 1
ATOM 6776 O O . GLU C 1 274 ? -4.838 61.789 46.974 1.00 24.84 274 GLU C O 1
ATOM 6782 N N . ASP C 1 275 ? -5.118 60.766 48.957 1.00 25.44 275 ASP C N 1
ATOM 6783 C CA . ASP C 1 275 ? -3.907 61.363 49.511 1.00 26.61 275 ASP C CA 1
ATOM 6784 C C . ASP C 1 275 ? -2.657 60.874 48.783 1.00 24.72 275 ASP C C 1
ATOM 6785 O O . ASP C 1 275 ? -1.759 61.670 48.468 1.00 30.06 275 ASP C O 1
ATOM 6790 N N . PHE C 1 276 ? -2.588 59.564 48.509 1.00 27.74 276 PHE C N 1
ATOM 6791 C CA . PHE C 1 276 ? -1.502 58.981 47.714 1.00 24.01 276 PHE C CA 1
ATOM 6792 C C . PHE C 1 276 ? -1.370 59.675 46.350 1.00 22.50 276 PHE C C 1
ATOM 6793 O O . PHE C 1 276 ? -0.271 60.080 45.922 1.00 21.58 276 PHE C O 1
ATOM 6801 N N . LEU C 1 277 ? -2.498 59.855 45.673 1.00 19.71 277 LEU C N 1
ATOM 6802 C CA . LEU C 1 277 ? -2.465 60.351 44.300 1.00 24.87 277 LEU C CA 1
ATOM 6803 C C . LEU C 1 277 ? -2.170 61.849 44.256 1.00 23.97 277 LEU C C 1
ATOM 6804 O O . LEU C 1 277 ? -1.409 62.313 43.395 1.00 23.26 277 LEU C O 1
ATOM 6809 N N . ASN C 1 278 ? -2.750 62.613 45.186 1.00 25.03 278 ASN C N 1
ATOM 6810 C CA . ASN C 1 278 ? -2.390 64.023 45.308 1.00 27.56 278 ASN C CA 1
ATOM 6811 C C . ASN C 1 278 ? -0.909 64.182 45.611 1.00 31.81 278 ASN C C 1
ATOM 6812 O O . ASN C 1 278 ? -0.268 65.108 45.108 1.00 34.11 278 ASN C O 1
ATOM 6817 N N . ALA C 1 279 ? -0.343 63.298 46.439 1.00 26.76 279 ALA C N 1
ATOM 6818 C CA . ALA C 1 279 ? 1.084 63.402 46.720 1.00 29.97 279 ALA C CA 1
ATOM 6819 C C . ALA C 1 279 ? 1.908 63.205 45.455 1.00 25.37 279 ALA C C 1
ATOM 6820 O O . ALA C 1 279 ? 2.916 63.891 45.249 1.00 27.11 279 ALA C O 1
ATOM 6822 N N . ILE C 1 280 ? 1.511 62.254 44.606 1.00 23.05 280 ILE C N 1
ATOM 6823 C CA . ILE C 1 280 ? 2.202 62.096 43.322 1.00 27.27 280 ILE C CA 1
ATOM 6824 C C . ILE C 1 280 ? 2.080 63.369 42.483 1.00 29.83 280 ILE C C 1
ATOM 6825 O O . ILE C 1 280 ? 3.065 63.859 41.907 1.00 25.99 280 ILE C O 1
ATOM 6830 N N . ALA C 1 281 ? 0.864 63.919 42.405 1.00 26.94 281 ALA C N 1
ATOM 6831 C CA . ALA C 1 281 ? 0.586 65.014 41.472 1.00 37.49 281 ALA C CA 1
ATOM 6832 C C . ALA C 1 281 ? 1.207 66.337 41.928 1.00 40.94 281 ALA C C 1
ATOM 6833 O O . ALA C 1 281 ? 1.796 67.065 41.119 1.00 34.27 281 ALA C O 1
ATOM 6835 N N . ALA C 1 282 ? 1.083 66.666 43.212 1.00 32.83 282 ALA C N 1
ATOM 6836 C CA . ALA C 1 282 ? 1.518 67.943 43.753 1.00 35.67 282 ALA C CA 1
ATOM 6837 C C . ALA C 1 282 ? 2.913 67.886 44.360 1.00 37.80 282 ALA C C 1
ATOM 6838 O O . ALA C 1 282 ? 3.422 68.918 44.810 1.00 41.22 282 ALA C O 1
ATOM 6840 N N . HIS C 1 283 ? 3.538 66.712 44.391 1.00 32.26 283 HIS C N 1
ATOM 6841 C CA . HIS C 1 283 ? 4.841 66.546 45.029 1.00 37.02 283 HIS C CA 1
ATOM 6842 C C . HIS C 1 283 ? 4.794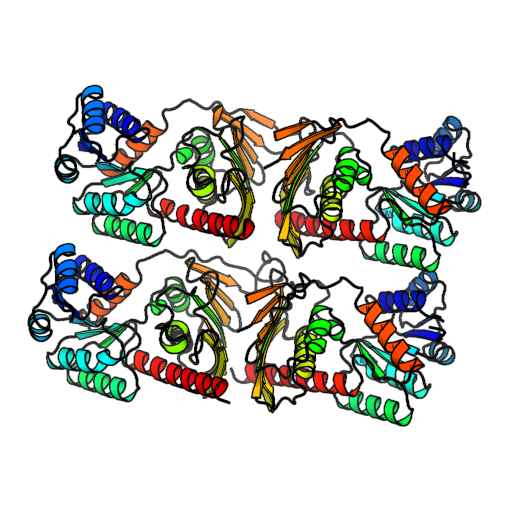 66.928 46.512 1.00 37.41 283 HIS C C 1
ATOM 6843 O O . HIS C 1 283 ? 5.761 67.467 47.057 1.00 34.20 283 HIS C O 1
ATOM 6850 N N . ARG C 1 284 ? 3.664 66.653 47.183 1.00 33.79 284 ARG C N 1
ATOM 6851 C CA . ARG C 1 284 ? 3.509 66.951 48.602 1.00 39.09 284 ARG C CA 1
ATOM 6852 C C . ARG C 1 284 ? 3.702 65.690 49.447 1.00 35.06 284 ARG C C 1
ATOM 6853 O O . ARG C 1 284 ? 3.695 64.572 48.922 1.00 31.99 284 ARG C O 1
ATOM 6861 N N . PRO C 1 285 ? 3.924 65.829 50.758 1.00 37.55 285 PRO C N 1
ATOM 6862 C CA . PRO C 1 285 ? 4.148 64.636 51.589 1.00 26.10 285 PRO C CA 1
ATOM 6863 C C . PRO C 1 285 ? 2.876 63.824 51.779 1.00 30.20 285 PRO C C 1
ATOM 6864 O O . PRO C 1 285 ? 1.774 64.364 51.898 1.00 35.23 285 PRO C O 1
ATOM 6868 N N . VAL C 1 286 ? 3.045 62.504 51.803 1.00 27.06 286 VAL C N 1
ATOM 6869 C CA . VAL C 1 286 ? 1.933 61.572 51.854 1.00 25.14 286 VAL C CA 1
ATOM 6870 C C . VAL C 1 286 ? 1.577 61.265 53.308 1.00 30.41 286 VAL C C 1
ATOM 6871 O O . VAL C 1 286 ? 2.340 61.539 54.239 1.00 28.50 286 VAL C O 1
ATOM 6875 N N . PHE C 1 287 ? 0.377 60.712 53.508 1.00 27.20 287 PHE C N 1
ATOM 6876 C CA . PHE C 1 287 ? -0.116 60.453 54.858 1.00 27.90 287 PHE C CA 1
ATOM 6877 C C . PHE C 1 287 ? 0.785 59.491 55.624 1.00 28.09 287 PHE C C 1
ATOM 6878 O O . PHE C 1 287 ? 0.900 59.597 56.849 1.00 31.01 287 PHE C O 1
ATOM 6886 N N . CYS C 1 288 ? 1.436 58.554 54.937 1.00 23.36 288 CYS C N 1
ATOM 6887 C CA . CYS C 1 288 ? 2.373 57.648 55.603 1.00 26.39 288 CYS C CA 1
ATOM 6888 C C . CYS C 1 288 ? 3.333 57.124 54.550 1.00 26.14 288 CYS C C 1
ATOM 6889 O O . CYS C 1 288 ? 2.923 56.336 53.692 1.00 22.73 288 CYS C O 1
ATOM 6892 N N . ASP C 1 289 ? 4.597 57.538 54.623 1.00 18.79 289 ASP C N 1
ATOM 6893 C CA . ASP C 1 289 ? 5.570 57.101 53.633 1.00 24.19 289 ASP C CA 1
ATOM 6894 C C . ASP C 1 289 ? 6.308 55.835 54.092 1.00 25.04 289 ASP C C 1
ATOM 6895 O O . ASP C 1 289 ? 6.044 55.269 55.159 1.00 20.65 289 ASP C O 1
ATOM 6900 N N . GLY C 1 290 ? 7.265 55.398 53.272 1.00 23.75 290 GLY C N 1
ATOM 6901 C CA . GLY C 1 290 ? 8.002 54.183 53.573 1.00 23.38 290 GLY C CA 1
ATOM 6902 C C . GLY C 1 290 ? 8.849 54.283 54.824 1.00 25.21 290 GLY C C 1
ATOM 6903 O O . GLY C 1 290 ? 9.069 53.278 55.509 1.00 21.98 290 GLY C O 1
ATOM 6904 N N . VAL C 1 291 ? 9.350 55.482 55.132 1.00 24.01 291 VAL C N 1
ATOM 6905 C CA . VAL C 1 291 ? 10.139 55.677 56.350 1.00 25.98 291 VAL C CA 1
ATOM 6906 C C . VAL C 1 291 ? 9.277 55.455 57.593 1.00 23.35 291 VAL C C 1
ATOM 6907 O O . VAL C 1 291 ? 9.661 54.726 58.517 1.00 26.56 291 VAL C O 1
ATOM 6911 N N . ALA C 1 292 ? 8.084 56.055 57.625 1.00 25.10 292 ALA C N 1
ATOM 6912 C CA . ALA C 1 292 ? 7.174 55.801 58.736 1.00 22.45 292 ALA C CA 1
ATOM 6913 C C . ALA C 1 292 ? 6.751 54.331 58.787 1.00 24.75 292 ALA C C 1
ATOM 6914 O O . ALA C 1 292 ? 6.628 53.740 59.875 1.00 23.62 292 ALA C O 1
ATOM 6916 N N . GLY C 1 293 ? 6.514 53.728 57.617 1.00 23.18 293 GLY C N 1
ATOM 6917 C CA . GLY C 1 293 ? 6.128 52.329 57.583 1.00 23.77 293 GLY C CA 1
ATOM 6918 C C . GLY C 1 293 ? 7.185 51.431 58.193 1.00 22.63 293 GLY C C 1
ATOM 6919 O O . GLY C 1 293 ? 6.874 50.533 58.975 1.00 19.97 293 GLY C O 1
ATOM 6920 N N . ARG C 1 294 ? 8.454 51.702 57.890 1.00 20.11 294 ARG C N 1
ATOM 6921 C CA . ARG C 1 294 ? 9.534 50.931 58.497 1.00 18.14 294 ARG C CA 1
ATOM 6922 C C . ARG C 1 294 ? 9.656 51.212 59.994 1.00 22.44 294 ARG C C 1
ATOM 6923 O O . ARG C 1 294 ? 9.957 50.306 60.776 1.00 25.30 294 ARG C O 1
ATOM 6931 N N A ARG C 1 295 ? 9.484 52.466 60.412 0.59 22.99 295 ARG C N 1
ATOM 6932 N N B ARG C 1 295 ? 9.457 52.462 60.398 0.41 22.88 295 ARG C N 1
ATOM 6933 C CA A ARG C 1 295 ? 9.556 52.774 61.838 0.59 24.17 295 ARG C CA 1
ATOM 6934 C CA B ARG C 1 295 ? 9.517 52.847 61.828 0.41 24.30 295 ARG C CA 1
ATOM 6935 C C A ARG C 1 295 ? 8.551 51.935 62.632 0.59 22.66 295 ARG C C 1
ATOM 6936 C C B ARG C 1 295 ? 8.536 51.986 62.633 0.41 22.27 295 ARG C C 1
ATOM 6937 O O A ARG C 1 295 ? 8.903 51.276 63.629 0.59 20.40 295 ARG C O 1
ATOM 6938 O O B ARG C 1 295 ? 8.946 51.331 63.580 0.41 20.78 295 ARG C O 1
ATOM 6953 N N . VAL C 1 296 ? 7.291 51.918 62.183 1.00 23.99 296 VAL C N 1
ATOM 6954 C CA . VAL C 1 296 ? 6.324 51.110 62.916 1.00 18.75 296 VAL C CA 1
ATOM 6955 C C . VAL C 1 296 ? 6.624 49.625 62.737 1.00 19.17 296 VAL C C 1
ATOM 6956 O O . VAL C 1 296 ? 6.408 48.837 63.664 1.00 17.11 296 VAL C O 1
ATOM 6960 N N . LEU C 1 297 ? 7.146 49.218 61.571 1.00 19.33 297 LEU C N 1
ATOM 6961 C CA . LEU C 1 297 ? 7.451 47.807 61.352 1.00 24.14 297 LEU C CA 1
ATOM 6962 C C . LEU C 1 297 ? 8.518 47.317 62.319 1.00 22.54 297 LEU C C 1
ATOM 6963 O O . LEU C 1 297 ? 8.416 46.211 62.863 1.00 19.03 297 LEU C O 1
ATOM 6968 N N . ALA C 1 298 ? 9.546 48.134 62.540 1.00 19.72 298 ALA C N 1
ATOM 6969 C CA . ALA C 1 298 ? 10.618 47.784 63.463 1.00 20.60 298 ALA C CA 1
ATOM 6970 C C . ALA C 1 298 ? 10.104 47.702 64.900 1.00 21.60 298 ALA C C 1
ATOM 6971 O O . ALA C 1 298 ? 10.456 46.773 65.643 1.00 18.37 298 ALA C O 1
ATOM 6973 N N . ALA C 1 299 ? 9.264 48.661 65.310 1.00 22.22 299 ALA C N 1
ATOM 6974 C CA . ALA C 1 299 ? 8.648 48.550 66.636 1.00 19.25 299 ALA C CA 1
ATOM 6975 C C . ALA C 1 299 ? 7.816 47.269 66.765 1.00 17.17 299 ALA C C 1
ATOM 6976 O O . ALA C 1 299 ? 7.824 46.607 67.809 1.00 14.51 299 ALA C O 1
ATOM 6978 N N . ALA C 1 300 ? 7.060 46.930 65.727 1.00 17.86 300 ALA C N 1
ATOM 6979 C CA . ALA C 1 300 ? 6.186 45.767 65.811 1.00 18.42 300 ALA C CA 1
ATOM 6980 C C . ALA C 1 300 ? 7.004 44.493 65.906 1.00 21.51 300 ALA C C 1
ATOM 6981 O O . ALA C 1 300 ? 6.625 43.560 66.616 1.00 21.30 300 ALA C O 1
ATOM 6983 N N . LEU C 1 301 ? 8.132 44.445 65.198 1.00 20.29 301 LEU C N 1
ATOM 6984 C CA . LEU C 1 301 ? 9.035 43.313 65.323 1.00 23.29 301 LEU C CA 1
ATOM 6985 C C . LEU C 1 301 ? 9.627 43.231 66.726 1.00 20.57 301 LEU C C 1
ATOM 6986 O O . LEU C 1 301 ? 9.733 42.141 67.296 1.00 20.91 301 LEU C O 1
ATOM 6991 N N . GLN C 1 302 ? 10.000 44.370 67.313 1.00 23.61 302 GLN C N 1
ATOM 6992 C CA . GLN C 1 302 ? 10.442 44.357 68.709 1.00 23.62 302 GLN C CA 1
ATOM 6993 C C . GLN C 1 302 ? 9.364 43.770 69.616 1.00 21.43 302 GLN C C 1
ATOM 6994 O O . GLN C 1 302 ? 9.640 42.876 70.432 1.00 21.02 302 GLN C O 1
ATOM 7000 N N . VAL C 1 303 ? 8.114 44.195 69.417 1.00 17.75 303 VAL C N 1
ATOM 7001 C CA . VAL C 1 303 ? 7.007 43.657 70.202 1.00 17.09 303 VAL C CA 1
ATOM 7002 C C . VAL C 1 303 ? 6.897 42.151 70.009 1.00 24.87 303 VAL C C 1
ATOM 7003 O O . VAL C 1 303 ? 6.845 41.385 70.977 1.00 20.22 303 VAL C O 1
ATOM 7007 N N . ARG C 1 304 ? 6.857 41.705 68.759 1.00 21.89 304 ARG C N 1
ATOM 7008 C CA . ARG C 1 304 ? 6.608 40.297 68.515 1.00 22.66 304 ARG C CA 1
ATOM 7009 C C . ARG C 1 304 ? 7.742 39.442 69.054 1.00 27.62 304 ARG C C 1
ATOM 7010 O O . ARG C 1 304 ? 7.499 38.342 69.551 1.00 31.28 304 ARG C O 1
ATOM 7018 N N . VAL C 1 305 ? 8.978 39.942 69.001 1.00 21.08 305 VAL C N 1
ATOM 7019 C CA . VAL C 1 305 ? 10.077 39.211 69.607 1.00 25.80 305 VAL C CA 1
ATOM 7020 C C . VAL C 1 305 ? 9.824 39.056 71.098 1.00 32.94 305 VAL C C 1
ATOM 7021 O O . VAL C 1 305 ? 10.000 37.969 71.665 1.00 34.45 305 VAL C O 1
ATOM 7025 N N . ALA C 1 306 ? 9.344 40.123 71.743 1.00 27.09 306 ALA C N 1
ATOM 7026 C CA . ALA C 1 306 ? 9.036 40.027 73.165 1.00 23.09 306 ALA C CA 1
ATOM 7027 C C . ALA C 1 306 ? 7.916 39.023 73.434 1.00 26.07 306 ALA C C 1
ATOM 7028 O O . ALA C 1 306 ? 7.994 38.237 74.380 1.00 26.63 306 ALA C O 1
ATOM 7030 N N . VAL C 1 307 ? 6.861 39.044 72.624 1.00 27.83 307 VAL C N 1
ATOM 7031 C CA . VAL C 1 307 ? 5.713 38.177 72.878 1.00 25.97 307 VAL C CA 1
ATOM 7032 C C . VAL C 1 307 ? 6.102 36.712 72.709 1.00 34.43 307 VAL C C 1
ATOM 7033 O O . VAL C 1 307 ? 5.739 35.859 73.530 1.00 29.14 307 VAL C O 1
ATOM 7037 N N . GLU C 1 308 ? 6.842 36.396 71.639 1.00 31.67 308 GLU C N 1
ATOM 7038 C CA . GLU C 1 308 ? 7.305 35.023 71.454 1.00 33.81 308 GLU C CA 1
ATOM 7039 C C . GLU C 1 308 ? 8.322 34.620 72.519 1.00 31.49 308 GLU C C 1
ATOM 7040 O O . GLU C 1 308 ? 8.406 33.439 72.868 1.00 34.05 308 GLU C O 1
ATOM 7046 N N . ALA C 1 309 ? 9.093 35.572 73.060 1.00 34.17 309 ALA C N 1
ATOM 7047 C CA . ALA C 1 309 ? 9.958 35.233 74.188 1.00 29.48 309 ALA C CA 1
ATOM 7048 C C . ALA C 1 309 ? 9.130 34.902 75.423 1.00 38.63 309 ALA C C 1
ATOM 7049 O O . ALA C 1 309 ? 9.439 33.949 76.153 1.00 38.06 309 ALA C O 1
ATOM 7051 N N . PHE C 1 310 ? 8.056 35.664 75.653 1.00 30.23 310 PHE C N 1
ATOM 7052 C CA . PHE C 1 310 ? 7.161 35.369 76.768 1.00 32.73 310 PHE C CA 1
ATOM 7053 C C . PHE C 1 310 ? 6.554 33.976 76.638 1.00 33.27 310 PHE C C 1
ATOM 7054 O O . PHE C 1 310 ? 6.604 33.177 77.578 1.00 35.20 310 PHE C O 1
ATOM 7062 N N . LEU C 1 311 ? 5.981 33.666 75.476 1.00 28.45 311 LEU C N 1
ATOM 7063 C CA . LEU C 1 311 ? 5.328 32.379 75.285 1.00 37.83 311 LEU C CA 1
ATOM 7064 C C . LEU C 1 311 ? 6.287 31.196 75.384 1.00 37.14 311 LEU C C 1
ATOM 7065 O O . LEU C 1 311 ? 5.818 30.054 75.466 1.00 42.20 311 LEU C O 1
ATOM 7070 N N . GLN C 1 312 ? 7.598 31.443 75.406 1.00 37.78 312 GLN C N 1
ATOM 7071 C CA . GLN C 1 312 ? 8.656 30.418 75.285 1.00 41.53 312 GLN C CA 1
ATOM 7072 C C . GLN C 1 312 ? 8.520 29.682 73.955 1.00 49.84 312 GLN C C 1
ATOM 7073 O O . GLN C 1 312 ? 9.029 30.132 72.922 1.00 47.54 312 GLN C O 1
ATOM 7079 N N . MET D 1 1 ? -17.809 31.070 117.756 1.00 52.88 1 MET D N 1
ATOM 7080 C CA . MET D 1 1 ? -17.702 31.494 119.171 1.00 43.92 1 MET D CA 1
ATOM 7081 C C . MET D 1 1 ? -16.316 31.089 119.679 1.00 48.44 1 MET D C 1
ATOM 7082 O O . MET D 1 1 ? -16.103 29.913 119.931 1.00 45.72 1 MET D O 1
ATOM 7087 N N . ILE D 1 2 ? -15.375 32.019 119.695 1.00 41.10 2 ILE D N 1
ATOM 7088 C CA . ILE D 1 2 ? -14.029 31.735 120.239 1.00 30.29 2 ILE D CA 1
ATOM 7089 C C . ILE D 1 2 ? -14.043 32.329 121.640 1.00 35.77 2 ILE D C 1
ATOM 7090 O O . ILE D 1 2 ? -14.676 33.354 121.841 1.00 37.95 2 ILE D O 1
ATOM 7095 N N . HIS D 1 3 ? -13.448 31.637 122.584 1.00 30.44 3 HIS D N 1
ATOM 7096 C CA . HIS D 1 3 ? -13.349 32.189 123.927 1.00 29.47 3 HIS D CA 1
ATOM 7097 C C . HIS D 1 3 ? -12.105 33.063 123.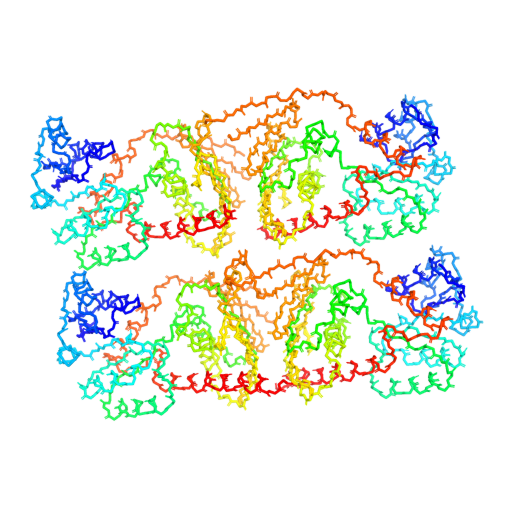931 1.00 31.37 3 HIS D C 1
ATOM 7098 O O . HIS D 1 3 ? -10.984 32.599 124.141 1.00 34.68 3 HIS D O 1
ATOM 7105 N N . MET D 1 4 ? -12.304 34.343 123.648 1.00 22.39 4 MET D N 1
ATOM 7106 C CA . MET D 1 4 ? -11.192 35.252 123.421 1.00 29.26 4 MET D CA 1
ATOM 7107 C C . MET D 1 4 ? -11.619 36.642 123.852 1.00 23.50 4 MET D C 1
ATOM 7108 O O . MET D 1 4 ? -12.710 37.090 123.488 1.00 25.88 4 MET D O 1
ATOM 7113 N N . ARG D 1 5 ? -10.773 37.311 124.628 1.00 25.47 5 ARG D N 1
ATOM 7114 C CA . ARG D 1 5 ? -11.019 38.699 124.994 1.00 28.55 5 ARG D CA 1
ATOM 7115 C C . ARG D 1 5 ? -10.499 39.593 123.876 1.00 22.01 5 ARG D C 1
ATOM 7116 O O . ARG D 1 5 ? -9.290 39.613 123.594 1.00 20.08 5 ARG D O 1
ATOM 7124 N N . THR D 1 6 ? -11.419 40.330 123.250 1.00 21.39 6 THR D N 1
ATOM 7125 C CA . THR D 1 6 ? -11.130 41.109 122.056 1.00 25.64 6 THR D CA 1
ATOM 7126 C C . THR D 1 6 ? -11.436 42.596 122.251 1.00 21.44 6 THR D C 1
ATOM 7127 O O . THR D 1 6 ? -12.197 43.000 123.141 1.00 15.63 6 THR D O 1
ATOM 7131 N N . GLY D 1 7 ? -10.781 43.407 121.410 1.00 24.38 7 GLY D N 1
ATOM 7132 C CA . GLY D 1 7 ? -11.002 44.843 121.370 1.00 24.03 7 GLY D CA 1
ATOM 7133 C C . GLY D 1 7 ? -10.677 45.443 120.014 1.00 21.99 7 GLY D C 1
ATOM 7134 O O . GLY D 1 7 ? -10.067 44.804 119.148 1.00 22.04 7 GLY D O 1
ATOM 7135 N N . VAL D 1 8 ? -11.095 46.697 119.828 1.00 21.83 8 VAL D N 1
ATOM 7136 C CA . VAL D 1 8 ? -10.757 47.459 118.630 1.00 20.26 8 VAL D CA 1
ATOM 7137 C C . VAL D 1 8 ? -10.299 48.855 119.036 1.00 23.80 8 VAL D C 1
ATOM 7138 O O . VAL D 1 8 ? -10.935 49.508 119.866 1.00 25.46 8 VAL D O 1
ATOM 7142 N N . ILE D 1 9 ? -9.176 49.282 118.471 1.00 24.81 9 ILE D N 1
ATOM 7143 C CA . ILE D 1 9 ? -8.599 50.607 118.652 1.00 21.67 9 ILE D CA 1
ATOM 7144 C C . ILE D 1 9 ? -8.861 51.363 117.357 1.00 23.75 9 ILE D C 1
ATOM 7145 O O . ILE D 1 9 ? -8.263 51.040 116.318 1.00 25.53 9 ILE D O 1
ATOM 7150 N N . GLY D 1 10 ? -9.778 52.336 117.401 1.00 20.06 10 GLY D N 1
ATOM 7151 C CA . GLY D 1 10 ? -10.168 53.098 116.223 1.00 18.62 10 GLY D CA 1
ATOM 7152 C C . GLY D 1 10 ? -11.471 52.588 115.649 1.00 18.89 10 GLY D C 1
ATOM 7153 O O . GLY D 1 10 ? -11.493 51.591 114.929 1.00 22.72 10 GLY D O 1
ATOM 7154 N N . VAL D 1 11 ? -12.572 53.247 115.978 1.00 19.89 11 VAL D N 1
ATOM 7155 C CA . VAL D 1 11 ? -13.901 52.755 115.644 1.00 24.42 11 VAL D CA 1
ATOM 7156 C C . VAL D 1 11 ? -14.579 53.792 114.767 1.00 21.98 11 VAL D C 1
ATOM 7157 O O . VAL D 1 11 ? -15.753 54.129 114.954 1.00 23.75 11 VAL D O 1
ATOM 7161 N N . GLY D 1 12 ? -13.809 54.362 113.853 1.00 27.80 12 GLY D N 1
ATOM 7162 C CA . GLY D 1 12 ? -14.378 55.103 112.750 1.00 26.06 12 GLY D CA 1
ATOM 7163 C C . GLY D 1 12 ? -15.116 54.189 111.789 1.00 27.53 12 GLY D C 1
ATOM 7164 O O . GLY D 1 12 ? -15.627 53.142 112.201 1.00 25.35 12 GLY D O 1
ATOM 7165 N N . HIS D 1 13 ? -15.168 54.573 110.505 1.00 24.95 13 HIS D N 1
ATOM 7166 C CA . HIS D 1 13 ? -16.075 53.936 109.557 1.00 26.07 13 HIS D CA 1
ATOM 7167 C C . HIS D 1 13 ? -15.913 52.418 109.535 1.00 27.08 13 HIS D C 1
ATOM 7168 O O . HIS D 1 13 ? -16.896 51.680 109.653 1.00 30.95 13 HIS D O 1
ATOM 7175 N N . LEU D 1 14 ? -14.675 51.935 109.405 1.00 24.72 14 LEU D N 1
ATOM 7176 C CA . LEU D 1 14 ? -14.403 50.511 109.241 1.00 30.83 14 LEU D CA 1
ATOM 7177 C C . LEU D 1 14 ? -14.184 49.777 110.572 1.00 28.43 14 LEU D C 1
ATOM 7178 O O . LEU D 1 14 ? -14.604 48.615 110.724 1.00 28.45 14 LEU D O 1
ATOM 7183 N N . GLY D 1 15 ? -13.524 50.430 111.536 1.00 26.87 15 GLY D N 1
ATOM 7184 C CA . GLY D 1 15 ? -13.296 49.806 112.830 1.00 27.35 15 GLY D CA 1
ATOM 7185 C C . GLY D 1 15 ? -14.577 49.492 113.572 1.00 24.62 15 GLY D C 1
ATOM 7186 O O . GLY D 1 15 ? -14.614 48.577 114.396 1.00 26.19 15 GLY D O 1
ATOM 7187 N N . ARG D 1 16 ? -15.641 50.248 113.300 1.00 25.25 16 ARG D N 1
ATOM 7188 C CA . ARG D 1 16 ? -16.946 49.907 113.857 1.00 28.44 16 ARG D CA 1
ATOM 7189 C C . ARG D 1 16 ? -17.449 48.564 113.311 1.00 28.20 16 ARG D C 1
ATOM 7190 O O . ARG D 1 16 ? -17.976 47.739 114.070 1.00 26.63 16 ARG D O 1
ATOM 7198 N N . PHE D 1 17 ? -17.284 48.316 112.005 1.00 27.94 17 PHE D N 1
ATOM 7199 C CA . PHE D 1 17 ? -17.579 46.986 111.459 1.00 31.13 17 PHE D CA 1
ATOM 7200 C C . PHE D 1 17 ? -16.746 45.906 112.153 1.00 29.81 17 PHE D C 1
ATOM 7201 O O . PHE D 1 17 ? -17.259 44.833 112.496 1.00 26.80 17 PHE D O 1
ATOM 7209 N N . HIS D 1 18 ? -15.437 46.151 112.304 1.00 27.98 18 HIS D N 1
ATOM 7210 C CA . HIS D 1 18 ? -14.590 45.215 113.050 1.00 26.88 18 HIS D CA 1
ATOM 7211 C C . HIS D 1 18 ? -15.188 44.896 114.418 1.00 28.84 18 HIS D C 1
ATOM 7212 O O . HIS D 1 18 ? -15.253 43.731 114.831 1.00 26.20 18 HIS D O 1
ATOM 7219 N N . ALA D 1 19 ? -15.587 45.933 115.157 1.00 24.35 19 ALA D N 1
ATOM 7220 C CA . ALA D 1 19 ? -16.136 45.709 116.490 1.00 26.50 19 ALA D CA 1
ATOM 7221 C C . ALA D 1 19 ? -17.442 44.925 116.428 1.00 26.28 19 ALA D C 1
ATOM 7222 O O . ALA D 1 19 ? -17.728 44.115 117.320 1.00 20.02 19 ALA D O 1
ATOM 7224 N N . GLN D 1 20 ? -18.243 45.133 115.382 1.00 27.57 20 GLN D N 1
ATOM 7225 C CA . GLN D 1 20 ? -19.475 44.355 115.264 1.00 31.10 20 GLN D CA 1
ATOM 7226 C C . GLN D 1 20 ? -19.163 42.870 115.058 1.00 31.88 20 GLN D C 1
ATOM 7227 O O . GLN D 1 20 ? -19.760 41.993 115.706 1.00 23.36 20 GLN D O 1
ATOM 7233 N N . LYS D 1 21 ? -18.206 42.575 114.174 1.00 31.03 21 LYS D N 1
ATOM 7234 C CA . LYS D 1 21 ? -17.787 41.188 113.967 1.00 27.00 21 LYS D CA 1
ATOM 7235 C C . LYS D 1 21 ? -17.292 40.556 115.275 1.00 30.80 21 LYS D C 1
ATOM 7236 O O . LYS D 1 21 ? -17.697 39.438 115.644 1.00 34.17 21 LYS D O 1
ATOM 7242 N N . TYR D 1 22 ? -16.411 41.269 115.993 1.00 27.97 22 TYR D N 1
ATOM 7243 C CA . TYR D 1 22 ? -15.862 40.744 117.245 1.00 30.15 22 TYR D CA 1
ATOM 7244 C C . TYR D 1 22 ? -16.950 40.503 118.279 1.00 28.34 22 TYR D C 1
ATOM 7245 O O . TYR D 1 22 ? -16.873 39.544 119.060 1.00 27.20 22 TYR D O 1
ATOM 7254 N N . ALA D 1 23 ? -17.947 41.389 118.331 1.00 28.38 23 ALA D N 1
ATOM 7255 C CA . ALA D 1 23 ? -19.075 41.158 119.221 1.00 29.83 23 ALA D CA 1
ATOM 7256 C C . ALA D 1 23 ? -19.786 39.865 118.857 1.00 37.87 23 ALA D C 1
ATOM 7257 O O . ALA D 1 23 ? -20.220 39.111 119.740 1.00 25.86 23 ALA D O 1
ATOM 7259 N N . ALA D 1 24 ? -19.897 39.586 117.555 1.00 27.90 24 ALA D N 1
ATOM 7260 C CA . ALA D 1 24 ? -20.624 38.388 117.146 1.00 31.99 24 ALA D CA 1
ATOM 7261 C C . ALA D 1 24 ? -19.876 37.095 117.480 1.00 36.23 24 ALA D C 1
ATOM 7262 O O . ALA D 1 24 ? -20.522 36.084 117.768 1.00 40.60 24 ALA D O 1
ATOM 7264 N N . ILE D 1 25 ? -18.541 37.070 117.442 1.00 31.73 25 ILE D N 1
ATOM 7265 C CA . ILE D 1 25 ? -17.856 35.782 117.541 1.00 28.09 25 ILE D CA 1
ATOM 7266 C C . ILE D 1 25 ? -16.960 35.625 118.764 1.00 34.12 25 ILE D C 1
ATOM 7267 O O . ILE D 1 25 ? -16.346 34.567 118.916 1.00 32.01 25 ILE D O 1
ATOM 7272 N N . SER D 1 26 ? -16.817 36.638 119.615 1.00 32.74 26 SER D N 1
ATOM 7273 C CA . SER D 1 26 ? -15.804 36.603 120.670 1.00 29.69 26 SER D CA 1
ATOM 7274 C C . SER D 1 26 ? -16.354 37.290 121.916 1.00 28.45 26 SER D C 1
ATOM 7275 O O . SER D 1 26 ? -17.543 37.605 122.006 1.00 27.62 26 SER D O 1
ATOM 7278 N N . GLN D 1 27 ? -15.481 37.534 122.887 1.00 27.50 27 GLN D N 1
ATOM 7279 C CA . GLN D 1 27 ? -15.849 38.318 124.070 1.00 26.01 27 GLN D CA 1
ATOM 7280 C C . GLN D 1 27 ? -15.267 39.713 123.863 1.00 23.27 27 GLN D C 1
ATOM 7281 O O . GLN D 1 27 ? -14.108 39.983 124.175 1.00 25.56 27 GLN D O 1
ATOM 7287 N N . LEU D 1 28 ? -16.070 40.594 123.279 1.00 24.38 28 LEU D N 1
ATOM 7288 C CA . LEU D 1 28 ? -15.639 41.965 123.033 1.00 26.00 28 LEU D CA 1
ATOM 7289 C C . LEU D 1 28 ? -15.685 42.707 124.358 1.00 25.75 28 LEU D C 1
ATOM 7290 O O . LEU D 1 28 ? -16.771 43.000 124.868 1.00 25.01 28 LEU D O 1
ATOM 7295 N N . ALA D 1 29 ? -14.514 42.963 124.940 1.00 21.98 29 ALA D N 1
ATOM 7296 C CA . ALA D 1 29 ? -14.468 43.812 126.119 1.00 24.32 29 ALA D CA 1
ATOM 7297 C C . ALA D 1 29 ? -14.921 45.226 125.768 1.00 30.73 29 ALA D C 1
ATOM 7298 O O . ALA D 1 29 ? -15.828 45.770 126.405 1.00 32.96 29 ALA D O 1
ATOM 7300 N N . GLY D 1 30 ? -14.339 45.822 124.730 1.00 24.04 30 GLY D N 1
ATOM 7301 C CA . GLY D 1 30 ? -14.700 47.189 124.398 1.00 30.85 30 GLY D CA 1
ATOM 7302 C C . GLY D 1 30 ? -13.848 47.770 123.283 1.00 31.83 30 GLY D C 1
ATOM 7303 O O . GLY D 1 30 ? -13.174 47.046 122.547 1.00 29.58 30 GLY D O 1
ATOM 7304 N N . VAL D 1 31 ? -13.911 49.101 123.165 1.00 27.28 31 VAL D N 1
ATOM 7305 C CA . VAL D 1 31 ? -13.256 49.836 122.095 1.00 28.86 31 VAL D CA 1
ATOM 7306 C C . VAL D 1 31 ? -12.528 51.044 122.670 1.00 27.81 31 VAL D C 1
ATOM 7307 O O . VAL D 1 31 ? -12.846 51.536 123.754 1.00 27.34 31 VAL D O 1
ATOM 7311 N N . PHE D 1 32 ? -11.537 51.529 121.926 1.00 25.95 32 PHE D N 1
ATOM 7312 C CA . PHE D 1 32 ? -10.943 52.821 122.247 1.00 26.56 32 PHE D CA 1
ATOM 7313 C C . PHE D 1 32 ? -10.787 53.636 120.976 1.00 30.37 32 PHE D C 1
ATOM 7314 O O . PHE D 1 32 ? -10.368 53.118 119.936 1.00 25.30 32 PHE D O 1
ATOM 7322 N N . ASP D 1 33 ? -11.116 54.917 121.082 1.00 24.00 33 ASP D N 1
ATOM 7323 C CA . ASP D 1 33 ? -10.969 55.864 119.995 1.00 26.91 33 ASP D CA 1
ATOM 7324 C C . ASP D 1 33 ? -10.563 57.192 120.613 1.00 27.82 33 ASP D C 1
ATOM 7325 O O . ASP D 1 33 ? -10.939 57.496 121.753 1.00 21.23 33 ASP D O 1
ATOM 7330 N N . GLU D 1 34 ? -9.745 57.957 119.875 1.00 24.91 34 GLU D N 1
ATOM 7331 C CA . GLU D 1 34 ? -9.345 59.276 120.359 1.00 29.16 34 GLU D CA 1
ATOM 7332 C C . GLU D 1 34 ? -10.519 60.234 120.433 1.00 22.19 34 GLU D C 1
ATOM 7333 O O . GLU D 1 34 ? -10.449 61.205 121.186 1.00 28.19 34 GLU D O 1
ATOM 7339 N N . ASN D 1 35 ? -11.580 59.980 119.673 1.00 22.82 35 ASN D N 1
ATOM 7340 C CA . ASN D 1 35 ? -12.819 60.755 119.725 1.00 23.88 35 ASN D CA 1
ATOM 7341 C C . ASN D 1 35 ? -13.756 60.028 120.679 1.00 26.61 35 ASN D C 1
ATOM 7342 O O . ASN D 1 35 ? -14.327 58.990 120.332 1.00 23.26 35 ASN D O 1
ATOM 7347 N N . ALA D 1 36 ? -13.915 60.577 121.886 1.00 27.47 36 ALA D N 1
ATOM 7348 C CA . ALA D 1 36 ? -14.629 59.868 122.944 1.00 27.23 36 ALA D CA 1
ATOM 7349 C C . ALA D 1 36 ? -16.123 59.782 122.662 1.00 25.81 36 ALA D C 1
ATOM 7350 O O . ALA D 1 36 ? -16.771 58.804 123.048 1.00 26.44 36 ALA D O 1
ATOM 7352 N N . GLU D 1 37 ? -16.682 60.783 121.984 1.00 26.71 37 GLU D N 1
ATOM 7353 C CA . GLU D 1 37 ? -18.065 60.687 121.523 1.00 32.30 37 GLU D CA 1
ATOM 7354 C C . GLU D 1 37 ? -18.274 59.446 120.658 1.00 26.02 37 GLU D C 1
ATOM 7355 O O . GLU D 1 37 ? -19.256 58.713 120.824 1.00 24.84 37 GLU D O 1
ATOM 7361 N N . ARG D 1 38 ? -17.356 59.213 119.717 1.00 24.40 38 ARG D N 1
ATOM 7362 C CA . ARG D 1 38 ? -17.475 58.106 118.771 1.00 27.50 38 ARG D CA 1
ATOM 7363 C C . ARG D 1 38 ? -17.314 56.765 119.471 1.00 25.57 38 ARG D C 1
ATOM 7364 O O . ARG D 1 38 ? -18.078 55.817 119.229 1.00 24.64 38 ARG D O 1
ATOM 7372 N N . ALA D 1 39 ? -16.302 56.675 120.334 1.00 25.09 39 ALA D N 1
ATOM 7373 C CA . ALA D 1 39 ? -16.113 55.499 121.172 1.00 27.56 39 ALA D CA 1
ATOM 7374 C C . ALA D 1 39 ? -17.379 55.169 121.956 1.00 25.46 39 ALA D C 1
ATOM 7375 O O . ALA D 1 39 ? -17.814 54.009 121.999 1.00 24.05 39 ALA D O 1
ATOM 7377 N N . ALA D 1 40 ? -17.986 56.183 122.580 1.00 22.09 40 ALA D N 1
ATOM 7378 C CA . ALA D 1 40 ? -19.169 55.947 123.404 1.00 25.77 40 ALA D CA 1
ATOM 7379 C C . ALA D 1 40 ? -20.348 55.470 122.563 1.00 24.37 40 ALA D C 1
ATOM 7380 O O . ALA D 1 40 ? -21.106 54.589 122.989 1.00 23.25 40 ALA D O 1
ATOM 7382 N N . GLU D 1 41 ? -20.514 56.047 121.368 1.00 21.14 41 GLU D N 1
ATOM 7383 C CA . GLU D 1 41 ? -21.566 55.601 120.452 1.00 23.95 41 GLU D CA 1
ATOM 7384 C C . GLU D 1 41 ? -21.411 54.124 120.094 1.00 24.70 41 GLU D C 1
ATOM 7385 O O . GLU D 1 41 ? -22.385 53.355 120.105 1.00 26.10 41 GLU D O 1
ATOM 7391 N N . VAL D 1 42 ? -20.186 53.711 119.755 1.00 28.85 42 VAL D N 1
ATOM 7392 C CA . VAL D 1 42 ? -19.948 52.315 119.386 1.00 29.60 42 VAL D CA 1
ATOM 7393 C C . VAL D 1 42 ? -20.175 51.401 120.588 1.00 27.90 42 VAL D C 1
ATOM 7394 O O . VAL D 1 42 ? -20.782 50.329 120.472 1.00 26.91 42 VAL D O 1
ATOM 7398 N N . ALA D 1 43 ? -19.700 51.817 121.758 1.00 25.84 43 ALA D N 1
ATOM 7399 C CA . ALA D 1 43 ? -19.887 51.033 122.971 1.00 21.07 43 ALA D CA 1
ATOM 7400 C C . ALA D 1 43 ? -21.368 50.833 123.283 1.00 26.38 43 ALA D C 1
ATOM 7401 O O . ALA D 1 43 ? -21.785 49.729 123.647 1.00 27.70 43 ALA D O 1
ATOM 7403 N N . ALA D 1 44 ? -22.177 51.891 123.169 1.00 26.75 44 ALA D N 1
ATOM 7404 C CA . ALA D 1 44 ? -23.603 51.760 123.460 1.00 24.16 44 ALA D CA 1
ATOM 7405 C C . ALA D 1 44 ? -24.294 50.884 122.427 1.00 25.91 44 ALA D C 1
ATOM 7406 O O . ALA D 1 44 ? -25.203 50.116 122.762 1.00 28.34 44 ALA D O 1
ATOM 7408 N N . GLU D 1 45 ? -23.881 50.998 121.164 1.00 30.57 45 GLU D N 1
ATOM 7409 C CA . GLU D 1 45 ? -24.451 50.162 120.119 1.00 28.31 45 GLU D CA 1
ATOM 7410 C C . GLU D 1 45 ? -24.150 48.687 120.366 1.00 30.01 45 GLU D C 1
ATOM 7411 O O . GLU D 1 45 ? -25.040 47.837 120.249 1.00 33.33 45 GLU D O 1
ATOM 7417 N N . LEU D 1 46 ? -22.909 48.365 120.731 1.00 28.56 46 LEU D N 1
ATOM 7418 C CA . LEU D 1 46 ? -22.484 46.992 120.970 1.00 30.51 46 LEU D CA 1
ATOM 7419 C C . LEU D 1 46 ? -22.486 46.602 122.450 1.00 29.33 46 LEU D C 1
ATOM 7420 O O . LEU D 1 46 ? -22.065 45.490 122.783 1.00 31.30 46 LEU D O 1
ATOM 7425 N N . ARG D 1 47 ? -22.958 47.482 123.334 1.00 32.06 47 ARG D N 1
ATOM 7426 C CA . ARG D 1 47 ? -23.094 47.206 124.771 1.00 30.49 47 ARG D CA 1
ATOM 7427 C C . ARG D 1 47 ? -21.810 46.627 125.347 1.00 24.98 47 ARG D C 1
ATOM 7428 O O . ARG D 1 47 ? -21.814 45.634 126.067 1.00 32.54 47 ARG D O 1
ATOM 7436 N N . CYS D 1 48 ? -20.697 47.244 124.983 1.00 35.95 48 CYS D N 1
ATOM 7437 C CA . CYS D 1 48 ? -19.378 46.968 125.533 1.00 29.54 48 CYS D CA 1
ATOM 7438 C C . CYS D 1 48 ? -18.888 48.238 126.203 1.00 33.22 48 CYS D C 1
ATOM 7439 O O . CYS D 1 48 ? -19.629 49.215 126.325 1.00 36.22 48 CYS D O 1
ATOM 7442 N N . ARG D 1 49 ? -17.627 48.240 126.612 1.00 30.53 49 ARG D N 1
ATOM 7443 C CA . ARG D 1 49 ? -17.066 49.411 127.268 1.00 35.88 49 ARG D CA 1
ATOM 7444 C C . ARG D 1 49 ? -16.395 50.333 126.261 1.00 33.18 49 ARG D C 1
ATOM 7445 O O . ARG D 1 49 ? -15.778 49.871 125.298 1.00 30.13 49 ARG D O 1
ATOM 7453 N N . ALA D 1 50 ? -16.540 51.647 126.490 1.00 26.83 50 ALA D N 1
ATOM 7454 C CA . ALA D 1 50 ? -15.739 52.669 125.832 1.00 26.78 50 ALA D CA 1
ATOM 7455 C C . ALA D 1 50 ? -14.624 53.030 126.807 1.00 33.46 50 ALA D C 1
ATOM 7456 O O . ALA D 1 50 ? -14.839 53.777 127.767 1.00 32.52 50 ALA D O 1
ATOM 7458 N N . PHE D 1 51 ? -13.438 52.476 126.570 1.00 24.64 51 PHE D N 1
ATOM 7459 C CA . PHE D 1 51 ? -12.349 52.608 127.516 1.00 22.48 51 PHE D CA 1
ATOM 7460 C C . PHE D 1 51 ? -11.785 54.029 127.483 1.00 28.24 51 PHE D C 1
ATOM 7461 O O . PHE D 1 51 ? -11.872 54.711 126.458 1.00 22.87 51 PHE D O 1
ATOM 7469 N N . PRO D 1 52 ? -11.227 54.508 128.607 1.00 27.84 52 PRO D N 1
ATOM 7470 C CA . PRO D 1 52 ? -10.721 55.898 128.650 1.00 27.86 52 PRO D CA 1
ATOM 7471 C C . PRO D 1 52 ? -9.324 56.080 128.076 1.00 27.45 52 PRO D C 1
ATOM 7472 O O . PRO D 1 52 ? -8.940 57.220 127.774 1.00 28.14 52 PRO D O 1
ATOM 7476 N N . SER D 1 53 ? -8.543 55.011 127.954 1.00 24.67 53 SER D N 1
ATOM 7477 C CA . SER D 1 53 ? -7.224 55.068 127.343 1.00 24.38 53 SER D CA 1
ATOM 7478 C C . SER D 1 53 ? -7.012 53.804 126.527 1.00 28.26 53 SER D C 1
ATOM 7479 O O . SER D 1 53 ? -7.727 52.810 126.687 1.00 24.27 53 SER D O 1
ATOM 7482 N N . VAL D 1 54 ? -6.018 53.853 125.642 1.00 25.42 54 VAL D N 1
ATOM 7483 C CA . VAL D 1 54 ? -5.664 52.641 124.920 1.00 29.41 54 VAL D CA 1
ATOM 7484 C C . VAL D 1 54 ? -5.128 51.582 125.887 1.00 26.45 54 VAL D C 1
ATOM 7485 O O . VAL D 1 54 ? -5.371 50.383 125.702 1.00 19.12 54 VAL D O 1
ATOM 7489 N N . ASP D 1 55 ? -4.438 52.000 126.952 1.00 27.23 55 ASP D N 1
ATOM 7490 C CA . ASP D 1 55 ? -3.828 51.029 127.868 1.00 30.77 55 ASP D CA 1
ATOM 7491 C C . ASP D 1 55 ? -4.873 50.326 128.722 1.00 20.59 55 ASP D C 1
ATOM 7492 O O . ASP D 1 55 ? -4.702 49.157 129.076 1.00 25.20 55 ASP D O 1
ATOM 7497 N N . ALA D 1 56 ? -5.961 51.019 129.049 1.00 26.74 56 ALA D N 1
ATOM 7498 C CA . ALA D 1 56 ? -7.061 50.390 129.769 1.00 30.87 56 ALA D CA 1
ATOM 7499 C C . ALA D 1 56 ? -7.681 49.281 128.936 1.00 25.66 56 ALA D C 1
ATOM 7500 O O . ALA D 1 56 ? -7.902 48.167 129.425 1.00 24.98 56 ALA D O 1
ATOM 7502 N N . LEU D 1 57 ? -7.968 49.569 127.664 1.00 27.58 57 LEU D N 1
ATOM 7503 C CA . LEU D 1 57 ? -8.448 48.519 126.766 1.00 24.91 57 LEU D CA 1
ATOM 7504 C C . LEU D 1 57 ? -7.451 47.365 126.696 1.00 19.57 57 LEU D C 1
ATOM 7505 O O . LEU D 1 57 ? -7.829 46.194 126.778 1.00 27.56 57 LEU D O 1
ATOM 7510 N N . LEU D 1 58 ? -6.165 47.676 126.542 1.00 22.97 58 LEU D N 1
ATOM 7511 C CA . LEU D 1 58 ? -5.195 46.611 126.305 1.00 24.85 58 LEU D CA 1
ATOM 7512 C C . LEU D 1 58 ? -5.052 45.702 127.521 1.00 29.89 58 LEU D C 1
ATOM 7513 O O . LEU D 1 58 ? -4.869 44.489 127.368 1.00 25.84 58 LEU D O 1
ATOM 7518 N N . ALA D 1 59 ? -5.153 46.263 128.735 1.00 29.21 59 ALA D N 1
ATOM 7519 C CA . ALA D 1 59 ? -5.118 45.434 129.943 1.00 27.51 59 ALA D CA 1
ATOM 7520 C C . ALA D 1 59 ? -6.224 44.379 129.950 1.00 27.08 59 ALA D C 1
ATOM 7521 O O . ALA D 1 59 ? -6.075 43.320 130.565 1.00 30.99 59 ALA D O 1
ATOM 7523 N N . GLU D 1 60 ? -7.324 44.637 129.257 1.00 29.22 60 GLU D N 1
ATOM 7524 C CA . GLU D 1 60 ? -8.529 43.829 129.340 1.00 26.59 60 GLU D CA 1
ATOM 7525 C C . GLU D 1 60 ? -8.676 42.807 128.206 1.00 31.81 60 GLU D C 1
ATOM 7526 O O . GLU D 1 60 ? -9.647 42.042 128.210 1.00 31.56 60 GLU D O 1
ATOM 7532 N N . VAL D 1 61 ? -7.764 42.776 127.224 1.00 31.52 61 VAL D N 1
ATOM 7533 C CA . VAL D 1 61 ? -7.993 41.998 126.009 1.00 21.63 61 VAL D CA 1
ATOM 7534 C C . VAL D 1 61 ? -6.814 41.094 125.700 1.00 24.40 61 VAL D C 1
ATOM 7535 O O . VAL D 1 61 ? -5.684 41.311 126.147 1.00 22.80 61 VAL D O 1
ATOM 7539 N N . ASP D 1 62 ? -7.110 40.067 124.902 1.00 26.19 62 ASP D N 1
ATOM 7540 C CA . ASP D 1 62 ? -6.099 39.213 124.309 1.00 28.86 62 ASP D CA 1
ATOM 7541 C C . ASP D 1 62 ? -5.736 39.627 122.888 1.00 25.87 62 ASP D C 1
ATOM 7542 O O . ASP D 1 62 ? -4.580 39.464 122.482 1.00 22.71 62 ASP D O 1
ATOM 7547 N N . ALA D 1 63 ? -6.689 40.152 122.120 1.00 22.81 63 ALA D N 1
ATOM 7548 C CA . ALA D 1 63 ? -6.408 40.457 120.720 1.00 22.29 63 ALA D CA 1
ATOM 7549 C C . ALA D 1 63 ? -7.208 41.680 120.293 1.00 21.78 63 ALA D C 1
ATOM 7550 O O . ALA D 1 63 ? -8.297 41.942 120.820 1.00 22.61 63 ALA D O 1
ATOM 7552 N N . VAL D 1 64 ? -6.659 42.439 119.337 1.00 21.68 64 VAL D N 1
ATOM 7553 C CA . VAL D 1 64 ? -7.286 43.686 118.907 1.00 21.47 64 VAL D CA 1
ATOM 7554 C C . VAL D 1 64 ? -7.167 43.872 117.406 1.00 23.94 64 VAL D C 1
ATOM 7555 O O . VAL D 1 64 ? -6.180 43.478 116.773 1.00 19.48 64 VAL D O 1
ATOM 7559 N N . SER D 1 65 ? -8.183 44.520 116.854 1.00 23.19 65 SER D N 1
ATOM 7560 C CA . SER D 1 65 ? -8.046 45.173 115.562 1.00 27.63 65 SER D CA 1
ATOM 7561 C C . SER D 1 65 ? -7.582 46.619 115.778 1.00 25.28 65 SER D C 1
ATOM 7562 O O . SER D 1 65 ? -7.987 47.287 116.736 1.00 19.29 65 SER D O 1
ATOM 7565 N N . ILE D 1 66 ? -6.690 47.062 114.902 1.00 24.53 66 ILE D N 1
ATOM 7566 C CA . ILE D 1 66 ? -6.202 48.437 114.840 1.00 23.07 66 ILE D CA 1
ATOM 7567 C C . ILE D 1 66 ? -6.675 49.016 113.512 1.00 22.24 66 ILE D C 1
ATOM 7568 O O . ILE D 1 66 ? -6.179 48.640 112.441 1.00 16.10 66 ILE D O 1
ATOM 7573 N N . VAL D 1 67 ? -7.680 49.889 113.588 1.00 22.48 67 VAL D N 1
ATOM 7574 C CA . VAL D 1 67 ? -8.325 50.481 112.423 1.00 23.46 67 VAL D CA 1
ATOM 7575 C C . VAL D 1 67 ? -8.183 51.994 112.540 1.00 23.45 67 VAL D C 1
ATOM 7576 O O . VAL D 1 67 ? -9.133 52.750 112.315 1.00 22.16 67 VAL D O 1
ATOM 7580 N N . THR D 1 68 ? -7.032 52.431 113.012 1.00 24.38 68 THR D N 1
ATOM 7581 C CA . THR D 1 68 ? -6.679 53.843 113.056 1.00 22.36 68 THR D CA 1
ATOM 7582 C C . THR D 1 68 ? -6.041 54.265 111.739 1.00 21.47 68 THR D C 1
ATOM 7583 O O . THR D 1 68 ? -5.776 53.438 110.869 1.00 22.26 68 THR D O 1
ATOM 7587 N N . PRO D 1 69 ? -5.782 55.560 111.544 1.00 25.97 69 PRO D N 1
ATOM 7588 C CA . PRO D 1 69 ? -5.087 55.985 110.320 1.00 22.77 69 PRO D CA 1
ATOM 7589 C C . PRO D 1 69 ? -3.719 55.332 110.171 1.00 21.99 69 PRO D C 1
ATOM 7590 O O . PRO D 1 69 ? -3.023 55.067 111.156 1.00 20.17 69 PRO D O 1
ATOM 7594 N N . THR D 1 70 ? -3.354 55.073 108.901 1.00 19.47 70 THR D N 1
ATOM 7595 C CA . THR D 1 70 ? -2.156 54.299 108.556 1.00 24.05 70 THR D CA 1
ATOM 7596 C C . THR D 1 70 ? -0.901 54.834 109.237 1.00 24.87 70 THR D C 1
ATOM 7597 O O . THR D 1 70 ? -0.077 54.056 109.749 1.00 21.43 70 THR D O 1
ATOM 7601 N N . SER D 1 71 ? -0.729 56.162 109.234 1.00 20.78 71 SER D N 1
ATOM 7602 C CA . SER D 1 71 ? 0.399 56.778 109.928 1.00 26.32 71 SER D CA 1
ATOM 7603 C C . SER D 1 71 ? 0.466 56.410 111.407 1.00 24.55 71 SER D C 1
ATOM 7604 O O . SER D 1 71 ? 1.550 56.499 111.993 1.00 28.67 71 SER D O 1
ATOM 7607 N N . THR D 1 72 ? -0.654 56.010 112.025 1.00 18.94 72 THR D N 1
ATOM 7608 C CA . THR D 1 72 ? -0.684 55.704 113.459 1.00 24.52 72 THR D CA 1
ATOM 7609 C C . THR D 1 72 ? -0.496 54.224 113.765 1.00 24.39 72 THR D C 1
ATOM 7610 O O . THR D 1 72 ? -0.350 53.864 114.948 1.00 23.50 72 THR D O 1
ATOM 7614 N N . HIS D 1 73 ? -0.551 53.364 112.739 1.00 21.78 73 HIS D N 1
ATOM 7615 C CA . HIS D 1 73 ? -0.472 51.928 112.972 1.00 19.23 73 HIS D CA 1
ATOM 7616 C C . HIS D 1 73 ? 0.759 51.580 113.784 1.00 19.85 73 HIS D C 1
ATOM 7617 O O . HIS D 1 73 ? 0.693 50.765 114.698 1.00 22.81 73 HIS D O 1
ATOM 7624 N N . PHE D 1 74 ? 1.899 52.178 113.457 1.00 21.38 74 PHE D N 1
ATOM 7625 C CA . PHE D 1 74 ? 3.134 51.801 114.130 1.00 22.93 74 PHE D CA 1
ATOM 7626 C C . PHE D 1 74 ? 3.071 52.097 115.628 1.00 29.11 74 PHE D C 1
ATOM 7627 O O . PHE D 1 74 ? 3.325 51.211 116.455 1.00 29.81 74 PHE D O 1
ATOM 7635 N N . ALA D 1 75 ? 2.751 53.342 115.997 1.00 25.78 75 ALA D N 1
ATOM 7636 C CA . ALA D 1 75 ? 2.715 53.724 117.410 1.00 26.98 75 ALA D CA 1
ATOM 7637 C C . ALA D 1 75 ? 1.681 52.907 118.178 1.00 21.47 75 ALA D C 1
ATOM 7638 O O . ALA D 1 75 ? 1.960 52.381 119.270 1.00 27.67 75 ALA D O 1
ATOM 7640 N N . VAL D 1 76 ? 0.478 52.774 117.609 1.00 23.75 76 VAL D N 1
ATOM 7641 C CA . VAL D 1 76 ? -0.588 52.036 118.282 1.00 21.37 76 VAL D CA 1
ATOM 7642 C C . VAL D 1 76 ? -0.212 50.564 118.427 1.00 23.30 76 VAL D C 1
ATOM 7643 O O . VAL D 1 76 ? -0.346 49.970 119.506 1.00 23.02 76 VAL D O 1
ATOM 7647 N N . ALA D 1 77 ? 0.249 49.945 117.341 1.00 19.04 77 ALA D N 1
ATOM 7648 C CA . ALA D 1 77 ? 0.571 48.526 117.394 1.00 23.53 77 ALA D CA 1
ATOM 7649 C C . ALA D 1 77 ? 1.746 48.262 118.317 1.00 25.73 77 ALA D C 1
ATOM 7650 O O . ALA D 1 77 ? 1.829 47.191 118.928 1.00 23.83 77 ALA D O 1
ATOM 7652 N N . GLU D 1 78 ? 2.664 49.222 118.421 1.00 23.78 78 GLU D N 1
ATOM 7653 C CA . GLU D 1 78 ? 3.805 49.047 119.298 1.00 27.91 78 GLU D CA 1
ATOM 7654 C C . GLU D 1 78 ? 3.364 49.038 120.758 1.00 25.97 78 GLU D C 1
ATOM 7655 O O . GLU D 1 78 ? 3.822 48.198 121.551 1.00 30.25 78 GLU D O 1
ATOM 7661 N N . VAL D 1 79 ? 2.430 49.922 121.124 1.00 23.79 79 VAL D N 1
ATOM 7662 C CA . VAL D 1 79 ? 1.933 49.823 122.499 1.00 25.06 79 VAL D CA 1
ATOM 7663 C C . VAL D 1 79 ? 1.087 48.555 122.683 1.00 28.98 79 VAL D C 1
ATOM 7664 O O . VAL D 1 79 ? 1.128 47.928 123.749 1.00 23.70 79 VAL D O 1
ATOM 7668 N N . ALA D 1 80 ? 0.362 48.117 121.652 1.00 21.20 80 ALA D N 1
ATOM 7669 C CA . ALA D 1 80 ? -0.477 46.935 121.816 1.00 23.43 80 ALA D CA 1
ATOM 7670 C C . ALA D 1 80 ? 0.372 45.688 122.047 1.00 27.08 80 ALA D C 1
ATOM 7671 O O . ALA D 1 80 ? 0.110 44.902 122.970 1.00 20.41 80 ALA D O 1
ATOM 7673 N N . MET D 1 81 ? 1.408 45.500 121.231 1.00 23.78 81 MET D N 1
ATOM 7674 C CA . MET D 1 81 ? 2.232 44.312 121.386 1.00 27.86 81 MET D CA 1
ATOM 7675 C C . MET D 1 81 ? 3.076 44.386 122.650 1.00 28.94 81 MET D C 1
ATOM 7676 O O . MET D 1 81 ? 3.304 43.363 123.305 1.00 24.21 81 MET D O 1
ATOM 7681 N N . GLN D 1 82 ? 3.539 45.586 123.011 1.00 26.69 82 GLN D N 1
ATOM 7682 C CA . GLN D 1 82 ? 4.265 45.747 124.264 1.00 25.55 82 GLN D CA 1
ATOM 7683 C C . GLN D 1 82 ? 3.443 45.238 125.446 1.00 26.17 82 GLN D C 1
ATOM 7684 O O . GLN D 1 82 ? 3.987 44.627 126.373 1.00 26.54 82 GLN D O 1
ATOM 7690 N N . ALA D 1 83 ? 2.118 45.442 125.403 1.00 23.67 83 ALA D N 1
ATOM 7691 C CA . ALA D 1 83 ? 1.131 44.836 126.300 1.00 26.41 83 ALA D CA 1
ATOM 7692 C C . ALA D 1 83 ? 0.926 43.327 126.052 1.00 28.95 83 ALA D C 1
ATOM 7693 O O . ALA D 1 83 ? -0.021 42.788 126.636 1.00 27.38 83 ALA D O 1
ATOM 7695 N N . GLY D 1 84 ? 1.732 42.676 125.213 1.00 28.28 84 GLY D N 1
ATOM 7696 C CA . GLY D 1 84 ? 1.523 41.276 124.897 1.00 28.04 84 GLY D CA 1
ATOM 7697 C C . GLY D 1 84 ? 0.190 40.982 124.243 1.00 31.50 84 GLY D C 1
ATOM 7698 O O . GLY D 1 84 ? -0.360 39.895 124.446 1.00 29.78 84 GLY D O 1
ATOM 7699 N N . VAL D 1 85 ? -0.349 41.912 123.453 1.00 31.54 85 VAL D N 1
ATOM 7700 C CA . VAL D 1 85 ? -1.668 41.746 122.837 1.00 29.44 85 VAL D CA 1
ATOM 7701 C C . VAL D 1 85 ? -1.507 41.465 121.341 1.00 30.61 85 VAL D C 1
ATOM 7702 O O . VAL D 1 85 ? -0.786 42.192 120.644 1.00 28.63 85 VAL D O 1
ATOM 7706 N N . HIS D 1 86 ? -2.184 40.415 120.850 1.00 25.55 86 HIS D N 1
ATOM 7707 C CA . HIS D 1 86 ? -2.163 40.056 119.424 1.00 24.88 86 HIS D CA 1
ATOM 7708 C C . HIS D 1 86 ? -2.889 41.110 118.579 1.00 22.40 86 HIS D C 1
ATOM 7709 O O . HIS D 1 86 ? -3.877 41.703 119.021 1.00 24.84 86 HIS D O 1
ATOM 7716 N N . CYS D 1 87 ? -2.439 41.292 117.323 1.00 25.73 87 CYS D N 1
ATOM 7717 C CA . CYS D 1 87 ? -2.832 42.450 116.512 1.00 22.21 87 CYS D CA 1
ATOM 7718 C C . CYS D 1 87 ? -3.246 42.078 115.091 1.00 22.07 87 CYS D C 1
ATOM 7719 O O . CYS D 1 87 ? -2.439 41.547 114.324 1.00 25.98 87 CYS D O 1
ATOM 7722 N N . LEU D 1 88 ? -4.484 42.412 114.731 1.00 22.27 88 LEU D N 1
ATOM 7723 C CA . LEU D 1 88 ? -4.930 42.504 113.345 1.00 23.08 88 LEU D CA 1
ATOM 7724 C C . LEU D 1 88 ? -4.930 43.986 112.954 1.00 24.10 88 LEU D C 1
ATOM 7725 O O . LEU D 1 88 ? -5.756 44.766 113.441 1.00 23.68 88 LEU D O 1
ATOM 7730 N N . ILE D 1 89 ? -4.005 44.376 112.080 1.00 21.08 89 ILE D N 1
ATOM 7731 C CA . ILE D 1 89 ? -3.842 45.769 111.673 1.00 24.53 89 ILE D CA 1
ATOM 7732 C C . ILE D 1 89 ? -4.494 45.934 110.312 1.00 26.09 89 ILE D C 1
ATOM 7733 O O . ILE D 1 89 ? -4.139 45.221 109.363 1.00 22.81 89 ILE D O 1
ATOM 7738 N N . GLU D 1 90 ? -5.403 46.883 110.212 1.00 25.97 90 GLU D N 1
ATOM 7739 C CA . GLU D 1 90 ? -6.046 47.173 108.917 1.00 22.46 90 GLU D CA 1
ATOM 7740 C C . GLU D 1 90 ? -4.965 47.578 107.921 1.00 28.50 90 GLU D C 1
ATOM 7741 O O . GLU D 1 90 ? -4.048 48.320 108.265 1.00 25.47 90 GLU D O 1
ATOM 7747 N N . LYS D 1 91 ? -5.134 47.170 106.664 1.00 28.85 91 LYS D N 1
ATOM 7748 C CA . LYS D 1 91 ? -4.187 47.548 105.632 1.00 25.89 91 LYS D CA 1
ATOM 7749 C C . LYS D 1 91 ? -4.297 49.047 105.339 1.00 21.12 91 LYS D C 1
ATOM 7750 O O . LYS D 1 91 ? -5.336 49.658 105.585 1.00 24.39 91 LYS D O 1
ATOM 7756 N N . PRO D 1 92 ? -3.227 49.670 104.812 1.00 26.99 92 PRO D N 1
ATOM 7757 C CA . PRO D 1 92 ? -1.905 49.050 104.644 1.00 23.98 92 PRO D CA 1
ATOM 7758 C C . PRO D 1 92 ? -1.183 48.933 105.981 1.00 25.06 92 PRO D C 1
ATOM 7759 O O . PRO D 1 92 ? -1.502 49.672 106.913 1.00 22.91 92 PRO D O 1
ATOM 7763 N N . PHE D 1 93 ? -0.250 47.985 106.058 1.00 23.53 93 PHE D N 1
ATOM 7764 C CA . PHE D 1 93 ? 0.431 47.657 107.308 1.00 24.76 93 PHE D CA 1
ATOM 7765 C C . PHE D 1 93 ? 0.955 48.916 108.001 1.00 25.13 93 PHE D C 1
ATOM 7766 O O . PHE D 1 93 ? 0.552 49.236 109.128 1.00 20.61 93 PHE D O 1
ATOM 7774 N N . THR D 1 94 ? 1.857 49.637 107.338 1.00 24.42 94 THR D N 1
ATOM 7775 C CA . THR D 1 94 ? 2.441 50.869 107.866 1.00 21.20 94 THR D CA 1
ATOM 7776 C C . THR D 1 94 ? 2.709 51.830 106.711 1.00 26.55 94 THR D C 1
ATOM 7777 O O . THR D 1 94 ? 2.365 51.559 105.558 1.00 23.72 94 THR D O 1
ATOM 7781 N N . LEU D 1 95 ? 3.372 52.944 107.037 1.00 25.56 95 LEU D N 1
ATOM 7782 C CA . LEU D 1 95 ? 3.781 53.936 106.050 1.00 28.59 95 LEU D CA 1
ATOM 7783 C C . LEU D 1 95 ? 5.054 53.529 105.337 1.00 24.48 95 LEU D C 1
ATOM 7784 O O . LEU D 1 95 ? 5.185 53.750 104.129 1.00 26.74 95 LEU D O 1
ATOM 7789 N N . ASP D 1 96 ? 6.024 52.992 106.071 1.00 25.51 96 ASP D N 1
ATOM 7790 C CA . ASP D 1 96 ? 7.294 52.617 105.473 1.00 25.98 96 ASP D CA 1
ATOM 7791 C C . ASP D 1 96 ? 7.728 51.251 106.002 1.00 25.97 96 ASP D C 1
ATOM 7792 O O . ASP D 1 96 ? 7.172 50.718 106.970 1.00 23.22 96 ASP D O 1
ATOM 7797 N N . THR D 1 97 ? 8.738 50.682 105.341 1.00 25.46 97 THR D N 1
ATOM 7798 C CA . THR D 1 97 ? 9.181 49.329 105.656 1.00 28.16 97 THR D CA 1
ATOM 7799 C C . THR D 1 97 ? 9.933 49.253 106.983 1.00 30.90 97 THR D C 1
ATOM 7800 O O . THR D 1 97 ? 9.974 48.179 107.587 1.00 31.35 97 THR D O 1
ATOM 7804 N N . GLU D 1 98 ? 10.513 50.363 107.447 1.00 29.43 98 GLU D N 1
ATOM 7805 C CA . GLU D 1 98 ? 11.219 50.383 108.728 1.00 31.94 98 GLU D CA 1
ATOM 7806 C C . GLU D 1 98 ? 10.265 50.116 109.897 1.00 30.28 98 GLU D C 1
ATOM 7807 O O . GLU D 1 98 ? 10.550 49.290 110.786 1.00 33.55 98 GLU D O 1
ATOM 7813 N N . GLU D 1 99 ? 9.122 50.811 109.907 1.00 21.06 99 GLU D N 1
ATOM 7814 C CA . GLU D 1 99 ? 8.096 50.584 110.921 1.00 23.86 99 GLU D CA 1
ATOM 7815 C C . GLU D 1 99 ? 7.631 49.132 110.918 1.00 27.81 99 GLU D C 1
ATOM 7816 O O . GLU D 1 99 ? 7.486 48.500 111.981 1.00 22.64 99 GLU D O 1
ATOM 7822 N N . ALA D 1 100 ? 7.386 48.598 109.718 1.00 21.12 100 ALA D N 1
ATOM 7823 C CA . ALA D 1 100 ? 6.958 47.213 109.559 1.00 24.72 100 ALA D CA 1
ATOM 7824 C C . ALA D 1 100 ? 8.006 46.251 110.093 1.00 22.38 100 ALA D C 1
ATOM 7825 O O . ALA D 1 100 ? 7.674 45.283 110.778 1.00 28.26 100 ALA D O 1
ATOM 7827 N N . ASP D 1 101 ? 9.278 46.489 109.761 1.00 23.24 101 ASP D N 1
ATOM 7828 C CA . ASP D 1 101 ? 10.362 45.665 110.286 1.00 24.57 101 ASP D CA 1
ATOM 7829 C C . ASP D 1 101 ? 10.315 45.616 111.802 1.00 26.94 101 ASP D C 1
ATOM 7830 O O . ASP D 1 101 ? 10.417 44.543 112.408 1.00 28.37 101 ASP D O 1
ATOM 7835 N N . ALA D 1 102 ? 10.186 46.786 112.428 1.00 29.10 102 ALA D N 1
ATOM 7836 C CA . ALA D 1 102 ? 10.164 46.831 113.882 1.00 28.68 102 ALA D CA 1
ATOM 7837 C C . ALA D 1 102 ? 8.988 46.036 114.432 1.00 26.78 102 ALA D C 1
ATOM 7838 O O . ALA D 1 102 ? 9.146 45.270 115.390 1.00 29.28 102 ALA D O 1
ATOM 7840 N N . LEU D 1 103 ? 7.807 46.183 113.826 1.00 22.72 103 LEU D N 1
ATOM 7841 C CA . LEU D 1 103 ? 6.649 45.447 114.337 1.00 22.60 103 LEU D CA 1
ATOM 7842 C C . LEU D 1 103 ? 6.806 43.938 114.153 1.00 27.93 103 LEU D C 1
ATOM 7843 O O . LEU D 1 103 ? 6.491 43.165 115.072 1.00 23.89 103 LEU D O 1
ATOM 7848 N N . ILE D 1 104 ? 7.256 43.502 112.968 1.00 21.59 104 ILE D N 1
ATOM 7849 C CA . ILE D 1 104 ? 7.550 42.088 112.747 1.00 24.43 104 ILE D CA 1
ATOM 7850 C C . ILE D 1 104 ? 8.478 41.571 113.840 1.00 32.62 104 ILE D C 1
ATOM 7851 O O . ILE D 1 104 ? 8.241 40.508 114.431 1.00 26.51 104 ILE D O 1
ATOM 7856 N N . GLY D 1 105 ? 9.547 42.326 114.128 1.00 32.53 105 GLY D N 1
ATOM 7857 C CA . GLY D 1 105 ? 10.488 41.897 115.155 1.00 29.93 105 GLY D CA 1
ATOM 7858 C C . GLY D 1 105 ? 9.851 41.794 116.530 1.00 26.34 105 GLY D C 1
ATOM 7859 O O . GLY D 1 105 ? 10.102 40.838 117.266 1.00 30.61 105 GLY D O 1
ATOM 7860 N N . MET D 1 106 ? 9.013 42.773 116.890 1.00 25.91 106 MET D N 1
ATOM 7861 C CA . MET D 1 106 ? 8.303 42.725 118.170 1.00 28.52 106 MET D CA 1
ATOM 7862 C C . MET D 1 106 ? 7.453 41.466 118.290 1.00 29.43 106 MET D C 1
ATOM 7863 O O . MET D 1 106 ? 7.443 40.798 119.337 1.00 28.81 106 MET D O 1
ATOM 7868 N N . ALA D 1 107 ? 6.709 41.140 117.228 1.00 25.97 107 ALA D N 1
ATOM 7869 C CA . ALA D 1 107 ? 5.797 40.003 117.304 1.00 25.58 107 ALA D CA 1
ATOM 7870 C C . ALA D 1 107 ? 6.568 38.696 117.321 1.00 25.35 107 ALA D C 1
ATOM 7871 O O . ALA D 1 107 ? 6.174 37.744 118.004 1.00 29.20 107 ALA D O 1
ATOM 7873 N N . GLN D 1 108 ? 7.675 38.646 116.585 1.00 30.96 108 GLN D N 1
ATOM 7874 C CA . GLN D 1 108 ? 8.569 37.492 116.626 1.00 33.67 108 GLN D CA 1
ATOM 7875 C C . GLN D 1 108 ? 9.084 37.263 118.041 1.00 29.21 108 GLN D C 1
ATOM 7876 O O . GLN D 1 108 ? 8.959 36.166 118.596 1.00 29.17 108 GLN D O 1
ATOM 7882 N N . GLU D 1 109 ? 9.660 38.300 118.644 1.00 30.81 109 GLU D N 1
ATOM 7883 C CA . GLU D 1 109 ? 10.224 38.169 119.981 1.00 29.69 109 GLU D CA 1
ATOM 7884 C C . GLU D 1 109 ? 9.153 37.786 121.001 1.00 32.76 109 GLU D C 1
ATOM 7885 O O . GLU D 1 109 ? 9.415 36.988 121.908 1.00 30.64 109 GLU D O 1
ATOM 7891 N N . ARG D 1 110 ? 7.930 38.311 120.846 1.00 34.32 110 ARG D N 1
ATOM 7892 C CA . ARG D 1 110 ? 6.865 38.121 121.830 1.00 31.36 110 ARG D CA 1
ATOM 7893 C C . ARG D 1 110 ? 5.937 36.947 121.519 1.00 31.99 110 ARG D C 1
ATOM 7894 O O . ARG D 1 110 ? 5.026 36.671 122.308 1.00 30.76 110 ARG D O 1
ATOM 7902 N N . HIS D 1 111 ? 6.140 36.252 120.403 1.00 30.40 111 HIS D N 1
ATOM 7903 C CA . HIS D 1 111 ? 5.293 35.120 120.017 1.00 32.83 111 HIS D CA 1
ATOM 7904 C C . HIS D 1 111 ? 3.823 35.537 119.911 1.00 33.23 111 HIS D C 1
ATOM 7905 O O . HIS D 1 111 ? 2.921 34.854 120.390 1.00 30.91 111 HIS D O 1
ATOM 7912 N N . LEU D 1 112 ? 3.584 36.675 119.257 1.00 33.79 112 LEU D N 1
ATOM 7913 C CA . LEU D 1 112 ? 2.238 37.176 119.025 1.00 26.33 112 LEU D CA 1
ATOM 7914 C C . LEU D 1 112 ? 1.849 36.967 117.566 1.00 25.07 112 LEU D C 1
ATOM 7915 O O . LEU D 1 112 ? 2.702 36.925 116.677 1.00 26.07 112 LEU D O 1
ATOM 7920 N N . VAL D 1 113 ? 0.552 36.813 117.332 1.00 20.75 113 VAL D N 1
ATOM 7921 C CA . VAL D 1 113 ? 0.022 36.708 115.975 1.00 23.83 113 VAL D CA 1
ATOM 7922 C C . VAL D 1 113 ? -0.166 38.120 115.431 1.00 32.51 113 VAL D C 1
ATOM 7923 O O . VAL D 1 113 ? -0.903 38.929 116.009 1.00 29.07 113 VAL D O 1
ATOM 7927 N N . LEU D 1 114 ? 0.538 38.430 114.352 1.00 27.28 114 LEU D N 1
ATOM 7928 C CA . LEU D 1 114 ? 0.495 39.738 113.715 1.00 27.54 114 LEU D CA 1
ATOM 7929 C C . LEU D 1 114 ? -0.133 39.543 112.345 1.00 22.86 114 LEU D C 1
ATOM 7930 O O . LEU D 1 114 ? 0.504 38.999 111.444 1.00 27.43 114 LEU D O 1
ATOM 7935 N N . ALA D 1 115 ? -1.381 39.971 112.196 1.00 24.85 115 ALA D N 1
ATOM 7936 C CA . ALA D 1 115 ? -2.114 39.815 110.954 1.00 21.52 115 ALA D CA 1
ATOM 7937 C C . ALA D 1 115 ? -2.435 41.185 110.360 1.00 27.89 115 ALA D C 1
ATOM 7938 O O . ALA D 1 115 ? -2.648 42.169 111.080 1.00 20.47 115 ALA D O 1
ATOM 7940 N N . ILE D 1 116 ? -2.455 41.243 109.036 1.00 26.29 116 ILE D N 1
ATOM 7941 C CA . ILE D 1 116 ? -2.710 42.472 108.298 1.00 20.56 116 ILE D CA 1
ATOM 7942 C C . ILE D 1 116 ? -4.032 42.304 107.570 1.00 24.20 116 ILE D C 1
ATOM 7943 O O . ILE D 1 116 ? -4.326 41.223 107.051 1.00 24.67 116 ILE D O 1
ATOM 7948 N N . GLY D 1 117 ? -4.823 43.373 107.523 1.00 23.26 117 GLY D N 1
ATOM 7949 C CA . GLY D 1 117 ? -6.156 43.319 106.955 1.00 26.50 117 GLY D CA 1
ATOM 7950 C C . GLY D 1 117 ? -6.248 43.348 105.438 1.00 28.31 117 GLY D C 1
ATOM 7951 O O . GLY D 1 117 ? -6.883 44.247 104.876 1.00 28.70 117 GLY D O 1
ATOM 7952 N N . HIS D 1 118 ? -5.664 42.354 104.760 1.00 24.88 118 HIS D N 1
ATOM 7953 C CA . HIS D 1 118 ? -5.729 42.284 103.296 1.00 24.35 118 HIS D CA 1
ATOM 7954 C C . HIS D 1 118 ? -6.898 41.394 102.887 1.00 20.04 118 HIS D C 1
ATOM 7955 O O . HIS D 1 118 ? -6.751 40.236 102.497 1.00 23.09 118 HIS D O 1
ATOM 7962 N N . ILE D 1 119 ? -8.083 42.004 102.921 1.00 22.40 119 ILE D N 1
ATOM 7963 C CA . ILE D 1 119 ? -9.355 41.292 102.931 1.00 23.81 119 ILE D CA 1
ATOM 7964 C C . ILE D 1 119 ? -9.600 40.501 101.640 1.00 24.77 119 ILE D C 1
ATOM 7965 O O . ILE D 1 119 ? -10.325 39.492 101.647 1.00 27.21 119 ILE D O 1
ATOM 7970 N N . LYS D 1 120 ? -8.981 40.909 100.527 1.00 25.68 120 LYS D N 1
ATOM 7971 C CA . LYS D 1 120 ? -9.191 40.209 99.256 1.00 22.77 120 LYS D CA 1
ATOM 7972 C C . LYS D 1 120 ? -8.677 38.770 99.291 1.00 20.41 120 LYS D C 1
ATOM 7973 O O . LYS D 1 120 ? -9.121 37.938 98.493 1.00 20.98 120 LYS D O 1
ATOM 7979 N N . ARG D 1 121 ? -7.769 38.454 100.216 1.00 27.03 121 ARG D N 1
ATOM 7980 C CA . ARG D 1 121 ? -7.311 37.078 100.374 1.00 25.34 121 ARG D CA 1
ATOM 7981 C C . ARG D 1 121 ? -8.444 36.131 100.748 1.00 27.77 121 ARG D C 1
ATOM 7982 O O . ARG D 1 121 ? -8.356 34.930 100.457 1.00 29.43 121 ARG D O 1
ATOM 7990 N N . VAL D 1 122 ? -9.515 36.630 101.378 1.00 24.94 122 VAL D N 1
ATOM 7991 C CA . VAL D 1 122 ? -10.625 35.745 101.718 1.00 22.51 122 VAL D CA 1
ATOM 7992 C C . VAL D 1 122 ? -11.779 35.869 100.750 1.00 25.01 122 VAL D C 1
ATOM 7993 O O . VAL D 1 122 ? -12.818 35.214 100.946 1.00 23.05 122 VAL D O 1
ATOM 7997 N N . HIS D 1 123 ? -11.635 36.666 99.700 1.00 23.81 123 HIS D N 1
ATOM 7998 C CA . HIS D 1 123 ? -12.663 36.680 98.682 1.00 19.78 123 HIS D CA 1
ATOM 7999 C C . HIS D 1 123 ? -12.897 35.260 98.173 1.00 25.95 123 HIS D C 1
ATOM 8000 O O . HIS D 1 123 ? -11.937 34.500 97.994 1.00 21.30 123 HIS D O 1
ATOM 8007 N N . PRO D 1 124 ? -14.150 34.864 97.945 1.00 27.29 124 PRO D N 1
ATOM 8008 C CA . PRO D 1 124 ? -14.419 33.468 97.576 1.00 22.37 124 PRO D CA 1
ATOM 8009 C C . PRO D 1 124 ? -13.796 33.051 96.260 1.00 24.64 124 PRO D C 1
ATOM 8010 O O . PRO D 1 124 ? -13.398 31.885 96.118 1.00 20.86 124 PRO D O 1
ATOM 8014 N N . ALA D 1 125 ? -13.710 33.951 95.279 1.00 22.73 125 ALA D N 1
ATOM 8015 C CA . ALA D 1 125 ? -13.075 33.563 94.025 1.00 23.41 125 ALA D CA 1
ATOM 8016 C C . ALA D 1 125 ? -11.601 33.267 94.241 1.00 26.20 125 ALA D C 1
ATOM 8017 O O . ALA D 1 125 ? -11.060 32.298 93.681 1.00 21.68 125 ALA D O 1
ATOM 8019 N N . ILE D 1 126 ? -10.952 34.069 95.084 1.00 18.93 126 ILE D N 1
ATOM 8020 C CA . ILE D 1 126 ? -9.544 33.854 95.404 1.00 24.20 126 ILE D CA 1
ATOM 8021 C C . ILE D 1 126 ? -9.349 32.529 96.152 1.00 17.56 126 ILE D C 1
ATOM 8022 O O . ILE D 1 126 ? -8.434 31.760 95.847 1.00 21.97 126 ILE D O 1
ATOM 8027 N N . GLN D 1 127 ? -10.178 32.251 97.158 1.00 21.52 127 GLN D N 1
ATOM 8028 C CA . GLN D 1 127 ? -10.013 31.000 97.900 1.00 25.10 127 GLN D CA 1
ATOM 8029 C C . GLN D 1 127 ? -10.282 29.794 97.005 1.00 25.68 127 GLN D C 1
ATOM 8030 O O . GLN D 1 127 ? -9.601 28.762 97.111 1.00 23.37 127 GLN D O 1
ATOM 8036 N N . TYR D 1 128 ? -11.256 29.914 96.093 1.00 25.51 128 TYR D N 1
ATOM 8037 C CA . TYR D 1 128 ? -11.471 28.843 95.127 1.00 25.56 128 TYR D CA 1
ATOM 8038 C C . TYR D 1 128 ? -10.231 28.630 94.274 1.00 22.91 128 TYR D C 1
ATOM 8039 O O . TYR D 1 128 ? -9.750 27.502 94.136 1.00 25.89 128 TYR D O 1
ATOM 8048 N N . LEU D 1 129 ? -9.694 29.706 93.698 1.00 23.24 129 LEU D N 1
ATOM 8049 C CA . LEU D 1 129 ? -8.560 29.553 92.790 1.00 22.59 129 LEU D CA 1
ATOM 8050 C C . LEU D 1 129 ? -7.354 28.980 93.511 1.00 24.58 129 LEU D C 1
ATOM 8051 O O . LEU D 1 129 ? -6.601 28.182 92.936 1.00 22.38 129 LEU D O 1
ATOM 8056 N N . ARG D 1 130 ? -7.159 29.369 94.778 1.00 19.58 130 ARG D N 1
ATOM 8057 C CA . ARG D 1 130 ? -6.039 28.828 95.533 1.00 27.01 130 ARG D CA 1
ATOM 8058 C C . ARG D 1 130 ? -6.225 27.339 95.818 1.00 27.24 130 ARG D C 1
ATOM 8059 O O . ARG D 1 130 ? -5.253 26.573 95.766 1.00 24.31 130 ARG D O 1
ATOM 8067 N N . GLN D 1 131 ? -7.454 26.902 96.131 1.00 23.26 131 GLN D N 1
ATOM 8068 C CA . GLN D 1 131 ? -7.632 25.478 96.389 1.00 20.27 131 GLN D CA 1
ATOM 8069 C C . GLN D 1 131 ? -7.658 24.631 95.111 1.00 25.78 131 GLN D C 1
ATOM 8070 O O . GLN D 1 131 ? -7.518 23.403 95.198 1.00 22.69 131 GLN D O 1
ATOM 8076 N N . ALA D 1 132 ? -7.794 25.242 93.926 1.00 22.22 132 ALA D N 1
ATOM 8077 C CA . ALA D 1 132 ? -7.668 24.461 92.701 1.00 25.32 132 ALA D CA 1
ATOM 8078 C C . ALA D 1 132 ? -6.219 24.156 92.347 1.00 24.07 132 ALA D C 1
ATOM 8079 O O . ALA D 1 132 ? -5.980 23.335 91.450 1.00 20.19 132 ALA D O 1
ATOM 8081 N N . GLY D 1 133 ? -5.258 24.801 93.015 1.00 22.07 133 GLY D N 1
ATOM 8082 C CA . GLY D 1 133 ? -3.849 24.500 92.842 1.00 24.95 133 GLY D CA 1
ATOM 8083 C C . GLY D 1 133 ? -3.349 24.567 91.410 1.00 29.05 133 GLY D C 1
ATOM 8084 O O . GLY D 1 133 ? -2.776 23.597 90.913 1.00 22.85 133 GLY D O 1
ATOM 8085 N N . PHE D 1 134 ? -3.565 25.704 90.736 1.00 22.60 134 PHE D N 1
ATOM 8086 C CA . PHE D 1 134 ? -3.084 25.915 89.375 1.00 24.53 134 PHE D CA 1
ATOM 8087 C C . PHE D 1 134 ? -1.614 26.307 89.305 1.00 25.94 134 PHE D C 1
ATOM 8088 O O . PHE D 1 134 ? -1.062 26.350 88.203 1.00 26.15 134 PHE D O 1
ATOM 8096 N N . GLY D 1 135 ? -0.974 26.610 90.437 1.00 27.21 135 GLY D N 1
ATOM 8097 C CA . GLY D 1 135 ? 0.387 27.105 90.413 1.00 23.24 135 GLY D CA 1
ATOM 8098 C C . GLY D 1 135 ? 0.444 28.602 90.148 1.00 25.18 135 GLY D C 1
ATOM 8099 O O . GLY D 1 135 ? -0.555 29.321 90.210 1.00 21.59 135 GLY D O 1
ATOM 8100 N N . ALA D 1 136 ? 1.650 29.068 89.843 1.00 23.35 136 ALA D N 1
ATOM 8101 C CA . ALA D 1 136 ? 1.880 30.487 89.607 1.00 25.24 136 ALA D CA 1
ATOM 8102 C C . ALA D 1 136 ? 1.360 30.892 88.237 1.00 26.60 136 ALA D C 1
ATOM 8103 O O . ALA D 1 136 ? 1.769 30.304 87.228 1.00 26.16 136 ALA D O 1
ATOM 8105 N N . PRO D 1 137 ? 0.482 31.879 88.144 1.00 28.88 137 PRO D N 1
ATOM 8106 C CA . PRO D 1 137 ? 0.067 32.349 86.822 1.00 24.16 137 PRO D CA 1
ATOM 8107 C C . PRO D 1 137 ? 1.238 32.987 86.092 1.00 22.45 137 PRO D C 1
ATOM 8108 O O . PRO D 1 137 ? 2.213 33.439 86.688 1.00 21.69 137 PRO D O 1
ATOM 8112 N N . ARG D 1 138 ? 1.144 33.004 84.774 1.00 24.58 138 ARG D N 1
ATOM 8113 C CA . ARG D 1 138 ? 2.155 33.707 84.015 1.00 23.41 138 ARG D CA 1
ATOM 8114 C C . ARG D 1 138 ? 1.770 35.151 83.753 1.00 22.16 138 ARG D C 1
ATOM 8115 O O . ARG D 1 138 ? 2.664 35.974 83.519 1.00 20.41 138 ARG D O 1
ATOM 8123 N N . TYR D 1 139 ? 0.477 35.483 83.842 1.00 22.83 139 TYR D N 1
ATOM 8124 C CA . TYR D 1 139 ? 0.023 36.844 83.585 1.00 19.79 139 TYR D CA 1
ATOM 8125 C C . TYR D 1 139 ? -1.209 37.137 84.423 1.00 22.30 139 TYR D C 1
ATOM 8126 O O . TYR D 1 139 ? -2.094 36.290 84.530 1.00 24.28 139 TYR D O 1
ATOM 8135 N N . LEU D 1 140 ? -1.250 38.331 85.033 1.00 22.33 140 LEU D N 1
ATOM 8136 C CA . LEU D 1 140 ? -2.425 38.844 85.728 1.00 20.66 140 LEU D CA 1
ATOM 8137 C C . LEU D 1 140 ? -2.696 40.267 85.264 1.00 21.13 140 LEU D C 1
ATOM 8138 O O . LEU D 1 140 ? -1.777 41.089 85.169 1.00 15.93 140 LEU D O 1
ATOM 8143 N N . GLU D 1 141 ? -3.970 40.551 85.023 1.00 14.60 141 GLU D N 1
ATOM 8144 C CA . GLU D 1 141 ? -4.469 41.848 84.593 1.00 21.33 141 GLU D CA 1
ATOM 8145 C C . GLU D 1 141 ? -5.568 42.241 85.563 1.00 20.49 141 GLU D C 1
ATOM 8146 O O . GLU D 1 141 ? -6.439 41.423 85.847 1.00 21.84 141 GLU D O 1
ATOM 8152 N N . ALA D 1 142 ? -5.555 43.471 86.065 1.00 20.06 142 ALA D N 1
ATOM 8153 C CA . ALA D 1 142 ? -6.571 43.843 87.046 1.00 20.51 142 ALA D CA 1
ATOM 8154 C C . ALA D 1 142 ? -6.958 45.312 86.926 1.00 22.69 142 ALA D C 1
ATOM 8155 O O . ALA D 1 142 ? -6.129 46.165 86.599 1.00 22.32 142 ALA D O 1
ATOM 8157 N N . GLU D 1 143 ? -8.237 45.583 87.184 1.00 23.13 143 GLU D N 1
ATOM 8158 C CA . GLU D 1 143 ? -8.771 46.929 87.309 1.00 23.57 143 GLU D CA 1
ATOM 8159 C C . GLU D 1 143 ? -9.448 47.054 88.666 1.00 25.46 143 GLU D C 1
ATOM 8160 O O . GLU D 1 143 ? -10.252 46.193 89.042 1.00 27.84 143 GLU D O 1
ATOM 8166 N N . ARG D 1 144 ? -9.122 48.115 89.401 1.00 22.04 144 ARG D N 1
ATOM 8167 C CA . ARG D 1 144 ? -9.830 48.476 90.626 1.00 23.02 144 ARG D CA 1
ATOM 8168 C C . ARG D 1 144 ? -10.162 49.964 90.498 1.00 26.03 144 ARG D C 1
ATOM 8169 O O . ARG D 1 144 ? -9.339 50.835 90.805 1.00 20.89 144 ARG D O 1
ATOM 8177 N N . LEU D 1 145 ? -11.375 50.241 90.033 1.00 23.34 145 LEU D N 1
ATOM 8178 C CA . LEU D 1 145 ? -11.799 51.569 89.616 1.00 31.80 145 LEU D CA 1
ATOM 8179 C C . LEU D 1 145 ? -13.026 51.967 90.423 1.00 33.97 145 LEU D C 1
ATOM 8180 O O . LEU D 1 145 ? -14.053 51.280 90.369 1.00 33.99 145 LEU D O 1
ATOM 8185 N N . ALA D 1 146 ? -12.912 53.073 91.172 1.00 40.38 146 ALA D N 1
ATOM 8186 C CA . ALA D 1 146 ? -13.951 53.579 92.064 1.00 39.57 146 ALA D CA 1
ATOM 8187 C C . ALA D 1 146 ? -14.385 54.983 91.655 1.00 37.16 146 ALA D C 1
ATOM 8188 O O . ALA D 1 146 ? -13.543 55.814 91.301 1.00 36.04 146 ALA D O 1
ATOM 8190 N N . PRO D 1 147 ? -15.683 55.277 91.689 1.00 38.78 147 PRO D N 1
ATOM 8191 C CA . PRO D 1 147 ? -16.132 56.648 91.438 1.00 38.31 147 PRO D CA 1
ATOM 8192 C C . PRO D 1 147 ? -15.617 57.592 92.510 1.00 35.22 147 PRO D C 1
ATOM 8193 O O . PRO D 1 147 ? -15.283 57.188 93.623 1.00 40.86 147 PRO D O 1
ATOM 8197 N N . PHE D 1 148 ? -15.544 58.872 92.161 1.00 38.10 148 PHE D N 1
ATOM 8198 C CA . PHE D 1 148 ? -15.067 59.861 93.117 1.00 42.17 148 PHE D CA 1
ATOM 8199 C C . PHE D 1 148 ? -16.161 60.239 94.106 1.00 37.42 148 PHE D C 1
ATOM 8200 O O . PHE D 1 148 ? -17.318 60.448 93.733 1.00 38.15 148 PHE D O 1
ATOM 8208 N N . LYS D 1 149 ? -15.780 60.317 95.372 1.00 41.41 149 LYS D N 1
ATOM 8209 C CA . LYS D 1 149 ? -16.670 60.594 96.489 1.00 45.45 149 LYS D CA 1
ATOM 8210 C C . LYS D 1 149 ? -16.004 61.582 97.397 1.00 46.40 149 LYS D C 1
ATOM 8211 O O . LYS D 1 149 ? -14.761 61.738 97.373 1.00 43.79 149 LYS D O 1
ATOM 8217 N N . PRO D 1 150 ? -16.751 62.311 98.244 1.00 48.35 150 PRO D N 1
ATOM 8218 C CA . PRO D 1 150 ? -16.162 63.367 99.083 1.00 43.64 150 PRO D CA 1
ATOM 8219 C C . PRO D 1 150 ? -14.856 62.986 99.774 1.00 46.99 150 PRO D C 1
ATOM 8220 O O . PRO D 1 150 ? -13.984 63.845 99.956 1.00 44.11 150 PRO D O 1
ATOM 8224 N N . ARG D 1 151 ? -14.688 61.715 100.138 1.00 51.47 151 ARG D N 1
ATOM 8225 C CA . ARG D 1 151 ? -13.518 61.248 100.876 1.00 47.15 151 ARG D CA 1
ATOM 8226 C C . ARG D 1 151 ? -12.337 60.900 99.970 1.00 52.88 151 ARG D C 1
ATOM 8227 O O . ARG D 1 151 ? -11.190 60.854 100.450 1.00 46.30 151 ARG D O 1
ATOM 8235 N N . SER D 1 152 ? -12.603 60.687 98.670 1.00 47.17 152 SER D N 1
ATOM 8236 C CA . SER D 1 152 ? -11.636 60.133 97.727 1.00 45.11 152 SER D CA 1
ATOM 8237 C C . SER D 1 152 ? -10.279 60.808 97.796 1.00 43.69 152 SER D C 1
ATOM 8238 O O . SER D 1 152 ? -9.269 60.177 97.457 1.00 41.82 152 SER D O 1
ATOM 8241 N N . LEU D 1 153 ? -10.264 62.073 98.236 1.00 40.51 153 LEU D N 1
ATOM 8242 C CA . LEU D 1 153 ? -9.064 62.950 98.314 1.00 41.84 153 LEU D CA 1
ATOM 8243 C C . LEU D 1 153 ? -7.929 62.300 99.093 1.00 40.87 153 LEU D C 1
ATOM 8244 O O . LEU D 1 153 ? -6.755 62.582 98.876 1.00 42.15 153 LEU D O 1
ATOM 8249 N N . ASP D 1 154 ? -8.292 61.498 100.044 1.00 39.19 154 ASP D N 1
ATOM 8250 C CA . ASP D 1 154 ? -7.254 60.922 100.893 1.00 47.15 154 ASP D CA 1
ATOM 8251 C C . ASP D 1 154 ? -7.152 59.413 100.709 1.00 45.08 154 ASP D C 1
ATOM 8252 O O . ASP D 1 154 ? -6.558 58.709 101.538 1.00 39.39 154 ASP D O 1
ATOM 8257 N N . ILE D 1 155 ? -7.711 58.921 99.611 1.00 42.90 155 ILE D N 1
ATOM 8258 C CA . ILE D 1 155 ? -7.384 57.608 99.081 1.00 39.85 155 ILE D CA 1
ATOM 8259 C C . ILE D 1 155 ? -6.125 57.777 98.238 1.00 42.72 155 ILE D C 1
ATOM 8260 O O . ILE D 1 155 ? -6.180 58.334 97.139 1.00 36.94 155 ILE D O 1
ATOM 8265 N N . ASP D 1 156 ? -4.979 57.345 98.772 1.00 42.60 156 ASP D N 1
ATOM 8266 C CA . ASP D 1 156 ? -3.782 57.173 97.950 1.00 38.88 156 ASP D CA 1
ATOM 8267 C C . ASP D 1 156 ? -4.047 56.005 97.006 1.00 32.23 156 ASP D C 1
ATOM 8268 O O . ASP D 1 156 ? -4.217 54.865 97.454 1.00 37.60 156 ASP D O 1
ATOM 8273 N N . VAL D 1 157 ? -4.100 56.286 95.700 1.00 28.62 157 VAL D N 1
ATOM 8274 C CA . VAL D 1 157 ? -4.650 55.324 94.745 1.00 28.30 157 VAL D CA 1
ATOM 8275 C C . VAL D 1 157 ? -3.810 54.058 94.700 1.00 26.67 157 VAL D C 1
ATOM 8276 O O . VAL D 1 157 ? -4.332 52.962 94.451 1.00 22.38 157 VAL D O 1
ATOM 8280 N N . ILE D 1 158 ? -2.514 54.171 94.983 1.00 23.78 158 ILE D N 1
ATOM 8281 C CA . ILE D 1 158 ? -1.679 52.985 95.077 1.00 22.23 158 ILE D CA 1
ATOM 8282 C C . ILE D 1 158 ? -1.842 52.315 96.437 1.00 28.67 158 ILE D C 1
ATOM 8283 O O . ILE D 1 158 ? -2.131 51.116 96.520 1.00 24.08 158 ILE D O 1
ATOM 8288 N N . MET D 1 159 ? -1.671 53.081 97.524 1.00 25.46 159 MET D N 1
ATOM 8289 C CA . MET D 1 159 ? -1.609 52.478 98.851 1.00 29.48 159 MET D CA 1
ATOM 8290 C C . MET D 1 159 ? -2.958 51.970 99.335 1.00 24.93 159 MET D C 1
ATOM 8291 O O . MET D 1 159 ? -2.999 51.066 100.175 1.00 29.86 159 MET D O 1
ATOM 8296 N N . ASP D 1 160 ? -4.062 52.530 98.848 1.00 23.53 160 ASP D N 1
ATOM 8297 C CA . ASP D 1 160 ? -5.372 52.133 99.331 1.00 28.26 160 ASP D CA 1
ATOM 8298 C C . ASP D 1 160 ? -6.174 51.302 98.336 1.00 31.93 160 ASP D C 1
ATOM 8299 O O . ASP D 1 160 ? -7.102 50.614 98.754 1.00 33.48 160 ASP D O 1
ATOM 8304 N N . LEU D 1 161 ? -5.879 51.372 97.038 1.00 25.00 161 LEU D N 1
ATOM 8305 C CA . LEU D 1 161 ? -6.672 50.670 96.038 1.00 26.23 161 LEU D CA 1
ATOM 8306 C C . LEU D 1 161 ? -5.863 49.593 95.331 1.00 20.82 161 LEU D C 1
ATOM 8307 O O . LEU D 1 161 ? -6.212 48.407 95.403 1.00 23.54 161 LEU D O 1
ATOM 8312 N N . MET D 1 162 ? -4.752 49.971 94.690 1.00 19.94 162 MET D N 1
ATOM 8313 C CA . MET D 1 162 ? -3.981 49.012 93.911 1.00 25.38 162 MET D CA 1
ATOM 8314 C C . MET D 1 162 ? -3.369 47.919 94.781 1.00 22.03 162 MET D C 1
ATOM 8315 O O . MET D 1 162 ? -3.126 46.799 94.297 1.00 18.77 162 MET D O 1
ATOM 8320 N N . ILE D 1 163 ? -3.135 48.232 96.058 1.00 19.99 163 ILE D N 1
ATOM 8321 C CA . ILE D 1 163 ? -2.416 47.341 96.964 1.00 19.34 163 ILE D CA 1
ATOM 8322 C C . ILE D 1 163 ? -3.123 45.997 97.076 1.00 21.01 163 ILE D C 1
ATOM 8323 O O . ILE D 1 163 ? -2.475 44.955 97.224 1.00 25.25 163 ILE D O 1
ATOM 8328 N N . HIS D 1 164 ? -4.463 45.990 97.003 1.00 21.94 164 HIS D N 1
ATOM 8329 C CA . HIS D 1 164 ? -5.215 44.736 97.016 1.00 21.45 164 HIS D CA 1
ATOM 8330 C C . HIS D 1 164 ? -4.729 43.799 95.913 1.00 20.14 164 HIS D C 1
ATOM 8331 O O . HIS D 1 164 ? -4.432 42.623 96.154 1.00 20.60 164 HIS D O 1
ATOM 8338 N N . ASP D 1 165 ? -4.619 44.313 94.692 1.00 21.29 165 ASP D N 1
ATOM 8339 C CA . ASP D 1 165 ? -4.252 43.444 93.580 1.00 21.42 165 ASP D CA 1
ATOM 8340 C C . ASP D 1 165 ? -2.750 43.196 93.518 1.00 16.44 165 ASP D C 1
ATOM 8341 O O . ASP D 1 165 ? -2.327 42.125 93.087 1.00 17.52 165 ASP D O 1
ATOM 8346 N N . LEU D 1 166 ? -1.933 44.149 93.960 1.00 19.78 166 LEU D N 1
ATOM 8347 C CA . LEU D 1 166 ? -0.531 43.828 94.210 1.00 20.95 166 LEU D CA 1
ATOM 8348 C C . LEU D 1 166 ? -0.406 42.644 95.167 1.00 19.72 166 LEU D C 1
ATOM 8349 O O . LEU D 1 166 ? 0.450 41.763 94.989 1.00 22.56 166 LEU D O 1
ATOM 8354 N N . ASP D 1 167 ? -1.284 42.584 96.174 1.00 21.13 167 ASP D N 1
ATOM 8355 C CA . ASP D 1 167 ? -1.150 41.538 97.176 1.00 17.85 167 ASP D CA 1
ATOM 8356 C C . ASP D 1 167 ? -1.602 40.201 96.620 1.00 21.20 167 ASP D C 1
ATOM 8357 O O . ASP D 1 167 ? -0.938 39.185 96.841 1.00 17.93 167 ASP D O 1
ATOM 8362 N N . LEU D 1 168 ? -2.726 40.185 95.891 1.00 18.97 168 LEU D N 1
ATOM 8363 C CA . LEU D 1 168 ? -3.136 38.963 95.194 1.00 19.31 168 LEU D CA 1
ATOM 8364 C C . LEU D 1 168 ? -2.065 38.494 94.220 1.00 20.02 168 LEU D C 1
ATOM 8365 O O . LEU D 1 168 ? -1.818 37.293 94.104 1.00 23.22 168 LEU D O 1
ATOM 8370 N N . THR D 1 169 ? -1.420 39.422 93.504 1.00 19.92 169 THR D N 1
ATOM 8371 C CA . THR D 1 169 ? -0.339 39.040 92.594 1.00 18.53 169 THR D CA 1
ATOM 8372 C C . THR D 1 169 ? 0.773 38.310 93.343 1.00 22.65 169 THR D C 1
ATOM 8373 O O . THR D 1 169 ? 1.224 37.228 92.932 1.00 18.40 169 THR D O 1
ATOM 8377 N N . LEU D 1 170 ? 1.234 38.898 94.449 1.00 22.34 170 LEU D N 1
ATOM 8378 C CA . LEU D 1 170 ? 2.321 38.269 95.189 1.00 19.46 170 LEU D CA 1
ATOM 8379 C C . LEU D 1 170 ? 1.874 36.965 95.847 1.00 25.12 170 LEU D C 1
ATOM 8380 O O . LEU D 1 170 ? 2.682 36.042 96.000 1.00 22.53 170 LEU D O 1
ATOM 8385 N N . LEU D 1 171 ? 0.592 36.854 96.207 1.00 24.11 171 LEU D N 1
ATOM 8386 C CA . LEU D 1 171 ? 0.101 35.658 96.877 1.00 24.38 171 LEU D CA 1
ATOM 8387 C C . LEU D 1 171 ? -0.095 34.515 95.891 1.00 25.78 171 LEU D C 1
ATOM 8388 O O . LEU D 1 171 ? 0.170 33.350 96.213 1.00 28.00 171 LEU D O 1
ATOM 8393 N N . LEU D 1 172 ? -0.561 34.827 94.694 1.00 21.92 172 LEU D N 1
ATOM 8394 C CA . LEU D 1 172 ? -0.794 33.799 93.696 1.00 25.10 172 LEU D CA 1
ATOM 8395 C C . LEU D 1 172 ? 0.497 33.356 93.034 1.00 20.74 172 LEU D C 1
ATOM 8396 O O . LEU D 1 172 ? 0.600 32.200 92.615 1.00 20.47 172 LEU D O 1
ATOM 8401 N N . THR D 1 173 ? 1.478 34.254 92.904 1.00 23.11 173 THR D N 1
ATOM 8402 C CA . THR D 1 173 ? 2.720 33.860 92.247 1.00 23.07 173 THR D CA 1
ATOM 8403 C C . THR D 1 173 ? 3.683 33.202 93.224 1.00 26.04 173 THR D C 1
ATOM 8404 O O . THR D 1 173 ? 4.405 32.270 92.851 1.00 26.22 173 THR D O 1
ATOM 8408 N N . GLY D 1 174 ? 3.726 33.710 94.447 1.00 25.95 174 GLY D N 1
ATOM 8409 C CA . GLY D 1 174 ? 4.760 33.312 95.404 1.00 23.47 174 GLY D CA 1
ATOM 8410 C C . GLY D 1 174 ? 6.108 33.800 94.909 1.00 27.87 174 GLY D C 1
ATOM 8411 O O . GLY D 1 174 ? 7.082 33.199 95.231 1.00 29.81 174 GLY D O 1
ATOM 8412 N N . ALA D 1 175 ? 6.132 34.870 94.130 1.00 22.92 175 ALA D N 1
ATOM 8413 C CA . ALA D 1 175 ? 7.393 35.406 93.581 1.00 24.33 175 ALA D CA 1
ATOM 8414 C C . ALA D 1 175 ? 7.622 36.850 94.046 1.00 27.39 175 ALA D C 1
ATOM 8415 O O . ALA D 1 175 ? 6.733 37.391 94.600 1.00 25.60 175 ALA D O 1
ATOM 8417 N N . GLU D 1 176 ? 8.781 37.437 93.797 1.00 23.31 176 GLU D N 1
ATOM 8418 C CA . GLU D 1 176 ? 9.004 38.823 94.262 1.00 30.04 176 GLU D CA 1
ATOM 8419 C C . GLU D 1 176 ? 9.226 39.749 93.061 1.00 26.96 176 GLU D C 1
ATOM 8420 O O . GLU D 1 176 ? 9.753 39.319 92.079 1.00 29.36 176 GLU D O 1
ATOM 8426 N N . PRO D 1 177 ? 8.897 41.039 93.150 1.00 24.00 177 PRO D N 1
ATOM 8427 C CA . PRO D 1 177 ? 9.082 41.942 92.038 1.00 31.27 177 PRO D CA 1
ATOM 8428 C C . PRO D 1 177 ? 10.558 42.227 91.776 1.00 26.37 177 PRO D C 1
ATOM 8429 O O . PRO D 1 177 ? 11.269 42.321 92.675 1.00 32.05 177 PRO D O 1
ATOM 8433 N N . VAL D 1 178 ? 10.920 42.311 90.517 1.00 22.56 178 VAL D N 1
ATOM 8434 C CA . VAL D 1 178 ? 12.305 42.653 90.120 1.00 28.64 178 VAL D CA 1
ATOM 8435 C C . VAL D 1 178 ? 12.259 43.884 89.224 1.00 30.08 178 VAL D C 1
ATOM 8436 O O . VAL D 1 178 ? 13.276 44.474 89.095 1.00 35.56 178 VAL D O 1
ATOM 8440 N N . ASP D 1 179 ? 11.125 44.214 88.611 1.00 29.89 179 ASP D N 1
ATOM 8441 C CA . ASP D 1 179 ? 11.031 45.419 87.793 1.00 28.05 179 ASP D CA 1
ATOM 8442 C C . ASP D 1 179 ? 9.635 45.996 87.951 1.00 25.42 179 ASP D C 1
ATOM 8443 O O . ASP D 1 179 ? 8.645 45.259 87.901 1.00 24.68 179 ASP D O 1
ATOM 8448 N N . VAL D 1 180 ? 9.563 47.306 88.160 1.00 25.55 180 VAL D N 1
ATOM 8449 C CA . VAL D 1 180 ? 8.307 48.015 88.399 1.00 26.94 180 VAL D CA 1
ATOM 8450 C C . VAL D 1 180 ? 8.308 49.258 87.515 1.00 29.28 180 VAL D C 1
ATOM 8451 O O . VAL D 1 180 ? 9.155 50.140 87.688 1.00 24.28 180 VAL D O 1
ATOM 8455 N N . ARG D 1 181 ? 7.394 49.310 86.548 1.00 20.93 181 ARG D N 1
ATOM 8456 C CA . ARG D 1 181 ? 7.196 50.488 85.722 1.00 21.65 181 ARG D CA 1
ATOM 8457 C C . ARG D 1 181 ? 5.753 50.925 85.914 1.00 21.68 181 ARG D C 1
ATOM 8458 O O . ARG D 1 181 ? 4.895 50.101 86.230 1.00 23.44 181 ARG D O 1
ATOM 8466 N N . ALA D 1 182 ? 5.488 52.224 85.788 1.00 19.91 182 ALA D N 1
ATOM 8467 C CA . ALA D 1 182 ? 4.154 52.708 86.128 1.00 22.06 182 ALA D CA 1
ATOM 8468 C C . ALA D 1 182 ? 3.897 54.051 85.470 1.00 20.25 182 ALA D C 1
ATOM 8469 O O . ALA D 1 182 ? 4.830 54.794 85.159 1.00 21.25 182 ALA D O 1
ATOM 8471 N N . VAL D 1 183 ? 2.607 54.362 85.303 1.00 15.76 183 VAL D N 1
ATOM 8472 C CA . VAL D 1 183 ? 2.151 55.692 84.941 1.00 22.64 183 VAL D CA 1
ATOM 8473 C C . VAL D 1 183 ? 1.113 56.158 85.952 1.00 27.31 183 VAL D C 1
ATOM 8474 O O . VAL D 1 183 ? 0.508 55.366 86.684 1.00 23.50 183 VAL D O 1
ATOM 8478 N N . GLY D 1 184 ? 0.884 57.460 85.915 1.00 25.37 184 GLY D N 1
ATOM 8479 C CA . GLY D 1 184 ? -0.099 58.134 86.767 1.00 34.70 184 GLY D CA 1
ATOM 8480 C C . GLY D 1 184 ? -0.627 59.356 86.065 1.00 36.87 184 GLY D C 1
ATOM 8481 O O . GLY D 1 184 ? 0.137 59.970 85.342 1.00 32.53 184 GLY D O 1
ATOM 8482 N N . VAL D 1 185 ? -1.906 59.650 86.262 1.00 35.61 185 VAL D N 1
ATOM 8483 C CA . VAL D 1 185 ? -2.559 60.840 85.664 1.00 35.34 185 VAL D CA 1
ATOM 8484 C C . VAL D 1 185 ? -3.187 61.660 86.780 1.00 39.10 185 VAL D C 1
ATOM 8485 O O . VAL D 1 185 ? -4.131 61.193 87.392 1.00 44.16 185 VAL D O 1
ATOM 8489 N N . ALA D 1 186 ? -2.629 62.826 87.044 1.00 38.43 186 ALA D N 1
ATOM 8490 C CA . ALA D 1 186 ? -3.149 63.681 88.123 1.00 40.78 186 ALA D CA 1
ATOM 8491 C C . ALA D 1 186 ? -4.138 64.688 87.550 1.00 43.16 186 ALA D C 1
ATOM 8492 O O . ALA D 1 186 ? -3.747 65.627 86.873 1.00 43.07 186 ALA D O 1
ATOM 8494 N N . ALA D 1 187 ? -5.396 64.448 87.817 1.00 39.34 187 ALA D N 1
ATOM 8495 C CA . ALA D 1 187 ? -6.439 65.378 87.400 1.00 39.76 187 ALA D CA 1
ATOM 8496 C C . ALA D 1 187 ? -6.806 66.376 88.496 1.00 42.44 187 ALA D C 1
ATOM 8497 O O . ALA D 1 187 ? -6.818 67.583 88.257 1.00 39.37 187 ALA D O 1
ATOM 8499 N N . VAL D 1 188 ? -7.110 65.892 89.697 1.00 39.96 188 VAL D N 1
ATOM 8500 C CA . VAL D 1 188 ? -7.623 66.763 90.749 1.00 41.20 188 VAL D CA 1
ATOM 8501 C C . VAL D 1 188 ? -6.499 67.593 91.346 1.00 37.60 188 VAL D C 1
ATOM 8502 O O . VAL D 1 188 ? -6.539 68.829 91.346 1.00 37.50 188 VAL D O 1
ATOM 8506 N N . THR D 1 189 ? -5.481 66.920 91.854 1.00 35.83 189 THR D N 1
ATOM 8507 C CA . THR D 1 189 ? -4.346 67.534 92.516 1.00 37.85 189 THR D CA 1
ATOM 8508 C C . THR D 1 189 ? -3.076 67.084 91.806 1.00 40.00 189 THR D C 1
ATOM 8509 O O . THR D 1 189 ? -3.126 66.453 90.745 1.00 36.98 189 THR D O 1
ATOM 8513 N N . ASP D 1 190 ? -1.928 67.431 92.392 1.00 37.77 190 ASP D N 1
ATOM 8514 C CA . ASP D 1 190 ? -0.667 66.825 91.976 1.00 48.36 190 ASP D CA 1
ATOM 8515 C C . ASP D 1 190 ? -0.555 65.350 92.363 1.00 40.97 190 ASP D C 1
ATOM 8516 O O . ASP D 1 190 ? 0.363 64.677 91.883 1.00 43.77 190 ASP D O 1
ATOM 8521 N N . LYS D 1 191 ? -1.434 64.839 93.229 1.00 43.78 191 LYS D N 1
ATOM 8522 C CA . LYS D 1 191 ? -1.404 63.428 93.597 1.00 45.61 191 LYS D CA 1
ATOM 8523 C C . LYS D 1 191 ? -2.126 62.591 92.549 1.00 43.00 191 LYS D C 1
ATOM 8524 O O . LYS D 1 191 ? -2.961 63.086 91.784 1.00 43.04 191 LYS D O 1
ATOM 8530 N N . ALA D 1 192 ? -1.803 61.300 92.531 1.00 37.36 192 ALA D N 1
ATOM 8531 C CA . ALA D 1 192 ? -2.326 60.424 91.499 1.00 34.39 192 ALA D CA 1
ATOM 8532 C C . ALA D 1 192 ? -3.788 60.088 91.777 1.00 30.13 192 ALA D C 1
ATOM 8533 O O . ALA D 1 192 ? -4.138 59.640 92.870 1.00 30.23 192 ALA D O 1
ATOM 8535 N N . ASP D 1 193 ? -4.645 60.325 90.784 1.00 32.84 193 ASP D N 1
ATOM 8536 C CA . ASP D 1 193 ? -6.028 59.875 90.830 1.00 31.43 193 ASP D CA 1
ATOM 8537 C C . ASP D 1 193 ? -6.244 58.597 90.042 1.00 29.62 193 ASP D C 1
ATOM 8538 O O . ASP D 1 193 ? -7.245 57.915 90.258 1.00 30.08 193 ASP D O 1
ATOM 8543 N N . MET D 1 194 ? -5.329 58.269 89.143 1.00 27.23 194 MET D N 1
ATOM 8544 C CA . MET D 1 194 ? -5.306 56.992 88.455 1.00 32.01 194 MET D CA 1
ATOM 8545 C C . MET D 1 194 ? -3.852 56.583 88.286 1.00 24.74 194 MET D C 1
ATOM 8546 O O . MET D 1 194 ? -2.955 57.427 88.249 1.00 22.33 194 MET D O 1
ATOM 8551 N N . ALA D 1 195 ? -3.627 55.279 88.208 1.00 20.23 195 ALA D N 1
ATOM 8552 C CA . ALA D 1 195 ? -2.280 54.759 88.029 1.00 21.65 195 ALA D CA 1
ATOM 8553 C C . ALA D 1 195 ? -2.371 53.390 87.387 1.00 21.27 195 ALA D C 1
ATOM 8554 O O . ALA D 1 195 ? -3.342 52.656 87.581 1.00 20.02 195 ALA D O 1
ATOM 8556 N N . THR D 1 196 ? -1.355 53.059 86.610 1.00 20.38 196 THR D N 1
ATOM 8557 C CA . THR D 1 196 ? -1.249 51.726 86.048 1.00 17.61 196 THR D CA 1
ATOM 8558 C C . THR D 1 196 ? 0.185 51.270 86.228 1.00 17.95 196 THR D C 1
ATOM 8559 O O . THR D 1 196 ? 1.117 52.038 85.973 1.00 11.39 196 THR D O 1
ATOM 8563 N N . ALA D 1 197 ? 0.345 50.029 86.692 1.00 12.87 197 ALA D N 1
ATOM 8564 C CA . ALA D 1 197 ? 1.644 49.416 86.915 1.00 17.61 197 ALA D CA 1
ATOM 8565 C C . ALA D 1 197 ? 1.812 48.187 86.031 1.00 16.96 197 ALA D C 1
ATOM 8566 O O . ALA D 1 197 ? 0.861 47.420 85.796 1.00 10.84 197 ALA D O 1
ATOM 8568 N N . TRP D 1 198 ? 3.051 48.010 85.584 1.00 17.27 198 TRP D N 1
ATOM 8569 C CA . TRP D 1 198 ? 3.532 46.866 84.820 1.00 17.32 198 TRP D CA 1
ATOM 8570 C C . TRP D 1 198 ? 4.692 46.312 85.635 1.00 21.56 198 TRP D C 1
ATOM 8571 O O . TRP D 1 198 ? 5.762 46.937 85.715 1.00 20.00 198 TRP D O 1
ATOM 8582 N N . MET D 1 199 ? 4.456 45.176 86.292 1.00 19.87 199 MET D N 1
ATOM 8583 C CA . MET D 1 199 ? 5.375 44.601 87.261 1.00 19.62 199 MET D CA 1
ATOM 8584 C C . MET D 1 199 ? 5.872 43.262 86.740 1.00 20.61 199 MET D C 1
ATOM 8585 O O . MET D 1 199 ? 5.073 42.380 86.403 1.00 21.27 199 MET D O 1
ATOM 8590 N N . THR D 1 200 ? 7.183 43.115 86.666 1.00 18.86 200 THR D N 1
ATOM 8591 C CA . THR D 1 200 ? 7.804 41.866 86.262 1.00 22.10 200 THR D CA 1
ATOM 8592 C C . THR D 1 200 ? 8.415 41.250 87.512 1.00 24.18 200 THR D C 1
ATOM 8593 O O . THR D 1 200 ? 9.228 41.891 88.192 1.00 21.66 200 THR D O 1
ATOM 8597 N N . LEU D 1 201 ? 7.995 40.028 87.820 1.00 20.55 201 LEU D N 1
ATOM 8598 C CA . LEU D 1 201 ? 8.400 39.310 89.016 1.00 24.33 201 LEU D CA 1
ATOM 8599 C C . LEU D 1 201 ? 9.490 38.295 88.679 1.00 27.65 201 LEU D C 1
ATOM 8600 O O . LEU D 1 201 ? 9.698 37.940 87.515 1.00 24.29 201 LEU D O 1
ATOM 8605 N N . ASN D 1 202 ? 10.182 37.819 89.723 1.00 27.06 202 ASN D N 1
ATOM 8606 C CA . ASN D 1 202 ? 11.414 37.069 89.490 1.00 27.83 202 ASN D CA 1
ATOM 8607 C C . ASN D 1 202 ? 11.188 35.680 88.924 1.00 27.18 202 ASN D C 1
ATOM 8608 O O . ASN D 1 202 ? 12.181 34.998 88.659 1.00 32.99 202 ASN D O 1
ATOM 8613 N N . ASN D 1 203 ? 9.944 35.248 88.706 1.00 22.45 203 ASN D N 1
ATOM 8614 C CA . ASN D 1 203 ? 9.675 34.006 87.987 1.00 27.09 203 ASN D CA 1
ATOM 8615 C C . ASN D 1 203 ? 9.173 34.271 86.574 1.00 26.27 203 ASN D C 1
ATOM 8616 O O . ASN D 1 203 ? 8.662 33.357 85.924 1.00 22.87 203 ASN D O 1
ATOM 8621 N N . GLY D 1 204 ? 9.277 35.513 86.099 1.00 25.79 204 GLY D N 1
ATOM 8622 C CA . GLY D 1 204 ? 8.832 35.858 84.772 1.00 25.34 204 GLY D CA 1
ATOM 8623 C C . GLY D 1 204 ? 7.363 36.188 84.641 1.00 22.75 204 GLY D C 1
ATOM 8624 O O . GLY D 1 204 ? 6.927 36.534 83.531 1.00 24.14 204 GLY D O 1
ATOM 8625 N N . THR D 1 205 ? 6.579 36.070 85.714 1.00 19.05 205 THR D N 1
ATOM 8626 C CA . THR D 1 205 ? 5.190 36.519 85.669 1.00 20.13 205 THR D CA 1
ATOM 8627 C C . THR D 1 205 ? 5.144 38.040 85.544 1.00 22.76 205 THR D C 1
ATOM 8628 O O . THR D 1 205 ? 5.981 38.742 86.114 1.00 23.39 205 THR D O 1
ATOM 8632 N N . VAL D 1 206 ? 4.172 38.552 84.789 1.00 19.42 206 VAL D N 1
ATOM 8633 C CA . VAL D 1 206 ? 3.931 39.988 84.670 1.00 22.49 206 VAL D CA 1
ATOM 8634 C C . VAL D 1 206 ? 2.558 40.298 85.256 1.00 14.86 206 VAL D C 1
ATOM 8635 O O . VAL D 1 206 ? 1.609 39.523 85.100 1.00 17.46 206 VAL D O 1
ATOM 8639 N N . ALA D 1 207 ? 2.468 41.411 85.974 1.00 15.47 207 ALA D N 1
ATOM 8640 C CA . ALA D 1 207 ? 1.207 41.889 86.516 1.00 14.42 207 ALA D CA 1
ATOM 8641 C C . ALA D 1 207 ? 0.933 43.265 85.941 1.00 15.38 207 ALA D C 1
ATOM 8642 O O . ALA D 1 207 ? 1.800 44.140 85.977 1.00 14.21 207 ALA D O 1
ATOM 8644 N N . ASN D 1 208 ? -0.277 43.464 85.452 1.00 15.24 208 ASN D N 1
ATOM 8645 C CA . ASN D 1 208 ? -0.660 44.684 84.754 1.00 17.32 208 ASN D CA 1
ATOM 8646 C C . ASN D 1 208 ? -1.895 45.184 85.487 1.00 18.72 208 ASN D C 1
ATOM 8647 O O . ASN D 1 208 ? -3.000 44.693 85.251 1.00 18.04 208 ASN D O 1
ATOM 8652 N N . LEU D 1 209 ? -1.702 46.164 86.367 1.00 17.10 209 LEU D N 1
ATOM 8653 C CA . LEU D 1 209 ? -2.687 46.513 87.376 1.00 18.48 209 LEU D CA 1
ATOM 8654 C C . LEU D 1 209 ? -3.054 47.984 87.268 1.00 18.47 209 LEU D C 1
ATOM 8655 O O . LEU D 1 209 ? -2.173 48.852 87.269 1.00 20.27 209 LEU D O 1
ATOM 8660 N N . ALA D 1 210 ? -4.349 48.273 87.204 1.00 19.60 210 ALA D N 1
ATOM 8661 C CA . ALA D 1 210 ? -4.816 49.652 87.119 1.00 17.47 210 ALA D CA 1
ATOM 8662 C C . ALA D 1 210 ? -5.697 49.971 88.315 1.00 25.14 210 ALA D C 1
ATOM 8663 O O . ALA D 1 210 ? -6.469 49.125 88.783 1.00 22.23 210 ALA D O 1
ATOM 8665 N N . ALA D 1 211 ? -5.562 51.188 88.819 1.00 18.35 211 ALA D N 1
ATOM 8666 C CA . ALA D 1 211 ? -6.419 51.653 89.888 1.00 21.00 211 ALA D CA 1
ATOM 8667 C C . ALA D 1 211 ? -6.819 53.086 89.576 1.00 22.87 211 ALA D C 1
ATOM 8668 O O . ALA D 1 211 ? -6.039 53.847 88.999 1.00 24.61 211 ALA D O 1
ATOM 8670 N N . SER D 1 212 ? -8.050 53.440 89.938 1.00 23.89 212 SER D N 1
ATOM 8671 C CA . SER D 1 212 ? -8.493 54.820 89.790 1.00 29.08 212 SER D CA 1
ATOM 8672 C C . SER D 1 212 ? -9.578 55.125 90.810 1.00 28.28 212 SER D C 1
ATOM 8673 O O . SER D 1 212 ? -10.387 54.258 91.160 1.00 27.10 212 SER D O 1
ATOM 8676 N N . ARG D 1 213 ? -9.586 56.380 91.261 1.00 20.82 213 ARG D N 1
ATOM 8677 C CA . ARG D 1 213 ? -10.622 56.932 92.120 1.00 25.62 213 ARG D CA 1
ATOM 8678 C C . ARG D 1 213 ? -11.492 57.953 91.396 1.00 30.72 213 ARG D C 1
ATOM 8679 O O . ARG D 1 213 ? -12.200 58.725 92.058 1.00 31.92 213 ARG D O 1
ATOM 8687 N N . VAL D 1 214 ? -11.406 58.023 90.063 1.00 31.18 214 VAL D N 1
ATOM 8688 C CA . VAL D 1 214 ? -12.159 58.993 89.269 1.00 27.58 214 VAL D CA 1
ATOM 8689 C C . VAL D 1 214 ? -12.884 58.367 88.077 1.00 37.64 214 VAL D C 1
ATOM 8690 O O . VAL D 1 214 ? -12.935 58.967 87.000 1.00 39.80 214 VAL D O 1
ATOM 8694 N N . VAL D 1 215 ? -13.372 57.140 88.207 1.00 35.81 215 VAL D N 1
ATOM 8695 C CA . VAL D 1 215 ? -14.156 56.536 87.135 1.00 33.00 215 VAL D CA 1
ATOM 8696 C C . VAL D 1 215 ? -15.632 56.851 87.370 1.00 34.35 215 VAL D C 1
ATOM 8697 O O . VAL D 1 215 ? -16.049 57.164 88.487 1.00 39.36 215 VAL D O 1
ATOM 8701 N N . ARG D 1 216 ? -16.445 56.771 86.310 1.00 29.16 216 ARG D N 1
ATOM 8702 C CA . ARG D 1 216 ? -17.863 57.075 86.483 1.00 38.13 216 ARG D CA 1
ATOM 8703 C C . ARG D 1 216 ? -18.636 55.891 87.040 1.00 37.79 216 ARG D C 1
ATOM 8704 O O . ARG D 1 216 ? -19.538 56.077 87.864 1.00 46.64 216 ARG D O 1
ATOM 8712 N N . GLU D 1 217 ? -18.293 54.668 86.634 1.00 41.34 217 GLU D N 1
ATOM 8713 C CA . GLU D 1 217 ? -18.911 53.501 87.251 1.00 40.96 217 GLU D CA 1
ATOM 8714 C C . GLU D 1 217 ? -17.858 52.525 87.760 1.00 41.58 217 GLU D C 1
ATOM 8715 O O . GLU D 1 217 ? -16.858 52.265 87.077 1.00 40.07 217 GLU D O 1
ATOM 8721 N N . PRO D 1 218 ? -18.075 51.946 88.936 1.00 32.99 218 PRO D N 1
ATOM 8722 C CA . PRO D 1 218 ? -17.034 51.129 89.566 1.00 39.30 218 PRO D CA 1
ATOM 8723 C C . PRO D 1 218 ? -16.835 49.797 88.854 1.00 38.81 218 PRO D C 1
ATOM 8724 O O . PRO D 1 218 ? -17.713 49.279 88.160 1.00 42.72 218 PRO D O 1
ATOM 8728 N N . ALA D 1 219 ? -15.646 49.242 89.060 1.00 35.91 219 ALA D N 1
ATOM 8729 C CA . ALA D 1 219 ? -15.228 48.004 88.418 1.00 34.33 219 ALA D CA 1
ATOM 8730 C C . ALA D 1 219 ? -14.128 47.391 89.271 1.00 31.78 219 ALA D C 1
ATOM 8731 O O . ALA D 1 219 ? -13.179 48.081 89.651 1.00 26.65 219 ALA D O 1
ATOM 8733 N N . ARG D 1 220 ? -14.275 46.115 89.606 1.00 29.47 220 ARG D N 1
ATOM 8734 C CA . ARG D 1 220 ? -13.243 45.364 90.313 1.00 22.92 220 ARG D CA 1
ATOM 8735 C C . ARG D 1 220 ? -13.098 44.037 89.583 1.00 24.75 220 ARG D C 1
ATOM 8736 O O . ARG D 1 220 ? -13.926 43.142 89.763 1.00 19.03 220 ARG D O 1
ATOM 8744 N N . ARG D 1 221 ? -12.046 43.922 88.780 1.00 21.69 221 ARG D N 1
ATOM 8745 C CA . ARG D 1 221 ? -11.882 42.812 87.862 1.00 26.53 221 ARG D CA 1
ATOM 8746 C C . ARG D 1 221 ? -10.442 42.336 87.872 1.00 22.97 221 ARG D C 1
ATOM 8747 O O . ARG D 1 221 ? -9.506 43.129 88.034 1.00 23.33 221 ARG D O 1
ATOM 8755 N N . MET D 1 222 ? -10.280 41.024 87.705 1.00 23.21 222 MET D N 1
ATOM 8756 C CA . MET D 1 222 ? -8.960 40.421 87.541 1.00 24.70 222 MET D CA 1
ATOM 8757 C C . MET D 1 222 ? -9.054 39.252 86.577 1.00 24.87 222 MET D C 1
ATOM 8758 O O . MET D 1 222 ? -9.820 38.315 86.804 1.00 27.35 222 MET D O 1
ATOM 8763 N N . ARG D 1 223 ? -8.277 39.314 85.507 1.00 21.08 223 ARG D N 1
ATOM 8764 C CA . ARG D 1 223 ? -8.071 38.203 84.595 1.00 23.51 223 ARG D CA 1
ATOM 8765 C C . ARG D 1 223 ? -6.713 37.574 84.888 1.00 25.30 223 ARG D C 1
ATOM 8766 O O . ARG D 1 223 ? -5.719 38.276 85.106 1.00 22.74 223 ARG D O 1
ATOM 8774 N N . ILE D 1 224 ? -6.679 36.250 84.915 1.00 23.34 224 ILE D N 1
ATOM 8775 C CA . ILE D 1 224 ? -5.493 35.501 85.303 1.00 23.90 224 ILE D CA 1
ATOM 8776 C C . ILE D 1 224 ? -5.228 34.437 84.247 1.00 27.71 224 ILE D C 1
ATOM 8777 O O . ILE D 1 224 ? -6.126 33.666 83.900 1.00 30.68 224 ILE D O 1
ATOM 8782 N N . PHE D 1 225 ? -4.008 34.412 83.719 1.00 28.69 225 PHE D N 1
ATOM 8783 C CA . PHE D 1 225 ? -3.609 33.507 82.649 1.00 24.02 225 PHE D CA 1
ATO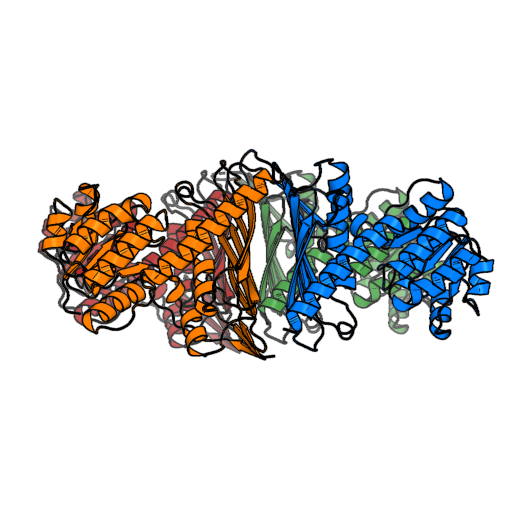M 8784 C C . PHE D 1 225 ? -2.473 32.629 83.160 1.00 25.81 225 PHE D C 1
ATOM 8785 O O . PHE D 1 225 ? -1.355 33.110 83.403 1.00 24.55 225 PHE D O 1
ATOM 8793 N N . TRP D 1 226 ? -2.790 31.353 83.373 1.00 29.36 226 TRP D N 1
ATOM 8794 C CA . TRP D 1 226 ? -1.805 30.295 83.501 1.00 30.85 226 TRP D CA 1
ATOM 8795 C C . TRP D 1 226 ? -1.478 29.773 82.108 1.00 34.58 226 TRP D C 1
ATOM 8796 O O . TRP D 1 226 ? -1.940 30.313 81.096 1.00 34.72 226 TRP D O 1
ATOM 8807 N N . GLN D 1 227 ? -0.710 28.679 82.050 1.00 35.25 227 GLN D N 1
ATOM 8808 C CA . GLN D 1 227 ? -0.336 28.101 80.761 1.00 42.98 227 GLN D CA 1
ATOM 8809 C C . GLN D 1 227 ? -1.548 27.538 80.024 1.00 40.70 227 GLN D C 1
ATOM 8810 O O . GLN D 1 227 ? -1.702 27.762 78.816 1.00 36.62 227 GLN D O 1
ATOM 8816 N N . ASP D 1 228 ? -2.424 26.807 80.731 1.00 37.32 228 ASP D N 1
ATOM 8817 C CA . ASP D 1 228 ? -3.507 26.070 80.087 1.00 42.31 228 ASP D CA 1
ATOM 8818 C C . ASP D 1 228 ? -4.884 26.431 80.634 1.00 36.80 228 ASP D C 1
ATOM 8819 O O . ASP D 1 228 ? -5.857 25.736 80.320 1.00 34.39 228 ASP D O 1
ATOM 8824 N N . ARG D 1 229 ? -4.989 27.463 81.471 1.00 31.91 229 ARG D N 1
ATOM 8825 C CA . ARG D 1 229 ? -6.252 27.841 82.099 1.00 36.44 229 ARG D CA 1
ATOM 8826 C C . ARG D 1 229 ? -6.286 29.355 82.238 1.00 35.10 229 ARG D C 1
ATOM 8827 O O . ARG D 1 229 ? -5.263 29.960 82.565 1.00 33.01 229 ARG D O 1
ATOM 8835 N N . TYR D 1 230 ? -7.453 29.966 82.009 1.00 31.29 230 TYR D N 1
ATOM 8836 C CA . TYR D 1 230 ? -7.610 31.411 82.179 1.00 29.56 230 TYR D CA 1
ATOM 8837 C C . TYR D 1 230 ? -8.861 31.695 83.003 1.00 31.89 230 TYR D C 1
ATOM 8838 O O . TYR D 1 230 ? -9.933 31.161 82.717 1.00 28.47 230 TYR D O 1
ATOM 8847 N N . ALA D 1 231 ? -8.722 32.536 84.024 1.00 26.24 231 ALA D N 1
ATOM 8848 C CA . ALA D 1 231 ? -9.794 32.841 84.960 1.00 26.97 231 ALA D CA 1
ATOM 8849 C C . ALA D 1 231 ? -10.195 34.306 84.842 1.00 25.49 231 ALA D C 1
ATOM 8850 O O . ALA D 1 231 ? -9.333 35.191 84.789 1.00 20.95 231 ALA D O 1
ATOM 8852 N N . SER D 1 232 ? -11.502 34.548 84.803 1.00 24.80 232 SER D N 1
ATOM 8853 C CA . SER D 1 232 ? -12.098 35.877 84.836 1.00 22.47 232 SER D CA 1
ATOM 8854 C C . SER D 1 232 ? -12.810 36.040 86.171 1.00 24.77 232 SER D C 1
ATOM 8855 O O . SER D 1 232 ? -13.800 35.352 86.444 1.00 26.71 232 SER D O 1
ATOM 8858 N N . VAL D 1 233 ? -12.312 36.948 86.998 1.00 23.27 233 VAL D N 1
ATOM 8859 C CA . VAL D 1 233 ? -12.847 37.199 88.322 1.00 26.26 233 VAL D CA 1
ATOM 8860 C C . VAL D 1 233 ? -13.505 38.569 88.312 1.00 25.20 233 VAL D C 1
ATOM 8861 O O . VAL D 1 233 ? -12.870 39.568 87.944 1.00 25.49 233 VAL D O 1
ATOM 8865 N N . ASP D 1 234 ? -14.769 38.617 88.722 1.00 23.90 234 ASP D N 1
ATOM 8866 C CA . ASP D 1 234 ? -15.451 39.873 89.030 1.00 32.77 234 ASP D CA 1
ATOM 8867 C C . ASP D 1 234 ? -15.698 39.925 90.537 1.00 28.03 234 ASP D C 1
ATOM 8868 O O . ASP D 1 234 ? -16.636 39.295 91.041 1.00 27.92 234 ASP D O 1
ATOM 8873 N N . PHE D 1 235 ? -14.853 40.691 91.244 1.00 27.19 235 PHE D N 1
ATOM 8874 C CA . PHE D 1 235 ? -14.950 40.775 92.701 1.00 22.98 235 PHE D CA 1
ATOM 8875 C C . PHE D 1 235 ? -16.273 41.398 93.133 1.00 29.55 235 PHE D C 1
ATOM 8876 O O . PHE D 1 235 ? -16.920 40.922 94.081 1.00 27.23 235 PHE D O 1
ATOM 8884 N N . LEU D 1 236 ? -16.670 42.481 92.463 1.00 26.34 236 LEU D N 1
ATOM 8885 C CA . LEU D 1 236 ? -17.916 43.176 92.772 1.00 26.85 236 LEU D CA 1
ATOM 8886 C C . LEU D 1 236 ? -19.118 42.249 92.632 1.00 32.66 236 LEU D C 1
ATOM 8887 O O . LEU D 1 236 ? -19.982 42.183 93.516 1.00 30.13 236 LEU D O 1
ATOM 8892 N N . ASN D 1 237 ? -19.189 41.528 91.513 1.00 30.35 237 ASN D N 1
ATOM 8893 C CA . ASN D 1 237 ? -20.300 40.634 91.235 1.00 27.56 237 ASN D CA 1
ATOM 8894 C C . ASN D 1 237 ? -20.162 39.273 91.915 1.00 31.84 237 ASN D C 1
ATOM 8895 O O . ASN D 1 237 ? -21.135 38.511 91.922 1.00 28.13 237 ASN D O 1
ATOM 8900 N N . ASN D 1 238 ? -18.995 38.968 92.492 1.00 26.95 238 ASN D N 1
ATOM 8901 C CA . ASN D 1 238 ? -18.693 37.659 93.087 1.00 32.17 238 ASN D CA 1
ATOM 8902 C C . ASN D 1 238 ? -18.843 36.546 92.050 1.00 34.02 238 ASN D C 1
ATOM 8903 O O . ASN D 1 238 ? -19.452 35.502 92.311 1.00 29.06 238 ASN D O 1
ATOM 8908 N N . THR D 1 239 ? -18.282 36.772 90.859 1.00 22.89 239 THR D N 1
ATOM 8909 C CA . THR D 1 239 ? -18.320 35.742 89.831 1.00 28.42 239 THR D CA 1
ATOM 8910 C C . THR D 1 239 ? -16.917 35.292 89.439 1.00 27.54 239 THR D C 1
ATOM 8911 O O . THR D 1 239 ? -15.953 36.062 89.521 1.00 21.22 239 THR D O 1
ATOM 8915 N N . LEU D 1 240 ? -16.832 34.041 88.978 1.00 23.56 240 LEU D N 1
ATOM 8916 C CA . LEU D 1 240 ? -15.577 33.421 88.564 1.00 26.43 240 LEU D CA 1
ATOM 8917 C C . LEU D 1 240 ? -15.861 32.496 87.392 1.00 24.85 240 LEU D C 1
ATOM 8918 O O . LEU D 1 240 ? -16.705 31.598 87.489 1.00 21.21 240 LEU D O 1
ATOM 8923 N N . HIS D 1 241 ? -15.207 32.739 86.279 1.00 27.40 241 HIS D N 1
ATOM 8924 C CA . HIS D 1 241 ? -15.309 31.885 85.072 1.00 26.80 241 HIS D CA 1
ATOM 8925 C C . HIS D 1 241 ? -13.919 31.352 84.753 1.00 27.81 241 HIS D C 1
ATOM 8926 O O . HIS D 1 241 ? -12.996 32.148 84.774 1.00 25.03 241 HIS D O 1
ATOM 8933 N N . ILE D 1 242 ? -13.822 30.046 84.516 1.00 28.24 242 ILE D N 1
ATOM 8934 C CA . ILE D 1 242 ? -12.556 29.394 84.193 1.00 27.60 242 ILE D CA 1
ATOM 8935 C C . ILE D 1 242 ? -12.660 28.770 82.812 1.00 31.17 242 ILE D C 1
ATOM 8936 O O . ILE D 1 242 ? -13.586 28.003 82.539 1.00 26.70 242 ILE D O 1
ATOM 8941 N N . TYR D 1 243 ? -11.723 29.127 81.940 1.00 31.96 243 TYR D N 1
ATOM 8942 C CA . TYR D 1 243 ? -11.681 28.685 80.557 1.00 32.41 243 TYR D CA 1
ATOM 8943 C C . TYR D 1 243 ? -10.494 27.743 80.396 1.00 37.53 243 TYR D C 1
ATOM 8944 O O . TYR D 1 243 ? -9.379 28.048 80.848 1.00 31.35 243 TYR D O 1
ATOM 8953 N N . HIS D 1 244 ? -10.749 26.591 79.779 1.00 38.95 244 HIS D N 1
ATOM 8954 C CA . HIS D 1 244 ? -9.774 25.514 79.669 1.00 39.70 244 HIS D CA 1
ATOM 8955 C C . HIS D 1 244 ? -9.320 25.362 78.226 1.00 43.38 244 HIS D C 1
ATOM 8956 O O . HIS D 1 244 ? -10.151 25.224 77.321 1.00 41.88 244 HIS D O 1
ATOM 8963 N N . ARG D 1 245 ? -8.005 25.393 78.021 1.00 43.39 245 ARG D N 1
ATOM 8964 C CA . ARG D 1 245 ? -7.396 25.158 76.716 1.00 46.60 245 ARG D CA 1
ATOM 8965 C C . ARG D 1 245 ? -7.917 23.872 76.082 1.00 44.02 245 ARG D C 1
ATOM 8966 O O . ARG D 1 245 ? -8.754 23.902 75.177 1.00 55.51 245 ARG D O 1
ATOM 8974 N N . ARG D 1 257 ? -13.651 25.189 76.808 1.00 54.64 257 ARG D N 1
ATOM 8975 C CA . ARG D 1 257 ? -14.708 24.987 77.790 1.00 50.48 257 ARG D CA 1
ATOM 8976 C C . ARG D 1 257 ? -14.694 26.115 78.810 1.00 48.63 257 ARG D C 1
ATOM 8977 O O . ARG D 1 257 ? -13.656 26.437 79.392 1.00 43.72 257 ARG D O 1
ATOM 8985 N N . ASP D 1 258 ? -15.859 26.709 79.022 1.00 45.37 258 ASP D N 1
ATOM 8986 C CA . ASP D 1 258 ? -16.030 27.818 79.949 1.00 47.64 258 ASP D CA 1
ATOM 8987 C C . ASP D 1 258 ? -16.901 27.327 81.092 1.00 42.79 258 ASP D C 1
ATOM 8988 O O . ASP D 1 258 ? -18.073 27.000 80.880 1.00 44.36 258 ASP D O 1
ATOM 8993 N N . GLU D 1 259 ? -16.336 27.259 82.297 1.00 40.56 259 GLU D N 1
ATOM 8994 C CA . GLU D 1 259 ? -17.076 26.800 83.462 1.00 38.52 259 GLU D CA 1
ATOM 8995 C C . GLU D 1 259 ? -17.348 27.977 84.391 1.00 35.26 259 GLU D C 1
ATOM 8996 O O . GLU D 1 259 ? -16.421 28.678 84.827 1.00 26.14 259 GLU D O 1
ATOM 9002 N N . ALA D 1 260 ? -18.633 28.215 84.632 1.00 32.70 260 ALA D N 1
ATOM 9003 C CA . ALA D 1 260 ? -19.069 29.077 85.712 1.00 31.12 260 ALA D CA 1
ATOM 9004 C C . ALA D 1 260 ? -18.854 28.365 87.039 1.00 28.71 260 ALA D C 1
ATOM 9005 O O . ALA D 1 260 ? -19.209 27.195 87.195 1.00 37.31 260 ALA D O 1
ATOM 9007 N N . VAL D 1 261 ? -18.267 29.067 87.995 1.00 31.58 261 VAL D N 1
ATOM 9008 C CA . VAL D 1 261 ? -17.991 28.514 89.310 1.00 29.06 261 VAL D CA 1
ATOM 9009 C C . VAL D 1 261 ? -18.954 29.166 90.286 1.00 31.36 261 VAL D C 1
ATOM 9010 O O . VAL D 1 261 ? -18.978 30.395 90.418 1.00 33.32 261 VAL D O 1
ATOM 9014 N N . ASP D 1 262 ? -19.757 28.347 90.956 1.00 31.53 262 ASP D N 1
ATOM 9015 C CA . ASP D 1 262 ? -20.767 28.821 91.902 1.00 38.84 262 ASP D CA 1
ATOM 9016 C C . ASP D 1 262 ? -20.078 29.361 93.148 1.00 26.97 262 ASP D C 1
ATOM 9017 O O . ASP D 1 262 ? -19.662 28.598 94.015 1.00 37.03 262 ASP D O 1
ATOM 9022 N N . LEU D 1 263 ? -19.957 30.678 93.257 1.00 30.33 263 LEU D N 1
ATOM 9023 C CA . LEU D 1 263 ? -19.340 31.286 94.427 1.00 30.64 263 LEU D CA 1
ATOM 9024 C C . LEU D 1 263 ? -20.414 31.613 95.457 1.00 29.54 263 LEU D C 1
ATOM 9025 O O . LEU D 1 263 ? -21.471 32.150 95.111 1.00 33.26 263 LEU D O 1
ATOM 9030 N N . ALA D 1 264 ? -20.145 31.288 96.715 1.00 32.69 264 ALA D N 1
ATOM 9031 C CA . ALA D 1 264 ? -21.061 31.611 97.798 1.00 34.56 264 ALA D CA 1
ATOM 9032 C C . ALA D 1 264 ? -20.727 32.974 98.389 1.00 33.24 264 ALA D C 1
ATOM 9033 O O . ALA D 1 264 ? -19.557 33.342 98.522 1.00 34.05 264 ALA D O 1
ATOM 9035 N N . LYS D 1 265 ? -21.763 33.711 98.725 1.00 32.05 265 LYS D N 1
ATOM 9036 C CA . LYS D 1 265 ? -21.570 35.023 99.363 1.00 37.33 265 LYS D CA 1
ATOM 9037 C C . LYS D 1 265 ? -21.280 34.812 100.851 1.00 41.09 265 LYS D C 1
ATOM 9038 O O . LYS D 1 265 ? -22.023 34.087 101.478 1.00 35.24 265 LYS D O 1
ATOM 9044 N N . ARG D 1 266 ? -20.179 35.364 101.353 1.00 34.49 266 ARG D N 1
ATOM 9045 C CA . ARG D 1 266 ? -19.852 35.340 102.777 1.00 36.81 266 ARG D CA 1
ATOM 9046 C C . ARG D 1 266 ? -19.379 36.729 103.197 1.00 37.80 266 ARG D C 1
ATOM 9047 O O . ARG D 1 266 ? -19.032 37.569 102.361 1.00 30.47 266 ARG D O 1
ATOM 9055 N N . ASP D 1 267 ? -19.375 36.970 104.506 1.00 36.31 267 ASP D N 1
ATOM 9056 C CA . ASP D 1 267 ? -18.892 38.241 105.039 1.00 35.96 267 ASP D CA 1
ATOM 9057 C C . ASP D 1 267 ? -17.370 38.179 105.107 1.00 28.88 267 ASP D C 1
ATOM 9058 O O . ASP D 1 267 ? -16.809 37.451 105.925 1.00 28.17 267 ASP D O 1
ATOM 9063 N N . ALA D 1 268 ? -16.704 38.945 104.242 1.00 26.60 268 ALA D N 1
ATOM 9064 C CA . ALA D 1 268 ? -15.250 38.905 104.166 1.00 26.87 268 ALA D CA 1
ATOM 9065 C C . ALA D 1 268 ? -14.600 39.352 105.475 1.00 25.58 268 ALA D C 1
ATOM 9066 O O . ALA D 1 268 ? -13.614 38.754 105.924 1.00 27.25 268 ALA D O 1
ATOM 9068 N N . LEU D 1 269 ? -15.136 40.401 106.108 1.00 31.92 269 LEU D N 1
ATOM 9069 C CA . LEU D 1 269 ? -14.547 40.870 107.363 1.00 28.60 269 LEU D CA 1
ATOM 9070 C C . LEU D 1 269 ? -14.777 39.866 108.484 1.00 23.28 269 LEU D C 1
ATOM 9071 O O . LEU D 1 269 ? -13.864 39.583 109.270 1.00 27.11 269 LEU D O 1
ATOM 9076 N N . ALA D 1 270 ? -15.993 39.323 108.579 1.00 26.41 270 ALA D N 1
ATOM 9077 C CA . ALA D 1 270 ? -16.252 38.252 109.539 1.00 26.01 270 ALA D CA 1
ATOM 9078 C C . ALA D 1 270 ? -15.258 37.115 109.370 1.00 25.73 270 ALA D C 1
ATOM 9079 O O . ALA D 1 270 ? -14.683 36.631 110.353 1.00 26.17 270 ALA D O 1
ATOM 9081 N N . ALA D 1 271 ? -15.033 36.685 108.117 1.00 21.22 271 ALA D N 1
ATOM 9082 C CA . ALA D 1 271 ? -14.099 35.593 107.856 1.00 22.87 271 ALA D CA 1
ATOM 9083 C C . ALA D 1 271 ? -12.678 35.967 108.253 1.00 24.72 271 ALA D C 1
ATOM 9084 O O . ALA D 1 271 ? -11.947 35.152 108.820 1.00 23.06 271 ALA D O 1
ATOM 9086 N N . GLU D 1 272 ? -12.263 37.195 107.941 1.00 28.66 272 GLU D N 1
ATOM 9087 C CA . GLU D 1 272 ? -10.925 37.659 108.303 1.00 25.94 272 GLU D CA 1
ATOM 9088 C C . GLU D 1 272 ? -10.706 37.626 109.821 1.00 28.52 272 GLU D C 1
ATOM 9089 O O . GLU D 1 272 ? -9.676 37.141 110.318 1.00 23.14 272 GLU D O 1
ATOM 9095 N N . ILE D 1 273 ? -11.656 38.159 110.581 1.00 28.74 273 ILE D N 1
ATOM 9096 C CA . ILE D 1 273 ? -11.455 38.177 112.024 1.00 28.43 273 ILE D CA 1
ATOM 9097 C C . ILE D 1 273 ? -11.508 36.757 112.578 1.00 30.02 273 ILE D C 1
ATOM 9098 O O . ILE D 1 273 ? -10.742 36.397 113.490 1.00 24.40 273 ILE D O 1
ATOM 9103 N N . GLU D 1 274 ? -12.398 35.925 112.024 1.00 28.70 274 GLU D N 1
ATOM 9104 C CA . GLU D 1 274 ? -12.475 34.527 112.430 1.00 32.53 274 GLU D CA 1
ATOM 9105 C C . GLU D 1 274 ? -11.131 33.837 112.248 1.00 29.82 274 GLU D C 1
ATOM 9106 O O . GLU D 1 274 ? -10.653 33.127 113.147 1.00 27.68 274 GLU D O 1
ATOM 9112 N N . ASP D 1 275 ? -10.505 34.047 111.085 1.00 26.56 275 ASP D N 1
ATOM 9113 C CA . ASP D 1 275 ? -9.203 33.449 110.806 1.00 25.55 275 ASP D CA 1
ATOM 9114 C C . ASP D 1 275 ? -8.148 33.949 111.782 1.00 21.05 275 ASP D C 1
ATOM 9115 O O . ASP D 1 275 ? -7.336 33.166 112.277 1.00 24.35 275 ASP D O 1
ATOM 9120 N N . PHE D 1 276 ? -8.141 35.257 112.056 1.00 21.87 276 PHE D N 1
ATOM 9121 C CA . PHE D 1 276 ? -7.196 35.848 113.010 1.00 23.57 276 PHE D CA 1
ATOM 9122 C C . PHE D 1 276 ? -7.306 35.191 114.398 1.00 22.61 276 PHE D C 1
ATOM 9123 O O . PHE D 1 276 ? -6.300 34.773 115.006 1.00 25.93 276 PHE D O 1
ATOM 9131 N N . LEU D 1 277 ? -8.533 35.049 114.895 1.00 18.69 277 LEU D N 1
ATOM 9132 C CA . LEU D 1 277 ? -8.707 34.516 116.240 1.00 23.56 277 LEU D CA 1
ATOM 9133 C C . LEU D 1 277 ? -8.406 33.019 116.286 1.00 32.13 277 LEU D C 1
ATOM 9134 O O . LEU D 1 277 ? -7.815 32.530 117.262 1.00 25.87 277 LEU D O 1
ATOM 9139 N N . ASN D 1 278 ? -8.779 32.279 115.232 1.00 21.21 278 ASN D N 1
ATOM 9140 C CA . ASN D 1 278 ? -8.406 30.871 115.176 1.00 31.21 278 ASN D CA 1
ATOM 9141 C C . ASN D 1 278 ? -6.896 30.715 115.120 1.00 29.87 278 ASN D C 1
ATOM 9142 O O . ASN D 1 278 ? -6.341 29.790 115.722 1.00 29.63 278 ASN D O 1
ATOM 9147 N N . ALA D 1 279 ? -6.212 31.618 114.414 1.00 28.89 279 ALA D N 1
ATOM 9148 C CA . ALA D 1 279 ? -4.757 31.573 114.386 1.00 28.09 279 ALA D CA 1
ATOM 9149 C C . ALA D 1 279 ? -4.194 31.632 115.794 1.00 28.99 279 ALA D C 1
ATOM 9150 O O . ALA D 1 279 ? -3.333 30.825 116.167 1.00 33.34 279 ALA D O 1
ATOM 9152 N N . ILE D 1 280 ? -4.667 32.596 116.590 1.00 29.39 280 ILE D N 1
ATOM 9153 C CA . ILE D 1 280 ? -4.192 32.691 117.974 1.00 29.50 280 ILE D CA 1
ATOM 9154 C C . ILE D 1 280 ? -4.500 31.402 118.728 1.00 30.73 280 ILE D C 1
ATOM 9155 O O . ILE D 1 280 ? -3.618 30.779 119.330 1.00 28.97 280 ILE D O 1
ATOM 9160 N N . ALA D 1 281 ? -5.769 30.993 118.713 1.00 26.62 281 ALA D N 1
ATOM 9161 C CA . ALA D 1 281 ? -6.217 29.941 119.614 1.00 26.43 281 ALA D CA 1
ATOM 9162 C C . ALA D 1 281 ? -5.596 28.586 119.273 1.00 36.54 281 ALA D C 1
ATOM 9163 O O . ALA D 1 281 ? -5.318 27.802 120.184 1.00 38.22 281 ALA D O 1
ATOM 9165 N N . ALA D 1 282 ? -5.329 28.310 117.987 1.00 31.64 282 ALA D N 1
ATOM 9166 C CA . ALA D 1 282 ? -4.821 27.017 117.536 1.00 30.21 282 ALA D CA 1
ATOM 9167 C C . ALA D 1 282 ? -3.352 27.023 117.116 1.00 39.89 282 ALA D C 1
ATOM 9168 O O . ALA D 1 282 ? -2.823 25.963 116.768 1.00 42.42 282 ALA D O 1
ATOM 9170 N N . HIS D 1 283 ? -2.662 28.147 117.214 1.00 39.29 283 HIS D N 1
ATOM 9171 C CA . HIS D 1 283 ? -1.259 28.274 116.740 1.00 39.95 283 HIS D CA 1
ATOM 9172 C C . HIS D 1 283 ? -1.133 27.808 115.286 1.00 40.52 283 HIS D C 1
ATOM 9173 O O . HIS D 1 283 ? -0.187 27.112 114.979 1.00 42.51 283 HIS D O 1
ATOM 9180 N N . ARG D 1 284 ? -2.066 28.218 114.447 1.00 32.81 284 ARG D N 1
ATOM 9181 C CA . ARG D 1 284 ? -2.061 27.906 112.999 1.00 36.46 284 ARG D CA 1
ATOM 9182 C C . ARG D 1 284 ? -1.771 29.194 112.193 1.00 37.84 284 ARG D C 1
ATOM 9183 O O . ARG D 1 284 ? -1.894 30.284 112.741 1.00 31.56 284 ARG D O 1
ATOM 9191 N N . PRO D 1 285 ? -1.378 29.120 110.908 1.00 36.69 285 PRO D N 1
ATOM 9192 C CA . PRO D 1 285 ? -1.036 30.298 110.139 1.00 34.96 285 PRO D CA 1
ATOM 9193 C C . PRO D 1 285 ? -2.245 31.197 109.855 1.00 31.72 285 PRO D C 1
ATOM 9194 O O . PRO D 1 285 ? -3.297 30.732 109.675 1.00 33.30 285 PRO D O 1
ATOM 9198 N N . VAL D 1 286 ? -2.010 32.493 109.907 1.00 26.91 286 VAL D N 1
ATOM 9199 C CA . VAL D 1 286 ? -3.054 33.522 109.694 1.00 27.63 286 VAL D CA 1
ATOM 9200 C C . VAL D 1 286 ? -3.150 33.824 108.192 1.00 23.75 286 VAL D C 1
ATOM 9201 O O . VAL D 1 286 ? -2.215 33.596 107.478 1.00 24.81 286 VAL D O 1
ATOM 9205 N N . PHE D 1 287 ? -4.273 34.319 107.755 1.00 21.21 287 PHE D N 1
ATOM 9206 C CA . PHE D 1 287 ? -4.497 34.497 106.322 1.00 26.87 287 PHE D CA 1
ATOM 9207 C C . PHE D 1 287 ? -3.496 35.467 105.700 1.00 27.45 287 PHE D C 1
ATOM 9208 O O . PHE D 1 287 ? -3.183 35.356 104.512 1.00 22.25 287 PHE D O 1
ATOM 9216 N N . CYS D 1 288 ? -2.986 36.420 106.479 1.00 24.16 288 CYS D N 1
ATOM 9217 C CA . CYS D 1 288 ? -1.947 37.326 105.999 1.00 24.38 288 CYS D CA 1
ATOM 9218 C C . CYS D 1 288 ? -1.166 37.811 107.210 1.00 27.56 288 CYS D C 1
ATOM 9219 O O . CYS D 1 288 ? -1.699 38.589 107.997 1.00 25.58 288 CYS D O 1
ATOM 9222 N N . ASP D 1 289 ? 0.088 37.379 107.356 1.00 26.80 289 ASP D N 1
ATOM 9223 C CA . ASP D 1 289 ? 0.880 37.764 108.514 1.00 24.39 289 ASP D CA 1
ATOM 9224 C C . ASP D 1 289 ? 1.675 39.036 108.214 1.00 26.06 289 ASP D C 1
ATOM 9225 O O . ASP D 1 289 ? 1.581 39.626 107.130 1.00 25.53 289 ASP D O 1
ATOM 9230 N N . GLY D 1 290 ? 2.458 39.473 109.204 1.00 23.55 290 GLY D N 1
ATOM 9231 C CA . GLY D 1 290 ? 3.221 40.701 109.047 1.00 26.24 290 GLY D CA 1
ATOM 9232 C C . GLY D 1 290 ? 4.190 40.651 107.880 1.00 25.00 290 GLY D C 1
ATOM 9233 O O . GLY D 1 290 ? 4.312 41.618 107.124 1.00 18.46 290 GLY D O 1
ATOM 9234 N N . VAL D 1 291 ? 4.880 39.520 107.711 1.00 19.71 291 VAL D N 1
ATOM 9235 C CA . VAL D 1 291 ? 5.897 39.422 106.664 1.00 24.77 291 VAL D CA 1
ATOM 9236 C C . VAL D 1 291 ? 5.270 39.618 105.282 1.00 24.95 291 VAL D C 1
ATOM 9237 O O . VAL D 1 291 ? 5.826 40.317 104.420 1.00 25.23 291 VAL D O 1
ATOM 9241 N N . ALA D 1 292 ? 4.064 39.078 105.080 1.00 23.10 292 ALA D N 1
ATOM 9242 C CA . ALA D 1 292 ? 3.338 39.282 103.831 1.00 21.56 292 ALA D CA 1
ATOM 9243 C C . ALA D 1 292 ? 2.918 40.744 103.644 1.00 24.69 292 ALA D C 1
ATOM 9244 O O . ALA D 1 292 ? 3.028 41.309 102.537 1.00 21.06 292 ALA D O 1
ATOM 9246 N N . GLY D 1 293 ? 2.403 41.359 104.710 1.00 21.13 293 GLY D N 1
ATOM 9247 C CA . GLY D 1 293 ? 2.017 42.754 104.639 1.00 19.07 293 GLY D CA 1
ATOM 9248 C C . GLY D 1 293 ? 3.175 43.657 104.262 1.00 20.81 293 GLY D C 1
ATOM 9249 O O . GLY D 1 293 ? 3.008 44.589 103.480 1.00 23.66 293 GLY D O 1
ATOM 9250 N N . ARG D 1 294 ? 4.365 43.389 104.809 1.00 19.30 294 ARG D N 1
ATOM 9251 C CA . ARG D 1 294 ? 5.557 44.142 104.422 1.00 21.28 294 ARG D CA 1
ATOM 9252 C C . ARG D 1 294 ? 5.971 43.852 102.972 1.00 25.05 294 ARG D C 1
ATOM 9253 O O . ARG D 1 294 ? 6.423 44.761 102.268 1.00 24.21 294 ARG D O 1
ATOM 9261 N N . ARG D 1 295 ? 5.843 42.598 102.511 1.00 20.24 295 ARG D N 1
ATOM 9262 C CA . ARG D 1 295 ? 6.091 42.302 101.093 1.00 23.07 295 ARG D CA 1
ATOM 9263 C C . ARG D 1 295 ? 5.284 43.233 100.189 1.00 20.25 295 ARG D C 1
ATOM 9264 O O . ARG D 1 295 ? 5.816 43.870 99.255 1.00 18.12 295 ARG D O 1
ATOM 9272 N N . VAL D 1 296 ? 3.978 43.317 100.456 1.00 22.71 296 VAL D N 1
ATOM 9273 C CA . VAL D 1 296 ? 3.139 44.092 99.553 1.00 18.82 296 VAL D CA 1
ATOM 9274 C C . VAL D 1 296 ? 3.326 45.587 99.785 1.00 26.21 296 VAL D C 1
ATOM 9275 O O . VAL D 1 296 ? 3.222 46.375 98.837 1.00 25.24 296 VAL D O 1
ATOM 9279 N N . LEU D 1 297 ? 3.625 46.004 101.020 1.00 20.18 297 LEU D N 1
ATOM 9280 C CA . LEU D 1 297 ? 3.932 47.408 101.263 1.00 24.03 297 LEU D CA 1
ATOM 9281 C C . LEU D 1 297 ? 5.160 47.843 100.480 1.00 22.40 297 LEU D C 1
ATOM 9282 O O . LEU D 1 297 ? 5.179 48.937 99.910 1.00 25.22 297 LEU D O 1
ATOM 9287 N N . ALA D 1 298 ? 6.196 46.996 100.438 1.00 23.10 298 ALA D N 1
ATOM 9288 C CA . ALA D 1 298 ? 7.393 47.322 99.667 1.00 21.92 298 ALA D CA 1
ATOM 9289 C C . ALA D 1 298 ? 7.067 47.462 98.181 1.00 25.71 298 ALA D C 1
ATOM 9290 O O . ALA D 1 298 ? 7.498 48.423 97.527 1.00 24.72 298 ALA D O 1
ATOM 9292 N N . ALA D 1 299 ? 6.270 46.526 97.639 1.00 22.33 299 ALA D N 1
ATOM 9293 C CA . ALA D 1 299 ? 5.891 46.602 96.222 1.00 20.20 299 ALA D CA 1
ATOM 9294 C C . ALA D 1 299 ? 5.055 47.848 95.911 1.00 26.76 299 ALA D C 1
ATOM 9295 O O . ALA D 1 299 ? 5.230 48.493 94.863 1.00 21.81 299 ALA D O 1
ATOM 9297 N N . ALA D 1 300 ? 4.103 48.170 96.787 1.00 22.56 300 ALA D N 1
ATOM 9298 C CA . ALA D 1 300 ? 3.300 49.364 96.601 1.00 25.31 300 ALA D CA 1
ATOM 9299 C C . ALA D 1 300 ? 4.179 50.599 96.597 1.00 25.71 300 ALA D C 1
ATOM 9300 O O . ALA D 1 300 ? 3.994 51.495 95.767 1.00 23.73 300 ALA D O 1
ATOM 9302 N N . LEU D 1 301 ? 5.149 50.654 97.514 1.00 23.30 301 LEU D N 1
ATOM 9303 C CA . LEU D 1 301 ? 6.044 51.803 97.570 1.00 26.98 301 LEU D CA 1
ATOM 9304 C C . LEU D 1 301 ? 6.850 51.914 96.287 1.00 25.51 301 LEU D C 1
ATOM 9305 O O . LEU D 1 301 ? 7.104 53.018 95.796 1.00 25.59 301 LEU D O 1
ATOM 9310 N N . GLN D 1 302 ? 7.237 50.777 95.712 1.00 23.69 302 GLN D N 1
ATOM 9311 C CA . GLN D 1 302 ? 7.908 50.808 94.416 1.00 28.07 302 GLN D CA 1
ATOM 9312 C C . GLN D 1 302 ? 7.014 51.436 93.350 1.00 27.91 302 GLN D C 1
ATOM 9313 O O . GLN D 1 302 ? 7.454 52.302 92.574 1.00 24.61 302 GLN D O 1
ATOM 9319 N N . VAL D 1 303 ? 5.754 50.991 93.284 1.00 26.03 303 VAL D N 1
ATOM 9320 C CA . VAL D 1 303 ? 4.851 51.535 92.273 1.00 24.52 303 VAL D CA 1
ATOM 9321 C C . VAL D 1 303 ? 4.690 53.031 92.484 1.00 25.37 303 VAL D C 1
ATOM 9322 O O . VAL D 1 303 ? 4.683 53.810 91.527 1.00 19.06 303 VAL D O 1
ATOM 9326 N N . ARG D 1 304 ? 4.550 53.450 93.740 1.00 21.58 304 ARG D N 1
ATOM 9327 C CA . ARG D 1 304 ? 4.335 54.858 94.014 1.00 23.00 304 ARG D CA 1
ATOM 9328 C C . ARG D 1 304 ? 5.536 55.671 93.576 1.00 28.64 304 ARG D C 1
ATOM 9329 O O . ARG D 1 304 ? 5.379 56.729 92.965 1.00 29.69 304 ARG D O 1
ATOM 9337 N N . VAL D 1 305 ? 6.746 55.190 93.890 1.00 28.45 305 VAL D N 1
ATOM 9338 C CA . VAL D 1 305 ? 7.968 55.837 93.420 1.00 27.56 305 VAL D CA 1
ATOM 9339 C C . VAL D 1 305 ? 7.920 56.013 91.908 1.00 28.12 305 VAL D C 1
ATOM 9340 O O . VAL D 1 305 ? 8.158 57.108 91.379 1.00 32.73 305 VAL D O 1
ATOM 9344 N N . ALA D 1 306 ? 7.589 54.935 91.197 1.00 28.03 306 ALA D N 1
ATOM 9345 C CA . ALA D 1 306 ? 7.545 54.990 89.739 1.00 23.77 306 ALA D CA 1
ATOM 9346 C C . ALA D 1 306 ? 6.525 56.018 89.243 1.00 28.91 306 ALA D C 1
ATOM 9347 O O . ALA D 1 306 ? 6.814 56.808 88.334 1.00 30.08 306 ALA D O 1
ATOM 9349 N N . VAL D 1 307 ? 5.333 56.025 89.847 1.00 27.78 307 VAL D N 1
ATOM 9350 C CA . VAL D 1 307 ? 4.258 56.926 89.436 1.00 25.96 307 VAL D CA 1
ATOM 9351 C C . VAL D 1 307 ? 4.651 58.371 89.697 1.00 38.36 307 VAL D C 1
ATOM 9352 O O . VAL D 1 307 ? 4.485 59.245 88.834 1.00 35.86 307 VAL D O 1
ATOM 9356 N N . GLU D 1 308 ? 5.147 58.642 90.907 1.00 31.44 308 GLU D N 1
ATOM 9357 C CA . GLU D 1 308 ? 5.633 59.974 91.244 1.00 40.94 308 GLU D CA 1
ATOM 9358 C C . GLU D 1 308 ? 6.615 60.466 90.193 1.00 38.52 308 GLU D C 1
ATOM 9359 O O . GLU D 1 308 ? 6.483 61.584 89.676 1.00 38.46 308 GLU D O 1
ATOM 9365 N N . ALA D 1 309 ? 7.611 59.637 89.866 1.00 31.91 309 ALA D N 1
ATOM 9366 C CA . ALA D 1 309 ? 8.606 60.061 88.889 1.00 30.93 309 ALA D CA 1
ATOM 9367 C C . ALA D 1 309 ? 7.944 60.410 87.565 1.00 36.58 309 ALA D C 1
ATOM 9368 O O . ALA D 1 309 ? 8.147 61.505 87.023 1.00 38.15 309 ALA D O 1
ATOM 9370 N N . PHE D 1 310 ? 7.119 59.495 87.041 1.00 37.35 310 PHE D N 1
ATOM 9371 C CA . PHE D 1 310 ? 6.410 59.768 85.792 1.00 31.24 310 PHE D CA 1
ATOM 9372 C C . PHE D 1 310 ? 5.637 61.084 85.866 1.00 36.22 310 PHE D C 1
ATOM 9373 O O . PHE D 1 310 ? 5.554 61.826 84.878 1.00 34.66 310 PHE D O 1
ATOM 9381 N N . LEU D 1 311 ? 5.069 61.393 87.036 1.00 29.82 311 LEU D N 1
ATOM 9382 C CA . LEU D 1 311 ? 4.207 62.555 87.195 1.00 37.60 311 LEU D CA 1
ATOM 9383 C C . LEU D 1 311 ? 4.973 63.876 87.201 1.00 44.23 311 LEU D C 1
ATOM 9384 O O . LEU D 1 311 ? 4.339 64.930 87.115 1.00 45.74 311 LEU D O 1
ATOM 9389 N N . GLN D 1 312 ? 6.280 63.874 87.417 1.00 41.18 312 GLN D N 1
ATOM 9390 C CA . GLN D 1 312 ? 7.027 65.159 87.415 1.00 49.20 312 GLN D CA 1
ATOM 9391 C C . GLN D 1 312 ? 7.821 65.329 86.105 1.00 50.59 312 GLN D C 1
ATOM 9392 O O . GLN D 1 312 ? 7.780 64.435 85.246 1.00 48.62 312 GLN D O 1
#

Foldseek 3Di:
DDEWEEEEEACPDVSLVLQVLCLVPYRYQAYEYPPQVRSVVSCVVSVHDYDPDLVVSLVGGQEYEYEDPQQCLLVSLVVNLVSLHAYEYEPQNHQALVSLVVSVVSCVVSVHFFHYRLLLCQQQQNVVVVVVPPAAFQEKEWEWEAAADPCLVVQQQLRRTQLNVLLSNCVSHVFAWDDKAKAFDDDPDLHGQKMWMWTATPVRHIYTTITGHHDDDTFTWMWTHHPFKIWIAGSVVSWIKIKGQDDDDDPPDPRIDIDTDDTDDDDSSSVQVVQSSCCVVVVDHHSGGSVSSSRSSVVSVVHRVNHSVNSVD/DEFEEEEEACPPVSLVLLVLCLVPYRDQAYEYPDQVRRVVSCVVSVHDHDPDVLRSLVGGAEYEYPDPQQCLLVSLVVNVVSVHAYAYEPLNHLALVSLVVSQVSCVVSVHFAHYCLLCLQQQQNVVVVVVVLAQFQEKEWEWEAAADPVPDVDQQLRPTQLSVLLSNCVRHVFAWDDKAKAFDDDPDRRTQKMWIWTATPVGHTYTYITGHHDPDGFTWMWTHHPFKIWIQGSVVSWIWIDGVDTDTDDGDDDDRSSVQSVQSVCCRVVVHHGSGGSVSSSRSSVVSVVRVVNNVVVVVVD/DDEWEEEEEACPDVSLVLQVLCLVPYNHQAYEYPPQVSRVVSCVVSVHDYDPDLVVSLVRGQEYEYDDDQQCLLVSLVVSLVSNHAYEYEPLNHQALVSLVVSVVSCVVSVHFAHYCLLLLQQQVNVVVVVVPLAQFQEKEWEFEAAADPCCVVAQQLRRTQLNVLLSNCVRHVFAWPDKAKAFDDDPDLGGQKMWIWTATPVNHIYTYITGHHDHDGFTWMWTHHPFKIWIAGSVVGWIWIWGDVIDTDTDDTDDDDSSSVQVVQSSCCRVVVDDGSGGSVSSSRSVVVSVVHRVNHSVNSD/DFAFEEEEEACPDVSLVLLVLCLVPYNDQAYEYPPQVRRVVSCVVSVHDHDPDLVRSLLRGQEYEYPDDQQCLLVSLVVNVVSVHAYEYEPLNHQDLVSLVVSVVSCVVSVHFAHYRLLVLPQQQNVVVVVVPLAQFQEKEWEWEAAADPVLVPQQQLRRTQLSVLLSNCVRHVFAWDDKAKAFDDDPDLGGQKMWIWTQTPVNRIYIYITGHHDPDGFTWMWTHHPFKIWTAGSVVSWIWIDGVDIDTDDGDDDDSSSVQVVQSSCCVVVVDHHSGGSVSSSRSSVVSVVNRVNHNVNSD